Protein AF-A0A924D8Q8-F1 (afdb_monomer)

Solvent-accessible surface area (backbone atoms only — not comparable to full-atom values): 54271 Å² total; per-residue (Å²): 135,85,86,85,88,87,84,90,83,91,89,86,85,88,88,89,87,88,88,88,85,88,88,79,90,79,80,92,72,88,73,82,77,76,52,94,69,47,61,65,50,55,53,52,46,50,46,37,65,73,48,40,50,55,47,39,64,74,58,40,34,86,51,18,15,84,92,39,36,52,94,79,36,52,57,70,76,50,81,48,63,69,44,44,63,76,38,42,72,62,52,50,53,50,42,52,35,48,74,67,61,56,55,68,48,91,88,54,87,76,70,78,53,72,69,58,54,49,53,43,46,49,50,56,51,51,52,51,52,50,52,51,60,74,45,59,90,62,88,67,89,83,61,68,20,47,59,33,59,66,33,44,31,43,30,48,20,71,72,49,74,34,92,72,53,63,48,79,82,51,80,80,67,48,53,43,98,83,44,47,41,71,42,38,93,46,40,76,87,50,77,70,55,53,52,49,51,55,52,32,28,48,58,59,32,36,14,48,40,69,38,69,80,21,62,47,51,50,92,52,63,45,81,51,67,68,38,31,44,51,59,34,51,51,54,50,47,53,55,56,74,70,51,69,77,60,55,30,62,45,48,46,46,46,48,48,57,77,40,18,61,84,71,74,39,68,85,64,46,68,60,58,47,18,60,75,70,62,40,36,43,68,35,38,51,53,50,42,49,66,59,67,64,81,82,72,87,46,44,54,51,44,57,53,33,50,56,59,69,67,46,65,78,74,49,97,90,39,83,64,68,41,52,68,55,23,48,49,51,34,52,49,51,54,57,50,34,69,65,26,48,70,82,80,81,77,49,60,34,85,51,64,52,48,58,64,34,67,37,42,46,50,41,51,53,49,53,52,52,76,37,30,41,42,64,37,74,78,57,36,13,57,64,63,44,45,40,70,44,73,44,74,58,91,72,93,70,101,65,87,76,61,72,43,72,44,67,49,74,75,50,81,86,38,54,35,52,71,52,72,86,51,32,59,60,26,54,52,30,40,45,55,44,19,59,75,50,47,67,48,47,56,54,61,61,36,36,50,44,102,50,92,80,56,88,53,81,88,41,66,32,38,54,31,44,76,87,46,74,27,72,52,92,38,41,60,53,34,48,74,46,49,45,52,74,69,54,42,53,48,54,54,45,44,54,49,24,31,35,50,58,43,38,43,55,54,50,38,54,35,44,48,51,54,43,34,39,73,73,47,48,53,53,66,52,80,88,46,69,88,62,50,68,85,41,95,58,46,84,34,68,69,49,47,50,54,48,44,55,52,54,49,52,50,37,53,77,33,60,32,43,73,67,43,51,46,28,44,54,52,39,50,54,49,48,54,53,47,36,56,48,33,55,51,47,48,63,69,16,48,65,41,33,55,52,33,52,51,51,50,46,26,57,55,50,56,44,87,70,49,73,67,52,54,50,49,54,52,50,50,32,48,41,32,41,70,74,72,63,39,51,76,65,57,21,50,32,52,43,48,27,53,47,60,70,28,64,59,43,43,33,54,68,68,69,62,70,78,69,58,81,79,59,86,91,74,79,97,67,86,82,71,92,68,78,80,70,87,67,68,82,86,79,76,82,72,90,72,85,65,50,38,44,39,46,35,41,53,53,22,38,61,43,38,31,21,66,55,52,73,70,50,50,48,37,22,72,69,68,46,40,83,39,67,69,49,39,51,51,50,50,55,56,51,38,64,39,83,53,24,47,38,28,24,41,67,49,46,14,32,55,69,66,48,65,65,48,80,73,64,72,66,56,45,49,84,86,38,64,79,67,40,72,67,37,45,50,42,39,53,45,29,64,38,51,48,44,35,49,36,60,49,66,70,52,63,80,59,35,50,71,71,23,38,33,49,53,35,33,51,61,42,23,58,59,54,65,41,86,88,62,80,48,54,92,98,35,75,42,80,40,70,70,24,49,86,58,68,30,24,24,56,85,47,36,34,45,60,44,22,74,29,21,57,29,62,20,65,34,34,61,46,39,4,43,46,42,39,41,55,73,68,63,47,90,76,82,82,79,73,94,86,67,85,78,77,76,74,41,55,69,71,50,69,94,48,51,75,69,52,52,49,54,59,57,39,70,41,74,91,42,30,71,65,45,68,74,22,36,40,67,8,32,50,50,56,43,30,39,32,74,28,33,81,43,65,46,49,91,71,69,46,78,63,76,38,81,55,64,39,91,91,76,88

Structure (mmCIF, N/CA/C/O backbone):
data_AF-A0A924D8Q8-F1
#
_entry.id   AF-A0A924D8Q8-F1
#
loop_
_atom_site.group_PDB
_atom_site.id
_atom_site.type_symbol
_atom_site.label_atom_id
_atom_site.label_alt_id
_atom_site.label_comp_id
_atom_site.label_asym_id
_atom_site.label_entity_id
_atom_site.label_seq_id
_atom_site.pdbx_PDB_ins_code
_atom_site.Cartn_x
_atom_site.Cartn_y
_atom_site.Cartn_z
_atom_site.occupancy
_atom_site.B_iso_or_equiv
_atom_site.auth_seq_id
_atom_site.auth_comp_id
_atom_site.auth_asym_id
_atom_site.auth_atom_id
_atom_site.pdbx_PDB_model_num
ATOM 1 N N . MET A 1 1 ? 41.273 -19.468 28.708 1.00 29.30 1 MET A N 1
ATOM 2 C CA . MET A 1 1 ? 42.615 -19.919 29.123 1.00 29.30 1 MET A CA 1
ATOM 3 C C . MET A 1 1 ? 42.765 -21.367 28.663 1.00 29.30 1 MET A C 1
ATOM 5 O O . MET A 1 1 ? 41.982 -22.189 29.102 1.00 29.30 1 MET A O 1
ATOM 9 N N . ILE A 1 2 ? 43.713 -21.614 27.751 1.00 27.77 2 ILE A N 1
ATOM 10 C CA . ILE A 1 2 ? 44.400 -22.896 27.476 1.00 27.77 2 ILE A CA 1
ATOM 11 C C . ILE A 1 2 ? 43.605 -24.035 26.780 1.00 27.77 2 ILE A C 1
ATOM 13 O O . ILE A 1 2 ? 42.751 -24.697 27.354 1.00 27.77 2 ILE A O 1
ATOM 17 N N . TYR A 1 3 ? 43.998 -24.268 25.519 1.00 28.47 3 TYR A N 1
ATOM 18 C CA . TYR A 1 3 ? 43.865 -25.497 24.713 1.00 28.47 3 TYR A CA 1
ATOM 19 C C . TYR A 1 3 ? 44.476 -26.738 25.400 1.00 28.47 3 TYR A C 1
ATOM 21 O O . TYR A 1 3 ? 45.361 -26.587 26.239 1.00 28.47 3 TYR A O 1
ATOM 29 N N . PRO A 1 4 ? 44.218 -27.957 24.885 1.00 39.75 4 PRO A N 1
ATOM 30 C CA . PRO A 1 4 ? 45.365 -28.640 24.273 1.00 39.75 4 PRO A CA 1
ATOM 31 C C . PRO A 1 4 ? 45.091 -29.406 22.967 1.00 39.75 4 PRO A C 1
ATOM 33 O O . PRO A 1 4 ? 44.003 -29.896 22.684 1.00 39.75 4 PRO A O 1
ATOM 36 N N . LYS A 1 5 ? 46.183 -29.491 22.199 1.00 25.45 5 LYS A N 1
ATOM 37 C CA . LYS A 1 5 ? 46.465 -30.313 21.014 1.00 25.45 5 LYS A CA 1
ATOM 38 C C . LYS A 1 5 ? 46.668 -31.787 21.393 1.00 25.45 5 LYS A C 1
ATOM 40 O O . LYS A 1 5 ? 47.204 -32.044 22.466 1.00 25.45 5 LYS A O 1
ATOM 45 N N . PHE A 1 6 ? 46.476 -32.710 20.443 1.00 24.47 6 PHE A N 1
ATOM 46 C CA . PHE A 1 6 ? 47.274 -33.944 20.378 1.00 24.47 6 PHE A CA 1
ATOM 47 C C . PHE A 1 6 ? 47.693 -34.308 18.944 1.00 24.47 6 PHE A C 1
ATOM 49 O O . PHE A 1 6 ? 47.012 -33.993 17.972 1.00 24.47 6 PHE A O 1
ATOM 56 N N . LYS A 1 7 ? 48.897 -34.889 18.870 1.00 26.38 7 LYS A N 1
ATOM 57 C CA . LYS A 1 7 ? 49.761 -35.171 17.714 1.00 26.38 7 LYS A CA 1
ATOM 58 C C . LYS A 1 7 ? 49.547 -36.574 17.112 1.00 26.38 7 LYS A C 1
ATOM 60 O O . LYS A 1 7 ? 48.976 -37.458 17.733 1.00 26.38 7 LYS A O 1
ATOM 65 N N . SER A 1 8 ? 50.134 -36.711 15.922 1.00 28.14 8 SER A N 1
ATOM 66 C CA . SER A 1 8 ? 50.353 -37.845 15.008 1.00 28.14 8 SER A CA 1
ATOM 67 C C . SER A 1 8 ? 50.974 -39.149 15.542 1.00 28.14 8 SER A C 1
ATOM 69 O O . SER A 1 8 ? 51.813 -39.109 16.438 1.00 28.14 8 SER A O 1
ATOM 71 N N . SER A 1 9 ? 50.739 -40.250 14.812 1.00 25.47 9 SER A N 1
ATOM 72 C CA . SER A 1 9 ? 51.713 -41.297 14.387 1.00 25.47 9 SER A CA 1
ATOM 73 C C . SER A 1 9 ? 51.003 -42.212 13.357 1.00 25.47 9 SER A C 1
ATOM 75 O O . SER A 1 9 ? 49.853 -42.568 13.573 1.00 25.47 9 SER A O 1
ATOM 77 N N . SER A 1 10 ? 51.417 -42.304 12.083 1.00 27.86 10 SER A N 1
ATOM 78 C CA . SER A 1 10 ? 52.496 -43.093 11.444 1.00 27.86 10 SER A CA 1
ATOM 79 C C . SER A 1 10 ? 52.299 -44.620 11.444 1.00 27.86 10 SER A C 1
ATOM 81 O O . SER A 1 10 ? 52.364 -45.248 12.494 1.00 27.86 10 SER A O 1
ATOM 83 N N . GLY A 1 11 ? 52.185 -45.209 10.246 1.00 24.25 11 GLY A N 1
ATOM 84 C CA . GLY A 1 11 ? 52.299 -46.647 9.982 1.00 24.25 11 GLY A CA 1
ATOM 85 C C . GLY A 1 11 ? 52.299 -46.925 8.474 1.00 24.25 11 GLY A C 1
ATOM 86 O O . GLY A 1 11 ? 51.292 -46.712 7.810 1.00 24.25 11 GLY A O 1
ATOM 87 N N . ALA A 1 12 ? 53.453 -47.330 7.945 1.00 27.39 12 ALA A N 1
ATOM 88 C CA . ALA A 1 12 ? 53.782 -47.503 6.529 1.00 27.39 12 ALA A CA 1
ATOM 89 C C . ALA A 1 12 ? 53.787 -48.980 6.110 1.00 27.39 12 ALA A C 1
ATOM 91 O O . ALA A 1 12 ? 54.189 -49.794 6.930 1.00 27.39 12 ALA A O 1
ATOM 92 N N . TRP A 1 13 ? 53.489 -49.290 4.838 1.00 23.09 13 TRP A N 1
ATOM 93 C CA . TRP A 1 13 ? 53.994 -50.471 4.109 1.00 23.09 13 TRP A CA 1
ATOM 94 C C . TRP A 1 13 ? 54.311 -50.093 2.642 1.00 23.09 13 TRP A C 1
ATOM 96 O O . TRP A 1 13 ? 53.456 -49.593 1.913 1.00 23.09 13 TRP A O 1
ATOM 106 N N . SER A 1 14 ? 55.575 -50.294 2.260 1.00 24.55 14 SER A N 1
ATOM 107 C CA . SER A 1 14 ? 56.202 -50.304 0.918 1.00 24.55 14 SER A CA 1
ATOM 108 C C . SER A 1 14 ? 55.875 -51.632 0.186 1.00 24.55 14 SER A C 1
ATOM 110 O O . SER A 1 14 ? 55.311 -52.519 0.815 1.00 24.55 14 SER A O 1
ATOM 112 N N . VAL A 1 15 ? 56.067 -51.874 -1.127 1.00 27.88 15 VAL A N 1
ATOM 113 C CA . VAL A 1 15 ? 57.274 -51.970 -2.004 1.00 27.88 15 VAL A CA 1
ATOM 114 C C . VAL A 1 15 ? 56.723 -52.135 -3.464 1.00 27.88 15 VAL A C 1
ATOM 116 O O . VAL A 1 15 ? 55.665 -52.736 -3.604 1.00 27.88 15 VAL A O 1
ATOM 119 N N . PHE A 1 16 ? 57.226 -51.611 -4.596 1.00 25.97 16 PHE A N 1
ATOM 120 C CA . PHE A 1 16 ? 58.501 -51.843 -5.302 1.00 25.97 16 PHE A CA 1
ATOM 121 C C . PHE A 1 16 ? 58.700 -50.841 -6.460 1.00 25.97 16 PHE A C 1
ATOM 123 O O . PHE A 1 16 ? 57.750 -50.359 -7.070 1.00 25.97 16 PHE A O 1
ATOM 130 N N . ALA A 1 17 ? 59.974 -50.574 -6.750 1.00 25.14 17 ALA A N 1
ATOM 131 C CA . ALA A 1 17 ? 60.505 -49.598 -7.693 1.00 25.14 17 ALA A CA 1
ATOM 132 C C . ALA A 1 17 ? 60.843 -50.185 -9.077 1.00 25.14 17 ALA A C 1
ATOM 134 O O . ALA A 1 17 ? 61.104 -51.379 -9.208 1.00 25.14 17 ALA A O 1
ATOM 135 N N . SER A 1 18 ? 60.983 -49.307 -10.076 1.00 22.70 18 SER A N 1
ATOM 136 C CA . SER A 1 18 ? 62.001 -49.408 -11.135 1.00 22.70 18 SER A CA 1
ATOM 137 C C . SER A 1 18 ? 62.322 -48.011 -11.680 1.00 22.70 18 SER A C 1
ATOM 139 O O . SER A 1 18 ? 61.435 -47.261 -12.076 1.00 22.70 18 SER A O 1
ATOM 141 N N . ILE A 1 19 ? 63.610 -47.669 -11.626 1.00 28.30 19 ILE A N 1
ATOM 142 C CA . ILE A 1 19 ? 64.254 -46.398 -11.981 1.00 28.30 19 ILE A CA 1
ATOM 143 C C . ILE A 1 19 ? 65.211 -46.668 -13.145 1.00 28.30 19 ILE A C 1
ATOM 145 O O . ILE A 1 19 ? 65.866 -47.710 -13.135 1.00 28.30 19 ILE A O 1
ATOM 149 N N . SER A 1 20 ? 65.359 -45.688 -14.045 1.00 26.14 20 SER A N 1
ATOM 150 C CA . SER A 1 20 ? 66.603 -45.230 -14.721 1.00 26.14 20 SER A CA 1
ATOM 151 C C . SER A 1 20 ? 66.285 -44.859 -16.170 1.00 26.14 20 SER A C 1
ATOM 153 O O . SER A 1 20 ? 65.518 -45.558 -16.813 1.00 26.14 20 SER A O 1
ATOM 155 N N . ALA A 1 21 ? 66.854 -43.858 -16.828 1.00 26.23 21 ALA A N 1
ATOM 156 C CA . ALA A 1 21 ? 67.720 -42.721 -16.529 1.00 26.23 21 ALA A CA 1
ATOM 157 C C . ALA A 1 21 ? 67.858 -42.006 -17.894 1.00 26.23 21 ALA A C 1
ATOM 159 O O . ALA A 1 21 ? 67.896 -42.705 -18.896 1.00 26.23 21 ALA A O 1
ATOM 160 N N . PHE A 1 22 ? 67.914 -40.673 -17.959 1.00 25.36 22 PHE A N 1
ATOM 161 C CA . PHE A 1 22 ? 68.788 -39.906 -18.869 1.00 25.36 22 PHE A CA 1
ATOM 162 C C . PHE A 1 22 ? 68.494 -38.409 -18.718 1.00 25.36 22 PHE A C 1
ATOM 164 O O . PHE A 1 22 ? 67.414 -37.919 -19.039 1.00 25.36 22 PHE A O 1
ATOM 171 N N . LEU A 1 23 ? 69.495 -37.691 -18.215 1.00 31.08 23 LEU A N 1
ATOM 172 C CA . LEU A 1 23 ? 69.578 -36.238 -18.173 1.00 31.08 23 LEU A CA 1
ATOM 173 C C . LEU A 1 23 ? 70.648 -35.857 -19.200 1.00 31.08 23 LEU A C 1
ATOM 175 O O . LEU A 1 23 ? 71.804 -36.230 -19.017 1.00 31.08 23 LEU A O 1
ATOM 179 N N . SER A 1 24 ? 70.288 -35.174 -20.288 1.00 26.50 24 SER A N 1
ATOM 180 C CA . SER A 1 24 ? 71.230 -34.489 -21.190 1.00 26.50 24 SER A CA 1
ATOM 181 C C . SER A 1 24 ? 70.489 -33.484 -22.078 1.00 26.50 24 SER A C 1
ATOM 183 O O . SER A 1 24 ? 69.771 -33.870 -22.990 1.00 26.50 24 SER A O 1
ATOM 185 N N . VAL A 1 25 ? 70.687 -32.201 -21.765 1.00 32.97 25 VAL A N 1
ATOM 186 C CA . VAL A 1 25 ? 70.799 -31.053 -22.683 1.00 32.97 25 VAL A CA 1
ATOM 187 C C . VAL A 1 25 ? 69.825 -31.012 -23.871 1.00 32.97 25 VAL A C 1
ATOM 189 O O . VAL A 1 25 ? 70.106 -31.565 -24.929 1.00 32.97 25 VAL A O 1
ATOM 192 N N . LEU A 1 26 ? 68.775 -30.190 -23.769 1.00 29.62 26 LEU A N 1
ATOM 193 C CA . LEU A 1 26 ? 68.299 -29.454 -24.940 1.00 29.62 26 LEU A CA 1
ATOM 194 C C . LEU A 1 26 ? 68.025 -27.992 -24.586 1.00 29.62 26 LEU A C 1
ATOM 196 O O . LEU A 1 26 ? 67.340 -27.655 -23.623 1.00 29.62 26 LEU A O 1
ATOM 200 N N . VAL A 1 27 ? 68.662 -27.156 -25.391 1.00 30.23 27 VAL A N 1
ATOM 201 C CA . VAL A 1 27 ? 68.654 -25.702 -25.423 1.00 30.23 27 VAL A CA 1
ATOM 202 C C . VAL A 1 27 ? 67.235 -25.141 -25.334 1.00 30.23 27 VAL A C 1
ATOM 204 O O . VAL A 1 27 ? 66.307 -25.613 -25.985 1.00 30.23 27 VAL A O 1
ATOM 207 N N . TRP A 1 28 ? 67.103 -24.081 -24.542 1.00 34.75 28 TRP A N 1
ATOM 208 C CA . TRP A 1 28 ? 65.955 -23.186 -24.500 1.00 34.75 28 TRP A CA 1
ATOM 209 C C . TRP A 1 28 ? 65.723 -22.582 -25.897 1.00 34.75 28 TRP A C 1
ATOM 211 O O . TRP A 1 28 ? 66.336 -21.586 -26.272 1.00 34.75 28 TRP A O 1
ATOM 221 N N . THR A 1 29 ? 64.832 -23.177 -26.686 1.00 33.50 29 THR A N 1
ATOM 222 C CA . THR A 1 29 ? 64.126 -22.465 -27.755 1.00 33.50 29 THR A CA 1
ATOM 223 C C . THR A 1 29 ? 62.715 -22.211 -27.262 1.00 33.50 29 THR A C 1
ATOM 225 O O . THR A 1 29 ? 61.874 -23.110 -27.252 1.00 33.50 29 THR A O 1
ATOM 228 N N . GLY A 1 30 ? 62.473 -20.984 -26.802 1.00 41.94 30 GLY A N 1
ATOM 229 C CA . GLY A 1 30 ? 61.139 -20.502 -26.480 1.00 41.94 30 GLY A CA 1
ATOM 230 C C . GLY A 1 30 ? 60.269 -20.509 -27.732 1.00 41.94 30 GLY A C 1
ATOM 231 O O . GLY A 1 30 ? 60.366 -19.613 -28.564 1.00 41.94 30 GLY A O 1
ATOM 232 N N . ALA A 1 31 ? 59.415 -21.518 -27.858 1.00 35.62 31 ALA A N 1
ATOM 233 C CA . ALA A 1 31 ? 58.249 -21.461 -28.720 1.00 35.62 31 ALA A CA 1
ATOM 234 C C . ALA A 1 31 ? 57.049 -21.142 -27.827 1.00 35.62 31 ALA A C 1
ATOM 236 O O . ALA A 1 31 ? 56.484 -22.017 -27.172 1.00 35.62 31 ALA A O 1
ATOM 237 N N . SER A 1 32 ? 56.705 -19.8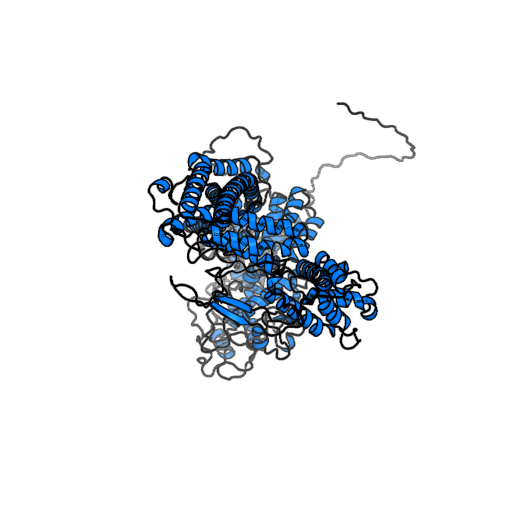57 -27.761 1.00 40.97 32 SER A N 1
ATOM 238 C CA . SER A 1 32 ? 55.463 -19.362 -27.177 1.00 40.97 32 SER A CA 1
ATOM 239 C C . SER A 1 32 ? 54.283 -20.062 -27.853 1.00 40.97 32 SER A C 1
ATOM 241 O O . SER A 1 32 ? 53.985 -19.802 -29.019 1.00 40.97 32 SER A O 1
ATOM 243 N N . GLY A 1 33 ? 53.633 -20.983 -27.144 1.00 37.25 33 GLY A N 1
ATOM 244 C CA . GLY A 1 33 ? 52.407 -21.621 -27.608 1.00 37.25 33 GLY A CA 1
ATOM 245 C C . GLY A 1 33 ? 51.287 -20.588 -27.678 1.00 37.25 33 GLY A C 1
ATOM 246 O O . GLY A 1 33 ? 50.807 -20.130 -26.645 1.00 37.25 33 GLY A O 1
ATOM 247 N N . ALA A 1 34 ? 50.905 -20.211 -28.897 1.00 40.88 34 ALA A N 1
ATOM 248 C CA . ALA A 1 34 ? 49.763 -19.352 -29.180 1.00 40.88 34 ALA A CA 1
ATOM 249 C C . ALA A 1 34 ? 48.487 -19.937 -28.543 1.00 40.88 34 ALA A C 1
ATOM 251 O O . ALA A 1 34 ? 48.168 -21.116 -28.723 1.00 40.88 34 ALA A O 1
ATOM 252 N N . THR A 1 35 ? 47.768 -19.116 -27.783 1.00 50.56 35 THR A N 1
ATOM 253 C CA . THR A 1 35 ? 46.496 -19.472 -27.146 1.00 50.56 35 THR A CA 1
ATOM 254 C C . THR A 1 35 ? 45.401 -19.697 -28.200 1.00 50.56 35 THR A C 1
ATOM 256 O O . THR A 1 35 ? 45.516 -19.255 -29.344 1.00 50.56 35 THR A O 1
ATOM 259 N N . ALA A 1 36 ? 44.296 -20.364 -27.842 1.00 57.06 36 ALA A N 1
ATOM 260 C CA . ALA A 1 36 ? 43.172 -20.617 -28.759 1.00 57.06 36 ALA A CA 1
ATOM 261 C C . ALA A 1 36 ? 42.545 -19.334 -29.367 1.00 57.06 36 ALA A C 1
ATOM 263 O O . ALA A 1 36 ? 41.863 -19.418 -30.386 1.00 57.06 36 ALA A O 1
ATOM 264 N N . LEU A 1 37 ? 42.811 -18.157 -28.782 1.00 57.44 37 LEU A N 1
ATOM 265 C CA . LEU A 1 37 ? 42.371 -16.841 -29.264 1.00 57.44 37 LEU A CA 1
ATOM 266 C C . LEU A 1 37 ? 43.362 -16.168 -30.236 1.00 57.44 37 LEU A C 1
ATOM 268 O O . LEU A 1 37 ? 42.983 -15.222 -30.925 1.00 57.44 37 LEU A O 1
ATOM 272 N N . ASP A 1 38 ? 44.602 -16.653 -30.346 1.00 64.12 38 ASP A N 1
ATOM 273 C CA . ASP A 1 38 ? 45.638 -16.007 -31.165 1.00 64.12 38 ASP A CA 1
ATOM 274 C C . ASP A 1 38 ? 45.482 -16.306 -32.664 1.00 64.12 38 ASP A C 1
ATOM 276 O O . ASP A 1 38 ? 45.717 -15.433 -33.498 1.00 64.12 38 ASP A O 1
ATOM 280 N N . LYS A 1 39 ? 45.013 -17.508 -33.032 1.00 69.44 39 LYS A N 1
ATOM 281 C CA . LYS A 1 39 ? 44.806 -17.887 -34.445 1.00 69.44 39 LYS A CA 1
ATOM 282 C C . LYS A 1 39 ? 43.755 -17.018 -35.167 1.00 69.44 39 LYS A C 1
ATOM 284 O O . LYS A 1 39 ? 44.091 -16.496 -36.231 1.00 69.44 39 LYS A O 1
ATOM 289 N N . PRO A 1 40 ? 42.538 -16.801 -34.620 1.00 79.69 40 PRO A N 1
ATOM 290 C CA . PRO A 1 40 ? 41.538 -15.930 -35.248 1.00 79.69 40 PRO A CA 1
ATOM 291 C C . PRO A 1 40 ? 42.025 -14.488 -35.424 1.00 79.69 40 PRO A C 1
ATOM 293 O O . PRO A 1 40 ? 41.762 -13.855 -36.444 1.00 79.69 40 PRO A O 1
ATOM 296 N N . ARG A 1 41 ? 42.788 -13.969 -34.454 1.00 86.44 41 ARG A N 1
ATOM 297 C CA . ARG A 1 41 ? 43.354 -12.621 -34.526 1.00 86.44 41 ARG A CA 1
ATOM 298 C C . ARG A 1 41 ? 44.360 -12.481 -35.664 1.00 86.44 41 ARG A C 1
ATOM 300 O O . ARG A 1 41 ? 44.272 -11.532 -36.440 1.00 86.44 41 ARG A O 1
ATOM 307 N N . THR A 1 42 ? 45.301 -13.418 -35.776 1.00 88.88 42 THR A N 1
ATOM 308 C CA . THR A 1 42 ? 46.314 -13.394 -36.840 1.00 88.88 42 THR A CA 1
A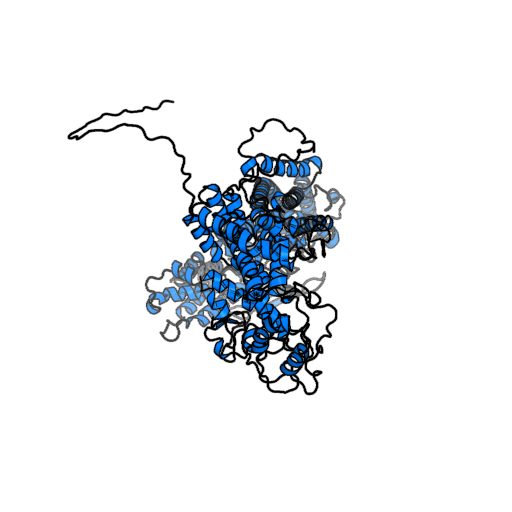TOM 309 C C . THR A 1 42 ? 45.672 -13.464 -38.227 1.00 88.88 42 THR A C 1
ATOM 311 O O . THR A 1 42 ? 46.099 -12.755 -39.136 1.00 88.88 42 THR A O 1
ATOM 314 N N . GLU A 1 43 ? 44.610 -14.254 -38.397 1.00 92.50 43 GLU A N 1
ATOM 315 C CA . GLU A 1 43 ? 43.864 -14.332 -39.657 1.00 92.50 43 GLU A CA 1
ATOM 316 C C . GLU A 1 43 ? 43.177 -12.999 -40.014 1.00 92.50 43 GLU A C 1
ATOM 318 O O . GLU A 1 43 ? 43.243 -12.539 -41.159 1.00 92.50 43 GLU A O 1
ATOM 323 N N . LEU A 1 44 ? 42.574 -12.322 -39.030 1.00 94.56 44 LEU A N 1
ATOM 324 C CA . LEU A 1 44 ? 41.980 -10.995 -39.217 1.00 94.56 44 LEU A CA 1
ATOM 325 C C . LEU A 1 44 ? 43.029 -9.936 -39.567 1.00 94.56 44 LEU A C 1
ATOM 327 O O . LEU A 1 44 ? 42.799 -9.123 -40.466 1.00 94.56 44 LEU A O 1
ATOM 331 N N . GLU A 1 45 ? 44.190 -9.956 -38.915 1.00 94.50 45 GLU A N 1
ATOM 332 C CA . GLU A 1 45 ? 45.305 -9.055 -39.220 1.00 94.50 45 GLU A CA 1
ATOM 333 C C . GLU A 1 45 ? 45.845 -9.294 -40.647 1.00 94.50 45 GLU A C 1
ATOM 335 O O . GLU A 1 45 ? 46.074 -8.339 -41.394 1.00 94.50 45 GLU A O 1
ATOM 340 N N . GLN A 1 46 ? 45.957 -10.551 -41.091 1.00 94.25 46 GLN A N 1
ATOM 341 C CA . GLN A 1 46 ? 46.354 -10.891 -42.466 1.00 94.25 46 GLN A CA 1
ATOM 342 C C . GLN A 1 46 ? 45.326 -10.427 -43.509 1.00 94.25 46 GLN A C 1
ATOM 344 O O . GLN A 1 46 ? 45.696 -9.854 -44.541 1.00 94.25 46 GLN A O 1
ATOM 349 N N . ARG A 1 47 ? 44.027 -10.623 -43.248 1.00 95.69 47 ARG A N 1
ATOM 350 C CA . ARG A 1 47 ? 42.939 -10.133 -44.115 1.00 95.69 47 ARG A CA 1
ATOM 351 C C . ARG A 1 47 ? 42.886 -8.607 -44.165 1.00 95.69 47 ARG A C 1
ATOM 353 O O . ARG A 1 47 ? 42.594 -8.045 -45.220 1.00 95.69 47 ARG A O 1
ATOM 360 N N . PHE A 1 48 ? 43.233 -7.918 -43.079 1.00 95.81 48 PHE A N 1
ATOM 361 C CA . PHE A 1 48 ? 43.356 -6.462 -43.100 1.00 95.81 48 PHE A CA 1
ATOM 362 C C . PHE A 1 48 ? 44.423 -6.006 -44.100 1.00 95.81 48 PHE A C 1
ATOM 364 O O . PHE A 1 48 ? 44.161 -5.142 -44.936 1.00 95.81 48 PHE A O 1
ATOM 371 N N . VAL A 1 49 ? 45.613 -6.614 -44.047 1.00 95.44 49 VAL A N 1
ATOM 372 C CA . VAL A 1 49 ? 46.740 -6.266 -44.927 1.00 95.44 49 VAL A CA 1
ATOM 373 C C . VAL A 1 49 ? 46.460 -6.627 -46.388 1.00 95.44 49 VAL A C 1
ATOM 375 O O . VAL A 1 49 ? 46.807 -5.850 -47.273 1.00 95.44 49 VAL A O 1
ATOM 378 N N . SER A 1 50 ? 45.834 -7.777 -46.648 1.00 95.25 50 SER A N 1
ATOM 379 C CA . SER A 1 50 ? 45.624 -8.297 -48.009 1.00 95.25 50 SER A CA 1
ATOM 380 C C . SER A 1 50 ? 44.349 -7.796 -48.699 1.00 95.25 50 SER A C 1
ATOM 382 O O . SER A 1 50 ? 44.327 -7.713 -49.924 1.00 95.25 50 SER A O 1
ATOM 384 N N . ILE A 1 51 ? 43.298 -7.440 -47.949 1.00 94.94 51 ILE A N 1
ATOM 385 C CA . ILE A 1 51 ? 41.983 -7.062 -48.502 1.00 94.94 51 ILE A CA 1
ATOM 386 C C . ILE A 1 51 ? 41.650 -5.606 -48.177 1.00 94.94 51 ILE A C 1
ATOM 388 O O . ILE A 1 51 ? 41.425 -4.793 -49.075 1.00 94.94 51 ILE A O 1
ATOM 392 N N . VAL A 1 52 ? 41.616 -5.261 -46.889 1.00 95.69 52 VAL A N 1
ATOM 393 C CA . VAL A 1 52 ? 41.022 -3.999 -46.420 1.00 95.69 52 VAL A CA 1
ATOM 394 C C . VAL A 1 52 ? 41.920 -2.804 -46.708 1.00 95.69 52 VAL A C 1
ATOM 396 O O . VAL A 1 52 ? 41.456 -1.802 -47.248 1.00 95.69 52 VAL A O 1
ATOM 399 N N . ARG A 1 53 ? 43.217 -2.901 -46.402 1.00 94.19 53 ARG A N 1
ATOM 400 C CA . ARG A 1 53 ? 44.180 -1.823 -46.650 1.00 94.19 53 ARG A CA 1
ATOM 401 C C . ARG A 1 53 ? 44.284 -1.484 -48.149 1.00 94.19 53 ARG A C 1
ATOM 403 O O . ARG A 1 53 ? 44.128 -0.303 -48.467 1.00 94.19 53 ARG A O 1
ATOM 410 N N . PRO A 1 54 ? 44.446 -2.450 -49.079 1.00 94.81 54 PRO A N 1
ATOM 411 C CA . PRO A 1 54 ? 44.436 -2.157 -50.512 1.00 94.81 54 PRO A CA 1
ATOM 412 C C . PRO A 1 54 ? 43.110 -1.557 -50.990 1.00 94.81 54 PRO A C 1
ATOM 414 O O . PRO A 1 54 ? 43.115 -0.629 -51.800 1.00 94.81 54 PRO A O 1
ATOM 417 N N . TYR A 1 55 ? 41.974 -2.036 -50.467 1.00 94.62 55 TYR A N 1
ATOM 418 C CA . TYR A 1 55 ? 40.659 -1.470 -50.775 1.00 94.62 55 TYR A CA 1
ATOM 419 C C . TYR A 1 55 ? 40.573 0.006 -50.368 1.00 94.62 55 TYR A C 1
ATOM 421 O O . TYR A 1 55 ? 40.215 0.849 -51.190 1.00 94.62 55 TYR A O 1
ATOM 429 N N . MET A 1 56 ? 40.957 0.340 -49.131 1.00 93.44 56 MET A N 1
ATOM 430 C CA . MET A 1 56 ? 40.941 1.722 -48.643 1.00 93.44 56 MET A CA 1
ATOM 431 C C . MET A 1 56 ? 41.844 2.628 -49.478 1.00 93.44 56 MET A C 1
ATOM 433 O O . MET A 1 56 ? 41.410 3.697 -49.905 1.00 93.44 56 MET A O 1
ATOM 437 N N . GLN A 1 57 ? 43.076 2.191 -49.753 1.00 92.25 57 GLN A N 1
ATOM 438 C CA . GLN A 1 57 ? 44.036 2.952 -50.557 1.00 92.25 57 GLN A CA 1
ATOM 439 C C . GLN A 1 57 ? 43.528 3.204 -51.980 1.00 92.25 57 GLN A C 1
ATOM 441 O O . GLN A 1 57 ? 43.739 4.281 -52.530 1.00 92.25 57 GLN A O 1
ATOM 446 N N . THR A 1 58 ? 42.830 2.229 -52.566 1.00 91.94 58 THR A N 1
ATOM 447 C CA . THR A 1 58 ? 42.374 2.299 -53.958 1.00 91.94 58 THR A CA 1
ATOM 448 C C . THR A 1 58 ? 41.094 3.115 -54.129 1.00 91.94 58 THR A C 1
ATOM 450 O O . THR A 1 58 ? 40.961 3.805 -55.141 1.00 91.94 58 THR A O 1
ATOM 453 N N . TYR A 1 59 ? 40.151 3.012 -53.185 1.00 92.19 59 TYR A N 1
ATOM 454 C CA . TYR A 1 59 ? 38.781 3.514 -53.361 1.00 92.19 59 TYR A CA 1
ATOM 455 C C . TYR A 1 59 ? 38.351 4.584 -52.350 1.00 92.19 59 TYR A C 1
ATOM 457 O O . TYR A 1 59 ? 37.372 5.276 -52.613 1.00 92.19 59 TYR A O 1
ATOM 465 N N . CYS A 1 60 ? 39.040 4.738 -51.213 1.00 91.12 60 CYS A N 1
ATOM 466 C CA . CYS A 1 60 ? 38.586 5.614 -50.124 1.00 91.12 60 CYS A CA 1
ATOM 467 C C . CYS A 1 60 ? 39.535 6.794 -49.852 1.00 91.12 60 CYS A C 1
ATOM 469 O O . CYS A 1 60 ? 39.078 7.919 -49.659 1.00 91.12 60 CYS A O 1
ATOM 471 N N . VAL A 1 61 ? 40.853 6.563 -49.848 1.00 91.12 61 VAL A N 1
ATOM 472 C CA . VAL A 1 61 ? 41.864 7.552 -49.412 1.00 91.12 61 VAL A CA 1
ATOM 473 C C . VAL A 1 61 ? 41.892 8.814 -50.282 1.00 91.12 61 VAL A C 1
ATOM 475 O O . VAL A 1 61 ? 42.227 9.879 -49.779 1.00 91.12 61 VAL A O 1
ATOM 478 N N . GLY A 1 62 ? 41.467 8.747 -51.548 1.00 87.38 62 GLY A N 1
ATOM 479 C CA . GLY A 1 62 ? 41.385 9.937 -52.407 1.00 87.38 62 GLY A CA 1
ATOM 480 C C . GLY A 1 62 ? 40.451 11.038 -51.873 1.00 87.38 62 GLY A C 1
ATOM 481 O O . GLY A 1 62 ? 40.687 12.217 -52.131 1.00 87.38 62 GLY A O 1
ATOM 482 N N . CYS A 1 63 ? 39.419 10.667 -51.105 1.00 89.62 63 CYS A N 1
ATOM 483 C CA . CYS A 1 63 ? 38.448 11.598 -50.511 1.00 89.62 63 CYS A CA 1
ATOM 484 C C . CYS A 1 63 ? 38.416 11.566 -48.974 1.00 89.62 63 CYS A C 1
ATOM 486 O O . CYS A 1 63 ? 37.774 12.416 -48.369 1.00 89.62 63 CYS A O 1
ATOM 488 N N . HIS A 1 64 ? 39.064 10.585 -48.342 1.00 91.94 64 HIS A N 1
ATOM 489 C CA . HIS A 1 64 ? 39.139 10.418 -46.885 1.00 91.94 64 HIS A CA 1
ATOM 490 C C . HIS A 1 64 ? 40.589 10.202 -46.429 1.00 91.94 64 HIS A C 1
ATOM 492 O O . HIS A 1 64 ? 40.873 9.342 -45.595 1.00 91.94 64 HIS A O 1
ATOM 498 N N . GLY A 1 65 ? 41.530 10.902 -47.057 1.00 88.75 65 GLY A N 1
ATOM 499 C CA . GLY A 1 65 ? 42.947 10.876 -46.699 1.00 88.75 65 GLY A CA 1
ATOM 500 C C . GLY A 1 65 ? 43.340 12.097 -45.878 1.00 88.75 65 GLY A C 1
ATOM 501 O O . GLY A 1 65 ? 42.593 13.071 -45.819 1.00 88.75 65 GLY A O 1
ATOM 502 N N . LYS A 1 66 ? 44.544 12.076 -45.299 1.00 88.69 66 LYS A N 1
ATOM 503 C CA . LYS A 1 66 ? 45.093 13.179 -44.495 1.00 88.69 66 LYS A CA 1
ATOM 504 C C . LYS A 1 66 ? 44.993 14.554 -45.173 1.00 88.69 66 LYS A C 1
ATOM 506 O O . LYS A 1 66 ? 44.680 15.537 -44.509 1.00 88.69 66 LYS A O 1
ATOM 511 N N . ASP A 1 67 ? 45.227 14.610 -46.484 1.00 86.38 67 ASP A N 1
ATOM 512 C CA . ASP A 1 67 ? 45.245 15.862 -47.255 1.00 86.38 67 ASP A CA 1
ATOM 513 C C . ASP A 1 67 ? 43.845 16.330 -47.692 1.00 86.38 67 ASP A C 1
ATOM 515 O O . ASP A 1 67 ? 43.662 17.483 -48.074 1.00 86.38 67 ASP A O 1
ATOM 519 N N . ASN A 1 68 ? 42.842 15.449 -47.636 1.00 82.81 68 ASN A N 1
ATOM 520 C CA . ASN A 1 68 ? 41.459 15.750 -48.001 1.00 82.81 68 ASN A CA 1
ATOM 521 C C . ASN A 1 68 ? 40.492 14.894 -47.160 1.00 82.81 68 ASN A C 1
ATOM 523 O O . ASN A 1 68 ? 39.947 13.918 -47.677 1.00 82.81 68 ASN A O 1
ATOM 527 N N . PRO A 1 69 ? 40.302 15.195 -45.861 1.00 84.88 69 PRO A N 1
ATOM 528 C CA . PRO A 1 69 ? 39.475 14.388 -44.970 1.00 84.88 69 PRO A CA 1
ATOM 529 C C . PRO A 1 69 ? 38.004 14.807 -45.079 1.00 84.88 69 PRO A C 1
ATOM 531 O O . PRO A 1 69 ? 37.469 15.497 -44.202 1.00 84.88 69 PRO A O 1
ATOM 534 N N . GLN A 1 70 ? 37.320 14.418 -46.161 1.00 83.38 70 GLN A N 1
ATOM 535 C CA . GLN A 1 70 ? 35.893 14.723 -46.280 1.00 83.38 70 GLN A CA 1
ATOM 536 C C . GLN A 1 70 ? 35.110 14.140 -45.100 1.00 83.38 70 GLN A C 1
ATOM 538 O O . GLN A 1 70 ? 35.404 13.047 -44.610 1.00 83.38 70 GLN A O 1
ATOM 543 N N . ALA A 1 71 ? 34.120 14.905 -44.630 1.00 80.62 71 ALA A N 1
ATOM 544 C CA . ALA A 1 71 ? 33.362 14.620 -43.411 1.00 80.62 71 ALA A CA 1
ATOM 545 C C . ALA A 1 71 ? 34.237 14.436 -42.149 1.00 80.62 71 ALA A C 1
ATOM 547 O O . ALA A 1 71 ? 33.832 13.737 -41.225 1.00 80.62 71 ALA A O 1
ATOM 548 N N . GLN A 1 72 ? 35.420 15.072 -42.107 1.00 84.25 72 GLN A N 1
ATOM 549 C CA . GLN A 1 72 ? 36.387 14.992 -41.000 1.00 84.25 72 GLN A CA 1
ATOM 550 C C . GLN A 1 72 ? 36.899 13.564 -40.732 1.00 84.25 72 GLN A C 1
ATOM 552 O O . GLN A 1 72 ? 37.346 13.253 -39.629 1.00 84.25 72 GLN A O 1
ATOM 557 N N . LEU A 1 73 ? 36.850 12.690 -41.743 1.00 86.69 73 LEU A N 1
ATOM 558 C CA . LEU A 1 73 ? 37.293 11.303 -41.652 1.00 86.69 73 LEU A CA 1
ATOM 559 C C . LEU A 1 73 ? 38.629 11.115 -42.380 1.00 86.69 73 LEU A C 1
ATOM 561 O O . LEU A 1 73 ? 38.691 11.239 -43.602 1.00 86.69 73 LEU A O 1
ATOM 565 N N . ASP A 1 74 ? 39.672 10.755 -41.628 1.00 90.38 74 ASP A N 1
ATOM 566 C CA . ASP A 1 74 ? 40.968 10.325 -42.164 1.00 90.38 74 ASP A CA 1
ATOM 567 C C . ASP A 1 74 ? 41.143 8.811 -41.985 1.00 90.38 74 ASP A C 1
ATOM 569 O O . ASP A 1 74 ? 41.333 8.307 -40.876 1.00 90.38 74 ASP A O 1
ATOM 573 N N . LEU A 1 75 ? 41.077 8.073 -43.094 1.00 91.38 75 LEU A N 1
ATOM 574 C CA . LEU A 1 75 ? 41.262 6.626 -43.110 1.00 91.38 75 LEU A CA 1
ATOM 575 C C . LEU A 1 75 ? 42.737 6.205 -43.115 1.00 91.38 75 LEU A C 1
ATOM 577 O O . LEU A 1 75 ? 43.034 5.047 -42.824 1.00 91.38 75 LEU A O 1
ATOM 581 N N . THR A 1 76 ? 43.670 7.118 -43.405 1.00 90.31 76 THR A N 1
ATOM 582 C CA . THR A 1 76 ? 45.113 6.814 -43.390 1.00 90.31 76 THR A CA 1
ATOM 583 C C . THR A 1 76 ? 45.660 6.638 -41.974 1.00 90.31 76 THR A C 1
ATOM 585 O O . THR A 1 76 ? 46.676 5.968 -41.790 1.00 90.31 76 THR A O 1
ATOM 588 N N . ALA A 1 77 ? 44.937 7.136 -40.966 1.00 89.31 77 ALA A N 1
ATOM 589 C CA . ALA A 1 77 ? 45.221 6.908 -39.552 1.00 89.31 77 ALA A CA 1
ATOM 590 C C . ALA A 1 77 ? 45.022 5.442 -39.105 1.00 89.31 77 ALA A C 1
ATOM 592 O O . ALA A 1 77 ? 45.496 5.065 -38.031 1.00 89.31 77 ALA A O 1
ATOM 593 N N . TYR A 1 78 ? 44.346 4.605 -39.907 1.00 92.94 78 TYR A N 1
ATOM 594 C CA . TYR A 1 78 ? 44.105 3.194 -39.593 1.00 92.94 78 TYR A CA 1
ATOM 595 C C . TYR A 1 78 ? 45.093 2.278 -40.320 1.00 92.94 78 TYR A C 1
ATOM 597 O O . TYR A 1 78 ? 44.828 1.780 -41.416 1.00 92.94 78 TYR A O 1
ATOM 605 N N . SER A 1 79 ? 46.256 2.053 -39.712 1.00 90.75 79 SER A N 1
ATOM 606 C CA . SER A 1 79 ? 47.344 1.258 -40.295 1.00 90.75 79 SER A CA 1
ATOM 607 C C . SER A 1 79 ? 47.296 -0.230 -39.937 1.00 90.75 79 SER A C 1
ATOM 609 O O . SER A 1 79 ? 47.950 -1.031 -40.608 1.00 90.75 79 SER A O 1
ATOM 611 N N . ASP A 1 80 ? 46.521 -0.627 -38.930 1.00 91.31 80 ASP A N 1
ATOM 612 C CA . ASP A 1 80 ? 46.417 -2.005 -38.435 1.00 91.31 80 ASP A CA 1
ATOM 613 C C . ASP A 1 80 ? 45.047 -2.297 -37.792 1.00 91.31 80 ASP A C 1
ATOM 615 O O . ASP A 1 80 ? 44.256 -1.390 -37.531 1.00 91.31 80 ASP A O 1
ATOM 619 N N . MET A 1 81 ? 44.758 -3.567 -37.492 1.00 92.00 81 MET A N 1
ATOM 620 C CA . MET A 1 81 ? 43.507 -3.951 -36.825 1.00 92.00 81 MET A CA 1
ATOM 621 C C . MET A 1 81 ? 43.324 -3.243 -35.471 1.00 92.00 81 MET A C 1
ATOM 623 O O . MET A 1 81 ? 42.212 -2.846 -35.140 1.00 92.00 81 MET A O 1
ATOM 627 N N . ALA A 1 82 ? 44.390 -3.016 -34.697 1.00 90.25 82 ALA A N 1
ATOM 628 C CA . ALA A 1 82 ? 44.285 -2.373 -33.386 1.00 90.25 82 ALA A CA 1
ATOM 629 C C . ALA A 1 82 ? 43.805 -0.912 -33.488 1.00 90.25 82 ALA A C 1
ATOM 631 O O . ALA A 1 82 ? 43.020 -0.447 -32.661 1.00 90.25 82 ALA A O 1
ATOM 632 N N . SER A 1 83 ? 44.248 -0.185 -34.512 1.00 92.31 83 SER A N 1
ATOM 633 C CA . SER A 1 83 ? 43.777 1.160 -34.833 1.00 92.31 83 SER A CA 1
ATOM 634 C C . SER A 1 83 ? 42.311 1.155 -35.270 1.00 92.31 83 SER A C 1
ATOM 636 O O . SER A 1 83 ? 41.562 2.040 -34.859 1.00 92.31 83 SER A O 1
ATOM 638 N N . VAL A 1 84 ? 41.875 0.132 -36.015 1.00 91.38 84 VAL A N 1
ATOM 639 C CA . VAL A 1 84 ? 40.463 -0.070 -36.382 1.00 91.38 84 VAL A CA 1
ATOM 640 C C . VAL A 1 84 ? 39.593 -0.305 -35.150 1.00 91.38 84 VAL A C 1
ATOM 642 O O . VAL A 1 84 ? 38.548 0.328 -35.017 1.00 91.38 84 VAL A O 1
ATOM 645 N N . VAL A 1 85 ? 40.042 -1.153 -34.221 1.00 90.69 85 VAL A N 1
ATOM 646 C CA . VAL A 1 85 ? 39.335 -1.421 -32.958 1.00 90.69 85 VAL A CA 1
ATOM 647 C C . VAL A 1 85 ? 39.192 -0.140 -32.129 1.00 90.69 85 VAL A C 1
ATOM 649 O O . VAL A 1 85 ? 38.095 0.173 -31.674 1.00 90.69 85 VAL A O 1
ATOM 652 N N . ARG A 1 86 ? 40.258 0.667 -32.003 1.00 89.56 86 ARG A N 1
ATOM 653 C CA . ARG A 1 86 ? 40.181 1.990 -31.346 1.00 89.56 86 ARG A CA 1
ATOM 654 C C . ARG A 1 86 ? 39.250 2.964 -32.080 1.00 89.56 86 ARG A C 1
ATOM 656 O O . ARG A 1 86 ? 38.608 3.792 -31.444 1.00 89.56 86 ARG A O 1
ATOM 663 N N . GLY A 1 87 ? 39.171 2.860 -33.404 1.00 90.06 87 GLY A N 1
ATOM 664 C CA . GLY A 1 87 ? 38.316 3.664 -34.278 1.00 90.06 87 GLY A CA 1
ATOM 665 C C . GLY A 1 87 ? 36.903 3.119 -34.488 1.00 90.06 87 GLY A C 1
ATOM 666 O O . GLY A 1 87 ? 36.283 3.464 -35.496 1.00 90.06 87 GLY A O 1
ATOM 667 N N . TYR A 1 88 ? 36.393 2.272 -33.587 1.00 86.88 88 TYR A N 1
ATOM 668 C CA . TYR A 1 88 ? 35.116 1.567 -33.746 1.00 86.88 88 TYR A CA 1
ATOM 669 C C . TYR A 1 88 ? 33.950 2.430 -34.282 1.00 86.88 88 TYR A C 1
ATOM 671 O O . TYR A 1 88 ? 33.299 1.976 -35.230 1.00 86.88 88 TYR A O 1
ATOM 679 N N . PRO A 1 89 ? 33.683 3.660 -33.777 1.00 84.31 89 PRO A N 1
ATOM 680 C CA . PRO A 1 89 ? 32.576 4.480 -34.280 1.00 84.31 89 PRO A CA 1
ATOM 681 C C . PRO A 1 89 ? 32.696 4.808 -35.775 1.00 84.31 89 PRO A C 1
ATOM 683 O O . PRO A 1 89 ? 31.731 4.663 -36.526 1.00 84.31 89 PRO A O 1
ATOM 686 N N . HIS A 1 90 ? 33.897 5.172 -36.234 1.00 89.69 90 HIS A N 1
ATOM 687 C CA . HIS A 1 90 ? 34.153 5.490 -37.640 1.00 89.69 90 HIS A CA 1
ATOM 688 C C . HIS A 1 90 ? 34.002 4.260 -38.535 1.00 89.69 90 HIS A C 1
ATOM 690 O O . HIS A 1 90 ? 33.406 4.340 -39.607 1.00 89.69 90 HIS A O 1
ATOM 696 N N . TRP A 1 91 ? 34.484 3.105 -38.078 1.00 92.38 91 TRP A N 1
ATOM 697 C CA . TRP A 1 91 ? 34.370 1.853 -38.824 1.00 92.38 91 TRP A CA 1
ATOM 698 C C . TRP A 1 91 ? 32.948 1.276 -38.821 1.00 92.38 91 TRP A C 1
ATOM 700 O O . TRP A 1 91 ? 32.571 0.591 -39.773 1.00 92.38 91 TRP A O 1
ATOM 710 N N . SER A 1 92 ? 32.128 1.610 -37.815 1.00 86.69 92 SER A N 1
ATOM 711 C CA . SER A 1 92 ? 30.679 1.364 -37.840 1.00 86.69 92 SER A CA 1
ATOM 712 C C . SER A 1 92 ? 30.005 2.122 -38.958 1.00 86.69 92 SER A C 1
ATOM 714 O O . SER A 1 92 ? 29.349 1.521 -39.807 1.00 86.69 92 SER A O 1
ATOM 716 N N . LEU A 1 93 ? 30.231 3.433 -38.988 1.00 85.62 93 LEU A N 1
ATOM 717 C CA . LEU A 1 93 ? 29.653 4.297 -39.999 1.00 85.62 93 LEU A CA 1
ATOM 718 C C . LEU A 1 93 ? 30.142 3.908 -41.400 1.00 85.62 93 LEU A C 1
ATOM 720 O O . LEU A 1 93 ? 29.351 3.859 -42.337 1.00 85.62 93 LEU A O 1
ATOM 724 N N . LEU A 1 94 ? 31.426 3.571 -41.548 1.00 90.31 94 LEU A N 1
ATOM 725 C CA . LEU A 1 94 ? 31.983 3.087 -42.810 1.00 90.31 94 LEU A CA 1
ATOM 726 C C . LEU A 1 94 ? 31.256 1.825 -43.286 1.00 90.31 94 LEU A C 1
ATOM 728 O O . LEU A 1 94 ? 30.808 1.781 -44.431 1.00 90.31 94 LEU A O 1
ATOM 732 N N . MET A 1 95 ? 31.091 0.821 -42.418 1.00 89.88 95 MET A N 1
ATOM 733 C CA . MET A 1 95 ? 30.358 -0.400 -42.760 1.00 89.88 95 MET A CA 1
ATOM 734 C C . MET A 1 95 ? 28.916 -0.087 -43.176 1.00 89.88 95 MET A C 1
ATOM 736 O O . MET A 1 95 ? 28.457 -0.610 -44.188 1.00 89.88 95 MET A O 1
ATOM 740 N N . GLU A 1 96 ? 28.218 0.792 -42.452 1.00 82.75 96 GLU A N 1
ATOM 741 C CA . GLU A 1 96 ? 26.853 1.219 -42.788 1.00 82.75 96 GLU A CA 1
ATOM 742 C C . GLU A 1 96 ? 26.770 1.854 -44.183 1.00 82.75 96 GLU A C 1
ATOM 744 O O . GLU A 1 96 ? 25.905 1.484 -44.980 1.00 82.75 96 GLU A O 1
ATOM 749 N N . ARG A 1 97 ? 27.694 2.765 -44.522 1.00 85.62 97 ARG A N 1
ATOM 750 C CA . ARG A 1 97 ? 27.730 3.411 -45.846 1.00 85.62 97 ARG A CA 1
ATOM 751 C C . ARG A 1 97 ? 28.070 2.433 -46.967 1.00 85.62 97 ARG A C 1
ATOM 753 O O . ARG A 1 97 ? 27.500 2.551 -48.054 1.00 85.62 97 ARG A O 1
ATOM 760 N N . LEU A 1 98 ? 28.953 1.464 -46.711 1.00 85.62 98 LEU A N 1
ATOM 761 C CA . LEU A 1 98 ? 29.277 0.403 -47.668 1.00 85.62 98 LEU A CA 1
ATOM 762 C C . LEU A 1 98 ? 28.090 -0.542 -47.893 1.00 85.62 98 LEU A C 1
ATOM 764 O O . LEU A 1 98 ? 27.762 -0.837 -49.041 1.00 85.62 98 LEU A O 1
ATOM 768 N N . VAL A 1 99 ? 27.402 -0.966 -46.827 1.00 80.38 99 VAL A N 1
ATOM 769 C CA . VAL A 1 99 ? 26.185 -1.797 -46.916 1.00 80.38 99 VAL A CA 1
ATOM 770 C C . VAL A 1 99 ? 25.088 -1.066 -47.691 1.00 80.38 99 VAL A C 1
ATOM 772 O O . VAL A 1 99 ? 24.433 -1.661 -48.545 1.00 80.38 99 VAL A O 1
ATOM 775 N N . ALA A 1 100 ? 24.930 0.238 -47.455 1.00 74.94 100 ALA A N 1
ATOM 776 C CA . ALA A 1 100 ? 23.980 1.083 -48.174 1.00 74.94 100 ALA A CA 1
ATOM 777 C C . ALA A 1 100 ? 24.404 1.415 -49.619 1.00 74.94 100 ALA A C 1
ATOM 779 O O . ALA A 1 100 ? 23.653 2.087 -50.324 1.00 74.94 100 ALA A O 1
ATOM 780 N N . LYS A 1 101 ? 25.593 0.975 -50.067 1.00 81.94 101 LYS A N 1
ATOM 781 C CA . LYS A 1 101 ? 26.183 1.287 -51.384 1.00 81.94 101 LYS A CA 1
ATOM 782 C C . LYS A 1 101 ? 26.280 2.794 -51.671 1.00 81.94 101 LYS A C 1
ATOM 784 O O . LYS A 1 101 ? 26.242 3.213 -52.823 1.00 81.94 101 LYS A O 1
ATOM 789 N N . GLN A 1 102 ? 26.404 3.604 -50.620 1.00 79.81 102 GLN A N 1
ATOM 790 C CA . GLN A 1 102 ? 26.505 5.067 -50.708 1.00 79.81 102 GLN A CA 1
ATOM 791 C C . GLN A 1 102 ? 27.947 5.549 -50.888 1.00 79.81 102 GLN A C 1
ATOM 793 O O . GLN A 1 102 ? 28.167 6.717 -51.193 1.00 79.81 102 GLN A O 1
ATOM 798 N N . MET A 1 103 ? 28.922 4.665 -50.669 1.00 84.06 103 MET A N 1
ATOM 799 C CA . MET A 1 103 ? 30.343 4.961 -50.795 1.00 84.06 103 MET A CA 1
ATOM 800 C C . MET A 1 103 ? 31.030 3.917 -51.688 1.00 84.06 103 MET A C 1
ATOM 802 O O . MET A 1 103 ? 30.877 2.720 -51.424 1.00 84.06 103 MET A O 1
ATOM 806 N N . PRO A 1 104 ? 31.816 4.335 -52.699 1.00 85.50 104 PRO A N 1
ATOM 807 C CA . PRO A 1 104 ? 32.030 5.724 -53.137 1.00 85.50 104 PRO A CA 1
ATOM 808 C C . PRO A 1 104 ? 30.765 6.384 -53.745 1.00 85.50 104 PRO A C 1
ATOM 810 O O . PRO A 1 104 ? 29.921 5.654 -54.274 1.00 85.50 104 PRO A O 1
ATOM 813 N N . PRO A 1 105 ? 30.629 7.729 -53.694 1.00 82.75 105 PRO A N 1
ATOM 814 C CA . PRO A 1 105 ? 29.496 8.464 -54.271 1.00 82.75 105 PRO A CA 1
ATOM 815 C C . PRO A 1 105 ? 29.296 8.226 -55.771 1.00 82.75 105 PRO A C 1
ATOM 817 O O . PRO A 1 105 ? 30.191 7.737 -56.472 1.00 82.75 105 PRO A O 1
ATOM 820 N N . SER A 1 106 ? 28.120 8.602 -56.286 1.00 76.81 106 SER A N 1
ATOM 821 C CA . SER A 1 106 ? 27.750 8.374 -57.687 1.00 76.81 106 SER A CA 1
ATOM 822 C C . SER A 1 106 ? 28.711 9.021 -58.694 1.00 76.81 106 SER A C 1
ATOM 824 O O . SER A 1 106 ? 28.880 8.534 -59.811 1.00 76.81 106 SER A O 1
ATOM 826 N N . GLU A 1 107 ? 29.371 10.094 -58.288 1.00 76.94 107 GLU A N 1
ATOM 827 C CA . GLU A 1 107 ? 30.213 10.941 -59.126 1.00 76.94 107 GLU A CA 1
ATOM 828 C C . GLU A 1 107 ? 31.628 10.361 -59.302 1.00 76.94 107 GLU A C 1
ATOM 830 O O . GLU A 1 107 ? 32.379 10.798 -60.172 1.00 76.94 107 GLU A O 1
ATOM 835 N N . ILE A 1 108 ? 32.001 9.349 -58.507 1.00 83.56 108 ILE A N 1
ATOM 836 C CA . ILE A 1 108 ? 33.324 8.720 -58.561 1.00 83.56 108 ILE A CA 1
ATOM 837 C C . ILE A 1 108 ? 33.346 7.605 -59.613 1.00 83.56 108 ILE A C 1
ATOM 839 O O . ILE A 1 108 ? 32.577 6.640 -59.548 1.00 83.56 108 ILE A O 1
ATOM 843 N N . THR A 1 109 ? 34.270 7.727 -60.571 1.00 76.44 109 THR A N 1
ATOM 844 C CA . THR A 1 109 ? 34.423 6.826 -61.729 1.00 76.44 109 THR A CA 1
ATOM 845 C C . THR A 1 109 ? 35.067 5.485 -61.376 1.00 76.44 109 THR A C 1
ATOM 847 O O . THR A 1 109 ? 34.692 4.454 -61.931 1.00 76.44 109 THR A O 1
ATOM 850 N N . LYS A 1 110 ? 36.016 5.465 -60.433 1.00 83.88 110 LYS A N 1
ATOM 851 C CA . LYS A 1 110 ? 36.689 4.239 -59.984 1.00 83.88 110 LYS A CA 1
ATOM 852 C C . LYS A 1 110 ? 35.961 3.645 -58.780 1.00 83.88 110 LYS A C 1
ATOM 854 O O . LYS A 1 110 ? 36.133 4.118 -57.659 1.00 83.88 110 LYS A O 1
ATOM 859 N N . ARG A 1 111 ? 35.168 2.594 -59.003 1.00 84.06 111 ARG A N 1
ATOM 860 C CA . ARG A 1 111 ? 34.381 1.936 -57.949 1.00 84.06 111 ARG A CA 1
ATOM 861 C C . ARG A 1 111 ? 34.789 0.483 -57.711 1.00 84.06 111 ARG A C 1
ATOM 863 O O . ARG A 1 111 ? 35.178 -0.198 -58.660 1.00 84.06 111 ARG A O 1
ATOM 870 N N . PRO A 1 112 ? 34.678 -0.002 -56.466 1.00 89.06 112 PRO A N 1
ATOM 871 C CA . PRO A 1 112 ? 34.877 -1.408 -56.155 1.00 89.06 112 PRO A CA 1
ATOM 872 C C . PRO A 1 112 ? 33.752 -2.273 -56.738 1.00 89.06 112 PRO A C 1
ATOM 874 O O . PRO A 1 112 ? 32.607 -1.838 -56.872 1.00 89.06 112 PRO A O 1
ATOM 877 N N . SER A 1 113 ? 34.069 -3.531 -57.044 1.00 89.06 113 SER A N 1
ATOM 878 C CA . SER A 1 113 ? 33.054 -4.550 -57.325 1.00 89.06 113 SER A CA 1
ATOM 879 C C . SER A 1 113 ? 32.264 -4.907 -56.060 1.00 89.06 113 SER A C 1
ATOM 881 O O . SER A 1 113 ? 32.771 -4.789 -54.944 1.00 89.06 113 SER A O 1
ATOM 883 N N . VAL A 1 114 ? 31.045 -5.432 -56.236 1.00 84.06 114 VAL A N 1
ATOM 884 C CA . VAL A 1 114 ? 30.185 -5.885 -55.124 1.00 84.06 114 VAL A CA 1
ATOM 885 C C . VAL A 1 114 ? 30.932 -6.855 -54.201 1.00 84.06 114 VAL A C 1
ATOM 887 O O . VAL A 1 114 ? 30.956 -6.646 -52.992 1.00 84.06 114 VAL A O 1
ATOM 890 N N . LYS A 1 115 ? 31.650 -7.831 -54.774 1.00 87.94 115 LYS A N 1
ATOM 891 C CA . LYS A 1 115 ? 32.452 -8.806 -54.016 1.00 87.94 115 LYS A CA 1
ATOM 892 C C . LYS A 1 115 ? 33.565 -8.155 -53.186 1.00 87.94 115 LYS A C 1
ATOM 894 O O . LYS A 1 115 ? 33.851 -8.610 -52.084 1.00 87.94 115 LYS A O 1
ATOM 899 N N . GLN A 1 116 ? 34.203 -7.100 -53.698 1.00 91.56 116 GLN A N 1
ATOM 900 C CA . GLN A 1 116 ? 35.258 -6.386 -52.967 1.00 91.56 116 GLN A CA 1
ATOM 901 C C . GLN A 1 116 ? 34.690 -5.621 -51.769 1.00 91.56 116 GLN A C 1
ATOM 903 O O . GLN A 1 116 ? 35.259 -5.690 -50.682 1.00 91.56 116 GLN A O 1
ATOM 908 N N . SER A 1 117 ? 33.561 -4.928 -51.944 1.00 89.88 117 SER A N 1
ATOM 909 C CA . SER A 1 117 ? 32.889 -4.239 -50.836 1.00 89.88 117 SER A CA 1
ATOM 910 C C . SER A 1 117 ? 32.356 -5.227 -49.794 1.00 89.88 117 SER A C 1
ATOM 912 O O . SER A 1 117 ? 32.531 -5.000 -48.599 1.00 89.88 117 SER A O 1
ATOM 914 N N . GLU A 1 118 ? 31.781 -6.353 -50.225 1.00 90.06 118 GLU A N 1
ATOM 915 C CA . GLU A 1 118 ? 31.324 -7.428 -49.334 1.00 90.06 118 GLU A CA 1
ATOM 916 C C . GLU A 1 118 ? 32.467 -8.027 -48.510 1.00 90.06 118 GLU A C 1
ATOM 918 O O . GLU A 1 118 ? 32.304 -8.223 -47.308 1.00 90.06 118 GLU A O 1
ATOM 923 N N . ALA A 1 119 ? 33.643 -8.250 -49.104 1.00 92.56 119 ALA A N 1
ATOM 924 C CA . ALA A 1 119 ? 34.802 -8.774 -48.383 1.00 92.56 119 ALA A CA 1
ATOM 925 C C . ALA A 1 119 ? 35.265 -7.843 -47.244 1.00 92.56 119 ALA A C 1
ATOM 927 O O . ALA A 1 119 ? 35.633 -8.322 -46.168 1.00 92.56 119 ALA A O 1
ATOM 928 N N . VAL A 1 120 ? 35.208 -6.521 -47.450 1.00 95.19 120 VAL A N 1
ATOM 929 C CA . VAL A 1 120 ? 35.512 -5.527 -46.406 1.00 95.19 120 VAL A CA 1
ATOM 930 C C . VAL A 1 120 ? 34.424 -5.501 -45.336 1.00 95.19 120 VAL A C 1
ATOM 932 O O . VAL A 1 120 ? 34.747 -5.521 -44.151 1.00 95.19 120 VAL A O 1
ATOM 935 N N . ILE A 1 121 ? 33.144 -5.510 -45.724 1.00 92.25 121 ILE A N 1
ATOM 936 C CA . ILE A 1 121 ? 32.016 -5.559 -44.778 1.00 92.25 121 ILE A CA 1
ATOM 937 C C . ILE A 1 121 ? 32.114 -6.803 -43.886 1.00 92.25 121 ILE A C 1
ATOM 939 O O . ILE A 1 121 ? 31.977 -6.695 -42.668 1.00 92.25 121 ILE A O 1
ATOM 943 N N . LEU A 1 122 ? 32.379 -7.972 -44.477 1.00 93.44 122 LEU A N 1
ATOM 944 C CA . LEU A 1 122 ? 32.566 -9.226 -43.747 1.00 93.44 122 LEU A CA 1
ATOM 945 C C . LEU A 1 122 ? 33.745 -9.135 -42.783 1.00 93.44 122 LEU A C 1
ATOM 947 O O . LEU A 1 122 ? 33.599 -9.483 -41.621 1.00 93.44 122 LEU A O 1
ATOM 951 N N . TRP A 1 123 ? 34.882 -8.588 -43.217 1.00 96.06 123 TRP A N 1
ATOM 952 C CA . TRP A 1 123 ? 36.023 -8.406 -42.322 1.00 96.06 123 TRP A CA 1
ATOM 953 C C . TRP A 1 123 ? 35.696 -7.508 -41.119 1.00 96.06 123 TRP A C 1
ATOM 955 O O . TRP A 1 123 ? 36.042 -7.855 -39.993 1.00 96.06 123 TRP A O 1
ATOM 965 N N . ILE A 1 124 ? 34.981 -6.393 -41.321 1.00 94.62 124 ILE A N 1
ATOM 966 C CA . ILE A 1 124 ? 34.565 -5.516 -40.212 1.00 94.62 124 ILE A CA 1
ATOM 967 C C . ILE A 1 124 ? 33.652 -6.275 -39.238 1.00 94.62 124 ILE A C 1
ATOM 969 O O . ILE A 1 124 ? 33.793 -6.125 -38.022 1.00 94.62 124 ILE A O 1
ATOM 973 N N . ARG A 1 125 ? 32.729 -7.102 -39.750 1.00 92.19 125 ARG A N 1
ATOM 974 C CA . ARG A 1 125 ? 31.865 -7.960 -38.920 1.00 92.19 125 ARG A CA 1
ATOM 975 C C . ARG A 1 125 ? 32.673 -8.978 -38.122 1.00 92.19 125 ARG A C 1
ATOM 977 O O . ARG A 1 125 ? 32.449 -9.095 -36.921 1.00 92.19 125 ARG A O 1
ATOM 984 N N . ASP A 1 126 ? 33.634 -9.644 -38.750 1.00 93.56 126 ASP A N 1
ATOM 985 C CA . ASP A 1 126 ? 34.452 -10.665 -38.094 1.00 93.56 126 ASP A CA 1
ATOM 986 C C . ASP A 1 126 ? 35.347 -10.052 -37.003 1.00 93.56 126 ASP A C 1
ATOM 988 O O . ASP A 1 126 ? 35.456 -10.609 -35.914 1.00 93.56 126 ASP A O 1
ATOM 992 N N . VAL A 1 127 ? 35.921 -8.861 -37.237 1.00 93.56 127 VAL A N 1
ATOM 993 C CA . VAL A 1 127 ? 36.660 -8.101 -36.208 1.00 93.56 127 VAL A CA 1
ATOM 994 C C . VAL A 1 127 ? 35.769 -7.769 -35.019 1.00 93.56 127 VAL A C 1
ATOM 996 O O . VAL A 1 127 ? 36.179 -7.946 -33.874 1.00 93.56 127 VAL A O 1
ATOM 999 N N . ARG A 1 128 ? 34.540 -7.308 -35.270 1.00 90.62 128 ARG A N 1
ATOM 1000 C CA . ARG A 1 128 ? 33.574 -7.014 -34.203 1.00 90.62 128 ARG A CA 1
ATOM 1001 C C . ARG A 1 128 ? 33.212 -8.257 -33.412 1.00 90.62 128 ARG A C 1
ATOM 1003 O O . ARG A 1 128 ? 33.174 -8.192 -32.191 1.00 90.62 128 ARG A O 1
ATOM 1010 N N . GLN A 1 129 ? 32.956 -9.370 -34.092 1.00 88.50 129 GLN A N 1
ATOM 1011 C CA . GLN A 1 129 ? 32.640 -10.635 -33.441 1.00 88.50 129 GLN A CA 1
ATOM 1012 C C . GLN A 1 129 ? 33.816 -11.132 -32.597 1.00 88.50 129 GLN A C 1
ATOM 1014 O O . GLN A 1 129 ? 33.613 -11.535 -31.455 1.00 88.50 129 GLN A O 1
ATOM 1019 N N . TYR A 1 130 ? 35.037 -11.054 -33.127 1.00 90.62 130 TYR A N 1
ATOM 1020 C CA . TYR A 1 130 ? 36.250 -11.401 -32.397 1.00 90.62 130 TYR A CA 1
ATOM 1021 C C . TYR A 1 130 ? 36.428 -10.531 -31.148 1.00 90.62 130 TYR A C 1
ATOM 1023 O O . TYR A 1 130 ? 36.616 -11.067 -30.060 1.00 90.62 130 TYR A O 1
ATOM 1031 N N . GLU A 1 131 ? 36.318 -9.204 -31.263 1.00 88.19 131 GLU A N 1
ATOM 1032 C CA . GLU A 1 131 ? 36.434 -8.311 -30.104 1.00 88.19 131 GLU A CA 1
ATOM 1033 C C . GLU A 1 131 ? 35.282 -8.512 -29.107 1.00 88.19 131 GLU A C 1
ATOM 1035 O O . GLU A 1 131 ? 35.506 -8.465 -27.900 1.00 88.19 131 GLU A O 1
ATOM 1040 N N . ALA A 1 132 ? 34.067 -8.814 -29.571 1.00 84.00 132 ALA A N 1
ATOM 1041 C CA . ALA A 1 132 ? 32.948 -9.155 -28.695 1.00 84.00 132 ALA A CA 1
ATOM 1042 C C . ALA A 1 132 ? 33.206 -10.452 -27.909 1.00 84.00 132 ALA A C 1
ATOM 1044 O O . ALA A 1 132 ? 32.928 -10.510 -26.716 1.00 84.00 132 ALA A O 1
ATOM 1045 N N . GLN A 1 133 ? 33.772 -11.479 -28.549 1.00 86.06 133 GLN A N 1
ATOM 1046 C CA . GLN A 1 133 ? 34.156 -12.731 -27.887 1.00 86.06 133 GLN A CA 1
ATOM 1047 C C . GLN A 1 133 ? 35.345 -12.540 -26.943 1.00 86.06 133 GLN A C 1
ATOM 1049 O O . GLN A 1 133 ? 35.349 -13.078 -25.840 1.00 86.06 133 GLN A O 1
ATOM 1054 N N . ARG A 1 134 ? 36.344 -11.753 -27.355 1.00 83.94 134 ARG A N 1
ATOM 1055 C CA . ARG A 1 134 ? 37.529 -11.437 -26.553 1.00 83.94 134 ARG A CA 1
ATOM 1056 C C . ARG A 1 134 ? 37.165 -10.717 -25.258 1.00 83.94 134 ARG A C 1
ATOM 1058 O O . ARG A 1 134 ? 37.762 -10.998 -24.226 1.00 83.94 134 ARG A O 1
ATOM 1065 N N . ASN A 1 135 ? 36.217 -9.788 -25.331 1.00 79.12 135 ASN A N 1
ATOM 1066 C CA . ASN A 1 135 ? 35.743 -9.021 -24.183 1.00 79.12 135 ASN A CA 1
ATOM 1067 C C . ASN A 1 135 ? 34.478 -9.643 -23.557 1.00 79.12 135 ASN A C 1
ATOM 1069 O O . ASN A 1 135 ? 33.817 -9.009 -22.738 1.00 79.12 135 ASN A O 1
ATOM 1073 N N . ALA A 1 136 ? 34.116 -10.879 -23.926 1.00 77.50 136 ALA A N 1
ATOM 1074 C CA . ALA A 1 136 ? 32.949 -11.547 -23.368 1.00 77.50 136 ALA A CA 1
ATOM 1075 C C . ALA A 1 136 ? 33.108 -11.714 -21.849 1.00 77.50 136 ALA A C 1
ATOM 1077 O O . ALA A 1 136 ? 34.091 -12.276 -21.369 1.00 77.50 136 ALA A O 1
ATOM 1078 N N . GLY A 1 137 ? 32.121 -11.231 -21.093 1.00 70.12 137 GLY A N 1
ATOM 1079 C CA . GLY A 1 137 ? 32.147 -11.227 -19.628 1.00 70.12 137 GLY A CA 1
ATOM 1080 C C . GLY A 1 137 ? 32.660 -9.927 -19.001 1.00 70.12 137 GLY A C 1
A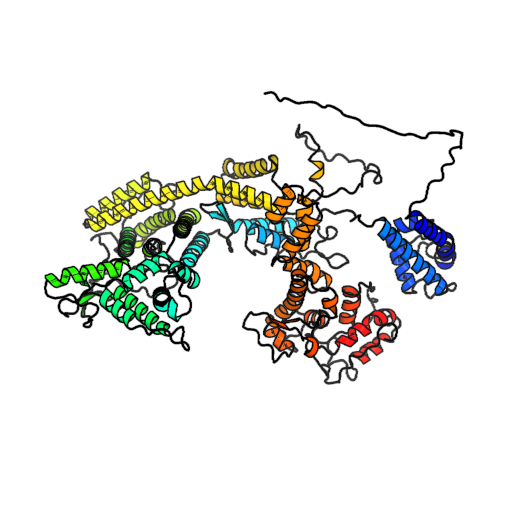TOM 1081 O O . GLY A 1 137 ? 32.468 -9.750 -17.801 1.00 70.12 137 GLY A O 1
ATOM 1082 N N . ASP A 1 138 ? 33.227 -9.000 -19.781 1.00 74.31 138 ASP A N 1
ATOM 1083 C CA . ASP A 1 138 ? 33.457 -7.622 -19.340 1.00 74.31 138 ASP A CA 1
ATOM 1084 C C . ASP A 1 138 ? 32.184 -6.791 -19.600 1.00 74.31 138 ASP A C 1
ATOM 1086 O O . ASP A 1 138 ? 31.826 -6.555 -20.757 1.00 74.31 138 ASP A O 1
ATOM 1090 N N . PRO A 1 139 ? 31.456 -6.354 -18.556 1.00 68.50 139 PRO A N 1
ATOM 1091 C CA . PRO A 1 139 ? 30.253 -5.545 -18.724 1.00 68.50 139 PRO A CA 1
ATOM 1092 C C . PRO A 1 139 ? 30.553 -4.098 -19.153 1.00 68.50 139 PRO A C 1
ATOM 1094 O O . PRO A 1 139 ? 29.615 -3.321 -19.337 1.00 68.50 139 PRO A O 1
ATOM 1097 N N . GLY A 1 140 ? 31.828 -3.719 -19.279 1.00 74.19 140 GLY A N 1
ATOM 1098 C CA . GLY A 1 140 ? 32.255 -2.352 -19.522 1.00 74.19 140 GLY A CA 1
ATOM 1099 C C . GLY A 1 140 ? 32.139 -1.463 -18.276 1.00 74.19 140 GLY A C 1
ATOM 1100 O O . GLY A 1 140 ? 31.789 -1.921 -17.181 1.00 74.19 140 GLY A O 1
ATOM 1101 N N . PRO A 1 141 ? 32.445 -0.160 -18.412 1.00 75.06 141 PRO A N 1
ATOM 1102 C CA . PRO A 1 141 ? 32.374 0.777 -17.300 1.00 75.06 141 PRO A CA 1
ATOM 1103 C C . PRO A 1 141 ? 30.928 0.970 -16.827 1.00 75.06 141 PRO A C 1
ATOM 1105 O O . PRO A 1 141 ? 30.033 1.294 -17.606 1.00 75.06 141 PRO A O 1
ATOM 1108 N N . VAL A 1 142 ? 30.706 0.836 -15.518 1.00 75.56 142 VAL A N 1
ATOM 1109 C CA . VAL A 1 142 ? 29.417 1.144 -14.888 1.00 75.56 142 VAL A CA 1
ATOM 1110 C C . VAL A 1 142 ? 29.427 2.605 -14.449 1.00 75.56 142 VAL A C 1
ATOM 1112 O O . VAL A 1 142 ? 30.134 2.978 -13.515 1.00 75.56 142 VAL A O 1
ATOM 1115 N N . LEU A 1 143 ? 28.644 3.440 -15.131 1.00 80.94 143 LEU A N 1
ATOM 1116 C CA . LEU A 1 143 ? 28.484 4.844 -14.763 1.00 80.94 143 LEU A CA 1
ATOM 1117 C C . LEU A 1 143 ? 27.616 4.978 -13.507 1.00 80.94 143 LEU A C 1
ATOM 1119 O O . LEU A 1 143 ? 26.601 4.291 -13.366 1.00 80.94 143 LEU A O 1
ATOM 1123 N N . ALA A 1 144 ? 27.981 5.912 -12.627 1.00 80.00 144 ALA A N 1
ATOM 1124 C CA . ALA A 1 144 ? 27.098 6.338 -11.551 1.00 80.00 144 ALA A CA 1
ATOM 1125 C C . ALA A 1 144 ? 25.804 6.891 -12.159 1.00 80.00 144 ALA A C 1
ATOM 1127 O O . ALA A 1 144 ? 25.843 7.755 -13.035 1.00 80.00 144 ALA A O 1
ATOM 1128 N N . ARG A 1 145 ? 24.658 6.401 -11.688 1.00 86.94 145 ARG A N 1
ATOM 1129 C CA . ARG A 1 145 ? 23.348 6.849 -12.166 1.00 86.94 145 ARG A CA 1
ATOM 1130 C C . ARG A 1 145 ? 22.404 7.077 -11.006 1.00 86.94 145 ARG A C 1
ATOM 1132 O O . ARG A 1 145 ? 22.434 6.324 -10.028 1.00 86.94 145 ARG A O 1
ATOM 1139 N N . ARG A 1 146 ? 21.579 8.117 -11.108 1.00 93.00 146 ARG A N 1
ATOM 1140 C CA . ARG A 1 146 ? 20.456 8.291 -10.185 1.00 93.00 146 ARG A CA 1
ATOM 1141 C C . ARG A 1 146 ? 19.389 7.225 -10.434 1.00 93.00 146 ARG A C 1
ATOM 1143 O O . ARG A 1 146 ? 19.407 6.578 -11.479 1.00 93.00 146 ARG A O 1
ATOM 1150 N N . LEU A 1 147 ? 18.460 7.067 -9.501 1.00 94.50 147 LEU A N 1
ATOM 1151 C CA . LEU A 1 147 ? 17.219 6.350 -9.776 1.00 94.50 147 LEU A CA 1
ATOM 1152 C C . LEU A 1 147 ? 16.461 7.066 -10.908 1.00 94.50 147 LEU A C 1
ATOM 1154 O O . LEU A 1 147 ? 16.365 8.302 -10.922 1.00 94.50 147 LEU A O 1
ATOM 1158 N N . SER A 1 148 ? 15.949 6.292 -11.864 1.00 94.88 148 SER A N 1
ATOM 1159 C CA . SER A 1 148 ? 14.898 6.774 -12.769 1.00 94.88 148 SER A CA 1
ATOM 1160 C C . SER A 1 148 ? 13.632 7.113 -11.976 1.00 94.88 148 SER A C 1
ATOM 1162 O O . SER A 1 148 ? 13.469 6.681 -10.832 1.00 94.88 148 SER A O 1
ATOM 1164 N N . ASN A 1 149 ? 12.721 7.871 -12.575 1.00 95.44 149 ASN A N 1
ATOM 1165 C CA . ASN A 1 149 ? 11.456 8.262 -11.958 1.00 95.44 149 ASN A CA 1
ATOM 1166 C C . ASN A 1 149 ? 10.658 7.026 -11.501 1.00 95.44 149 ASN A C 1
ATOM 1168 O O . ASN A 1 149 ? 10.216 6.956 -10.355 1.00 95.44 149 ASN A O 1
ATOM 1172 N N . ALA A 1 150 ? 10.584 5.998 -12.354 1.00 95.19 150 ALA A N 1
ATOM 1173 C CA . ALA A 1 150 ? 9.932 4.732 -12.028 1.00 95.19 150 ALA A CA 1
ATOM 1174 C C . ALA A 1 150 ? 10.642 3.984 -10.886 1.00 95.19 150 ALA A C 1
ATOM 1176 O O . ALA A 1 150 ? 9.996 3.540 -9.937 1.00 95.19 150 ALA A O 1
ATOM 1177 N N . GLU A 1 151 ? 11.976 3.882 -10.930 1.00 96.75 151 GLU A N 1
ATOM 1178 C CA . GLU A 1 151 ? 12.746 3.240 -9.858 1.00 96.75 151 GLU A CA 1
ATOM 1179 C C . GLU A 1 151 ? 12.584 3.960 -8.512 1.00 96.75 151 GLU A C 1
ATOM 1181 O O . GLU A 1 151 ? 12.513 3.310 -7.465 1.00 96.75 151 GLU A O 1
ATOM 1186 N N . TYR A 1 152 ? 12.499 5.292 -8.525 1.00 97.62 152 TYR A N 1
ATOM 1187 C CA . TYR A 1 152 ? 12.227 6.092 -7.336 1.00 97.62 152 TYR A CA 1
ATOM 1188 C C . TYR A 1 152 ? 10.833 5.787 -6.780 1.00 97.62 152 TYR A C 1
ATOM 1190 O O . TYR A 1 152 ? 10.720 5.423 -5.611 1.00 97.62 152 TYR A O 1
ATOM 1198 N N . ASP A 1 153 ? 9.787 5.853 -7.609 1.00 97.75 153 ASP A N 1
ATOM 1199 C CA . ASP A 1 153 ? 8.408 5.587 -7.184 1.00 97.75 153 ASP A CA 1
ATOM 1200 C C . ASP A 1 153 ? 8.238 4.168 -6.619 1.00 97.75 153 ASP A C 1
ATOM 1202 O O . ASP A 1 153 ? 7.670 3.995 -5.537 1.00 97.75 153 ASP A O 1
ATOM 1206 N N . TYR A 1 154 ? 8.787 3.142 -7.283 1.00 97.88 154 TYR A N 1
ATOM 1207 C CA . TYR A 1 154 ? 8.722 1.768 -6.777 1.00 97.88 154 TYR A CA 1
ATOM 1208 C C . TYR A 1 154 ? 9.510 1.583 -5.478 1.00 97.88 154 TYR A C 1
ATOM 1210 O O . TYR A 1 154 ? 9.046 0.872 -4.581 1.00 97.88 154 TYR A O 1
ATOM 1218 N N . THR A 1 155 ? 10.667 2.239 -5.351 1.00 97.75 155 THR A N 1
ATOM 1219 C CA . THR A 1 155 ? 11.470 2.181 -4.125 1.00 97.75 155 THR A CA 1
ATOM 1220 C C . THR A 1 155 ? 10.749 2.863 -2.968 1.00 97.75 155 THR A C 1
ATOM 1222 O O . THR A 1 155 ? 10.706 2.302 -1.874 1.00 97.75 155 THR A O 1
ATOM 1225 N N . ILE A 1 156 ? 10.118 4.021 -3.195 1.00 98.25 156 ILE A N 1
ATOM 1226 C CA . ILE A 1 156 ? 9.280 4.685 -2.190 1.00 98.25 156 ILE A CA 1
ATOM 1227 C C . ILE A 1 156 ? 8.106 3.793 -1.800 1.00 98.25 156 ILE A C 1
ATOM 1229 O O . ILE A 1 156 ? 7.904 3.576 -0.607 1.00 98.25 156 ILE A O 1
ATOM 1233 N N . ARG A 1 157 ? 7.405 3.187 -2.765 1.00 97.81 157 ARG A N 1
ATOM 1234 C CA . ARG A 1 157 ? 6.323 2.234 -2.482 1.00 97.81 157 ARG A CA 1
ATOM 1235 C C . ARG A 1 157 ? 6.784 1.079 -1.602 1.00 97.81 157 ARG A C 1
ATOM 1237 O O . ARG A 1 157 ? 6.087 0.707 -0.665 1.00 97.81 157 ARG A O 1
ATOM 1244 N N . ASP A 1 158 ? 7.954 0.509 -1.869 1.00 96.88 158 ASP A N 1
ATOM 1245 C CA . ASP A 1 158 ? 8.473 -0.596 -1.063 1.00 96.88 158 ASP A CA 1
ATOM 1246 C C . ASP A 1 158 ? 9.014 -0.134 0.304 1.00 96.88 158 ASP A C 1
ATOM 1248 O O . ASP A 1 158 ? 9.003 -0.918 1.260 1.00 96.88 158 ASP A O 1
ATOM 1252 N N . LEU A 1 159 ? 9.480 1.115 0.428 1.00 97.12 159 LEU A N 1
ATOM 1253 C CA . LEU A 1 159 ? 9.921 1.712 1.693 1.00 97.12 159 LEU A CA 1
ATOM 1254 C C . LEU A 1 159 ? 8.741 2.009 2.619 1.00 97.12 159 LEU A C 1
ATOM 1256 O O . LEU A 1 159 ? 8.810 1.658 3.798 1.00 97.12 159 LEU A O 1
ATOM 1260 N N . THR A 1 160 ? 7.681 2.615 2.085 1.00 97.38 160 THR A N 1
ATOM 1261 C CA . THR A 1 160 ? 6.533 3.129 2.848 1.00 97.38 160 THR A CA 1
ATOM 1262 C C . THR A 1 160 ? 5.360 2.151 2.908 1.00 97.38 160 THR A C 1
ATOM 1264 O O . THR A 1 160 ? 4.546 2.222 3.824 1.00 97.38 160 THR A O 1
ATOM 1267 N N . GLY A 1 161 ? 5.260 1.230 1.947 1.00 96.25 161 GLY A N 1
ATOM 1268 C CA . GLY A 1 161 ? 4.081 0.389 1.732 1.00 96.25 161 GLY A CA 1
ATOM 1269 C C . GLY A 1 161 ? 2.941 1.092 0.983 1.00 96.25 161 GLY A C 1
ATOM 1270 O O . GLY A 1 161 ? 1.875 0.499 0.846 1.00 96.25 161 GLY A O 1
ATOM 1271 N N . GLN A 1 162 ? 3.146 2.325 0.502 1.00 96.81 162 GLN A N 1
ATOM 1272 C CA . GLN A 1 162 ? 2.116 3.174 -0.110 1.00 96.81 162 GLN A CA 1
ATOM 1273 C C . GLN A 1 162 ? 2.513 3.587 -1.537 1.00 96.81 162 GLN A C 1
ATOM 1275 O O . GLN A 1 162 ? 3.638 4.028 -1.761 1.00 96.81 162 GLN A O 1
ATOM 1280 N N . ASP A 1 163 ? 1.601 3.484 -2.510 1.00 95.50 163 ASP A N 1
ATOM 1281 C CA . ASP A 1 163 ? 1.844 3.929 -3.898 1.00 95.50 163 ASP A CA 1
ATOM 1282 C C . ASP A 1 163 ? 1.679 5.457 -4.025 1.00 95.50 163 ASP A C 1
ATOM 1284 O O . ASP A 1 163 ? 0.654 5.946 -4.489 1.00 95.50 163 ASP A O 1
ATOM 1288 N N . LEU A 1 164 ? 2.670 6.217 -3.540 1.00 95.19 164 LEU A N 1
ATOM 1289 C CA . LEU A 1 164 ? 2.604 7.686 -3.437 1.00 95.19 164 LEU A CA 1
ATOM 1290 C C . LEU A 1 164 ? 2.875 8.427 -4.760 1.00 95.19 164 LEU A C 1
ATOM 1292 O O . LEU A 1 164 ? 2.447 9.567 -4.924 1.00 95.19 164 LEU A O 1
ATOM 1296 N N . ARG A 1 165 ? 3.608 7.796 -5.687 1.00 94.75 165 ARG A N 1
ATOM 1297 C CA . ARG A 1 165 ? 4.049 8.362 -6.982 1.00 94.75 165 ARG A CA 1
ATOM 1298 C C . ARG A 1 165 ? 4.570 9.814 -6.920 1.00 94.75 165 ARG A C 1
ATOM 1300 O O . ARG A 1 165 ? 4.080 10.683 -7.652 1.00 94.75 165 ARG A O 1
ATOM 1307 N N . PRO A 1 166 ? 5.554 10.109 -6.052 1.00 95.31 166 PRO A N 1
ATOM 1308 C CA . PRO A 1 166 ? 6.109 11.455 -5.894 1.00 95.31 166 PRO A CA 1
ATOM 1309 C C . PRO A 1 166 ? 6.773 12.011 -7.165 1.00 95.31 166 PRO A C 1
ATOM 1311 O O . PRO A 1 166 ? 6.923 13.227 -7.292 1.00 95.31 166 PRO A O 1
ATOM 1314 N N . THR A 1 167 ? 7.164 11.165 -8.128 1.00 95.69 167 THR A N 1
ATOM 1315 C CA . THR A 1 167 ? 7.811 11.643 -9.362 1.00 95.69 167 THR A CA 1
ATOM 1316 C C . THR A 1 167 ? 6.849 12.149 -10.440 1.00 95.69 167 THR A C 1
ATOM 1318 O O . THR A 1 167 ? 7.300 12.578 -11.500 1.00 95.69 167 THR A O 1
ATOM 1321 N N . ARG A 1 168 ? 5.532 12.199 -10.181 1.00 91.81 168 ARG A N 1
ATOM 1322 C CA . ARG A 1 168 ? 4.515 12.644 -11.161 1.00 91.81 168 ARG A CA 1
ATOM 1323 C C . ARG A 1 168 ? 4.783 14.023 -11.785 1.00 91.81 168 ARG A C 1
ATOM 1325 O O . ARG A 1 168 ? 4.367 14.278 -12.909 1.00 91.81 168 ARG A O 1
ATOM 1332 N N . GLU A 1 169 ? 5.465 14.914 -11.062 1.00 88.44 169 GLU A N 1
ATOM 1333 C CA . GLU A 1 169 ? 5.830 16.258 -11.540 1.00 88.44 169 GLU A CA 1
ATOM 1334 C C . GLU A 1 169 ? 7.300 16.389 -11.963 1.00 88.44 169 GLU A C 1
ATOM 1336 O O . GLU A 1 169 ? 7.802 17.502 -12.168 1.00 88.44 169 GLU A O 1
ATOM 1341 N N . PHE A 1 170 ? 8.038 15.282 -12.015 1.00 94.62 170 PHE A N 1
ATOM 1342 C CA . PHE A 1 170 ? 9.430 15.308 -12.430 1.00 94.62 170 PHE A CA 1
ATOM 1343 C C . PHE A 1 170 ? 9.498 15.467 -13.953 1.00 94.62 170 PHE A C 1
ATOM 1345 O O . PHE A 1 170 ? 8.596 15.033 -14.674 1.00 94.62 170 PHE A O 1
ATOM 1352 N N . PRO A 1 171 ? 10.572 16.078 -14.482 1.00 92.12 171 PRO A N 1
ATOM 1353 C CA . PRO A 1 171 ? 10.879 15.972 -15.898 1.00 92.12 171 PRO A CA 1
ATOM 1354 C C . PRO A 1 171 ? 10.918 14.503 -16.327 1.00 92.12 171 PRO A C 1
ATOM 1356 O O . PRO A 1 171 ? 11.418 13.651 -15.591 1.00 92.12 171 PRO A O 1
ATOM 1359 N N . VAL A 1 172 ? 10.414 14.225 -17.528 1.00 89.62 172 VAL A N 1
ATOM 1360 C CA . VAL A 1 172 ? 10.502 12.892 -18.130 1.00 89.62 172 VAL A CA 1
ATOM 1361 C C . VAL A 1 172 ? 11.972 12.514 -18.285 1.00 89.62 172 VAL A C 1
ATOM 1363 O O . VAL A 1 172 ? 12.776 13.320 -18.764 1.00 89.62 172 VAL A O 1
ATOM 1366 N N . ASP A 1 173 ? 12.313 11.292 -17.890 1.00 91.75 173 ASP A N 1
ATOM 1367 C CA . ASP A 1 173 ? 13.666 10.780 -18.054 1.00 91.75 173 ASP A CA 1
ATOM 1368 C C . ASP A 1 173 ? 14.023 10.670 -19.548 1.00 91.75 173 ASP A C 1
ATOM 1370 O O . ASP A 1 173 ? 13.229 10.158 -20.347 1.00 91.75 173 ASP A O 1
ATOM 1374 N N . PRO A 1 174 ? 15.198 11.170 -19.969 1.00 89.69 174 PRO A N 1
ATOM 1375 C CA . PRO A 1 174 ? 15.634 11.037 -21.349 1.00 89.69 174 PRO A CA 1
ATOM 1376 C C . PRO A 1 174 ? 15.992 9.578 -21.648 1.00 89.69 174 PRO A C 1
ATOM 1378 O O . PRO A 1 174 ? 16.717 8.938 -20.889 1.00 89.69 174 PRO A O 1
ATOM 1381 N N . ALA A 1 175 ? 15.522 9.071 -22.785 1.00 87.31 175 ALA A N 1
ATOM 1382 C CA . ALA A 1 175 ? 15.905 7.755 -23.275 1.00 87.31 175 ALA A CA 1
ATOM 1383 C C . ALA A 1 175 ? 17.251 7.805 -24.016 1.00 87.31 175 ALA A C 1
ATOM 1385 O O . ALA A 1 175 ? 17.543 8.770 -24.729 1.00 87.31 175 ALA A O 1
ATOM 1386 N N . ASN A 1 176 ? 18.050 6.746 -23.889 1.00 84.75 176 ASN A N 1
ATOM 1387 C CA . ASN A 1 176 ? 19.249 6.558 -24.700 1.00 84.75 176 ASN A CA 1
ATOM 1388 C C . ASN A 1 176 ? 18.900 6.172 -26.153 1.00 84.75 176 ASN A C 1
ATOM 1390 O O . ASN A 1 176 ? 17.730 6.077 -26.531 1.00 84.75 176 ASN A O 1
ATOM 1394 N N . GLN A 1 177 ? 19.917 5.941 -26.990 1.00 78.69 177 GLN A N 1
ATOM 1395 C CA . GLN A 1 177 ? 19.723 5.607 -28.412 1.00 78.69 177 GLN A CA 1
ATOM 1396 C C . GLN A 1 177 ? 18.898 4.324 -28.631 1.00 78.69 177 GLN A C 1
ATOM 1398 O O . GLN A 1 177 ? 18.168 4.222 -29.622 1.00 78.69 177 GLN A O 1
ATOM 1403 N N . GLU A 1 178 ? 18.948 3.402 -27.667 1.00 80.00 178 GLU A N 1
ATOM 1404 C CA . GLU A 1 178 ? 18.190 2.147 -27.662 1.00 80.00 178 GLU A CA 1
ATOM 1405 C C . GLU A 1 178 ? 16.764 2.304 -27.101 1.00 80.00 178 GLU A C 1
ATOM 1407 O O . GLU A 1 178 ? 15.933 1.403 -27.214 1.00 80.00 178 GLU A O 1
ATOM 1412 N N . GLY A 1 179 ? 16.419 3.475 -26.559 1.00 82.75 179 GLY A N 1
ATOM 1413 C CA . GLY A 1 179 ? 15.086 3.775 -26.039 1.00 82.75 179 GLY A CA 1
ATOM 1414 C C . GLY A 1 179 ? 14.881 3.440 -24.561 1.00 82.75 179 GLY A C 1
ATOM 1415 O O . GLY A 1 179 ? 13.738 3.440 -24.117 1.00 82.75 179 GLY A O 1
ATOM 1416 N N . PHE A 1 180 ? 15.949 3.176 -23.805 1.00 89.38 180 PHE A N 1
ATOM 1417 C CA . PHE A 1 180 ? 15.878 2.961 -22.359 1.00 89.38 180 PHE A CA 1
ATOM 1418 C C . PHE A 1 180 ? 16.167 4.258 -21.609 1.00 89.38 180 PHE A C 1
ATOM 1420 O O . PHE A 1 180 ? 17.158 4.934 -21.876 1.00 89.38 180 PHE A O 1
ATOM 1427 N N . ASP A 1 181 ? 15.322 4.583 -20.640 1.00 88.56 181 ASP A N 1
ATOM 1428 C CA . ASP A 1 181 ? 15.376 5.812 -19.843 1.00 88.56 181 ASP A CA 1
ATOM 1429 C C . ASP A 1 181 ? 15.978 5.608 -18.449 1.00 88.56 181 ASP A C 1
ATOM 1431 O O . ASP A 1 181 ? 15.968 6.510 -17.621 1.00 88.56 181 ASP A O 1
ATOM 1435 N N . ASN A 1 182 ? 16.534 4.426 -18.182 1.00 87.88 182 ASN A N 1
ATOM 1436 C CA . ASN A 1 182 ? 17.169 4.113 -16.909 1.00 87.88 182 ASN A CA 1
ATOM 1437 C C . ASN A 1 182 ? 18.704 4.085 -16.981 1.00 87.88 182 ASN A C 1
ATOM 1439 O O . ASN A 1 182 ? 19.344 3.745 -15.995 1.00 87.88 182 ASN A O 1
ATOM 1443 N N . SER A 1 183 ? 19.344 4.414 -18.105 1.00 85.38 183 SER A N 1
ATOM 1444 C CA . SER A 1 183 ? 20.803 4.298 -18.267 1.00 85.38 183 SER A CA 1
ATOM 1445 C C . SER A 1 183 ? 21.587 5.457 -17.624 1.00 85.38 183 SER A C 1
ATOM 1447 O O . SER A 1 183 ? 21.130 6.597 -17.556 1.00 85.38 183 SER A O 1
ATOM 1449 N N . GLY A 1 184 ? 22.815 5.189 -17.159 1.00 83.12 184 GLY A N 1
ATOM 1450 C CA . GLY A 1 184 ? 23.656 6.218 -16.520 1.00 83.12 184 GLY A CA 1
ATOM 1451 C C . GLY A 1 184 ? 24.184 7.301 -17.461 1.00 83.12 184 GLY A C 1
ATOM 1452 O O . GLY A 1 184 ? 24.479 8.407 -17.028 1.00 83.12 184 GLY A O 1
ATOM 1453 N N . GLU A 1 185 ? 24.247 7.001 -18.752 1.00 82.19 185 GLU A N 1
ATOM 1454 C CA . GLU A 1 185 ? 24.590 7.940 -19.827 1.00 82.19 185 GLU A CA 1
ATOM 1455 C C . GLU A 1 185 ? 23.484 8.982 -20.082 1.00 82.19 185 GLU A C 1
ATOM 1457 O O . GLU A 1 185 ? 23.778 10.082 -20.547 1.00 82.19 185 GLU A O 1
ATOM 1462 N N . SER A 1 186 ? 22.227 8.675 -19.740 1.00 83.25 186 SER A N 1
ATOM 1463 C CA . SER A 1 186 ? 21.083 9.578 -19.932 1.00 83.25 186 SER A CA 1
ATOM 1464 C C . SER A 1 186 ? 20.622 10.245 -18.629 1.00 83.25 186 SER A C 1
ATOM 1466 O O . SER A 1 186 ? 20.191 11.401 -18.632 1.00 83.25 186 SER A O 1
ATOM 1468 N N . LEU A 1 187 ? 20.761 9.565 -17.488 1.00 88.75 187 LEU A N 1
ATOM 1469 C CA . LEU A 1 187 ? 20.262 10.028 -16.191 1.00 88.75 187 LEU A CA 1
ATOM 1470 C C . LEU A 1 187 ? 21.193 11.024 -15.483 1.00 88.75 187 LEU A C 1
ATOM 1472 O O . LEU A 1 187 ? 21.837 10.717 -14.478 1.00 88.75 187 LEU A O 1
ATOM 1476 N N . THR A 1 188 ? 21.199 12.265 -15.966 1.00 83.69 188 THR A N 1
ATOM 1477 C CA . THR A 1 188 ? 21.873 13.390 -15.296 1.00 83.69 188 THR A CA 1
ATOM 1478 C C . THR A 1 188 ? 20.991 14.039 -14.215 1.00 83.69 188 THR A C 1
ATOM 1480 O O . THR A 1 188 ? 19.760 13.913 -14.220 1.00 83.69 188 THR A O 1
ATOM 1483 N N . LEU A 1 189 ? 21.618 14.729 -13.253 1.00 88.56 189 LEU A N 1
ATOM 1484 C CA . LEU A 1 189 ? 20.932 15.496 -12.206 1.00 88.56 189 LEU A CA 1
ATOM 1485 C C . LEU A 1 189 ? 21.054 16.998 -12.491 1.00 88.56 189 LEU A C 1
ATOM 1487 O O . LEU A 1 189 ? 22.141 17.565 -12.405 1.00 88.56 189 LEU A O 1
ATOM 1491 N N . SER A 1 190 ? 19.932 17.650 -12.798 1.00 90.44 190 SER A N 1
ATOM 1492 C CA . SER A 1 190 ? 19.872 19.107 -12.955 1.00 90.44 190 SER A CA 1
ATOM 1493 C C . SER A 1 190 ? 19.515 19.804 -11.631 1.00 90.44 190 SER A C 1
ATOM 1495 O O . SER A 1 190 ? 18.848 19.207 -10.779 1.00 90.44 190 SER A O 1
ATOM 1497 N N . PRO A 1 191 ? 19.864 21.093 -11.448 1.00 91.50 191 PRO A N 1
ATOM 1498 C CA . PRO A 1 191 ? 19.441 21.855 -10.270 1.00 91.50 191 PRO A CA 1
ATOM 1499 C C . PRO A 1 191 ? 17.915 21.912 -10.088 1.00 91.50 191 PRO A C 1
ATOM 1501 O O . PRO A 1 191 ? 17.422 21.910 -8.961 1.00 91.50 191 PRO A O 1
ATOM 1504 N N . ALA A 1 192 ? 17.152 21.943 -11.187 1.00 92.88 192 ALA A N 1
ATOM 1505 C CA . ALA A 1 192 ? 15.690 21.926 -11.145 1.00 92.88 192 ALA A CA 1
ATOM 1506 C C . ALA A 1 192 ? 15.154 20.582 -10.629 1.00 92.88 192 ALA A C 1
ATOM 1508 O O . ALA A 1 192 ? 14.269 20.560 -9.775 1.00 92.88 192 ALA A O 1
ATOM 1509 N N . LEU A 1 193 ? 15.738 19.471 -11.086 1.00 94.06 193 LEU A N 1
ATOM 1510 C CA . LEU A 1 193 ? 15.380 18.140 -10.607 1.00 94.06 193 LEU A CA 1
ATOM 1511 C C . LEU A 1 193 ? 15.750 17.951 -9.125 1.00 94.06 193 LEU A C 1
ATOM 1513 O O . LEU A 1 193 ? 14.976 17.371 -8.373 1.00 94.06 193 LEU A O 1
ATOM 1517 N N . MET A 1 194 ? 16.868 18.517 -8.661 1.00 94.50 194 MET A N 1
ATOM 1518 C CA . MET A 1 194 ? 17.232 18.485 -7.238 1.00 94.50 194 MET A CA 1
ATOM 1519 C C . MET A 1 194 ? 16.170 19.150 -6.343 1.00 94.50 194 MET A C 1
ATOM 1521 O O . MET A 1 194 ? 15.842 18.631 -5.278 1.00 94.50 194 MET A O 1
ATOM 1525 N N . LYS A 1 195 ? 15.573 20.268 -6.786 1.00 95.31 195 LYS A N 1
ATOM 1526 C CA . LYS A 1 195 ? 14.449 20.901 -6.068 1.00 95.31 195 LYS A CA 1
ATOM 1527 C C . LYS A 1 195 ? 13.222 19.989 -6.015 1.00 95.31 195 LYS A C 1
ATOM 1529 O O . LYS A 1 195 ? 12.571 19.917 -4.975 1.00 95.31 195 LYS A O 1
ATOM 1534 N N . LYS A 1 196 ? 12.931 19.279 -7.111 1.00 97.19 196 LYS A N 1
ATOM 1535 C CA . LYS A 1 196 ? 11.839 18.300 -7.174 1.00 97.19 196 LYS A CA 1
ATOM 1536 C C . LYS A 1 196 ? 12.068 17.117 -6.228 1.00 97.19 196 LYS A C 1
ATOM 1538 O O . LYS A 1 196 ? 11.125 16.729 -5.550 1.00 97.19 196 LYS A O 1
ATOM 1543 N N . TYR A 1 197 ? 13.304 16.637 -6.066 1.00 97.56 197 TYR A N 1
ATOM 1544 C CA . TYR A 1 197 ? 13.630 15.628 -5.047 1.00 97.56 197 TYR A CA 1
ATOM 1545 C C . TYR A 1 197 ? 13.363 16.107 -3.616 1.00 97.56 197 TYR A C 1
ATOM 1547 O O . TYR A 1 197 ? 12.766 15.368 -2.840 1.00 97.56 197 TYR A O 1
ATOM 1555 N N . VAL A 1 198 ? 13.736 17.344 -3.265 1.00 97.44 198 VAL A N 1
ATOM 1556 C CA . VAL A 1 198 ? 13.440 17.896 -1.926 1.00 97.44 198 VAL A CA 1
ATOM 1557 C C . VAL A 1 198 ? 11.931 18.003 -1.699 1.00 97.44 198 VAL A C 1
ATOM 1559 O O . VAL A 1 198 ? 11.450 17.697 -0.611 1.00 97.44 198 VAL A O 1
ATOM 1562 N N . GLN A 1 199 ? 11.179 18.431 -2.716 1.00 97.44 199 GLN A N 1
ATOM 1563 C CA . GLN A 1 199 ? 9.721 18.513 -2.643 1.00 97.44 199 GLN A CA 1
ATOM 1564 C C . GLN A 1 199 ? 9.084 17.126 -2.474 1.00 97.44 199 GLN A C 1
ATOM 1566 O O . GLN A 1 199 ? 8.257 16.954 -1.586 1.00 97.44 199 GLN A O 1
ATOM 1571 N N . ALA A 1 200 ? 9.525 16.138 -3.255 1.00 98.06 200 ALA A N 1
ATOM 1572 C CA . ALA A 1 200 ? 9.103 14.746 -3.127 1.00 98.06 200 ALA A CA 1
ATOM 1573 C C . ALA A 1 200 ? 9.415 14.178 -1.736 1.00 98.06 200 ALA A C 1
ATOM 1575 O O . ALA A 1 200 ? 8.556 13.567 -1.112 1.00 98.06 200 ALA A O 1
ATOM 1576 N N . ALA A 1 201 ? 10.621 14.412 -1.214 1.00 98.31 201 ALA A N 1
ATOM 1577 C CA . ALA A 1 201 ? 11.016 13.953 0.115 1.00 98.31 201 ALA A CA 1
ATOM 1578 C C . ALA A 1 201 ? 10.130 14.547 1.224 1.00 98.31 201 ALA A C 1
ATOM 1580 O O . ALA A 1 201 ? 9.789 13.838 2.169 1.00 98.31 201 ALA A O 1
ATOM 1581 N N . LYS A 1 202 ? 9.726 15.820 1.089 1.00 98.00 202 LYS A N 1
ATOM 1582 C CA . LYS A 1 202 ? 8.751 16.465 1.983 1.00 98.00 202 LYS A CA 1
ATOM 1583 C C . LYS A 1 202 ? 7.371 15.826 1.868 1.00 98.00 202 LYS A C 1
ATOM 1585 O O . LYS A 1 202 ? 6.835 15.408 2.884 1.00 98.00 202 LYS A O 1
ATOM 1590 N N . GLU A 1 203 ? 6.859 15.653 0.647 1.00 97.50 203 GLU A N 1
ATOM 1591 C CA . GLU A 1 203 ? 5.572 14.982 0.410 1.00 97.50 203 GLU A CA 1
ATOM 1592 C C . GLU A 1 203 ? 5.565 13.576 1.028 1.00 97.50 203 GLU A C 1
ATOM 1594 O O . GLU A 1 203 ? 4.623 13.208 1.713 1.00 97.50 203 GLU A O 1
ATOM 1599 N N . ILE A 1 204 ? 6.648 12.807 0.901 1.00 98.31 204 ILE A N 1
ATOM 1600 C CA . ILE A 1 204 ? 6.764 11.483 1.532 1.00 98.31 204 ILE A CA 1
ATOM 1601 C C . ILE A 1 204 ? 6.786 11.583 3.067 1.00 98.31 204 ILE A C 1
ATOM 1603 O O . ILE A 1 204 ? 6.174 10.758 3.749 1.00 98.31 204 ILE A O 1
ATOM 1607 N N . ALA A 1 205 ? 7.490 12.569 3.629 1.00 98.25 205 ALA A N 1
ATOM 1608 C CA . ALA A 1 205 ? 7.568 12.776 5.075 1.00 98.25 205 ALA A CA 1
ATOM 1609 C C . ALA A 1 205 ? 6.225 13.217 5.687 1.00 98.25 205 ALA A C 1
ATOM 1611 O O . ALA A 1 205 ? 5.922 12.855 6.827 1.00 98.25 205 ALA A O 1
ATOM 1612 N N . ASP A 1 206 ? 5.383 13.914 4.924 1.00 97.81 206 ASP A N 1
ATOM 1613 C CA . ASP A 1 206 ? 4.042 14.324 5.354 1.00 97.81 206 ASP A CA 1
ATOM 1614 C C . ASP A 1 206 ? 3.116 13.120 5.601 1.00 97.81 206 ASP A C 1
ATOM 1616 O O . ASP A 1 206 ? 2.162 13.219 6.369 1.00 97.81 206 ASP A O 1
ATOM 1620 N N . HIS A 1 207 ? 3.415 11.958 5.012 1.00 98.12 207 HIS A N 1
ATOM 1621 C CA . HIS A 1 207 ? 2.676 10.708 5.222 1.00 98.12 207 HIS A CA 1
ATOM 1622 C C . HIS A 1 207 ? 3.132 9.919 6.461 1.00 98.12 207 HIS A C 1
ATOM 1624 O O . HIS A 1 207 ? 2.530 8.894 6.787 1.00 98.12 207 HIS A O 1
ATOM 1630 N N . VAL A 1 208 ? 4.197 10.346 7.147 1.00 97.81 208 VAL A N 1
ATOM 1631 C CA . VAL A 1 208 ? 4.743 9.640 8.317 1.00 97.81 208 VAL A CA 1
ATOM 1632 C C . VAL A 1 208 ? 3.773 9.713 9.492 1.00 97.81 208 VAL A C 1
ATOM 1634 O O . VAL A 1 208 ? 3.299 10.792 9.853 1.00 97.81 208 VAL A O 1
ATOM 1637 N N . VAL A 1 209 ? 3.555 8.565 10.138 1.00 97.31 209 VAL A N 1
ATOM 1638 C CA . VAL A 1 209 ? 2.781 8.433 11.376 1.00 97.31 209 VAL A CA 1
ATOM 1639 C C . VAL A 1 209 ? 3.623 7.758 12.458 1.00 97.31 209 VAL A C 1
ATOM 1641 O O . VAL A 1 209 ? 4.212 6.695 12.249 1.00 97.31 209 VAL A O 1
ATOM 1644 N N . LEU A 1 210 ? 3.659 8.372 13.642 1.00 96.62 210 LEU A N 1
ATOM 1645 C CA . LEU A 1 210 ? 4.379 7.871 14.813 1.00 96.62 210 LEU A CA 1
ATOM 1646 C C . LEU A 1 210 ? 3.427 7.123 15.753 1.00 96.62 210 LEU A C 1
ATOM 1648 O O . LEU A 1 210 ? 2.764 7.726 16.595 1.00 96.62 210 LEU A O 1
ATOM 1652 N N . THR A 1 211 ? 3.335 5.806 15.574 1.00 96.12 211 THR A N 1
ATOM 1653 C CA . THR A 1 211 ? 2.445 4.926 16.350 1.00 96.12 211 THR A CA 1
ATOM 1654 C C . THR A 1 211 ? 3.100 4.459 17.645 1.00 96.12 211 THR A C 1
ATOM 1656 O O . THR A 1 211 ? 4.319 4.452 17.771 1.00 96.12 211 THR A O 1
ATOM 1659 N N . SER A 1 212 ? 2.322 3.916 18.581 1.00 92.25 212 SER A N 1
ATOM 1660 C CA . SER A 1 212 ? 2.863 3.361 19.831 1.00 92.25 212 SER A CA 1
ATOM 1661 C C . SER A 1 212 ? 3.884 2.223 19.643 1.00 92.25 212 SER A C 1
ATOM 1663 O O . SER A 1 212 ? 4.610 1.867 20.573 1.00 92.25 212 SER A O 1
ATOM 1665 N N . ALA A 1 213 ? 3.956 1.625 18.449 1.00 89.69 213 ALA A N 1
ATOM 1666 C CA . ALA A 1 213 ? 4.871 0.531 18.138 1.00 89.69 213 ALA A CA 1
ATOM 1667 C C . ALA A 1 213 ? 6.044 0.914 17.228 1.00 89.69 213 ALA A C 1
ATOM 1669 O O . ALA A 1 213 ? 6.978 0.120 17.094 1.00 89.69 213 ALA A O 1
ATOM 1670 N N . GLY A 1 214 ? 6.021 2.089 16.598 1.00 94.12 214 GLY A N 1
ATOM 1671 C CA . GLY A 1 214 ? 7.039 2.466 15.627 1.00 94.12 214 GLY A CA 1
ATOM 1672 C C . GLY A 1 214 ? 6.548 3.419 14.543 1.00 94.12 214 GLY A C 1
ATOM 1673 O O . GLY A 1 214 ? 5.503 4.057 14.651 1.00 94.12 214 GLY A O 1
ATOM 1674 N N . LEU A 1 215 ? 7.362 3.517 13.498 1.00 94.94 215 LEU A N 1
ATOM 1675 C CA . LEU A 1 215 ? 7.169 4.421 12.372 1.00 94.94 215 LEU A CA 1
ATOM 1676 C C . LEU A 1 215 ? 6.374 3.723 11.259 1.00 94.94 215 LEU A C 1
ATOM 1678 O O . LEU A 1 215 ? 6.792 2.668 10.783 1.00 94.94 215 LEU A O 1
ATOM 1682 N N . GLU A 1 216 ? 5.255 4.319 10.848 1.00 96.06 216 GLU A N 1
ATOM 1683 C CA . GLU A 1 216 ? 4.390 3.859 9.751 1.00 96.06 216 GLU A CA 1
ATOM 1684 C C . GLU A 1 216 ? 4.166 4.989 8.725 1.00 96.06 216 GLU A C 1
ATOM 1686 O O . GLU A 1 216 ? 4.532 6.140 8.969 1.00 96.06 216 GLU A O 1
ATOM 1691 N N . PHE A 1 217 ? 3.566 4.662 7.575 1.00 97.25 217 PHE A N 1
ATOM 1692 C CA . PHE A 1 217 ? 3.191 5.630 6.539 1.00 97.25 217 PHE A CA 1
ATOM 1693 C C . PHE A 1 217 ? 1.719 5.468 6.151 1.00 97.25 217 PHE A C 1
ATOM 1695 O O . PHE A 1 217 ? 1.268 4.365 5.825 1.00 97.25 217 PHE A O 1
ATOM 1702 N N . ALA A 1 218 ? 0.984 6.576 6.154 1.00 96.75 218 ALA A N 1
ATOM 1703 C CA . ALA A 1 218 ? -0.402 6.648 5.715 1.00 96.75 218 ALA A CA 1
ATOM 1704 C C . ALA A 1 218 ? -0.511 6.771 4.186 1.00 96.75 218 ALA A C 1
ATOM 1706 O O . ALA A 1 218 ? 0.404 7.237 3.511 1.00 96.75 218 ALA A O 1
ATOM 1707 N N . SER A 1 219 ? -1.660 6.395 3.622 1.00 95.06 219 SER A N 1
ATOM 1708 C CA . SER A 1 219 ? -1.952 6.572 2.189 1.00 95.06 219 SER A CA 1
ATOM 1709 C C . SER A 1 219 ? -2.278 8.022 1.801 1.00 95.06 219 SER A C 1
ATOM 1711 O O . SER A 1 219 ? -2.418 8.328 0.622 1.00 95.06 219 SER A O 1
ATOM 1713 N N . HIS A 1 220 ? -2.393 8.917 2.781 1.00 95.25 220 HIS A N 1
ATOM 1714 C CA . HIS A 1 220 ? -2.614 10.351 2.614 1.00 95.25 220 HIS A CA 1
ATOM 1715 C C . HIS A 1 220 ? -1.691 11.135 3.563 1.00 95.25 220 HIS A C 1
ATOM 1717 O O . HIS A 1 220 ? -1.269 10.566 4.574 1.00 95.25 220 HIS A O 1
ATOM 1723 N N . PRO A 1 221 ? -1.412 12.423 3.295 1.00 96.38 221 PRO A N 1
ATOM 1724 C CA . PRO A 1 221 ? -0.697 13.278 4.237 1.00 96.38 221 PRO A CA 1
ATOM 1725 C C . PRO A 1 221 ? -1.396 13.315 5.602 1.00 96.38 221 PRO A C 1
ATOM 1727 O O . PRO A 1 221 ? -2.627 13.283 5.675 1.00 96.38 221 PRO A O 1
ATOM 1730 N N . VAL A 1 222 ? -0.614 13.364 6.679 1.00 95.56 222 VAL A N 1
ATOM 1731 C CA . VAL A 1 222 ? -1.079 13.394 8.074 1.00 95.56 222 VAL A CA 1
ATOM 1732 C C . VAL A 1 222 ? -0.558 14.660 8.748 1.00 95.56 222 VAL A C 1
ATOM 1734 O O . VAL A 1 222 ? 0.284 14.634 9.651 1.00 95.56 222 VAL A O 1
ATOM 1737 N N . LEU A 1 223 ? -1.033 15.803 8.256 1.00 92.00 223 LEU A N 1
ATOM 1738 C CA . LEU A 1 223 ? -0.565 17.121 8.680 1.00 92.00 223 LEU A CA 1
ATOM 1739 C C . LEU A 1 223 ? -1.539 17.761 9.661 1.00 92.00 223 LEU A C 1
ATOM 1741 O O . LEU A 1 223 ? -1.126 18.220 10.728 1.00 92.00 223 LEU A O 1
ATOM 1745 N N . ALA A 1 224 ? -2.826 17.744 9.324 1.00 93.44 224 ALA A N 1
ATOM 1746 C CA . ALA A 1 224 ? -3.872 18.301 10.156 1.00 93.44 224 ALA A CA 1
ATOM 1747 C C . ALA A 1 224 ? -4.372 17.286 11.187 1.00 93.44 224 ALA A C 1
ATOM 1749 O O . ALA A 1 224 ? -4.248 16.067 11.047 1.00 93.44 224 ALA A O 1
ATOM 1750 N N . GLU A 1 225 ? -5.010 17.809 12.225 1.00 89.56 225 GLU A N 1
ATOM 1751 C CA . GLU A 1 225 ? -5.682 17.003 13.235 1.00 89.56 225 GLU A CA 1
ATOM 1752 C C . GLU A 1 225 ? -6.733 16.057 12.627 1.00 89.56 225 GLU A C 1
ATOM 1754 O O . GLU A 1 225 ? -6.792 14.879 12.975 1.00 89.56 225 GLU A O 1
ATOM 1759 N N . THR A 1 226 ? -7.492 16.536 11.638 1.00 90.06 226 THR A N 1
ATOM 1760 C CA . THR A 1 226 ? -8.491 15.738 10.913 1.00 90.06 226 THR A CA 1
ATOM 1761 C C . THR A 1 226 ? -7.879 14.570 10.145 1.00 90.06 226 THR A C 1
ATOM 1763 O O . THR A 1 226 ? -8.516 13.526 10.006 1.00 90.06 226 THR A O 1
ATOM 1766 N N . ASP A 1 227 ? -6.644 14.716 9.658 1.00 94.62 227 ASP A N 1
ATOM 1767 C CA . ASP A 1 227 ? -5.948 13.641 8.952 1.00 94.62 227 ASP A CA 1
ATOM 1768 C C . ASP A 1 227 ? -5.538 12.535 9.929 1.00 94.62 227 ASP A C 1
ATOM 1770 O O . ASP A 1 227 ? -5.671 11.348 9.625 1.00 94.62 227 ASP A O 1
ATOM 1774 N N . ARG A 1 228 ? -5.085 12.921 11.129 1.00 94.44 228 ARG A N 1
ATOM 1775 C CA . ARG A 1 228 ? -4.729 11.995 12.217 1.00 94.44 228 ARG A CA 1
ATOM 1776 C C . ARG A 1 228 ? -5.951 11.226 12.701 1.00 94.44 228 ARG A C 1
ATOM 1778 O O . ARG A 1 228 ? -5.879 10.005 12.857 1.00 94.44 228 ARG A O 1
ATOM 1785 N N . ASP A 1 229 ? -7.067 11.932 12.875 1.00 91.81 229 ASP A N 1
ATOM 1786 C CA . ASP A 1 229 ? -8.354 11.340 13.232 1.00 91.81 229 ASP A CA 1
ATOM 1787 C C . ASP A 1 229 ? -8.775 10.325 12.167 1.00 91.81 229 ASP A C 1
ATOM 1789 O O . ASP A 1 229 ? -8.992 9.153 12.477 1.00 91.81 229 ASP A O 1
ATOM 1793 N N . LYS A 1 230 ? -8.787 10.727 10.890 1.00 92.50 230 LYS A N 1
ATOM 1794 C CA . LYS A 1 230 ? -9.116 9.840 9.766 1.00 92.50 230 LYS A CA 1
ATOM 1795 C C . LYS A 1 230 ? -8.230 8.592 9.738 1.00 92.50 230 LYS A C 1
ATOM 1797 O O . LYS A 1 230 ? -8.763 7.488 9.620 1.00 92.50 230 LYS A O 1
ATOM 1802 N N . TYR A 1 231 ? -6.911 8.747 9.881 1.00 95.25 231 TYR A N 1
ATOM 1803 C CA . TYR A 1 231 ? -5.964 7.627 9.896 1.00 95.25 231 TYR A CA 1
ATOM 1804 C C . TYR A 1 231 ? -6.306 6.605 10.988 1.00 95.25 231 TYR A C 1
ATOM 1806 O O . TYR A 1 231 ? -6.398 5.404 10.727 1.00 95.25 231 TYR A O 1
ATOM 1814 N N . CYS A 1 232 ? -6.525 7.072 12.218 1.00 95.75 232 CYS A N 1
ATOM 1815 C CA . CYS A 1 232 ? -6.744 6.193 13.363 1.00 95.75 232 CYS A CA 1
ATOM 1816 C C . CYS A 1 232 ? -8.150 5.579 13.369 1.00 95.75 232 CYS A C 1
ATOM 1818 O O . CYS A 1 232 ? -8.301 4.370 13.568 1.00 95.75 232 CYS A O 1
ATOM 1820 N N . ILE A 1 233 ? -9.177 6.392 13.107 1.00 93.62 233 ILE A N 1
ATOM 1821 C CA . ILE A 1 233 ? -10.582 5.975 13.114 1.00 93.62 233 ILE A CA 1
ATOM 1822 C C . ILE A 1 233 ? -10.832 4.905 12.054 1.00 93.62 233 ILE A C 1
ATOM 1824 O O . ILE A 1 233 ? -11.454 3.887 12.360 1.00 93.62 233 ILE A O 1
ATOM 1828 N N . LEU A 1 234 ? -10.332 5.091 10.825 1.00 94.31 234 LEU A N 1
ATOM 1829 C CA . LEU A 1 234 ? -10.534 4.110 9.757 1.00 94.31 234 LEU A CA 1
ATOM 1830 C C . LEU A 1 234 ? -9.915 2.754 10.115 1.00 94.31 234 LEU A C 1
ATOM 1832 O O . LEU A 1 234 ? -10.559 1.734 9.898 1.00 94.31 234 LEU A O 1
ATOM 1836 N N . ARG A 1 235 ? -8.737 2.722 10.757 1.00 95.75 235 ARG A N 1
ATOM 1837 C CA . ARG A 1 235 ? -8.111 1.465 11.213 1.00 95.75 235 ARG A CA 1
ATOM 1838 C C . ARG A 1 235 ? -8.955 0.744 12.269 1.00 95.75 235 ARG A C 1
ATOM 1840 O O . ARG A 1 235 ? -9.128 -0.470 12.179 1.00 95.75 235 ARG A O 1
ATOM 1847 N N . ILE A 1 236 ? -9.504 1.470 13.247 1.00 96.50 236 ILE A N 1
ATOM 1848 C CA . ILE A 1 236 ? -10.381 0.895 14.286 1.00 96.50 236 ILE A CA 1
ATOM 1849 C C . ILE A 1 236 ? -11.687 0.381 13.666 1.00 96.50 236 ILE A C 1
ATOM 1851 O O . ILE A 1 236 ? -12.111 -0.742 13.937 1.00 96.50 236 ILE A O 1
ATOM 1855 N N . VAL A 1 237 ? -12.318 1.174 12.801 1.00 95.06 237 VAL A N 1
ATOM 1856 C CA . VAL A 1 237 ? -13.587 0.808 12.159 1.00 95.06 237 VAL A CA 1
ATOM 1857 C C . VAL A 1 237 ? -13.409 -0.364 11.195 1.00 95.06 237 VAL A C 1
ATOM 1859 O O . VAL A 1 237 ? -14.249 -1.264 11.176 1.00 95.06 237 VAL A O 1
ATOM 1862 N N . ASP A 1 238 ? -12.313 -0.410 10.440 1.00 96.38 238 ASP A N 1
ATOM 1863 C CA . ASP A 1 238 ? -11.978 -1.553 9.590 1.00 96.38 238 ASP A CA 1
ATOM 1864 C C . ASP A 1 238 ? -11.709 -2.810 10.418 1.00 96.38 238 ASP A C 1
ATOM 1866 O O . ASP A 1 238 ? -12.115 -3.904 10.020 1.00 96.38 238 ASP A O 1
ATOM 1870 N N . PHE A 1 239 ? -11.066 -2.673 11.582 1.00 97.69 239 PHE A N 1
ATOM 1871 C CA . PHE A 1 239 ? -10.909 -3.782 12.517 1.00 97.69 239 PHE A CA 1
ATOM 1872 C C . PHE A 1 239 ? -12.273 -4.295 12.989 1.00 97.69 239 PHE A C 1
ATOM 1874 O O . PHE A 1 239 ? -12.506 -5.502 12.936 1.00 97.69 239 PHE A O 1
ATOM 1881 N N . TYR A 1 240 ? -13.186 -3.407 13.393 1.00 96.56 240 TYR A N 1
ATOM 1882 C CA . TYR A 1 240 ? -14.538 -3.775 13.820 1.00 96.56 240 TYR A CA 1
ATOM 1883 C C . TYR A 1 240 ? -15.340 -4.477 12.721 1.00 96.56 240 TYR A C 1
ATOM 1885 O O . TYR A 1 240 ? -15.871 -5.561 12.954 1.00 96.56 240 TYR A O 1
ATOM 1893 N N . LYS A 1 241 ? -15.374 -3.912 11.508 1.00 95.25 241 LYS A N 1
ATOM 1894 C CA . LYS A 1 241 ? -16.123 -4.462 10.364 1.00 95.25 241 LYS A CA 1
ATOM 1895 C C . LYS A 1 241 ? -15.658 -5.859 9.944 1.00 95.25 241 LYS A C 1
ATOM 1897 O O . LYS A 1 241 ? -16.435 -6.602 9.355 1.00 95.25 241 LYS A O 1
ATOM 1902 N N . LYS A 1 242 ? -14.402 -6.219 10.225 1.00 96.19 242 LYS A N 1
ATOM 1903 C CA . LYS A 1 242 ? -13.843 -7.549 9.929 1.00 96.19 242 LYS A CA 1
ATOM 1904 C C . LYS A 1 242 ? -14.216 -8.615 10.962 1.00 96.19 242 LYS A C 1
ATOM 1906 O O . LYS A 1 242 ? -13.916 -9.786 10.731 1.00 96.19 242 LYS A O 1
ATOM 1911 N N . GLN A 1 243 ? -14.813 -8.250 12.101 1.00 96.69 243 GLN A N 1
ATOM 1912 C CA . GLN A 1 243 ? -15.128 -9.226 13.143 1.00 96.69 243 GLN A CA 1
ATOM 1913 C C . GLN A 1 243 ? -16.420 -9.992 12.834 1.00 96.69 243 GLN A C 1
ATOM 1915 O O . GLN A 1 243 ? -17.401 -9.388 12.405 1.00 96.69 243 GLN A O 1
ATOM 1920 N N . PRO A 1 244 ? -16.458 -11.312 13.094 1.00 96.56 244 PRO A N 1
ATOM 1921 C CA . PRO A 1 244 ? -17.641 -12.126 12.847 1.00 96.56 244 PRO A CA 1
ATOM 1922 C C . PRO A 1 244 ? -18.674 -11.891 13.953 1.00 96.56 244 PRO A C 1
ATOM 1924 O O . PRO A 1 244 ? -18.676 -12.599 14.957 1.00 96.56 244 PRO A O 1
ATOM 1927 N N . THR A 1 245 ? -19.519 -10.872 13.808 1.00 96.69 245 THR A N 1
ATOM 1928 C CA . THR A 1 245 ? -20.540 -10.485 14.801 1.00 96.69 245 THR A CA 1
ATOM 1929 C C . THR A 1 245 ? -21.962 -10.912 14.424 1.00 96.69 245 THR A C 1
ATOM 1931 O O . THR A 1 245 ? -22.880 -10.714 15.218 1.00 96.69 245 THR A O 1
ATOM 1934 N N . ASP A 1 246 ? -22.167 -11.521 13.251 1.00 97.12 246 ASP A N 1
ATOM 1935 C CA . ASP A 1 246 ? -23.485 -11.992 12.813 1.00 97.12 246 ASP A CA 1
ATOM 1936 C C . ASP A 1 246 ? -23.877 -13.307 13.519 1.00 97.12 246 ASP A C 1
ATOM 1938 O O . ASP A 1 246 ? -23.271 -14.357 13.296 1.00 97.12 246 ASP A O 1
ATOM 1942 N N . TYR A 1 247 ? -24.931 -13.274 14.348 1.00 98.06 247 TYR A N 1
ATOM 1943 C CA . TYR A 1 247 ? -25.449 -14.460 15.044 1.00 98.06 247 TYR A CA 1
ATOM 1944 C C . TYR A 1 247 ? -25.869 -15.599 14.107 1.00 98.06 247 TYR A C 1
ATOM 1946 O O . TYR A 1 247 ? -25.728 -16.764 14.484 1.00 98.06 247 TYR A O 1
ATOM 1954 N N . ALA A 1 248 ? -26.357 -15.301 12.898 1.00 97.94 248 ALA A N 1
ATOM 1955 C CA . ALA A 1 248 ? -26.806 -16.330 11.961 1.00 97.94 248 ALA A CA 1
ATOM 1956 C C . ALA A 1 248 ? -25.650 -17.248 11.537 1.00 97.94 248 ALA A C 1
ATOM 1958 O O . ALA A 1 248 ? -25.845 -18.458 11.399 1.00 97.94 248 ALA A O 1
ATOM 1959 N N . ASP A 1 249 ? -24.436 -16.707 11.407 1.00 97.75 249 ASP A N 1
ATOM 1960 C CA . ASP A 1 249 ? -23.245 -17.493 11.087 1.00 97.75 249 ASP A CA 1
ATOM 1961 C C . ASP A 1 249 ? -22.880 -18.456 12.225 1.00 97.75 249 ASP A C 1
ATOM 1963 O O . ASP A 1 249 ? -22.533 -19.614 11.970 1.00 97.75 249 ASP A O 1
ATOM 1967 N N . TYR A 1 250 ? -23.034 -18.035 13.484 1.00 98.38 250 TYR A N 1
ATOM 1968 C CA . TYR A 1 250 ? -22.824 -18.907 14.644 1.00 98.38 250 TYR A CA 1
ATOM 1969 C C . TYR A 1 250 ? -23.886 -20.001 14.742 1.00 98.38 250 TYR A C 1
ATOM 1971 O O . TYR A 1 250 ? -23.536 -21.166 14.929 1.00 98.38 250 TYR A O 1
ATOM 1979 N N . PHE A 1 251 ? -25.167 -19.664 14.562 1.00 98.38 251 PHE A N 1
ATOM 1980 C CA . PHE A 1 251 ? -26.253 -20.649 14.567 1.00 98.38 251 PHE A CA 1
ATOM 1981 C C . PHE A 1 251 ? -26.084 -21.679 13.448 1.00 98.38 251 PHE A C 1
ATOM 1983 O O . PHE A 1 251 ? -26.176 -22.881 13.696 1.00 98.38 251 PHE A O 1
ATOM 1990 N N . ARG A 1 252 ? -25.742 -21.233 12.236 1.00 96.94 252 ARG A N 1
ATOM 1991 C CA . ARG A 1 252 ? -25.496 -22.120 11.094 1.00 96.94 252 ARG A CA 1
ATOM 1992 C C . ARG A 1 252 ? -24.300 -23.037 11.341 1.00 96.94 252 ARG A C 1
ATOM 1994 O O . ARG A 1 252 ? -24.378 -24.237 11.086 1.00 96.94 252 ARG A O 1
ATOM 2001 N N . THR A 1 253 ? -23.208 -22.506 11.889 1.00 97.38 253 THR A N 1
ATOM 2002 C CA . THR A 1 253 ? -22.006 -23.301 12.197 1.00 97.38 253 THR A CA 1
ATOM 2003 C C . THR A 1 253 ? -22.276 -24.326 13.301 1.00 97.38 253 THR A C 1
ATOM 2005 O O . THR A 1 253 ? -21.882 -25.488 13.180 1.00 97.38 253 THR A O 1
ATOM 2008 N N . ALA A 1 254 ? -23.021 -23.941 14.340 1.00 97.75 254 ALA A N 1
ATOM 2009 C CA . ALA A 1 254 ? -23.505 -24.859 15.366 1.00 97.75 254 ALA A CA 1
ATOM 2010 C C . ALA A 1 254 ? -24.389 -25.960 14.754 1.00 97.75 254 ALA A C 1
ATOM 2012 O O . ALA A 1 254 ? -24.267 -27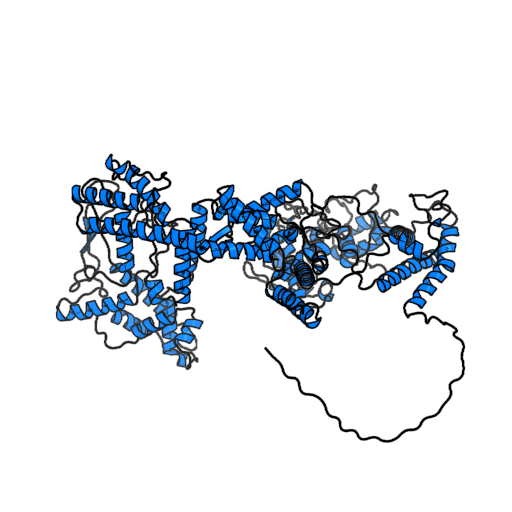.131 15.120 1.00 97.75 254 ALA A O 1
ATOM 2013 N N . TRP A 1 255 ? -25.273 -25.618 13.809 1.00 96.94 255 TRP A N 1
ATOM 2014 C CA . TRP A 1 255 ? -26.167 -26.585 13.159 1.00 96.94 255 TRP A CA 1
ATOM 2015 C C . TRP A 1 255 ? -25.376 -27.590 12.317 1.00 96.94 255 TRP A C 1
ATOM 2017 O O . TRP A 1 255 ? -25.591 -28.800 12.432 1.00 96.94 255 TRP A O 1
ATOM 2027 N N . ARG A 1 256 ? -24.366 -27.120 11.572 1.00 95.19 256 ARG A N 1
ATOM 2028 C CA . ARG A 1 256 ? -23.425 -27.998 10.859 1.00 95.19 256 ARG A CA 1
ATOM 2029 C C . ARG A 1 256 ? -22.727 -28.959 11.818 1.00 95.19 256 ARG A C 1
ATOM 2031 O O . ARG A 1 256 ? -22.591 -30.137 11.504 1.00 95.19 256 ARG A O 1
ATOM 2038 N N . TYR A 1 257 ? -22.344 -28.497 13.010 1.00 96.44 257 TYR A N 1
ATOM 2039 C CA . TYR A 1 257 ? -21.752 -29.364 14.029 1.00 96.44 257 TYR A CA 1
ATOM 2040 C C . TYR A 1 257 ? -22.735 -30.420 14.564 1.00 96.44 257 TYR A C 1
ATOM 2042 O O . TYR A 1 257 ? -22.363 -31.594 14.683 1.00 96.44 257 TYR A O 1
ATOM 2050 N N . ARG A 1 258 ? -23.998 -30.045 14.830 1.00 96.19 258 ARG A N 1
ATOM 2051 C CA . ARG A 1 258 ? -25.075 -30.975 15.231 1.00 96.19 258 ARG A CA 1
ATOM 2052 C C . ARG A 1 258 ? -25.262 -32.094 14.208 1.00 96.19 258 ARG A C 1
ATOM 2054 O O . ARG A 1 258 ? -25.408 -33.250 14.594 1.00 96.19 258 ARG A O 1
ATOM 2061 N N . HIS A 1 259 ? -25.208 -31.759 12.920 1.00 94.44 259 HIS A N 1
ATOM 2062 C CA . HIS A 1 259 ? -25.468 -32.684 11.814 1.00 94.44 259 HIS A CA 1
ATOM 2063 C C . HIS A 1 259 ? -24.210 -33.162 11.073 1.00 94.44 259 HIS A C 1
ATOM 2065 O O . HIS A 1 259 ? -24.309 -33.717 9.981 1.00 94.44 259 HIS A O 1
ATOM 2071 N N . ARG A 1 260 ? -23.023 -33.013 11.670 1.00 93.31 260 ARG A N 1
ATOM 2072 C CA . ARG A 1 260 ? -21.726 -33.305 11.035 1.00 93.31 260 ARG A CA 1
ATOM 2073 C C . ARG A 1 260 ? -21.615 -34.708 10.427 1.00 93.31 260 ARG A C 1
ATOM 2075 O O . ARG A 1 260 ? -20.997 -34.877 9.385 1.00 93.31 260 ARG A O 1
ATOM 2082 N N . VAL A 1 261 ? -22.257 -35.705 11.039 1.00 91.88 261 VAL A N 1
ATOM 2083 C CA . VAL A 1 261 ? -22.295 -37.084 10.522 1.00 91.88 261 VAL A CA 1
ATOM 2084 C C . VAL A 1 261 ? -23.107 -37.157 9.225 1.00 91.88 261 VAL A C 1
ATOM 2086 O O . VAL A 1 261 ? -22.636 -37.719 8.242 1.00 91.88 261 VAL A O 1
ATOM 2089 N N . ALA A 1 262 ? -24.290 -36.537 9.195 1.00 89.31 262 ALA A N 1
ATOM 2090 C CA . ALA A 1 262 ? -25.148 -36.492 8.009 1.00 89.31 262 ALA A CA 1
ATOM 2091 C C . ALA A 1 262 ? -24.535 -35.657 6.871 1.00 89.31 262 ALA A C 1
ATOM 2093 O O . ALA A 1 262 ? -24.748 -35.956 5.702 1.00 89.31 262 ALA A O 1
ATOM 2094 N N . LEU A 1 263 ? -23.725 -34.652 7.218 1.00 89.19 263 LEU A N 1
ATOM 2095 C CA . LEU A 1 263 ? -22.975 -33.816 6.277 1.00 89.19 263 LEU A CA 1
ATOM 2096 C C . LEU A 1 263 ? -21.659 -34.457 5.793 1.00 89.19 263 LEU A C 1
ATOM 2098 O O . LEU A 1 263 ? -20.897 -33.811 5.080 1.00 89.19 263 LEU A O 1
ATOM 2102 N N . GLY A 1 264 ? -21.361 -35.703 6.181 1.00 90.06 264 GLY A N 1
ATOM 2103 C CA . GLY A 1 264 ? -20.162 -36.419 5.728 1.00 90.06 264 GLY A CA 1
ATOM 2104 C C . GLY A 1 264 ? -18.851 -35.973 6.387 1.00 90.06 264 GLY A C 1
ATOM 2105 O O . GLY A 1 264 ? -17.777 -36.320 5.905 1.00 90.06 264 GLY A O 1
ATOM 2106 N N . VAL A 1 265 ? -18.916 -35.240 7.502 1.00 91.31 265 VAL A N 1
ATOM 2107 C CA . VAL A 1 265 ? -17.757 -34.736 8.262 1.00 91.31 265 VAL A CA 1
ATOM 2108 C C . VAL A 1 265 ? -17.799 -35.182 9.738 1.00 91.31 265 VAL A C 1
ATOM 2110 O O . VAL A 1 265 ? -17.761 -34.353 10.648 1.00 91.31 265 VAL A O 1
ATOM 2113 N N . PRO A 1 266 ? -17.869 -36.496 10.038 1.00 93.38 266 PRO A N 1
ATOM 2114 C CA . PRO A 1 266 ? -18.127 -37.010 11.393 1.00 93.38 266 PRO A CA 1
ATOM 2115 C C . PRO A 1 266 ? -17.080 -36.597 12.442 1.00 93.38 266 PRO A C 1
ATOM 2117 O O . PRO A 1 266 ? -17.420 -36.445 13.616 1.00 93.38 266 PRO A O 1
ATOM 2120 N N . ASN A 1 267 ? -15.837 -36.367 12.008 1.00 95.69 267 ASN A N 1
ATOM 2121 C CA . ASN A 1 267 ? -14.707 -35.988 12.862 1.00 95.69 267 ASN A CA 1
ATOM 2122 C C . ASN A 1 267 ? -14.556 -34.467 13.041 1.00 95.69 267 ASN A C 1
ATOM 2124 O O . ASN A 1 267 ? -13.621 -34.021 13.707 1.00 95.69 267 ASN A O 1
ATOM 2128 N N . ALA A 1 268 ? -15.436 -33.659 12.440 1.00 94.50 268 ALA A N 1
ATOM 2129 C CA . ALA A 1 268 ? -15.394 -32.215 12.606 1.00 94.50 268 ALA A CA 1
ATOM 2130 C C . ALA A 1 268 ? -15.690 -31.829 14.064 1.00 94.50 268 ALA A C 1
ATOM 2132 O O . ALA A 1 268 ? -16.665 -32.283 14.663 1.00 94.50 268 ALA A O 1
ATOM 2133 N N . THR A 1 269 ? -14.861 -30.957 14.625 1.00 97.06 269 THR A N 1
ATOM 2134 C CA . THR A 1 269 ? -15.056 -30.320 15.933 1.00 97.06 269 THR A CA 1
ATOM 2135 C C . THR A 1 269 ? -15.621 -28.908 15.760 1.00 97.06 269 THR A C 1
ATOM 2137 O O . THR A 1 269 ? -15.499 -28.313 14.683 1.00 97.06 269 THR A O 1
ATOM 2140 N N . LEU A 1 270 ? -16.179 -28.325 16.829 1.00 96.69 270 LEU A N 1
ATOM 2141 C CA . LEU A 1 270 ? -16.585 -26.910 16.836 1.00 96.69 270 LEU A CA 1
ATOM 2142 C C . LEU A 1 270 ? -15.434 -25.989 16.407 1.00 96.69 270 LEU A C 1
ATOM 2144 O O . LEU A 1 270 ? -15.643 -25.079 15.613 1.00 96.69 270 LEU A O 1
ATOM 2148 N N . GLN A 1 271 ? -14.207 -26.276 16.852 1.00 96.31 271 GLN A N 1
ATOM 2149 C CA . GLN A 1 271 ? -13.012 -25.517 16.478 1.00 96.31 271 GLN A CA 1
ATOM 2150 C C . GLN A 1 271 ? -12.740 -25.560 14.966 1.00 96.31 271 GLN A C 1
ATOM 2152 O O . GLN A 1 271 ? -12.477 -24.524 14.348 1.00 96.31 271 GLN A O 1
ATOM 2157 N N . THR A 1 272 ? -12.796 -26.754 14.363 1.00 96.69 272 THR A N 1
ATOM 2158 C CA . THR A 1 272 ? -12.544 -26.914 12.921 1.00 96.69 272 THR A CA 1
ATOM 2159 C C . THR A 1 272 ? -13.611 -26.215 12.082 1.00 96.69 272 THR A C 1
ATOM 2161 O O . THR A 1 272 ? -13.272 -25.484 11.155 1.00 96.69 272 THR A O 1
ATOM 2164 N N . LEU A 1 273 ? -14.887 -26.343 12.464 1.00 96.81 273 LEU A N 1
ATOM 2165 C CA . LEU A 1 273 ? -15.993 -25.706 11.748 1.00 96.81 273 LEU A CA 1
ATOM 2166 C C . LEU A 1 273 ? -16.009 -24.189 11.937 1.00 96.81 273 LEU A C 1
ATOM 2168 O O . LEU A 1 273 ? -16.310 -23.469 10.991 1.00 96.81 273 LEU A O 1
ATOM 2172 N N . ALA A 1 274 ? -15.637 -23.685 13.118 1.00 97.06 274 ALA A N 1
ATOM 2173 C CA . ALA A 1 274 ? -15.496 -22.250 13.349 1.00 97.06 274 ALA A CA 1
ATOM 2174 C C . ALA A 1 274 ? -14.442 -21.630 12.424 1.00 97.06 274 ALA A C 1
ATOM 2176 O O . ALA A 1 274 ? -14.663 -20.563 11.857 1.00 97.06 274 ALA A O 1
ATOM 2177 N N . THR A 1 275 ? -13.318 -22.327 12.240 1.00 95.56 275 THR A N 1
ATOM 2178 C CA . THR A 1 275 ? -12.234 -21.889 11.351 1.00 95.56 275 THR A CA 1
ATOM 2179 C C . THR A 1 275 ? -12.688 -21.888 9.891 1.00 95.56 275 THR A C 1
ATOM 2181 O O . THR A 1 275 ? -12.457 -20.910 9.183 1.00 95.56 275 THR A O 1
ATOM 2184 N N . GLU A 1 276 ? -13.381 -22.943 9.451 1.00 95.19 276 GLU A N 1
ATOM 2185 C CA . GLU A 1 276 ? -13.947 -23.041 8.099 1.00 95.19 276 GLU A CA 1
ATOM 2186 C C . GLU A 1 276 ? -14.972 -21.928 7.822 1.00 95.19 276 GLU A C 1
ATOM 2188 O O . GLU A 1 276 ? -14.916 -21.266 6.786 1.00 95.19 276 GLU A O 1
ATOM 2193 N N . ALA A 1 277 ? -15.870 -21.672 8.777 1.00 95.00 277 ALA A N 1
ATOM 2194 C CA . ALA A 1 277 ? -16.905 -20.645 8.679 1.00 95.00 277 ALA A CA 1
ATOM 2195 C C . ALA A 1 277 ? -16.408 -19.222 8.995 1.00 95.00 277 ALA A C 1
ATOM 2197 O O . ALA A 1 277 ? -17.179 -18.273 8.874 1.00 95.00 277 ALA A O 1
ATOM 2198 N N . LYS A 1 278 ? -15.135 -19.057 9.387 1.00 96.81 278 LYS A N 1
ATOM 2199 C CA . LYS A 1 278 ? -14.518 -17.781 9.798 1.00 96.81 278 LYS A CA 1
ATOM 2200 C C . LYS A 1 278 ? -15.238 -17.082 10.965 1.00 96.81 278 LYS A C 1
ATOM 2202 O O . LYS A 1 278 ? -15.243 -15.855 11.047 1.00 96.81 278 LYS A O 1
ATOM 2207 N N . VAL A 1 279 ? -15.800 -17.852 11.895 1.00 97.56 279 VAL A N 1
ATOM 2208 C CA . VAL A 1 279 ? -16.436 -17.351 13.128 1.00 97.56 279 VAL A CA 1
ATOM 2209 C C . VAL A 1 279 ? -15.537 -17.559 14.352 1.00 97.56 279 VAL A C 1
ATOM 2211 O O . VAL A 1 279 ? -14.565 -18.311 14.296 1.00 97.56 279 VAL A O 1
ATOM 2214 N N . SER A 1 280 ? -15.824 -16.896 15.480 1.00 97.62 280 SER A N 1
ATOM 2215 C CA . SER A 1 280 ? -15.044 -17.088 16.714 1.00 97.62 280 SER A CA 1
ATOM 2216 C C . SER A 1 280 ? -15.301 -18.470 17.333 1.00 97.62 280 SER A C 1
ATOM 2218 O O . SER A 1 280 ? -16.439 -18.751 17.710 1.00 97.62 280 SER A O 1
ATOM 2220 N N . PRO A 1 281 ? -14.277 -19.326 17.520 1.00 96.56 281 PRO A N 1
ATOM 2221 C CA . PRO A 1 281 ? -14.473 -20.633 18.146 1.00 96.56 281 PRO A CA 1
ATOM 2222 C C . PRO A 1 281 ? -14.952 -20.530 19.597 1.00 96.56 281 PRO A C 1
ATOM 2224 O O . PRO A 1 281 ? -15.854 -21.256 20.006 1.00 96.56 281 PRO A O 1
ATOM 2227 N N . ARG A 1 282 ? -14.402 -19.565 20.346 1.00 95.56 282 ARG A N 1
ATOM 2228 C CA . ARG A 1 282 ? -14.790 -19.272 21.731 1.00 95.56 282 ARG A CA 1
ATOM 2229 C C . ARG A 1 282 ? -16.265 -18.894 21.825 1.00 95.56 282 ARG A C 1
ATOM 2231 O O . ARG A 1 282 ? -16.987 -19.416 22.671 1.00 95.56 282 ARG A O 1
ATOM 2238 N N . TYR A 1 283 ? -16.716 -17.986 20.959 1.00 98.06 283 TYR A N 1
ATOM 2239 C CA . TYR A 1 283 ? -18.114 -17.571 20.976 1.00 98.06 283 TYR A CA 1
ATOM 2240 C C . TYR A 1 283 ? -19.040 -18.678 20.466 1.00 98.06 283 TYR A C 1
ATOM 2242 O O . TYR A 1 283 ? -20.111 -18.886 21.030 1.00 98.06 283 TYR A O 1
ATOM 2250 N N . LEU A 1 284 ? -18.610 -19.445 19.459 1.00 98.38 284 LEU A N 1
ATOM 2251 C CA . LEU A 1 284 ? -19.360 -20.596 18.962 1.00 98.38 284 LEU A CA 1
ATOM 2252 C C . LEU A 1 284 ? -19.590 -21.642 20.057 1.00 98.38 284 LEU A C 1
ATOM 2254 O O . LEU A 1 284 ? -20.687 -22.182 20.141 1.00 98.38 284 LEU A O 1
ATOM 2258 N N . GLU A 1 285 ? -18.600 -21.918 20.904 1.00 97.06 285 GLU A N 1
ATOM 2259 C CA . GLU A 1 285 ? -18.755 -22.837 22.035 1.00 97.06 285 GLU A CA 1
ATOM 2260 C C . GLU A 1 285 ? -19.798 -22.332 23.043 1.00 97.06 285 GLU A C 1
ATOM 2262 O O . GLU A 1 285 ? -20.654 -23.098 23.493 1.00 97.06 285 GLU A O 1
ATOM 2267 N N . LEU A 1 286 ? -19.790 -21.028 23.339 1.00 96.81 286 LEU A N 1
ATOM 2268 C CA . LEU A 1 286 ? -20.791 -20.400 24.202 1.00 96.81 286 LEU A CA 1
ATOM 2269 C C . LEU A 1 286 ? -22.202 -20.467 23.596 1.00 96.81 286 LEU A C 1
ATOM 2271 O O . LEU A 1 286 ? -23.161 -20.795 24.301 1.00 96.81 286 LEU A O 1
ATOM 2275 N N . VAL A 1 287 ? -22.333 -20.191 22.297 1.00 97.81 287 VAL A N 1
ATOM 2276 C CA . VAL A 1 287 ? -23.603 -20.290 21.564 1.00 97.81 287 VAL A CA 1
ATOM 2277 C C . VAL A 1 287 ? -24.083 -21.740 21.530 1.00 97.81 287 VAL A C 1
ATOM 2279 O O . VAL A 1 287 ? -25.229 -22.003 21.879 1.00 97.81 287 VAL A O 1
ATOM 2282 N N . TRP A 1 288 ? -23.210 -22.694 21.200 1.00 97.81 288 TRP A N 1
ATOM 2283 C CA . TRP A 1 288 ? -23.520 -24.124 21.202 1.00 97.81 288 TRP A CA 1
ATOM 2284 C C . TRP A 1 288 ? -24.041 -24.573 22.565 1.00 97.81 288 TRP A C 1
ATOM 2286 O O . TRP A 1 288 ? -25.142 -25.112 22.651 1.00 97.81 288 TRP A O 1
ATOM 2296 N N . LYS A 1 289 ? -23.302 -24.268 23.638 1.00 96.56 289 LYS A N 1
ATOM 2297 C CA . LYS A 1 289 ? -23.714 -24.584 25.008 1.00 96.56 289 LYS A CA 1
ATOM 2298 C C . LYS A 1 289 ? -25.087 -23.993 25.320 1.00 96.56 289 LYS A C 1
ATOM 2300 O O . LYS A 1 289 ? -25.940 -24.695 25.854 1.00 96.56 289 LYS A O 1
ATOM 2305 N N . THR A 1 290 ? -25.322 -22.734 24.958 1.00 94.88 290 THR A N 1
ATOM 2306 C CA . THR A 1 290 ? -26.613 -22.057 25.163 1.00 94.88 290 THR A CA 1
ATOM 2307 C C . THR A 1 290 ? -27.758 -22.756 24.420 1.00 94.88 290 THR A C 1
ATOM 2309 O O . THR A 1 290 ? -28.840 -22.922 24.978 1.00 94.88 290 THR A O 1
ATOM 2312 N N . LEU A 1 291 ? -27.524 -23.220 23.192 1.00 95.62 291 LEU A N 1
ATOM 2313 C CA . LEU A 1 291 ? -28.538 -23.881 22.364 1.00 95.62 291 LEU A CA 1
ATOM 2314 C C . LEU A 1 291 ? -28.821 -25.333 22.773 1.00 95.62 291 LEU A C 1
ATOM 2316 O O . LEU A 1 291 ? -29.918 -25.825 22.522 1.00 95.62 291 LEU A O 1
ATOM 2320 N N . THR A 1 292 ? -27.856 -26.029 23.382 1.00 94.25 292 THR A N 1
ATOM 2321 C CA . THR A 1 292 ? -27.990 -27.457 23.721 1.00 94.25 292 THR A CA 1
ATOM 2322 C C . THR A 1 292 ? -28.206 -27.746 25.200 1.00 94.25 292 THR A C 1
ATOM 2324 O O . THR A 1 292 ? -28.455 -28.897 25.552 1.00 94.25 292 THR A O 1
ATOM 2327 N N . THR A 1 293 ? -28.069 -26.754 26.082 1.00 88.75 293 THR A N 1
ATOM 2328 C CA . THR A 1 293 ? -28.328 -26.949 27.516 1.00 88.75 293 THR A CA 1
ATOM 2329 C C . THR A 1 293 ? -29.814 -27.231 27.736 1.00 88.75 293 THR A C 1
ATOM 2331 O O . THR A 1 293 ? -30.666 -26.438 27.351 1.00 88.75 293 THR A O 1
ATOM 2334 N N . THR A 1 294 ? -30.120 -28.372 28.352 1.00 75.44 294 THR A N 1
ATOM 2335 C CA . THR A 1 294 ? -31.483 -28.807 28.681 1.00 75.44 294 THR A CA 1
ATOM 2336 C C . THR A 1 294 ? -31.800 -28.514 30.145 1.00 75.44 294 THR A C 1
ATOM 2338 O O . THR A 1 294 ? -30.967 -28.797 31.004 1.00 75.44 294 THR A O 1
ATOM 2341 N N . GLY A 1 295 ? -33.016 -28.062 30.451 1.00 70.31 295 GLY A N 1
ATOM 2342 C CA . GLY A 1 295 ? -33.473 -27.858 31.835 1.00 70.31 295 GLY A CA 1
ATOM 2343 C C . GLY A 1 295 ? -34.129 -26.502 32.081 1.00 70.31 295 GLY A C 1
ATOM 2344 O O . GLY A 1 295 ? -34.871 -26.354 33.051 1.00 70.31 295 GLY A O 1
ATOM 2345 N N . GLU A 1 296 ? -33.921 -25.545 31.180 1.00 77.25 296 GLU A N 1
ATOM 2346 C CA . GLU A 1 296 ? -34.579 -24.244 31.182 1.00 77.25 296 GLU A CA 1
ATOM 2347 C C . GLU A 1 296 ? -36.077 -24.408 30.915 1.00 77.25 296 GLU A C 1
ATOM 2349 O O . GLU A 1 296 ? -36.499 -24.969 29.906 1.00 77.25 296 GLU A O 1
ATOM 2354 N N . LYS A 1 297 ? -36.897 -23.928 31.854 1.00 77.31 297 LYS A N 1
ATOM 2355 C CA . LYS A 1 297 ? -38.363 -24.057 31.797 1.00 77.31 297 LYS A CA 1
ATOM 2356 C C . LYS A 1 297 ? -39.074 -22.753 31.445 1.00 77.31 297 LYS A C 1
ATOM 2358 O O . LYS A 1 297 ? -40.274 -22.770 31.199 1.00 77.31 297 LYS A O 1
ATOM 2363 N N . VAL A 1 298 ? -38.358 -21.628 31.462 1.00 82.06 298 VAL A N 1
ATOM 2364 C CA . VAL A 1 298 ? -38.922 -20.279 31.330 1.00 82.06 298 VAL A CA 1
ATOM 2365 C C . VAL A 1 298 ? -37.947 -19.334 30.622 1.00 82.06 298 VAL A C 1
ATOM 2367 O O . VAL A 1 298 ? -36.740 -19.569 30.622 1.00 82.06 298 VAL A O 1
ATOM 2370 N N . GLY A 1 299 ? -38.463 -18.236 30.065 1.00 85.12 299 GLY A N 1
ATOM 2371 C CA . GLY A 1 299 ? -37.648 -17.155 29.506 1.00 85.12 299 GLY A CA 1
ATOM 2372 C C . GLY A 1 299 ? -37.263 -17.314 28.030 1.00 85.12 299 GLY A C 1
ATOM 2373 O O . GLY A 1 299 ? -37.619 -18.298 27.377 1.00 85.12 299 GLY A O 1
ATOM 2374 N N . PRO A 1 300 ? -36.506 -16.344 27.488 1.00 89.12 300 PRO A N 1
ATOM 2375 C CA . PRO A 1 300 ? -36.169 -16.275 26.065 1.00 89.12 300 PRO A CA 1
ATOM 2376 C C . PRO A 1 300 ? -35.259 -17.412 25.587 1.00 89.12 300 PRO A C 1
ATOM 2378 O O . PRO A 1 300 ? -35.258 -17.743 24.403 1.00 89.12 300 PRO A O 1
ATOM 2381 N N . LEU A 1 301 ? -34.520 -18.059 26.495 1.00 89.69 301 LEU A N 1
ATOM 2382 C CA . LEU A 1 301 ? -33.723 -19.240 26.160 1.00 89.69 301 LEU A CA 1
ATOM 2383 C C . LEU A 1 301 ? -34.594 -20.380 25.629 1.00 89.69 301 LEU A C 1
ATOM 2385 O O . LEU A 1 301 ? -34.226 -20.991 24.631 1.00 89.69 301 LEU A O 1
ATOM 2389 N N . VAL A 1 302 ? -35.773 -20.607 26.218 1.00 89.12 302 VAL A N 1
ATOM 2390 C CA . VAL A 1 302 ? -36.714 -21.637 25.749 1.00 89.12 302 VAL A CA 1
ATOM 2391 C C . VAL A 1 302 ? -37.208 -21.313 24.339 1.00 89.12 302 VAL A C 1
ATOM 2393 O O . VAL A 1 302 ? -37.243 -22.194 23.482 1.00 89.12 302 VAL A O 1
ATOM 2396 N N . GLY A 1 303 ? -37.533 -20.044 24.071 1.00 89.25 303 GLY A N 1
ATOM 2397 C CA . GLY A 1 303 ? -37.944 -19.584 22.741 1.00 89.25 303 GLY A CA 1
ATOM 2398 C C . GLY A 1 303 ? -36.857 -19.813 21.688 1.00 89.25 303 GLY A C 1
ATOM 2399 O O . GLY A 1 303 ? -37.124 -20.395 20.635 1.00 89.25 303 GLY A O 1
ATOM 2400 N N . LEU A 1 304 ? -35.613 -19.438 21.998 1.00 93.50 304 LEU A N 1
ATOM 2401 C CA . LEU A 1 304 ? -34.474 -19.642 21.103 1.00 93.50 304 LEU A CA 1
ATOM 2402 C C . LEU A 1 304 ? -34.174 -21.131 20.870 1.00 93.50 304 LEU A C 1
ATOM 2404 O O . LEU A 1 304 ? -33.953 -21.548 19.734 1.00 93.50 304 LEU A O 1
ATOM 2408 N N . GLN A 1 305 ? -34.184 -21.940 21.930 1.00 93.81 305 GLN A N 1
ATOM 2409 C CA . GLN A 1 305 ? -33.947 -23.384 21.859 1.00 93.81 305 GLN A CA 1
ATOM 2410 C C . GLN A 1 305 ? -35.063 -24.111 21.102 1.00 93.81 305 GLN A C 1
ATOM 2412 O O . GLN A 1 305 ? -34.791 -25.067 20.381 1.00 93.81 305 GLN A O 1
ATOM 2417 N N . SER A 1 306 ? -36.310 -23.646 21.210 1.00 92.56 306 SER A N 1
ATOM 2418 C CA . SER A 1 306 ? -37.431 -24.159 20.420 1.00 92.56 306 SER A CA 1
ATOM 2419 C C . SER A 1 306 ? -37.210 -23.919 18.923 1.00 92.56 306 SER A C 1
ATOM 2421 O O . SER A 1 306 ? -37.262 -24.867 18.139 1.00 92.56 306 SER A O 1
ATOM 2423 N N . GLN A 1 307 ? -36.843 -22.691 18.530 1.00 94.62 307 GLN A N 1
ATOM 2424 C CA . GLN A 1 307 ? -36.499 -22.374 17.135 1.00 94.62 307 GLN A CA 1
ATOM 2425 C C . GLN A 1 307 ? -35.318 -23.216 16.633 1.00 94.62 307 GLN A C 1
ATOM 2427 O O . GLN A 1 307 ? -35.364 -23.763 15.535 1.00 94.62 307 GLN A O 1
ATOM 2432 N N . TRP A 1 308 ? -34.287 -23.380 17.462 1.00 95.94 308 TRP A N 1
ATOM 2433 C CA . TRP A 1 308 ? -33.136 -24.234 17.178 1.00 95.94 308 TRP A CA 1
ATOM 2434 C C . TRP A 1 308 ? -33.504 -25.712 16.981 1.00 95.94 308 TRP A C 1
ATOM 2436 O O . TRP A 1 308 ? -32.999 -26.378 16.075 1.00 95.94 308 TRP A O 1
ATOM 2446 N N . ASN A 1 309 ? -34.388 -26.244 17.823 1.00 94.62 309 ASN A N 1
ATOM 2447 C CA . ASN A 1 309 ? -34.841 -27.629 17.740 1.00 94.62 309 ASN A CA 1
ATOM 2448 C C . ASN A 1 309 ? -35.754 -27.874 16.535 1.00 94.62 309 ASN A C 1
ATOM 2450 O O . ASN A 1 309 ? -35.761 -28.991 16.022 1.00 94.62 309 ASN A O 1
ATOM 2454 N N . ALA A 1 310 ? -36.459 -26.840 16.070 1.00 95.44 310 ALA A N 1
ATOM 2455 C CA . ALA A 1 310 ? -37.296 -26.870 14.875 1.00 95.44 310 ALA A CA 1
ATOM 2456 C C . ALA A 1 310 ? -36.508 -26.760 13.555 1.00 95.44 310 ALA A C 1
ATOM 2458 O O . ALA A 1 310 ? -37.097 -26.935 12.488 1.00 95.44 310 ALA A O 1
ATOM 2459 N N . LEU A 1 311 ? -35.196 -26.478 13.594 1.00 95.56 311 LEU A N 1
ATOM 2460 C CA . LEU A 1 311 ? -34.383 -26.426 12.378 1.00 95.56 311 LEU A CA 1
ATOM 2461 C C . LEU A 1 311 ? -34.369 -27.794 11.669 1.00 95.56 311 LEU A C 1
ATOM 2463 O O . LEU A 1 311 ? -34.117 -28.816 12.316 1.00 95.56 311 LEU A O 1
ATOM 2467 N N . PRO A 1 312 ? -34.583 -27.829 10.342 1.00 93.00 312 PRO A N 1
ATOM 2468 C CA . PRO A 1 312 ? -34.596 -29.075 9.586 1.00 93.00 312 PRO A CA 1
ATOM 2469 C C . PRO A 1 312 ? -33.215 -29.741 9.579 1.00 93.00 312 PRO A C 1
ATOM 2471 O O . PRO A 1 312 ? -32.179 -29.071 9.581 1.00 93.00 312 PRO A O 1
ATOM 2474 N N . ALA A 1 313 ? -33.195 -31.075 9.549 1.00 89.75 313 ALA A N 1
ATOM 2475 C CA . ALA A 1 313 ? -31.975 -31.837 9.298 1.00 89.75 313 ALA A CA 1
ATOM 2476 C C . ALA A 1 313 ? -31.538 -31.671 7.826 1.00 89.75 313 ALA A C 1
ATOM 2478 O O . ALA A 1 313 ? -32.397 -31.481 6.963 1.00 89.75 313 ALA A O 1
ATOM 2479 N N . PRO A 1 314 ? -30.231 -31.750 7.512 1.00 88.38 314 PRO A N 1
ATOM 2480 C CA . PRO A 1 314 ? -29.761 -31.652 6.134 1.00 88.38 314 PRO A CA 1
ATOM 2481 C C . PRO A 1 314 ? -30.278 -32.819 5.288 1.00 88.38 314 PRO A C 1
ATOM 2483 O O . PRO A 1 314 ? -30.231 -33.972 5.723 1.00 88.38 314 PRO A O 1
ATOM 2486 N N . ASP A 1 315 ? -30.699 -32.522 4.060 1.00 79.50 315 ASP A N 1
ATOM 2487 C CA . ASP A 1 315 ? -30.936 -33.518 3.015 1.00 79.50 315 ASP A CA 1
ATOM 2488 C C . ASP A 1 315 ? -29.820 -33.447 1.947 1.00 79.50 315 ASP A C 1
ATOM 2490 O O . ASP A 1 315 ? -29.064 -32.474 1.878 1.00 79.50 315 ASP A O 1
ATOM 2494 N N . LYS A 1 316 ? -29.673 -34.491 1.117 1.00 66.94 316 LYS A N 1
ATOM 2495 C CA . LYS A 1 316 ? -28.607 -34.554 0.094 1.00 66.94 316 LYS A CA 1
ATOM 2496 C C . LYS A 1 316 ? -28.757 -33.515 -1.031 1.00 66.94 316 LYS A C 1
ATOM 2498 O O . LYS A 1 316 ? -27.782 -33.274 -1.736 1.00 66.94 316 LYS A O 1
ATOM 2503 N N . ALA A 1 317 ? -29.943 -32.945 -1.227 1.00 73.12 317 ALA A N 1
ATOM 2504 C CA . ALA A 1 317 ? -30.231 -31.956 -2.263 1.00 73.12 317 ALA A CA 1
ATOM 2505 C C . ALA A 1 317 ? -30.053 -30.504 -1.766 1.00 73.12 317 ALA A C 1
ATOM 2507 O O . ALA A 1 317 ? -29.775 -29.616 -2.570 1.00 73.12 317 ALA A O 1
ATOM 2508 N N . HIS A 1 318 ? -30.150 -30.263 -0.455 1.00 75.50 318 HIS A N 1
ATOM 2509 C CA . HIS A 1 318 ? -30.184 -28.940 0.169 1.00 75.50 318 HIS A CA 1
ATOM 2510 C C . HIS A 1 318 ? -29.264 -28.877 1.404 1.00 75.50 318 HIS A C 1
ATOM 2512 O O . HIS A 1 318 ? -29.731 -28.844 2.547 1.00 75.50 318 HIS A O 1
ATOM 2518 N N . PRO A 1 319 ? -27.935 -28.796 1.213 1.00 72.50 319 PRO A N 1
ATOM 2519 C CA . PRO A 1 319 ? -26.978 -28.725 2.323 1.00 72.50 319 PRO A CA 1
ATOM 2520 C C . PRO A 1 319 ? -27.119 -27.460 3.198 1.00 72.50 319 PRO A C 1
ATOM 2522 O O . PRO A 1 319 ? -26.644 -27.446 4.329 1.00 72.50 319 PRO A O 1
ATOM 2525 N N . GLU A 1 320 ? -27.806 -26.421 2.709 1.00 80.81 320 GLU A N 1
ATOM 2526 C CA . GLU A 1 320 ? -27.999 -25.117 3.373 1.00 80.81 320 GLU A CA 1
ATOM 2527 C C . GLU A 1 320 ? -29.445 -24.888 3.864 1.00 80.81 320 GLU A C 1
ATOM 2529 O O . GLU A 1 320 ? -29.873 -23.752 4.080 1.00 80.81 320 GLU A O 1
ATOM 2534 N N . VAL A 1 321 ? -30.221 -25.961 4.052 1.00 90.50 321 VAL A N 1
ATOM 2535 C CA . VAL A 1 321 ? -31.652 -25.898 4.413 1.00 90.50 321 VAL A CA 1
ATOM 2536 C C . VAL A 1 321 ? -31.942 -25.097 5.697 1.00 90.50 321 VAL A C 1
ATOM 2538 O O . VAL A 1 321 ? -33.009 -24.503 5.835 1.00 90.50 321 VAL A O 1
ATOM 2541 N N . ALA A 1 322 ? -30.982 -25.006 6.622 1.00 91.44 322 ALA A N 1
ATOM 2542 C CA . ALA A 1 322 ? -31.139 -24.270 7.877 1.00 91.44 322 ALA A CA 1
ATOM 2543 C C . ALA A 1 322 ? -30.914 -22.751 7.768 1.00 91.44 322 ALA A C 1
ATOM 2545 O O . ALA A 1 322 ? -31.199 -22.036 8.728 1.00 91.44 322 ALA A O 1
ATOM 2546 N N . ARG A 1 323 ? -30.435 -22.229 6.626 1.00 93.31 323 ARG A N 1
ATOM 2547 C CA . ARG A 1 323 ? -30.041 -20.815 6.484 1.00 93.31 323 ARG A CA 1
ATOM 2548 C C . ARG A 1 323 ? -31.156 -19.842 6.874 1.00 93.31 323 ARG A C 1
ATOM 2550 O O . ARG A 1 323 ? -30.940 -18.988 7.730 1.00 93.31 323 ARG A O 1
ATOM 2557 N N . ALA A 1 324 ? -32.353 -20.019 6.311 1.00 94.38 324 ALA A N 1
ATOM 2558 C CA . ALA A 1 324 ? -33.499 -19.152 6.592 1.00 94.38 324 ALA A CA 1
ATOM 2559 C C . ALA A 1 324 ? -33.928 -19.206 8.071 1.00 94.38 324 ALA A C 1
ATOM 2561 O O . ALA A 1 324 ? -34.283 -18.183 8.653 1.00 94.38 324 ALA A O 1
ATOM 2562 N N . GLY A 1 325 ? -33.847 -20.385 8.697 1.00 96.31 325 GLY A N 1
ATOM 2563 C CA . GLY A 1 325 ? -34.137 -20.552 10.121 1.00 96.31 325 GLY A CA 1
ATOM 2564 C C . GLY A 1 325 ? -33.108 -19.852 11.012 1.00 96.31 325 GLY A C 1
ATOM 2565 O O . GLY A 1 325 ? -33.482 -19.149 11.946 1.00 96.31 325 GLY A O 1
ATOM 2566 N N . CYS A 1 326 ? -31.815 -19.960 10.690 1.00 97.50 326 CYS A N 1
ATOM 2567 C CA . CYS A 1 326 ? -30.756 -19.242 11.405 1.00 97.50 326 CYS A CA 1
ATOM 2568 C C . CYS A 1 326 ? -30.883 -17.715 11.258 1.00 97.50 326 CYS A C 1
ATOM 2570 O O . CYS A 1 326 ? -30.684 -16.988 12.233 1.00 97.50 326 CYS A O 1
ATOM 2572 N N . ASP A 1 327 ? -31.260 -17.227 10.072 1.00 97.25 327 ASP A N 1
ATOM 2573 C CA . ASP A 1 327 ? -31.549 -15.808 9.836 1.00 97.25 327 ASP A CA 1
ATOM 2574 C C . ASP A 1 327 ? -32.743 -15.320 10.677 1.00 97.25 327 ASP A C 1
ATOM 2576 O O . ASP A 1 327 ? -32.687 -14.236 11.265 1.00 97.25 327 ASP A O 1
ATOM 2580 N N . ALA A 1 328 ? -33.803 -16.129 10.782 1.00 96.94 328 ALA A N 1
ATOM 2581 C CA . ALA A 1 328 ? -34.963 -15.830 11.619 1.00 96.94 328 ALA A CA 1
ATOM 2582 C C . ALA A 1 328 ? -34.597 -15.784 13.111 1.00 96.94 328 ALA A C 1
ATOM 2584 O O . ALA A 1 328 ? -34.954 -14.821 13.794 1.00 96.94 328 ALA A O 1
ATOM 2585 N N . MET A 1 329 ? -33.809 -16.752 13.592 1.00 97.62 329 MET A N 1
ATOM 2586 C CA . MET A 1 329 ? -33.301 -16.771 14.968 1.00 97.62 329 MET A CA 1
ATOM 2587 C C . MET A 1 329 ? -32.489 -15.511 15.288 1.00 97.62 329 MET A C 1
ATOM 2589 O O . MET A 1 329 ? -32.718 -14.881 16.320 1.00 97.62 329 MET A O 1
ATOM 2593 N N . ARG A 1 330 ? -31.569 -15.092 14.401 1.00 97.50 330 ARG A N 1
ATOM 2594 C CA . ARG A 1 330 ? -30.809 -13.838 14.569 1.00 97.50 330 ARG A CA 1
ATOM 2595 C C . ARG A 1 330 ? -31.747 -12.645 14.705 1.00 97.50 330 ARG A C 1
ATOM 2597 O O . ARG A 1 330 ? -31.593 -11.849 15.630 1.00 97.50 330 ARG A O 1
ATOM 2604 N N . ASN A 1 331 ? -32.689 -12.503 13.776 1.00 96.50 331 ASN A N 1
ATOM 2605 C CA . ASN A 1 331 ? -33.606 -11.365 13.752 1.00 96.50 331 ASN A CA 1
ATOM 2606 C C . ASN A 1 331 ? -34.471 -11.322 15.019 1.00 96.50 331 ASN A C 1
ATOM 2608 O O . ASN A 1 331 ? -34.708 -10.243 15.562 1.00 96.50 331 ASN A O 1
ATOM 2612 N N . TRP A 1 332 ? -34.887 -12.488 15.519 1.00 95.44 332 TRP A N 1
ATOM 2613 C CA . TRP A 1 332 ? -35.615 -12.618 16.775 1.00 95.44 332 TRP A CA 1
ATOM 2614 C C . TRP A 1 332 ? -34.769 -12.174 17.977 1.00 95.44 332 TRP A C 1
ATOM 2616 O O . TRP A 1 332 ? -35.218 -11.330 18.751 1.00 95.44 332 TRP A O 1
ATOM 2626 N N . VAL A 1 333 ? -33.519 -12.648 18.088 1.00 95.88 333 VAL A N 1
ATOM 2627 C CA . VAL A 1 333 ? -32.587 -12.234 19.156 1.00 95.88 333 VAL A CA 1
ATOM 2628 C C . VAL A 1 333 ? -32.372 -10.720 19.141 1.00 95.88 333 VAL A C 1
ATOM 2630 O O . VAL A 1 333 ? -32.554 -10.067 20.167 1.00 95.88 333 VAL A O 1
ATOM 2633 N N . LEU A 1 334 ? -32.038 -10.143 17.981 1.00 93.75 334 LEU A N 1
ATOM 2634 C CA . LEU A 1 334 ? -31.815 -8.699 17.839 1.00 93.75 334 LEU A CA 1
ATOM 2635 C C . LEU A 1 334 ? -33.080 -7.891 18.161 1.00 93.75 334 LEU A C 1
ATOM 2637 O O . LEU A 1 334 ? -33.017 -6.875 18.854 1.00 93.75 334 LEU A O 1
ATOM 2641 N N . GLY A 1 335 ? -34.239 -8.358 17.689 1.00 89.88 335 GLY A N 1
ATOM 2642 C CA . GLY A 1 335 ? -35.530 -7.730 17.951 1.00 89.88 335 GLY A CA 1
ATOM 2643 C C . GLY A 1 335 ? -35.902 -7.741 19.432 1.00 89.88 335 GLY A C 1
ATOM 2644 O O . GLY A 1 335 ? -36.434 -6.749 19.932 1.00 89.88 335 GLY A O 1
ATOM 2645 N N . LEU A 1 336 ? -35.593 -8.828 20.143 1.00 90.94 336 LEU A N 1
ATOM 2646 C CA . LEU A 1 336 ? -35.820 -8.935 21.578 1.00 90.94 336 LEU A CA 1
ATOM 2647 C C . LEU A 1 336 ? -34.855 -8.041 22.362 1.00 90.94 336 LEU A C 1
ATOM 2649 O O . LEU A 1 336 ? -35.304 -7.236 23.176 1.00 90.94 336 LEU A O 1
ATOM 2653 N N . ARG A 1 337 ? -33.548 -8.124 22.076 1.00 92.56 337 ARG A N 1
ATOM 2654 C CA . ARG A 1 337 ? -32.511 -7.324 22.751 1.00 92.56 337 ARG A CA 1
ATOM 2655 C C . ARG A 1 337 ? -32.767 -5.824 22.627 1.00 92.56 337 ARG A C 1
ATOM 2657 O O . ARG A 1 337 ? -32.657 -5.115 23.621 1.00 92.56 337 ARG A O 1
ATOM 2664 N N . LYS A 1 338 ? -33.230 -5.351 21.466 1.00 87.81 338 LYS A N 1
ATOM 2665 C CA . LYS A 1 338 ? -33.600 -3.941 21.261 1.00 87.81 338 LYS A CA 1
ATOM 2666 C C . LYS A 1 338 ? -34.716 -3.450 22.197 1.00 87.81 338 LYS A C 1
ATOM 2668 O O . LYS A 1 338 ? -34.733 -2.274 22.536 1.00 87.81 338 LYS A O 1
ATOM 2673 N N . LYS A 1 339 ? -35.655 -4.316 22.595 1.00 85.50 339 LYS A N 1
ATOM 2674 C CA . LYS A 1 339 ? -36.811 -3.943 23.437 1.00 85.50 339 LYS A CA 1
ATOM 2675 C C . LYS A 1 339 ? -36.492 -3.901 24.931 1.00 85.50 339 LYS A C 1
ATOM 2677 O O . LYS A 1 339 ? -37.237 -3.298 25.688 1.00 85.50 339 LYS A O 1
ATOM 2682 N N . VAL A 1 340 ? -35.424 -4.573 25.346 1.00 88.12 340 VAL A N 1
ATOM 2683 C CA . VAL A 1 340 ? -35.091 -4.812 26.762 1.00 88.12 340 VAL A CA 1
ATOM 2684 C C . VAL A 1 340 ? -33.734 -4.243 27.159 1.00 88.12 340 VAL A C 1
ATOM 2686 O O . VAL A 1 340 ? -33.323 -4.402 28.304 1.00 88.12 340 VAL A O 1
ATOM 2689 N N . ALA A 1 341 ? -33.024 -3.604 26.229 1.00 88.00 341 ALA A N 1
ATOM 2690 C CA . ALA A 1 341 ? -31.799 -2.880 26.531 1.00 88.00 341 ALA A CA 1
ATOM 2691 C C . ALA A 1 341 ? -32.063 -1.782 27.573 1.00 88.00 341 ALA A C 1
ATOM 2693 O O . ALA A 1 341 ? -33.156 -1.213 27.635 1.00 88.00 341 ALA A O 1
ATOM 2694 N N . TRP A 1 342 ? -31.052 -1.496 28.390 1.00 88.25 342 TRP A N 1
ATOM 2695 C CA . TRP A 1 342 ? -31.115 -0.411 29.360 1.00 88.25 342 TRP A CA 1
ATOM 2696 C C . TRP A 1 342 ? -31.265 0.939 28.666 1.00 88.25 342 TRP A C 1
ATOM 2698 O O . TRP A 1 342 ? -30.656 1.181 27.624 1.00 88.25 342 TRP A O 1
ATOM 2708 N N . HIS A 1 343 ? -32.052 1.821 29.274 1.00 84.12 343 HIS A N 1
ATOM 2709 C CA . HIS A 1 343 ? -32.144 3.220 28.886 1.00 84.12 343 HIS A CA 1
ATOM 2710 C C . HIS A 1 343 ? -31.762 4.096 30.076 1.00 84.12 343 HIS A C 1
ATOM 2712 O O . HIS A 1 343 ? -32.221 3.872 31.195 1.00 84.12 343 HIS A O 1
ATOM 2718 N N . PHE A 1 344 ? -30.930 5.099 29.817 1.00 86.00 344 PHE A N 1
ATOM 2719 C CA . PHE A 1 344 ? -30.437 6.021 30.835 1.00 86.00 344 PHE A CA 1
ATOM 2720 C C . PHE A 1 344 ? -30.875 7.447 30.504 1.00 86.00 344 PHE A C 1
ATOM 2722 O O . PHE A 1 344 ? -30.604 7.952 29.408 1.00 86.00 344 PHE A O 1
ATOM 2729 N N . ASP A 1 345 ? -31.538 8.101 31.454 1.00 82.75 345 ASP A N 1
ATOM 2730 C CA . ASP A 1 345 ? -31.909 9.510 31.346 1.00 82.75 345 ASP A CA 1
ATOM 2731 C C . ASP A 1 345 ? -30.681 10.426 31.446 1.00 82.75 345 ASP A C 1
ATOM 2733 O O . ASP A 1 345 ? -29.648 10.070 32.015 1.00 82.75 345 ASP A O 1
ATOM 2737 N N . ASN A 1 346 ? -30.783 11.636 30.890 1.00 81.38 346 ASN A N 1
ATOM 2738 C CA . ASN A 1 346 ? -29.712 12.625 31.018 1.00 81.38 346 ASN A CA 1
ATOM 2739 C C . ASN A 1 346 ? -29.637 13.147 32.457 1.00 81.38 346 ASN A C 1
ATOM 2741 O O . ASN A 1 346 ? -30.647 13.601 33.000 1.00 81.38 346 ASN A O 1
ATOM 2745 N N . LEU A 1 347 ? -28.428 13.173 33.021 1.00 87.00 347 LEU A N 1
ATOM 2746 C CA . LEU A 1 347 ? -28.166 13.830 34.300 1.00 87.00 347 LEU A CA 1
ATOM 2747 C C . LEU A 1 347 ? -28.334 15.350 34.183 1.00 87.00 347 LEU A C 1
ATOM 2749 O O . LEU A 1 347 ? -28.168 15.941 33.112 1.00 87.00 347 LEU A O 1
ATOM 2753 N N . GLN A 1 348 ? -28.690 15.981 35.301 1.00 83.56 348 GLN A N 1
ATOM 2754 C CA . GLN A 1 348 ? -29.031 17.400 35.370 1.00 83.56 348 GLN A CA 1
ATOM 2755 C C . GLN A 1 348 ? -28.367 18.035 36.594 1.00 83.56 348 GLN A C 1
ATOM 2757 O O . GLN A 1 348 ? -28.308 17.434 37.666 1.00 83.56 348 GLN A O 1
ATOM 2762 N N . VAL A 1 349 ? -27.946 19.291 36.452 1.00 87.31 349 VAL A N 1
ATOM 2763 C CA . VAL A 1 349 ? -27.732 20.196 37.587 1.00 87.31 349 VAL A CA 1
ATOM 2764 C C . VAL A 1 349 ? -28.702 21.363 37.395 1.00 87.31 349 VAL A C 1
ATOM 2766 O O . VAL A 1 349 ? -28.659 21.993 36.336 1.00 87.31 349 VAL A O 1
ATOM 2769 N N . PRO A 1 350 ? -29.580 21.672 38.369 1.00 85.19 350 PRO A N 1
ATOM 2770 C CA . PRO A 1 350 ? -30.713 22.582 38.169 1.00 85.19 350 PRO A CA 1
ATOM 2771 C C . PRO A 1 350 ? -30.372 23.976 37.632 1.00 85.19 350 PRO A C 1
ATOM 2773 O O . PRO A 1 350 ? -31.222 24.627 37.026 1.00 85.19 350 PRO A O 1
ATOM 2776 N N . ARG A 1 351 ? -29.157 24.476 37.884 1.00 83.69 351 ARG A N 1
ATOM 2777 C CA . ARG A 1 351 ? -28.731 25.818 37.470 1.00 83.69 351 ARG A CA 1
ATOM 2778 C C . ARG A 1 351 ? -27.342 25.794 36.849 1.00 83.69 351 ARG A C 1
ATOM 2780 O O . ARG A 1 351 ? -26.405 25.291 37.456 1.00 83.69 351 ARG A O 1
ATOM 2787 N N . GLY A 1 352 ? -27.190 26.425 35.687 1.00 78.31 352 GLY A N 1
ATOM 2788 C CA . GLY A 1 352 ? -25.883 26.769 35.119 1.00 78.31 352 GLY A CA 1
ATOM 2789 C C . GLY A 1 352 ? -25.075 25.615 34.520 1.00 78.31 352 GLY A C 1
ATOM 2790 O O . GLY A 1 352 ? -23.886 25.814 34.299 1.00 78.31 352 GLY A O 1
ATOM 2791 N N . PHE A 1 353 ? -25.676 24.448 34.261 1.00 86.00 353 PHE A N 1
ATOM 2792 C CA . PHE A 1 353 ? -25.049 23.345 33.522 1.00 86.00 353 PHE A CA 1
ATOM 2793 C C . PHE A 1 353 ? -25.967 22.876 32.397 1.00 86.00 353 PHE A C 1
ATOM 2795 O O . PHE A 1 353 ? -27.184 22.792 32.569 1.00 86.00 353 PHE A O 1
ATOM 2802 N N . SER A 1 354 ? -25.377 22.539 31.251 1.00 80.31 354 SER A N 1
ATOM 2803 C CA . SER A 1 354 ? -26.110 21.933 30.142 1.00 80.31 354 SER A CA 1
ATOM 2804 C C . SER A 1 354 ? -26.310 20.438 30.382 1.00 80.31 354 SER A C 1
ATOM 2806 O O . SER A 1 354 ? -25.397 19.729 30.795 1.00 80.31 354 SER A O 1
ATOM 2808 N N . THR A 1 355 ? -27.493 19.936 30.035 1.00 73.88 355 THR A N 1
ATOM 2809 C CA . THR A 1 355 ? -27.823 18.496 30.053 1.00 73.88 355 THR A CA 1
ATOM 2810 C C . THR A 1 355 ? -27.035 17.700 29.010 1.00 73.88 355 THR A C 1
ATOM 2812 O O . THR A 1 355 ? -26.943 16.479 29.095 1.00 73.88 355 THR A O 1
ATOM 2815 N N . GLY A 1 356 ? -26.449 18.406 28.038 1.00 72.50 356 GLY A N 1
ATOM 2816 C CA . GLY A 1 356 ? -25.494 17.879 27.072 1.00 72.50 356 GLY A CA 1
ATOM 2817 C C . GLY A 1 356 ? -24.029 18.131 27.442 1.00 72.50 356 GLY A C 1
ATOM 2818 O O . GLY A 1 356 ? -23.161 17.916 26.605 1.00 72.50 356 GLY A O 1
ATOM 2819 N N . GLY A 1 357 ? -23.730 18.608 28.657 1.00 79.25 357 GLY A N 1
ATOM 2820 C CA . GLY A 1 357 ? -22.349 18.783 29.114 1.00 79.25 357 GLY A CA 1
ATOM 2821 C C . GLY A 1 357 ? -21.556 17.475 29.020 1.00 79.25 357 GLY A C 1
ATOM 2822 O O . GLY A 1 357 ? -22.078 16.396 29.321 1.00 79.25 357 GLY A O 1
ATOM 2823 N N . GLN A 1 358 ? -20.285 17.560 28.616 1.00 81.69 358 GLN A N 1
ATOM 2824 C CA . GLN A 1 358 ? -19.467 16.384 28.273 1.00 81.69 358 GLN A CA 1
ATOM 2825 C C . GLN A 1 358 ? -19.356 15.374 29.429 1.00 81.69 358 GLN A C 1
ATOM 2827 O O . GLN A 1 358 ? -19.312 14.165 29.194 1.00 81.69 358 GLN A O 1
ATOM 2832 N N . CYS A 1 359 ? -19.355 15.849 30.683 1.00 87.88 359 CYS A N 1
ATOM 2833 C CA . CYS A 1 359 ? -19.344 14.995 31.875 1.00 87.88 359 CYS A CA 1
ATOM 2834 C C . CYS A 1 359 ? -20.544 14.034 31.909 1.00 87.88 359 CYS A C 1
ATOM 2836 O O . CYS A 1 359 ? -20.388 12.857 32.232 1.00 87.88 359 CYS A O 1
ATOM 2838 N N . PHE A 1 360 ? -21.733 14.521 31.546 1.00 87.25 360 PHE A N 1
ATOM 2839 C CA . PHE A 1 360 ? -22.976 13.753 31.605 1.00 87.25 360 PHE A CA 1
ATOM 2840 C C . PHE A 1 360 ? -23.154 12.853 30.382 1.00 87.25 360 PHE A C 1
ATOM 2842 O O . PHE A 1 360 ? -23.606 11.719 30.528 1.00 87.25 360 PHE A O 1
ATOM 2849 N N . VAL A 1 361 ? -22.736 13.315 29.197 1.00 83.44 361 VAL A N 1
ATOM 2850 C CA . VAL A 1 361 ? -22.747 12.501 27.969 1.00 83.44 361 VAL A CA 1
ATOM 2851 C C . VAL A 1 361 ? -21.825 11.289 28.118 1.00 83.44 361 VAL A C 1
ATOM 2853 O O . VAL A 1 361 ? -22.265 10.161 27.921 1.00 83.44 361 VAL A O 1
ATOM 2856 N N . LEU A 1 362 ? -20.580 11.493 28.564 1.00 86.25 362 LEU A N 1
ATOM 2857 C CA . LEU A 1 362 ? -19.633 10.388 28.741 1.00 86.25 362 LEU A CA 1
ATOM 2858 C C . LEU A 1 362 ? -20.010 9.451 29.892 1.00 86.25 362 LEU A C 1
ATOM 2860 O O . LEU A 1 362 ? -19.690 8.267 29.832 1.00 86.25 362 LEU A O 1
ATOM 2864 N N . TRP A 1 363 ? -20.667 9.945 30.946 1.00 91.38 363 TRP A N 1
ATOM 2865 C CA . TRP A 1 363 ? -21.260 9.060 31.951 1.00 91.38 363 TRP A CA 1
ATOM 2866 C C . TRP A 1 363 ? -22.314 8.151 31.310 1.00 91.38 363 TRP A C 1
ATOM 2868 O O . TRP A 1 363 ? -22.218 6.933 31.431 1.00 91.38 363 TRP A O 1
ATOM 2878 N N . LYS A 1 364 ? -23.246 8.728 30.547 1.00 87.62 364 LYS A N 1
ATOM 2879 C CA . LYS A 1 364 ? -24.311 7.984 29.869 1.00 87.62 364 LYS A CA 1
ATOM 2880 C C . LYS A 1 364 ? -23.746 6.933 28.908 1.00 87.62 364 LYS A C 1
ATOM 2882 O O . LYS A 1 364 ? -24.188 5.789 28.933 1.00 87.62 364 LYS A O 1
ATOM 2887 N N . ASP A 1 365 ? -22.732 7.284 28.117 1.00 86.56 365 ASP A N 1
ATOM 2888 C CA . ASP A 1 365 ? -22.045 6.343 27.223 1.00 86.56 365 ASP A CA 1
ATOM 2889 C C . ASP A 1 365 ? -21.407 5.167 27.983 1.00 86.56 365 ASP A C 1
ATOM 2891 O O . ASP A 1 365 ? -21.486 4.021 27.533 1.00 86.56 365 ASP A O 1
ATOM 2895 N N . ARG A 1 366 ? -20.813 5.426 29.157 1.00 90.06 366 ARG A N 1
ATOM 2896 C CA . ARG A 1 366 ? -20.260 4.372 30.023 1.00 90.06 366 ARG A CA 1
ATOM 2897 C C . ARG A 1 366 ? -21.343 3.454 30.566 1.00 90.06 366 ARG A C 1
ATOM 2899 O O . ARG A 1 366 ? -21.115 2.249 30.579 1.00 90.06 366 ARG A O 1
ATOM 2906 N N . GLU A 1 367 ? -22.494 3.993 30.962 1.00 91.44 367 GLU A N 1
ATOM 2907 C CA . GLU A 1 367 ? -23.629 3.182 31.410 1.00 91.44 367 GLU A CA 1
ATOM 2908 C C . GLU A 1 367 ? -24.145 2.275 30.286 1.00 91.44 367 GLU A C 1
ATOM 2910 O O . GLU A 1 367 ? -24.309 1.073 30.487 1.00 91.44 367 GLU A O 1
ATOM 2915 N N . TYR A 1 368 ? -24.302 2.791 29.062 1.00 89.25 368 TYR A N 1
ATOM 2916 C CA . TYR A 1 368 ? -24.655 1.940 27.920 1.00 89.25 368 TYR A CA 1
ATOM 2917 C C . TYR A 1 368 ? -23.612 0.847 27.669 1.00 89.25 368 TYR A C 1
ATOM 2919 O O . TYR A 1 368 ? -23.979 -0.316 27.501 1.00 89.25 368 TYR A O 1
ATOM 2927 N N . ALA A 1 369 ? -22.322 1.193 27.671 1.00 90.00 369 ALA A N 1
ATOM 2928 C CA . ALA A 1 369 ? -21.242 0.242 27.417 1.00 90.00 369 ALA A CA 1
ATOM 2929 C C . ALA A 1 369 ? -21.129 -0.852 28.494 1.00 90.00 369 ALA A C 1
ATOM 2931 O O . ALA A 1 369 ? -20.874 -2.013 28.165 1.00 90.00 369 ALA A O 1
ATOM 2932 N N . SER A 1 370 ? -21.339 -0.517 29.772 1.00 92.50 370 SER A N 1
ATOM 2933 C CA . SER A 1 370 ? -21.288 -1.482 30.880 1.00 92.50 370 SER A CA 1
ATOM 2934 C C . SER A 1 370 ? -22.518 -2.398 30.936 1.00 92.50 370 SER A C 1
ATOM 2936 O O . SER A 1 370 ? -22.426 -3.505 31.469 1.00 92.50 370 SER A O 1
ATOM 2938 N N . HIS A 1 371 ? -23.637 -1.995 30.323 1.00 94.31 371 HIS A N 1
ATOM 2939 C CA . HIS A 1 371 ? -24.902 -2.737 30.344 1.00 94.31 371 HIS A CA 1
ATOM 2940 C C . HIS A 1 371 ? -25.257 -3.435 29.017 1.00 94.31 371 HIS A C 1
ATOM 2942 O O . HIS A 1 371 ? -26.327 -4.040 28.917 1.00 94.31 371 HIS A O 1
ATOM 2948 N N . ARG A 1 372 ? -24.357 -3.462 28.017 1.00 93.44 372 ARG A N 1
ATOM 2949 C CA . ARG A 1 372 ? -24.576 -4.139 26.712 1.00 93.44 372 ARG A CA 1
ATOM 2950 C C . ARG A 1 372 ? -25.007 -5.607 26.827 1.00 93.44 372 ARG A C 1
ATOM 2952 O O . ARG A 1 372 ? -25.750 -6.130 25.992 1.00 93.44 372 ARG A O 1
ATOM 2959 N N . ARG A 1 373 ? -24.537 -6.282 27.880 1.00 95.50 373 ARG A N 1
ATOM 2960 C CA . ARG A 1 373 ? -24.797 -7.699 28.198 1.00 95.50 373 ARG A CA 1
ATOM 2961 C C . ARG A 1 373 ? -25.880 -7.901 29.268 1.00 95.50 373 ARG A C 1
ATOM 2963 O O . ARG A 1 373 ? -26.069 -9.016 29.739 1.00 95.50 373 ARG A O 1
ATOM 2970 N N . GLN A 1 374 ? -26.586 -6.840 29.648 1.00 94.62 374 GLN A N 1
ATOM 2971 C CA . GLN A 1 374 ? -27.662 -6.858 30.639 1.00 94.62 374 GLN A CA 1
ATOM 2972 C C . GLN A 1 374 ? -28.996 -6.447 29.999 1.00 94.62 374 GLN A C 1
ATOM 2974 O O . GLN A 1 374 ? -29.060 -6.072 28.825 1.00 94.62 374 GLN A O 1
ATOM 2979 N N . PHE A 1 375 ? -30.089 -6.541 30.745 1.00 92.00 375 PHE A N 1
ATOM 2980 C CA . PHE A 1 375 ? -31.410 -6.073 30.324 1.00 92.00 375 PHE A CA 1
ATOM 2981 C C . PHE A 1 375 ? -32.077 -5.306 31.466 1.00 92.00 375 PHE A C 1
ATOM 2983 O O . PHE A 1 375 ? -31.750 -5.555 32.625 1.00 92.00 375 PHE A O 1
ATOM 2990 N N . ASP A 1 376 ? -32.996 -4.400 31.139 1.00 90.69 376 ASP A N 1
ATOM 2991 C CA . ASP A 1 376 ? -33.809 -3.685 32.123 1.00 90.69 376 ASP A CA 1
ATOM 2992 C C . ASP A 1 376 ? -35.093 -4.486 32.420 1.00 90.69 376 ASP A C 1
ATOM 2994 O O . ASP A 1 376 ? -35.956 -4.615 31.540 1.00 90.69 376 ASP A O 1
ATOM 2998 N N . PRO A 1 377 ? -35.266 -5.027 33.644 1.00 87.31 377 PRO A N 1
ATOM 2999 C CA . PRO A 1 377 ? -36.460 -5.781 34.016 1.00 87.31 377 PRO A CA 1
ATOM 3000 C C . PRO A 1 377 ? -37.762 -4.978 33.919 1.00 87.31 377 PRO A C 1
ATOM 3002 O O . PRO A 1 377 ? -38.825 -5.584 33.786 1.00 87.31 377 PRO A O 1
ATOM 3005 N N . LYS A 1 378 ? -37.707 -3.637 33.956 1.00 84.25 378 LYS A N 1
ATOM 3006 C CA . LYS A 1 378 ? -38.889 -2.767 33.818 1.00 84.25 378 LYS A CA 1
ATOM 3007 C C . LYS A 1 378 ? -39.526 -2.852 32.430 1.00 84.25 378 LYS A C 1
ATOM 3009 O O . LYS A 1 378 ? -40.706 -2.549 32.287 1.00 84.25 378 LYS A O 1
ATOM 3014 N N . ASN A 1 379 ? -38.768 -3.300 31.429 1.00 83.12 379 ASN A N 1
ATOM 3015 C CA . ASN A 1 379 ? -39.254 -3.492 30.063 1.00 83.12 379 ASN A CA 1
ATOM 3016 C C . ASN A 1 379 ? -39.963 -4.849 29.860 1.00 83.12 379 ASN A C 1
ATOM 3018 O O . ASN A 1 379 ? -40.407 -5.152 28.750 1.00 83.12 379 ASN A O 1
ATOM 3022 N N . LEU A 1 380 ? -40.077 -5.683 30.903 1.00 84.06 380 LEU A N 1
ATOM 3023 C CA . LEU A 1 380 ? -40.831 -6.940 30.866 1.00 84.06 380 LEU A CA 1
ATOM 3024 C C . LEU A 1 380 ? -42.314 -6.728 31.224 1.00 84.06 380 LEU A C 1
ATOM 3026 O O . LEU A 1 380 ? -42.667 -5.844 32.000 1.00 84.06 380 LEU A O 1
ATOM 3030 N N . GLN A 1 381 ? -43.194 -7.569 30.674 1.00 76.00 381 GLN A N 1
ATOM 3031 C CA . GLN A 1 381 ? -44.652 -7.449 30.808 1.00 76.00 381 GLN A CA 1
ATOM 3032 C C . GLN A 1 381 ? -45.165 -8.343 31.946 1.00 76.00 381 GLN A C 1
ATOM 3034 O O . GLN A 1 381 ? -45.208 -9.565 31.798 1.00 76.00 381 GLN A O 1
ATOM 3039 N N . ILE A 1 382 ? -45.560 -7.774 33.089 1.00 73.81 382 ILE A N 1
ATOM 3040 C CA . ILE A 1 382 ? -46.030 -8.563 34.243 1.00 73.81 382 ILE A CA 1
ATOM 3041 C C . ILE A 1 382 ? -47.454 -9.073 33.988 1.00 73.81 382 ILE A C 1
ATOM 3043 O O . ILE A 1 382 ? -48.383 -8.281 33.815 1.00 73.81 382 ILE A O 1
ATOM 3047 N N . GLY A 1 383 ? -47.643 -10.396 33.980 1.00 63.81 383 GLY A N 1
ATOM 3048 C CA . GLY A 1 383 ? -48.968 -11.010 33.808 1.00 63.81 383 GLY A CA 1
ATOM 3049 C C . GLY A 1 383 ? -49.639 -10.680 32.468 1.00 63.81 383 GLY A C 1
ATOM 3050 O O . GLY A 1 383 ? -50.860 -10.687 32.379 1.00 63.81 383 GLY A O 1
ATOM 3051 N N . GLY A 1 384 ? -48.855 -10.348 31.434 1.00 59.72 384 GLY A N 1
ATOM 3052 C CA . GLY A 1 384 ? -49.373 -9.968 30.114 1.00 59.72 384 GLY A CA 1
ATOM 3053 C C . GLY A 1 384 ? -49.867 -8.525 30.042 1.00 59.72 384 GLY A C 1
ATOM 3054 O O . GLY A 1 384 ? -50.369 -8.106 29.004 1.00 59.72 384 GLY A O 1
ATOM 3055 N N . THR A 1 385 ? -49.694 -7.752 31.118 1.00 58.78 385 THR A N 1
ATOM 3056 C CA . THR A 1 385 ? -49.929 -6.309 31.110 1.00 58.78 385 THR A CA 1
ATOM 3057 C C . THR A 1 385 ? -48.765 -5.650 30.377 1.00 58.78 385 THR A C 1
ATOM 3059 O O . THR A 1 385 ? -47.625 -5.781 30.838 1.00 58.78 385 THR A O 1
ATOM 3062 N N . PRO A 1 386 ? -48.995 -4.968 29.244 1.00 59.00 386 PRO A N 1
ATOM 3063 C CA . PRO A 1 386 ? -47.901 -4.365 28.513 1.00 59.00 386 PRO A CA 1
ATOM 3064 C C . PRO A 1 386 ? -47.250 -3.249 29.337 1.00 59.00 386 PRO A C 1
ATOM 3066 O O . PRO A 1 386 ? -47.968 -2.468 29.968 1.00 59.00 386 PRO A O 1
ATOM 3069 N N . PRO A 1 387 ? -45.911 -3.141 29.337 1.00 59.03 387 PRO A N 1
ATOM 3070 C CA . PRO A 1 387 ? -45.224 -2.038 29.969 1.00 59.03 387 PRO A CA 1
ATOM 3071 C C . PRO A 1 387 ? -45.670 -0.750 29.285 1.00 59.03 387 PRO A C 1
ATOM 3073 O O . PRO A 1 387 ? -45.681 -0.626 28.056 1.00 59.03 387 PRO A O 1
ATOM 3076 N N . THR A 1 388 ? -46.070 0.214 30.098 1.00 55.56 388 THR A N 1
ATOM 3077 C CA . THR A 1 388 ? -46.273 1.582 29.653 1.00 55.56 388 THR A CA 1
ATOM 3078 C C . THR A 1 388 ? -44.933 2.284 29.707 1.00 55.56 388 THR A C 1
ATOM 3080 O O . THR A 1 388 ? -44.410 2.574 30.781 1.00 55.56 388 THR A O 1
ATOM 3083 N N . ARG A 1 389 ? -44.366 2.564 28.535 1.00 55.91 389 ARG A N 1
ATOM 3084 C CA . ARG A 1 389 ? -43.183 3.415 28.433 1.00 55.91 389 ARG A CA 1
ATOM 3085 C C . ARG A 1 389 ? -43.627 4.853 28.250 1.00 55.91 389 ARG A C 1
ATOM 3087 O O . ARG A 1 389 ? -44.440 5.170 27.383 1.00 55.91 389 ARG A O 1
ATOM 3094 N N . VAL A 1 390 ? -43.089 5.736 29.074 1.00 49.56 390 VAL A N 1
ATOM 3095 C CA . VAL A 1 390 ? -43.245 7.170 28.876 1.00 49.56 390 VAL A CA 1
ATOM 3096 C C . VAL A 1 390 ? -42.172 7.601 27.892 1.00 49.56 390 VAL A C 1
ATOM 3098 O O . VAL A 1 390 ? -40.992 7.641 28.229 1.00 49.56 390 VAL A O 1
ATOM 3101 N N . VAL A 1 391 ? -42.571 7.864 26.651 1.00 46.69 391 VAL A N 1
ATOM 3102 C CA . VAL A 1 391 ? -41.655 8.354 25.625 1.00 46.69 391 VAL A CA 1
ATOM 3103 C C . VAL A 1 391 ? -41.710 9.880 25.623 1.00 46.69 391 VAL A C 1
ATOM 3105 O O . VAL A 1 391 ? -42.784 10.463 25.428 1.00 46.69 391 VAL A O 1
ATOM 3108 N N . PRO A 1 392 ? -40.571 10.562 25.817 1.00 43.41 392 PRO A N 1
ATOM 3109 C CA . PRO A 1 392 ? -40.494 11.997 25.605 1.00 43.41 392 PRO A CA 1
ATOM 3110 C C . PRO A 1 392 ? -40.765 12.316 24.131 1.00 43.41 392 PRO A C 1
ATOM 3112 O O . PRO A 1 392 ? -40.037 11.856 23.252 1.00 43.41 392 PRO A O 1
ATOM 3115 N N . THR A 1 393 ? -41.769 13.136 23.818 1.00 41.53 393 THR A N 1
ATOM 3116 C CA . THR A 1 393 ? -41.888 13.668 22.450 1.00 41.53 393 THR A CA 1
ATOM 3117 C C . THR A 1 393 ? -40.736 14.633 22.172 1.00 41.53 393 THR A C 1
ATOM 3119 O O . THR A 1 393 ? -40.472 15.521 22.987 1.00 41.53 393 THR A O 1
ATOM 3122 N N . ARG A 1 394 ? -40.063 14.493 21.020 1.00 38.97 394 ARG A N 1
ATOM 3123 C CA . ARG A 1 394 ? -39.025 15.438 20.570 1.00 38.97 394 ARG A CA 1
ATOM 3124 C C . ARG A 1 394 ? -39.577 16.867 20.501 1.00 38.97 394 ARG A C 1
ATOM 3126 O O . ARG A 1 394 ? -40.585 17.104 19.838 1.00 38.97 394 ARG A O 1
ATOM 3133 N N . ARG A 1 395 ? -38.873 17.830 21.110 1.00 50.28 395 ARG A N 1
ATOM 3134 C CA . ARG A 1 395 ? -39.090 19.272 20.903 1.00 50.28 395 ARG A CA 1
ATOM 3135 C C . ARG A 1 395 ? -37.763 20.038 20.972 1.00 50.28 395 ARG A C 1
ATOM 3137 O O . ARG A 1 395 ? -36.923 19.734 21.811 1.00 50.28 395 ARG A O 1
ATOM 3144 N N . ASN A 1 396 ? -37.600 21.034 20.102 1.00 33.28 396 ASN A N 1
ATOM 3145 C CA . ASN A 1 396 ? -36.525 22.029 20.171 1.00 33.28 396 ASN A CA 1
ATOM 3146 C C . ASN A 1 396 ? -36.818 23.034 21.305 1.00 33.28 396 ASN A C 1
ATOM 3148 O O . ASN A 1 396 ? -37.851 23.701 21.261 1.00 33.28 396 ASN A O 1
ATOM 3152 N N . GLY A 1 397 ? -35.904 23.190 22.271 1.00 38.88 397 GLY A N 1
ATOM 3153 C CA . GLY A 1 397 ? -35.886 24.310 23.232 1.00 38.88 397 GLY A CA 1
ATOM 3154 C C . GLY A 1 397 ? -36.491 24.080 24.636 1.00 38.88 397 GLY A C 1
ATOM 3155 O O . GLY A 1 397 ? -37.066 23.037 24.938 1.00 38.88 397 GLY A O 1
ATOM 3156 N N . ASN A 1 398 ? -36.337 25.097 25.502 1.00 36.03 398 ASN A N 1
ATOM 3157 C CA . ASN A 1 398 ? -36.519 25.095 26.972 1.00 36.03 398 ASN A CA 1
ATOM 3158 C C . ASN A 1 398 ? -37.986 25.107 27.497 1.00 36.03 398 ASN A C 1
ATOM 3160 O O . ASN A 1 398 ? -38.338 25.953 28.319 1.00 36.03 398 ASN A O 1
ATOM 3164 N N . GLN A 1 399 ? -38.864 24.181 27.092 1.00 39.19 399 GLN A N 1
ATOM 3165 C CA . GLN A 1 399 ? -40.169 23.970 27.767 1.00 39.19 399 GLN A CA 1
ATOM 3166 C C . GLN A 1 399 ? -40.356 22.515 28.231 1.00 39.19 399 GLN A C 1
ATOM 3168 O O . GLN A 1 399 ? -39.865 21.591 27.588 1.00 39.19 399 GLN A O 1
ATOM 3173 N N . LYS A 1 400 ? -41.069 22.313 29.357 1.00 41.03 400 LYS A N 1
ATOM 3174 C CA . LYS A 1 400 ? -41.327 20.993 29.973 1.00 41.03 400 LYS A CA 1
ATOM 3175 C C . LYS A 1 400 ? -41.934 19.995 28.968 1.00 41.03 400 LYS A C 1
ATOM 3177 O O . LYS A 1 400 ? -42.857 20.342 28.233 1.00 41.03 400 LYS A O 1
ATOM 3182 N N . LYS A 1 401 ? -41.398 18.763 28.974 1.00 48.50 401 LYS A N 1
ATOM 3183 C CA . LYS A 1 401 ? -41.789 17.615 28.134 1.00 48.50 401 LYS A CA 1
ATOM 3184 C C . LYS A 1 401 ? -43.297 17.345 28.233 1.00 48.50 401 LYS A C 1
ATOM 3186 O O . LYS A 1 401 ? -43.820 17.222 29.336 1.00 48.50 401 LYS A O 1
ATOM 3191 N N . ALA A 1 402 ? -43.967 17.187 27.091 1.00 48.09 402 ALA A N 1
ATOM 3192 C CA . ALA A 1 402 ? -45.195 16.404 27.043 1.00 48.09 402 ALA A CA 1
ATOM 3193 C C . ALA A 1 402 ? -44.784 14.926 27.019 1.00 48.09 402 ALA A C 1
ATOM 3195 O O . ALA A 1 402 ? -44.024 14.489 26.152 1.00 48.09 402 ALA A O 1
ATOM 3196 N N . GLU A 1 403 ? -45.213 14.188 28.029 1.00 48.38 403 GLU A N 1
ATOM 3197 C CA . GLU A 1 403 ? -44.968 12.760 28.162 1.00 48.38 403 GLU A CA 1
ATOM 3198 C C . GLU A 1 403 ? -46.042 12.010 27.377 1.00 48.38 403 GLU A C 1
ATOM 3200 O O . GLU A 1 403 ? -47.229 12.130 27.678 1.00 48.38 403 GLU A O 1
ATOM 3205 N N . VAL A 1 404 ? -45.643 11.266 26.341 1.00 47.31 404 VAL A N 1
ATOM 3206 C CA . VAL A 1 404 ? -46.560 10.348 25.662 1.00 47.31 404 VAL A CA 1
ATOM 3207 C C . VAL A 1 404 ? -46.343 8.973 26.254 1.00 47.31 404 VAL A C 1
ATOM 3209 O O . VAL A 1 404 ? -45.312 8.332 26.055 1.00 47.31 404 VAL A O 1
ATOM 3212 N N . THR A 1 405 ? -47.336 8.517 27.001 1.00 53.03 405 THR A N 1
ATOM 3213 C CA . THR A 1 405 ? -47.407 7.142 27.466 1.00 53.03 405 THR A CA 1
ATOM 3214 C C . THR A 1 405 ? -47.740 6.245 26.274 1.00 53.03 405 THR A C 1
ATOM 3216 O O . THR A 1 405 ? -48.855 6.272 25.759 1.00 53.03 405 THR A O 1
ATOM 3219 N N . ILE A 1 406 ? -46.761 5.470 25.812 1.00 56.62 406 ILE A N 1
ATOM 3220 C CA . ILE A 1 406 ? -46.955 4.432 24.801 1.00 56.62 406 ILE A CA 1
ATOM 3221 C C . ILE A 1 406 ? -47.124 3.108 25.538 1.00 56.62 406 ILE A C 1
ATOM 3223 O O . ILE A 1 406 ? -46.215 2.641 26.226 1.00 56.62 406 ILE A O 1
ATOM 3227 N N . THR A 1 407 ? -48.296 2.502 25.395 1.00 57.62 407 THR A N 1
ATOM 3228 C CA . THR A 1 407 ? -48.525 1.115 25.797 1.00 57.62 407 THR A CA 1
ATOM 3229 C C . THR A 1 407 ? -48.056 0.222 24.656 1.00 57.62 407 THR A C 1
ATOM 3231 O O . THR A 1 407 ? -48.612 0.278 23.558 1.00 57.62 407 THR A O 1
ATOM 3234 N N . ASP A 1 408 ? -47.009 -0.567 24.885 1.00 58.97 408 ASP A N 1
ATOM 3235 C CA . ASP A 1 408 ? -46.555 -1.523 23.876 1.00 58.97 408 ASP A CA 1
ATOM 3236 C C . ASP A 1 408 ? -47.604 -2.631 23.665 1.00 58.97 408 ASP A C 1
ATOM 3238 O O . ASP A 1 408 ? -48.460 -2.874 24.511 1.00 58.97 408 ASP A O 1
ATOM 3242 N N . ALA A 1 409 ? -47.582 -3.313 22.519 1.00 59.97 409 ALA A N 1
ATOM 3243 C CA . ALA A 1 409 ? -48.450 -4.472 22.317 1.00 59.97 409 ALA A CA 1
ATOM 3244 C C . ALA A 1 409 ? -48.050 -5.620 23.264 1.00 59.97 409 ALA A C 1
ATOM 3246 O O . ALA A 1 409 ? -46.869 -5.774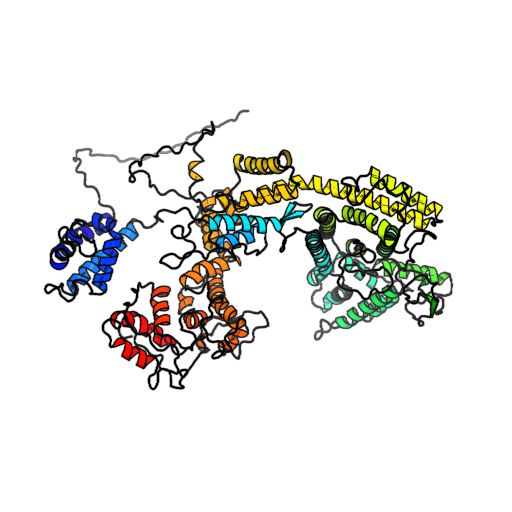 23.606 1.00 59.97 409 ALA A O 1
ATOM 3247 N N . VAL A 1 410 ? -49.020 -6.456 23.655 1.00 61.28 410 VAL A N 1
ATOM 3248 C CA . VAL A 1 410 ? -48.735 -7.687 24.408 1.00 61.28 410 VAL A CA 1
ATOM 3249 C C . VAL A 1 410 ? -47.783 -8.550 23.581 1.00 61.28 410 VAL A C 1
ATOM 3251 O O . VAL A 1 410 ? -48.078 -8.894 22.437 1.00 61.28 410 VAL A O 1
ATOM 3254 N N . ASN A 1 411 ? -46.624 -8.872 24.147 1.00 68.19 411 ASN A N 1
ATOM 3255 C CA . ASN A 1 411 ? -45.597 -9.680 23.509 1.00 68.19 411 ASN A CA 1
ATOM 3256 C C . ASN A 1 411 ? -45.262 -10.856 24.425 1.00 68.19 411 ASN A C 1
ATOM 3258 O O . ASN A 1 411 ? -44.652 -10.670 25.479 1.00 68.19 411 ASN A O 1
ATOM 3262 N N . SER A 1 412 ? -45.632 -12.064 24.002 1.00 67.31 412 SER A N 1
ATOM 3263 C CA . SER A 1 412 ? -45.381 -13.301 24.747 1.00 67.31 412 SER A CA 1
ATOM 3264 C C . SER A 1 412 ? -43.897 -13.524 25.051 1.00 67.31 412 SER A C 1
ATOM 3266 O O . SER A 1 412 ? -43.576 -14.085 26.094 1.00 67.31 412 SER A O 1
ATOM 3268 N N . ASP A 1 413 ? -42.993 -13.021 24.203 1.00 70.50 413 ASP A N 1
ATOM 3269 C CA . ASP A 1 413 ? -41.538 -13.137 24.395 1.00 70.50 413 ASP A CA 1
ATOM 3270 C C . ASP A 1 413 ? -40.996 -12.242 25.531 1.00 70.50 413 ASP A C 1
ATOM 3272 O O . ASP A 1 413 ? -39.830 -12.343 25.911 1.00 70.50 413 ASP A O 1
ATOM 3276 N N . LEU A 1 414 ? -41.827 -11.342 26.068 1.00 77.56 414 LEU A N 1
ATOM 3277 C CA . LEU A 1 414 ? -41.499 -10.415 27.157 1.00 77.56 414 LEU A CA 1
ATOM 3278 C C . LEU A 1 414 ? -42.294 -10.703 28.443 1.00 77.56 414 LEU A C 1
ATOM 3280 O O . LEU A 1 414 ? -42.222 -9.918 29.388 1.00 77.56 414 LEU A O 1
ATOM 3284 N N . TYR A 1 415 ? -43.058 -11.796 28.486 1.00 77.50 415 TYR A N 1
ATOM 3285 C CA . TYR A 1 415 ? -43.976 -12.105 29.579 1.00 77.50 415 TYR A CA 1
ATOM 3286 C C . TYR A 1 415 ? -43.242 -12.506 30.866 1.00 77.50 415 TYR A C 1
ATOM 3288 O O . TYR A 1 415 ? -42.605 -13.556 30.929 1.00 77.50 415 TYR A O 1
ATOM 3296 N N . LEU A 1 416 ? -43.394 -11.711 31.925 1.00 76.12 416 LEU A N 1
ATOM 3297 C CA . LEU A 1 416 ? -42.935 -12.042 33.269 1.00 76.12 416 LEU A CA 1
ATOM 3298 C C . LEU A 1 416 ? -44.096 -12.658 34.080 1.00 76.12 416 LEU A C 1
ATOM 3300 O O . LEU A 1 416 ? -45.154 -12.027 34.195 1.00 76.12 416 LEU A O 1
ATOM 3304 N N . PRO A 1 417 ? -43.927 -13.856 34.680 1.00 73.19 417 PRO A N 1
ATOM 3305 C CA . PRO A 1 417 ? -44.971 -14.489 35.487 1.00 73.19 417 PRO A CA 1
ATOM 3306 C C . PRO A 1 417 ? -45.490 -13.598 36.627 1.00 73.19 417 PRO A C 1
ATOM 3308 O O . PRO A 1 417 ? -44.729 -12.887 37.290 1.00 73.19 417 PRO A O 1
ATOM 3311 N N . GLN A 1 418 ? -46.803 -13.641 36.875 1.00 69.69 418 GLN A N 1
ATOM 3312 C CA . GLN A 1 418 ? -47.436 -12.820 37.912 1.00 69.69 418 GLN A CA 1
ATOM 3313 C C . GLN A 1 418 ? -47.086 -13.311 39.327 1.00 69.69 418 GLN A C 1
ATOM 3315 O O . GLN A 1 418 ? -46.906 -12.484 40.217 1.00 69.69 418 GLN A O 1
ATOM 3320 N N . GLU A 1 419 ? -46.915 -14.621 39.518 1.00 74.50 419 GLU A N 1
ATOM 3321 C CA . GLU A 1 419 ? -46.507 -15.230 40.788 1.00 74.50 419 GLU A CA 1
ATOM 3322 C C . GLU A 1 419 ? -45.009 -15.052 41.061 1.00 74.50 419 GLU A C 1
ATOM 3324 O O . GLU A 1 419 ? -44.163 -15.329 40.209 1.00 74.50 419 GLU A O 1
ATOM 3329 N N . GLU A 1 420 ? -44.669 -14.642 42.283 1.00 68.31 420 GLU A N 1
ATOM 3330 C CA . GLU A 1 420 ? -43.299 -14.317 42.693 1.00 68.31 420 GLU A CA 1
ATOM 3331 C C . GLU A 1 420 ? -42.326 -15.503 42.543 1.00 68.31 420 GLU A C 1
ATOM 3333 O O . GLU A 1 420 ? -41.202 -15.325 42.070 1.00 68.31 420 GLU A O 1
ATOM 3338 N N . GLY A 1 421 ? -42.790 -16.733 42.804 1.00 70.94 421 GLY A N 1
ATOM 3339 C CA . GLY A 1 421 ? -42.012 -17.964 42.604 1.00 70.94 421 GLY A CA 1
ATOM 3340 C C . GLY A 1 421 ? -41.619 -18.244 41.144 1.00 70.94 421 GLY A C 1
ATOM 3341 O O . GLY A 1 421 ? -40.606 -18.897 40.897 1.00 70.94 421 GLY A O 1
ATOM 3342 N N . GLY A 1 422 ? -42.368 -17.712 40.169 1.00 74.31 422 GLY A N 1
ATOM 3343 C CA . GLY A 1 422 ? -42.070 -17.826 38.736 1.00 74.31 422 GLY A CA 1
ATOM 3344 C C . GLY A 1 422 ? -41.188 -16.700 38.181 1.00 74.31 422 GLY A C 1
ATOM 3345 O O . GLY A 1 422 ? -40.574 -16.868 37.125 1.00 74.31 422 GLY A O 1
ATOM 3346 N N . ARG A 1 423 ? -41.077 -15.563 38.885 1.00 82.56 423 ARG A N 1
ATOM 3347 C CA . ARG A 1 423 ? -40.314 -14.384 38.426 1.00 82.56 423 ARG A CA 1
ATOM 3348 C C . ARG A 1 423 ? -38.808 -14.598 38.491 1.00 82.56 423 ARG A C 1
ATOM 3350 O O . ARG A 1 423 ? -38.113 -14.338 37.512 1.00 82.56 423 ARG A O 1
ATOM 3357 N N . THR A 1 424 ? -38.301 -15.095 39.617 1.00 85.06 424 THR A N 1
ATOM 3358 C CA . THR A 1 424 ? -36.853 -15.263 39.838 1.00 85.06 424 THR A CA 1
ATOM 3359 C C . THR A 1 424 ? -36.194 -16.184 38.801 1.00 85.06 424 THR A C 1
ATOM 3361 O O . THR A 1 424 ? -35.180 -15.785 38.222 1.00 85.06 424 THR A O 1
ATOM 3364 N N . PRO A 1 425 ? -36.755 -17.368 38.475 1.00 85.81 425 PRO A N 1
ATOM 3365 C CA . PRO A 1 425 ? -36.206 -18.213 37.414 1.00 85.81 425 PRO A CA 1
ATOM 3366 C C . PRO A 1 425 ? -36.248 -17.551 36.029 1.00 85.81 425 PRO A C 1
ATOM 3368 O O . PRO A 1 425 ? -35.308 -17.714 35.253 1.00 85.81 425 PRO A O 1
ATOM 3371 N N . TYR A 1 426 ? -37.297 -16.774 35.724 1.00 86.00 426 TYR A N 1
ATOM 3372 C CA . TYR A 1 426 ? -37.422 -16.061 34.448 1.00 86.00 426 TYR A CA 1
ATOM 3373 C C . TYR A 1 426 ? -36.355 -14.972 34.297 1.00 86.00 426 TYR A C 1
ATOM 3375 O O . TYR A 1 426 ? -35.668 -14.921 33.279 1.00 86.00 426 TYR A O 1
ATOM 3383 N N . LEU A 1 427 ? -36.173 -14.133 35.324 1.00 89.38 427 LEU A N 1
ATOM 3384 C CA . LEU A 1 427 ? -35.153 -13.080 35.326 1.00 89.38 427 LEU A CA 1
ATOM 3385 C C . LEU A 1 427 ? -33.748 -13.668 35.172 1.00 89.38 427 LEU A C 1
ATOM 3387 O O . LEU A 1 427 ? -32.960 -13.158 34.382 1.00 89.38 427 LEU A O 1
ATOM 3391 N N . LYS A 1 428 ? -33.461 -14.787 35.850 1.00 89.50 428 LYS A N 1
ATOM 3392 C CA . LYS A 1 428 ? -32.190 -15.507 35.703 1.00 89.50 428 LYS A CA 1
ATOM 3393 C C . LYS A 1 428 ? -31.977 -16.031 34.277 1.00 89.50 428 LYS A C 1
ATOM 3395 O O . LYS A 1 428 ? -30.883 -15.896 33.736 1.00 89.50 428 LYS A O 1
ATOM 3400 N N . ALA A 1 429 ? -33.009 -16.603 33.654 1.00 89.06 429 ALA A N 1
ATOM 3401 C CA . ALA A 1 429 ? -32.929 -17.069 32.268 1.00 89.06 429 ALA A CA 1
ATOM 3402 C C . ALA A 1 429 ? -32.691 -15.909 31.283 1.00 89.06 429 ALA A C 1
ATOM 3404 O O . ALA A 1 429 ? -31.940 -16.047 30.317 1.00 89.06 429 ALA A O 1
ATOM 3405 N N . PHE A 1 430 ? -33.306 -14.754 31.537 1.00 90.69 430 PHE A N 1
ATOM 3406 C CA . PHE A 1 430 ? -33.141 -13.555 30.718 1.00 90.69 430 PHE A CA 1
ATOM 3407 C C . PHE A 1 430 ? -31.753 -12.914 30.891 1.00 90.69 430 PHE A C 1
ATOM 3409 O O . PHE A 1 430 ? -31.156 -12.459 29.910 1.00 90.69 430 PHE A O 1
ATOM 3416 N N . ASP A 1 431 ? -31.210 -12.931 32.109 1.00 92.38 431 ASP A N 1
ATOM 3417 C CA . ASP A 1 431 ? -29.839 -12.504 32.402 1.00 92.38 431 ASP A CA 1
ATOM 3418 C C . ASP A 1 431 ? -28.832 -13.380 31.651 1.00 92.38 431 ASP A C 1
ATOM 3420 O O . ASP A 1 431 ? -28.012 -12.879 30.882 1.00 92.38 431 ASP A O 1
ATOM 3424 N N . GLN A 1 432 ? -28.988 -14.704 31.739 1.00 92.44 432 GLN A N 1
ATOM 3425 C CA . GLN A 1 432 ? -28.159 -15.644 30.989 1.00 92.44 432 GLN A CA 1
ATOM 3426 C C . GLN A 1 432 ? -28.257 -15.412 29.473 1.00 92.44 432 GLN A C 1
ATOM 3428 O O . GLN A 1 432 ? -27.224 -15.355 28.804 1.00 92.44 432 GLN A O 1
ATOM 3433 N N . PHE A 1 433 ? -29.463 -15.220 28.930 1.00 94.44 433 PHE A N 1
ATOM 3434 C CA . PHE A 1 433 ? -29.663 -14.880 27.518 1.00 94.44 433 PHE A CA 1
ATOM 3435 C C . PHE A 1 433 ? -28.920 -13.597 27.121 1.00 94.44 433 PHE A C 1
ATOM 3437 O O . PHE A 1 433 ? -28.144 -13.598 26.167 1.00 94.44 433 PHE A O 1
ATOM 3444 N N . SER A 1 434 ? -29.105 -12.517 27.880 1.00 95.00 434 SER A N 1
ATOM 3445 C CA . SER A 1 434 ? -28.498 -11.208 27.601 1.00 95.00 434 SER A CA 1
ATOM 3446 C C . SER A 1 434 ? -26.975 -11.232 27.749 1.00 95.00 434 SER A C 1
ATOM 3448 O O . SER A 1 434 ? -26.265 -10.557 27.003 1.00 95.00 434 SER A O 1
ATOM 3450 N N . SER A 1 435 ? -26.463 -12.074 28.650 1.00 95.81 435 SER A N 1
ATOM 3451 C CA . SER A 1 435 ? -25.029 -12.273 28.839 1.00 95.81 435 SER A CA 1
ATOM 3452 C C . SER A 1 435 ? -24.360 -12.921 27.621 1.00 95.81 435 SER A C 1
ATOM 3454 O O . SER A 1 435 ? -23.182 -12.667 27.369 1.00 95.81 435 SER A O 1
ATOM 3456 N N . VAL A 1 436 ? -25.086 -13.747 26.862 1.00 96.69 436 VAL A N 1
ATOM 3457 C CA . VAL A 1 436 ? -24.581 -14.423 25.657 1.00 96.69 436 VAL A CA 1
ATOM 3458 C C . VAL A 1 436 ? -24.813 -13.557 24.423 1.00 96.69 436 VAL A C 1
ATOM 3460 O O . VAL A 1 436 ? -23.938 -13.482 23.563 1.00 96.69 436 VAL A O 1
ATOM 3463 N N . PHE A 1 437 ? -25.961 -12.886 24.341 1.00 97.44 437 PHE A N 1
ATOM 3464 C CA . PHE A 1 437 ? -26.384 -12.090 23.192 1.00 97.44 437 PHE A CA 1
ATOM 3465 C C . PHE A 1 437 ? -26.449 -10.601 23.568 1.00 97.44 437 PHE A C 1
ATOM 3467 O O . PHE A 1 437 ? -27.506 -10.132 23.998 1.00 97.44 437 PHE A O 1
ATOM 3474 N N . PRO A 1 438 ? -25.342 -9.843 23.446 1.00 96.50 438 PRO A N 1
ATOM 3475 C CA . PRO A 1 438 ? -25.357 -8.408 23.727 1.00 96.50 438 PRO A CA 1
ATOM 3476 C C . PRO A 1 438 ? -26.318 -7.650 22.794 1.00 96.50 438 PRO A C 1
ATOM 3478 O O . PRO A 1 438 ? -26.658 -8.125 21.716 1.00 96.50 438 PRO A O 1
ATOM 3481 N N . ASP A 1 439 ? -26.765 -6.459 23.188 1.00 91.75 439 ASP A N 1
ATOM 3482 C CA . ASP A 1 439 ? -27.546 -5.579 22.296 1.00 91.75 439 ASP A CA 1
ATOM 3483 C C . ASP A 1 439 ? -26.697 -5.018 21.133 1.00 91.75 439 ASP A C 1
ATOM 3485 O O . ASP A 1 439 ? -27.210 -4.801 20.036 1.00 91.75 439 ASP A O 1
ATOM 3489 N N . ALA A 1 440 ? -25.394 -4.838 21.356 1.00 92.94 440 ALA A N 1
ATOM 3490 C CA . ALA A 1 440 ? -24.386 -4.519 20.354 1.00 92.94 440 ALA A CA 1
ATOM 3491 C C . ALA A 1 440 ? -23.019 -5.088 20.766 1.00 92.94 440 ALA A C 1
ATOM 3493 O O . ALA A 1 440 ? -22.637 -5.037 21.933 1.00 92.94 440 ALA A O 1
ATOM 3494 N N . PHE A 1 441 ? -22.244 -5.602 19.805 1.00 95.62 441 PHE A N 1
ATOM 3495 C CA . PHE A 1 441 ? -20.860 -6.025 20.066 1.00 95.62 441 PHE A CA 1
ATOM 3496 C C . PHE A 1 441 ? -19.889 -4.852 20.173 1.00 95.62 441 PHE A C 1
ATOM 3498 O O . PHE A 1 441 ? -18.931 -4.911 20.942 1.00 95.62 441 PHE A O 1
ATOM 3505 N N . TYR A 1 442 ? -20.135 -3.816 19.375 1.00 94.44 442 TYR A N 1
ATOM 3506 C CA . TYR A 1 442 ? -19.419 -2.554 19.401 1.00 94.44 442 TYR A CA 1
ATOM 3507 C C . TYR A 1 442 ? -20.291 -1.443 18.804 1.00 94.44 442 TYR A C 1
ATOM 3509 O O . TYR A 1 442 ? -21.231 -1.729 18.056 1.00 94.44 442 TYR A O 1
ATOM 3517 N N . ILE A 1 443 ? -19.934 -0.181 19.051 1.00 89.25 443 ILE A N 1
ATOM 3518 C CA . ILE A 1 443 ? -20.532 0.982 18.380 1.00 89.25 443 ILE A CA 1
ATOM 3519 C C . ILE A 1 443 ? -19.472 1.702 17.543 1.00 89.25 443 ILE A C 1
ATOM 3521 O O . ILE A 1 443 ? -18.540 2.304 18.073 1.00 89.25 443 ILE A O 1
ATOM 3525 N N . ALA A 1 444 ? -19.622 1.636 16.217 1.00 87.38 444 ALA A N 1
ATOM 3526 C CA . ALA A 1 444 ? -18.708 2.275 15.267 1.00 87.38 444 ALA A CA 1
ATOM 3527 C C . ALA A 1 444 ? -19.154 3.681 14.837 1.00 87.38 444 ALA A C 1
ATOM 3529 O O . ALA A 1 444 ? -18.360 4.415 14.256 1.00 87.38 444 ALA A O 1
ATOM 3530 N N . GLU A 1 445 ? -20.404 4.057 15.104 1.00 81.00 445 GLU A N 1
ATOM 3531 C CA . GLU A 1 445 ? -21.021 5.288 14.612 1.00 81.00 445 GLU A CA 1
ATOM 3532 C C . GLU A 1 445 ? -22.043 5.807 15.630 1.00 81.00 445 GLU A C 1
ATOM 3534 O O . GLU A 1 445 ? -22.857 5.029 16.133 1.00 81.00 445 GLU A O 1
ATOM 3539 N N . ARG A 1 446 ? -21.998 7.108 15.943 1.00 71.06 446 ARG A N 1
ATOM 3540 C CA . ARG A 1 446 ? -22.971 7.784 16.821 1.00 71.06 446 ARG A CA 1
ATOM 3541 C C . ARG A 1 446 ? -23.352 9.138 16.224 1.00 71.06 446 ARG A C 1
ATOM 3543 O O . ARG A 1 446 ? -22.525 9.784 15.592 1.00 71.06 446 ARG A O 1
ATOM 3550 N N . GLY A 1 447 ? -24.585 9.598 16.433 1.00 59.12 447 GLY A N 1
ATOM 3551 C CA . GLY A 1 447 ? -24.991 10.929 15.960 1.00 59.12 447 GLY A CA 1
ATOM 3552 C C . GLY A 1 447 ? -24.543 12.081 16.865 1.00 59.12 447 GLY A C 1
ATOM 3553 O O . GLY A 1 447 ? -23.909 11.871 17.895 1.00 59.12 447 GLY A O 1
ATOM 3554 N N . ARG A 1 448 ? -24.899 13.314 16.467 1.00 52.72 448 ARG A N 1
ATOM 3555 C CA . ARG A 1 448 ? -24.491 14.590 17.105 1.00 52.72 448 ARG A CA 1
ATOM 3556 C C . ARG A 1 448 ? -24.955 14.789 18.547 1.00 52.72 448 ARG A C 1
ATOM 3558 O O . ARG A 1 448 ? -24.400 15.618 19.254 1.00 52.72 448 ARG A O 1
ATOM 3565 N N . MET A 1 449 ? -26.016 14.109 18.946 1.00 51.31 449 MET A N 1
ATOM 3566 C CA . MET A 1 449 ? -26.603 14.208 20.272 1.00 51.31 449 MET A CA 1
ATOM 3567 C C . MET A 1 449 ? -26.944 12.788 20.697 1.00 51.31 449 MET A C 1
ATOM 3569 O O . MET A 1 449 ? -27.560 12.060 19.916 1.00 51.31 449 MET A O 1
ATOM 3573 N N . PHE A 1 450 ? -26.625 12.403 21.933 1.00 52.84 450 PHE A N 1
ATOM 3574 C CA . PHE A 1 450 ? -27.181 11.187 22.535 1.00 52.84 450 PHE A CA 1
ATOM 3575 C C . PHE A 1 450 ? -28.641 11.436 22.965 1.00 52.84 450 PHE A C 1
ATOM 3577 O O . PHE A 1 450 ? -29.017 11.341 24.136 1.00 52.84 450 PHE A O 1
ATOM 3584 N N . VAL A 1 451 ? -29.457 11.839 21.991 1.00 46.81 451 VAL A N 1
ATOM 3585 C CA . VAL A 1 451 ? -30.899 12.041 22.092 1.00 46.81 451 VAL A CA 1
ATOM 3586 C C . VAL A 1 451 ? -31.506 11.102 21.062 1.00 46.81 451 VAL A C 1
ATOM 3588 O O . VAL A 1 451 ? -31.196 11.211 19.878 1.00 46.81 451 VAL A O 1
ATOM 3591 N N . ASP A 1 452 ? -32.304 10.158 21.549 1.00 49.88 452 ASP A N 1
ATOM 3592 C CA . ASP A 1 452 ? -32.987 9.081 20.827 1.00 49.88 452 ASP A CA 1
ATOM 3593 C C . ASP A 1 452 ? -33.113 9.301 19.305 1.00 49.88 452 ASP A C 1
ATOM 3595 O O . ASP A 1 452 ? -33.786 10.231 18.860 1.00 49.88 452 ASP A O 1
ATOM 3599 N N . ASP A 1 453 ? -32.429 8.440 18.539 1.00 51.16 453 ASP A N 1
ATOM 3600 C CA . ASP A 1 453 ? -32.331 8.343 17.067 1.00 51.16 453 ASP A CA 1
ATOM 3601 C C . ASP A 1 453 ? -31.938 9.625 16.292 1.00 51.16 453 ASP A C 1
ATOM 3603 O O . ASP A 1 453 ? -32.789 10.313 15.721 1.00 51.16 453 ASP A O 1
ATOM 3607 N N . PRO A 1 454 ? -30.645 9.973 16.204 1.00 46.00 454 PRO A N 1
ATOM 3608 C CA . PRO A 1 454 ? -30.198 11.262 15.680 1.00 46.00 454 PRO A CA 1
ATOM 3609 C C . PRO A 1 454 ? -30.449 11.490 14.179 1.00 46.00 454 PRO A C 1
ATOM 3611 O O . PRO A 1 454 ? -30.305 12.627 13.741 1.00 46.00 454 PRO A O 1
ATOM 3614 N N . GLY A 1 455 ? -30.794 10.475 13.374 1.00 49.69 455 GLY A N 1
ATOM 3615 C CA . GLY A 1 455 ? -30.967 10.609 11.914 1.00 49.69 455 GLY A CA 1
ATOM 3616 C C . GLY A 1 455 ? -29.694 10.982 11.122 1.00 49.69 455 GLY A C 1
ATOM 3617 O O . GLY A 1 455 ? -29.634 10.751 9.917 1.00 49.69 455 GLY A O 1
ATOM 3618 N N . ASP A 1 456 ? -28.662 11.501 11.789 1.00 57.03 456 ASP A N 1
ATOM 3619 C CA . ASP A 1 456 ? -27.340 11.804 11.250 1.00 57.03 456 ASP A CA 1
ATOM 3620 C C . ASP A 1 456 ? -26.465 10.546 11.211 1.00 57.03 456 ASP A C 1
ATOM 3622 O O . ASP A 1 456 ? -26.035 10.045 12.254 1.00 57.03 456 ASP A O 1
ATOM 3626 N N . LYS A 1 457 ? -26.171 10.074 9.996 1.00 62.50 457 LYS A N 1
ATOM 3627 C CA . LYS A 1 457 ? -25.172 9.034 9.719 1.00 62.50 457 LYS A CA 1
ATOM 3628 C C . LYS A 1 457 ? -23.860 9.650 9.203 1.00 62.50 457 LYS A C 1
ATOM 3630 O O . LYS A 1 457 ? -23.866 10.750 8.658 1.00 62.50 457 LYS A O 1
ATOM 3635 N N . GLY A 1 458 ? -22.737 8.951 9.350 1.00 65.62 458 GLY A N 1
ATOM 3636 C CA . GLY A 1 458 ? -21.411 9.301 8.829 1.00 65.62 458 GLY A CA 1
ATOM 3637 C C . GLY A 1 458 ? -20.376 9.746 9.870 1.00 65.62 458 GLY A C 1
ATOM 3638 O O . GLY A 1 458 ? -19.247 10.054 9.492 1.00 65.62 458 GLY A O 1
ATOM 3639 N N . ARG A 1 459 ? -20.713 9.776 11.168 1.00 75.06 459 ARG A N 1
ATOM 3640 C CA . ARG A 1 459 ? -19.795 10.194 12.247 1.00 75.06 459 ARG A CA 1
ATOM 3641 C C . ARG A 1 459 ? -19.262 8.990 13.024 1.00 75.06 459 ARG A C 1
ATOM 3643 O O . ARG A 1 459 ? -19.941 8.408 13.868 1.00 75.06 459 ARG A O 1
ATOM 3650 N N . LEU A 1 460 ? -18.037 8.595 12.693 1.00 84.50 460 LEU A N 1
ATOM 3651 C CA . LEU A 1 460 ? -17.408 7.383 13.209 1.00 84.50 460 LEU A CA 1
ATOM 3652 C C . LEU A 1 460 ? -16.819 7.596 14.611 1.00 84.50 460 LEU A C 1
ATOM 3654 O O . LEU A 1 460 ? -16.121 8.576 14.850 1.00 84.50 460 LEU A O 1
ATOM 3658 N N . LEU A 1 461 ? -17.075 6.647 15.518 1.00 84.88 461 LEU A N 1
ATOM 3659 C CA . LEU A 1 461 ? -16.576 6.587 16.906 1.00 84.88 461 LEU A CA 1
ATOM 3660 C C . LEU A 1 461 ? -16.919 7.786 17.807 1.00 84.88 461 LEU A C 1
ATOM 3662 O O . LEU A 1 461 ? -16.460 7.833 18.952 1.00 84.88 461 LEU A O 1
ATOM 3666 N N . THR A 1 462 ? -17.724 8.735 17.326 1.00 77.75 462 THR A N 1
ATOM 3667 C CA . THR A 1 462 ? -18.020 9.971 18.048 1.00 77.75 462 THR A CA 1
ATOM 3668 C C . THR A 1 462 ? -18.819 9.722 19.329 1.00 77.75 462 THR A C 1
ATOM 3670 O O . THR A 1 462 ? -19.501 8.707 19.459 1.00 77.75 462 THR A O 1
ATOM 3673 N N . ALA A 1 463 ? -18.702 10.632 20.291 1.00 70.44 463 ALA A N 1
ATOM 3674 C CA . ALA A 1 463 ? -19.288 10.594 21.633 1.00 70.44 463 ALA A CA 1
ATOM 3675 C C . ALA A 1 463 ? -19.270 11.995 22.278 1.00 70.44 463 ALA A C 1
ATOM 3677 O O . ALA A 1 463 ? -18.780 12.204 23.390 1.00 70.44 463 ALA A O 1
ATOM 3678 N N . GLY A 1 464 ? -19.700 12.989 21.503 1.00 62.56 464 GLY A N 1
ATOM 3679 C CA . GLY A 1 464 ? -19.722 14.403 21.876 1.00 62.56 464 GLY A CA 1
ATOM 3680 C C . GLY A 1 464 ? -21.060 15.047 21.521 1.00 62.56 464 GLY A C 1
ATOM 3681 O O . GLY A 1 464 ? -21.897 14.427 20.860 1.00 62.56 464 GLY A O 1
ATOM 3682 N N . LEU A 1 465 ? -21.260 16.280 21.983 1.00 59.03 465 LEU A N 1
ATOM 3683 C CA . LEU A 1 465 ? -22.482 17.054 21.784 1.00 59.03 465 LEU A CA 1
ATOM 3684 C C . LEU A 1 465 ? -22.287 18.098 20.674 1.00 59.03 465 LEU A C 1
ATOM 3686 O O . LEU A 1 465 ? -21.375 18.912 20.752 1.00 59.03 465 LEU A O 1
ATOM 3690 N N . HIS A 1 466 ? -23.181 18.140 19.683 1.00 60.31 466 HIS A N 1
ATOM 3691 C CA . HIS A 1 466 ? -23.209 19.143 18.606 1.00 60.31 466 HIS A CA 1
ATOM 3692 C C . HIS A 1 466 ? -21.866 19.337 17.864 1.00 60.31 466 HIS A C 1
ATOM 3694 O O . HIS A 1 466 ? -21.618 18.651 16.863 1.00 60.31 466 HIS A O 1
ATOM 3700 N N . ASN A 1 467 ? -21.065 20.307 18.326 1.00 55.16 467 ASN A N 1
ATOM 3701 C CA . ASN A 1 467 ? -19.818 20.808 17.744 1.00 55.16 467 ASN A CA 1
ATOM 3702 C C . ASN A 1 467 ? -18.571 20.430 18.559 1.00 55.16 467 ASN A C 1
ATOM 3704 O O . ASN A 1 467 ? -17.470 20.706 18.093 1.00 55.16 467 ASN A O 1
ATOM 3708 N N . SER A 1 468 ? -18.715 19.814 19.740 1.00 59.72 468 SER A N 1
ATOM 3709 C CA . SER A 1 468 ? -17.569 19.291 20.483 1.00 59.72 468 SER A CA 1
ATOM 3710 C C . SER A 1 468 ? -17.164 17.925 19.936 1.00 59.72 468 SER A C 1
ATOM 3712 O O . SER A 1 468 ? -17.992 17.025 19.739 1.00 59.72 468 SER A O 1
ATOM 3714 N N . MET A 1 469 ? -15.874 17.750 19.671 1.00 65.56 469 MET A N 1
ATOM 3715 C CA . MET A 1 469 ? -15.321 16.444 19.390 1.00 65.56 469 MET A CA 1
ATOM 3716 C C . MET A 1 469 ? -15.323 15.617 20.670 1.00 65.56 469 MET A C 1
ATOM 3718 O O . MET A 1 469 ? -14.696 15.943 21.676 1.00 65.56 469 MET A O 1
ATOM 3722 N N . GLY A 1 470 ? -16.019 14.492 20.613 1.00 76.44 470 GLY A N 1
ATOM 3723 C CA . GLY A 1 470 ? -15.904 13.441 21.606 1.00 76.44 470 GLY A CA 1
ATOM 3724 C C . GLY A 1 470 ? -15.711 12.124 20.890 1.00 76.44 470 GLY A C 1
ATOM 3725 O O . GLY A 1 470 ? -16.343 11.902 19.861 1.00 76.44 470 GLY A O 1
ATOM 3726 N N . TYR A 1 471 ? -14.866 11.255 21.433 1.00 85.75 471 TYR A N 1
ATOM 3727 C CA . TYR A 1 471 ? -14.694 9.882 20.971 1.00 85.75 471 TYR A CA 1
ATOM 3728 C C . TYR A 1 471 ? -14.868 8.934 22.153 1.00 85.75 471 TYR A C 1
ATOM 3730 O O . TYR A 1 471 ? -14.423 9.233 23.263 1.00 85.75 471 TYR A O 1
ATOM 3738 N N . PHE A 1 472 ? -15.516 7.790 21.931 1.00 86.62 472 PHE A N 1
ATOM 3739 C CA . PHE A 1 472 ? -15.732 6.817 23.001 1.00 86.62 472 PHE A CA 1
ATOM 3740 C C . PHE A 1 472 ? -15.658 5.381 22.504 1.00 86.62 472 PHE A C 1
ATOM 3742 O O . PHE A 1 472 ? -16.299 4.997 21.518 1.00 86.62 472 PHE A O 1
ATOM 3749 N N . ARG A 1 473 ? -14.893 4.586 23.250 1.00 91.50 473 ARG A N 1
ATOM 3750 C CA . ARG A 1 473 ? -14.679 3.163 23.033 1.00 91.50 473 ARG A CA 1
ATOM 3751 C C . ARG A 1 473 ? -15.797 2.349 23.680 1.00 91.50 473 ARG A C 1
ATOM 3753 O O . ARG A 1 473 ? -15.935 2.345 24.896 1.00 91.50 473 ARG A O 1
ATOM 3760 N N . ASP A 1 474 ? -16.546 1.630 22.856 1.00 92.00 474 ASP A N 1
ATOM 3761 C CA . ASP A 1 474 ? -17.676 0.785 23.256 1.00 92.00 474 ASP A CA 1
ATOM 3762 C C . ASP A 1 474 ? -17.580 -0.507 22.457 1.00 92.00 474 ASP A C 1
ATOM 3764 O O . ASP A 1 474 ? -18.147 -0.619 21.374 1.00 92.00 474 ASP A O 1
ATOM 3768 N N . ASP A 1 475 ? -16.716 -1.406 22.923 1.00 95.44 475 ASP A N 1
ATOM 3769 C CA . ASP A 1 475 ? -16.364 -2.672 22.273 1.00 95.44 475 ASP A CA 1
ATOM 3770 C C . ASP A 1 475 ? -16.204 -3.826 23.282 1.00 95.44 475 ASP A C 1
ATOM 3772 O O . ASP A 1 475 ? -15.666 -4.887 22.953 1.00 95.44 475 ASP A O 1
ATOM 3776 N N . THR A 1 476 ? -16.691 -3.650 24.517 1.00 95.38 476 THR A N 1
ATOM 3777 C CA . THR A 1 476 ? -16.529 -4.622 25.610 1.00 95.38 476 THR A CA 1
ATOM 3778 C C . THR A 1 476 ? -17.061 -6.013 25.248 1.00 95.38 476 THR A C 1
ATOM 3780 O O . THR A 1 476 ? -16.309 -6.980 25.395 1.00 95.38 476 THR A O 1
ATOM 3783 N N . PRO A 1 477 ? -18.285 -6.179 24.700 1.00 97.00 477 PRO A N 1
ATOM 3784 C CA . PRO A 1 477 ? -18.768 -7.514 24.356 1.00 97.00 477 PRO A CA 1
ATOM 3785 C C . PRO A 1 477 ? -17.964 -8.155 23.221 1.00 97.00 477 PRO A C 1
ATOM 3787 O O . PRO A 1 477 ? -17.753 -9.366 23.236 1.00 97.00 477 PRO A O 1
ATOM 3790 N N . LEU A 1 478 ? -17.472 -7.368 22.255 1.00 97.62 478 LEU A N 1
ATOM 3791 C CA . LEU A 1 478 ? -16.570 -7.867 21.216 1.00 97.62 478 LEU A CA 1
ATOM 3792 C C . LEU A 1 478 ? -15.283 -8.439 21.837 1.00 97.62 478 LEU A C 1
ATOM 3794 O O . LEU A 1 478 ? -14.902 -9.570 21.522 1.00 97.62 478 LEU A O 1
ATOM 3798 N N . MET A 1 479 ? -14.647 -7.681 22.737 1.00 97.25 479 MET A N 1
ATOM 3799 C CA . MET A 1 479 ? -13.430 -8.086 23.450 1.00 97.25 479 MET A CA 1
ATOM 3800 C C . MET A 1 479 ? -13.645 -9.369 24.262 1.00 97.25 479 MET A C 1
ATOM 3802 O O . MET A 1 479 ? -12.837 -10.293 24.188 1.00 97.25 479 MET A O 1
ATOM 3806 N N . GLU A 1 480 ? -14.739 -9.443 25.017 1.00 96.12 480 GLU A N 1
ATOM 3807 C CA . GLU A 1 480 ? -15.000 -10.545 25.943 1.00 96.12 480 GLU A CA 1
ATOM 3808 C C . GLU A 1 480 ? -15.493 -11.819 25.260 1.00 96.12 480 GLU A C 1
ATOM 3810 O O . GLU A 1 480 ? -15.161 -12.914 25.712 1.00 96.12 480 GLU A O 1
ATOM 3815 N N . LEU A 1 481 ? -16.301 -11.706 24.205 1.00 97.38 481 LEU A N 1
ATOM 3816 C CA . LEU A 1 481 ? -16.999 -12.854 23.627 1.00 97.38 481 LEU A CA 1
ATOM 3817 C C . LEU A 1 481 ? -16.301 -13.396 22.378 1.00 97.38 481 LEU A C 1
ATOM 3819 O O . LEU A 1 481 ? -16.192 -14.612 22.225 1.00 97.38 481 LEU A O 1
ATOM 3823 N N . ILE A 1 482 ? -15.813 -12.517 21.497 1.00 97.75 482 ILE A N 1
ATOM 3824 C CA . ILE A 1 482 ? -15.378 -12.894 20.143 1.00 97.75 482 ILE A CA 1
ATOM 3825 C C . ILE A 1 482 ? -13.858 -12.931 20.015 1.00 97.75 482 ILE A C 1
ATOM 3827 O O . ILE A 1 482 ? -13.327 -13.885 19.436 1.00 97.75 482 ILE A O 1
ATOM 3831 N N . LEU A 1 483 ? -13.159 -11.900 20.494 1.00 97.50 483 LEU A N 1
ATOM 3832 C CA . LEU A 1 483 ? -11.730 -11.740 20.231 1.00 97.50 483 LEU A CA 1
ATOM 3833 C C . LEU A 1 483 ? -10.875 -12.678 21.092 1.00 97.50 483 LEU A C 1
ATOM 3835 O O . LEU A 1 483 ? -11.064 -12.802 22.304 1.00 97.50 483 LEU A O 1
ATOM 3839 N N . ASP A 1 484 ? -9.880 -13.290 20.453 1.00 95.00 484 ASP A N 1
ATOM 3840 C CA . ASP A 1 484 ? -8.755 -13.926 21.140 1.00 95.00 484 ASP A CA 1
ATOM 3841 C C . ASP A 1 484 ? -7.763 -12.877 21.674 1.00 95.00 484 ASP A C 1
ATOM 3843 O O . ASP A 1 484 ? -7.813 -11.700 21.311 1.00 95.00 484 ASP A O 1
ATOM 3847 N N . GLU A 1 485 ? -6.822 -13.302 22.518 1.00 96.50 485 GLU A N 1
ATOM 3848 C CA . GLU A 1 485 ? -5.849 -12.399 23.146 1.00 96.50 485 GLU A CA 1
ATOM 3849 C C . GLU A 1 485 ? -5.020 -11.587 22.141 1.00 96.50 485 GLU A C 1
ATOM 3851 O O . GLU A 1 485 ? -4.659 -10.440 22.414 1.00 96.50 485 GLU A O 1
ATOM 3856 N N . LYS A 1 486 ? -4.697 -12.163 20.975 1.00 96.56 486 LYS A N 1
ATOM 3857 C CA . LYS A 1 486 ? -3.901 -11.479 19.951 1.00 96.56 486 LYS A CA 1
ATOM 3858 C C . LYS A 1 486 ? -4.696 -10.316 19.365 1.00 96.56 486 LYS A C 1
ATOM 3860 O O . LYS A 1 486 ? -4.179 -9.202 19.296 1.00 96.56 486 LYS A O 1
ATOM 3865 N N . ARG A 1 487 ? -5.952 -10.561 18.995 1.00 96.44 487 ARG A N 1
ATOM 3866 C CA . ARG A 1 487 ? -6.853 -9.537 18.454 1.00 96.44 487 ARG A CA 1
ATOM 3867 C C . ARG A 1 487 ? -7.269 -8.504 19.499 1.00 96.44 487 ARG A C 1
ATOM 3869 O O . ARG A 1 487 ? -7.383 -7.330 19.167 1.00 96.44 487 ARG A O 1
ATOM 3876 N N . GLN A 1 488 ? -7.414 -8.892 20.766 1.00 97.81 488 GLN A N 1
ATOM 3877 C CA . GLN A 1 488 ? -7.618 -7.935 21.860 1.00 97.81 488 GLN A CA 1
ATOM 3878 C C . GLN A 1 488 ? -6.425 -6.979 22.007 1.00 97.81 488 GLN A C 1
ATOM 3880 O O . GLN A 1 488 ? -6.608 -5.769 22.131 1.00 97.81 488 GLN A O 1
ATOM 3885 N N . LYS A 1 489 ? -5.189 -7.501 21.955 1.00 97.31 489 LYS A N 1
ATOM 3886 C CA . LYS A 1 489 ? -3.965 -6.680 21.978 1.00 97.31 489 LYS A CA 1
ATOM 3887 C C . LYS A 1 489 ? -3.872 -5.752 20.765 1.00 97.31 489 LYS A C 1
ATOM 3889 O O . LYS A 1 489 ? -3.420 -4.621 20.913 1.00 97.31 489 LYS A O 1
ATOM 3894 N N . GLU A 1 490 ? -4.299 -6.212 19.590 1.00 97.31 490 GLU A N 1
ATOM 3895 C CA . GLU A 1 490 ? -4.370 -5.394 18.375 1.00 97.31 490 GLU A CA 1
ATOM 3896 C C . GLU A 1 490 ? -5.351 -4.228 18.535 1.00 97.31 490 GLU A C 1
ATOM 3898 O O . GLU A 1 490 ? -4.944 -3.080 18.391 1.00 97.31 490 GLU A O 1
ATOM 3903 N N . LEU A 1 491 ? -6.598 -4.493 18.935 1.00 97.69 491 LEU A N 1
ATOM 3904 C CA . LEU A 1 491 ? -7.604 -3.448 19.143 1.00 97.69 491 LEU A CA 1
ATOM 3905 C C . LEU A 1 491 ? -7.197 -2.454 20.241 1.00 97.69 491 LEU A C 1
ATOM 3907 O O . LEU A 1 491 ? -7.328 -1.244 20.066 1.00 97.69 491 LEU A O 1
ATOM 3911 N N . ASN A 1 492 ? -6.628 -2.942 21.349 1.00 96.81 492 ASN A N 1
ATOM 3912 C CA . ASN A 1 492 ? -6.072 -2.078 22.393 1.00 96.81 492 ASN A CA 1
ATOM 3913 C C . ASN A 1 492 ? -4.964 -1.166 21.856 1.00 96.81 492 ASN A C 1
ATOM 3915 O O . ASN A 1 492 ? -4.895 -0.001 22.241 1.00 96.81 492 ASN A O 1
ATOM 3919 N N . ARG A 1 493 ? -4.114 -1.677 20.959 1.00 96.00 493 ARG A N 1
ATOM 3920 C CA . ARG A 1 493 ? -3.069 -0.879 20.320 1.00 96.00 493 ARG A CA 1
ATOM 3921 C C . ARG A 1 493 ? -3.640 0.141 19.341 1.00 96.00 493 ARG A C 1
ATOM 3923 O O . ARG A 1 493 ? -3.167 1.265 19.351 1.00 96.00 493 ARG A O 1
ATOM 3930 N N . LEU A 1 494 ? -4.674 -0.191 18.570 1.00 97.19 494 LEU A N 1
ATOM 3931 C CA . LEU A 1 494 ? -5.330 0.774 17.678 1.00 97.19 494 LEU A CA 1
ATOM 3932 C C . LEU A 1 494 ? -5.929 1.959 18.453 1.00 97.19 494 LEU A C 1
ATOM 3934 O O . LEU A 1 494 ? -5.766 3.107 18.047 1.00 97.19 494 LEU A O 1
ATOM 3938 N N . TRP A 1 495 ? -6.564 1.699 19.599 1.00 96.19 495 TRP A N 1
ATOM 3939 C CA . TRP A 1 495 ? -7.060 2.758 20.484 1.00 96.19 495 TRP A CA 1
ATOM 3940 C C . TRP A 1 495 ? -5.937 3.552 21.159 1.00 96.19 495 TRP A C 1
ATOM 3942 O O . TRP A 1 495 ? -6.048 4.768 21.300 1.00 96.19 495 TRP A O 1
ATOM 3952 N N . LEU A 1 496 ? -4.846 2.889 21.557 1.00 95.50 496 LEU A N 1
ATOM 3953 C CA . LEU A 1 496 ? -3.669 3.581 22.080 1.00 95.50 496 LEU A CA 1
ATOM 3954 C C . LEU A 1 496 ? -3.048 4.493 21.017 1.00 95.50 496 LEU A C 1
ATOM 3956 O O . LEU A 1 496 ? -2.778 5.651 21.314 1.00 95.50 496 LEU A O 1
ATOM 3960 N N . ASP A 1 497 ? -2.883 3.994 19.789 1.00 96.00 497 ASP A N 1
ATOM 3961 C CA . ASP A 1 497 ? -2.396 4.763 18.646 1.00 96.00 497 ASP A CA 1
ATOM 3962 C C . ASP A 1 497 ? -3.284 5.980 18.406 1.00 96.00 497 ASP A C 1
ATOM 3964 O O . ASP A 1 497 ? -2.760 7.072 18.229 1.00 96.00 497 ASP A O 1
ATOM 3968 N N . PHE A 1 498 ? -4.611 5.827 18.466 1.00 95.38 498 PHE A N 1
ATOM 3969 C CA . PHE A 1 498 ? -5.524 6.955 18.302 1.00 95.38 498 PHE A CA 1
ATOM 3970 C C . PHE A 1 498 ? -5.281 8.046 19.352 1.00 95.38 498 PHE A C 1
ATOM 3972 O O . PHE A 1 498 ? -5.132 9.218 19.006 1.00 95.38 498 PHE A O 1
ATOM 3979 N N . ASN A 1 499 ? -5.121 7.657 20.619 1.00 93.94 499 ASN A N 1
ATOM 3980 C CA . ASN A 1 499 ? -4.785 8.601 21.681 1.00 93.94 499 ASN A CA 1
ATOM 3981 C C . ASN A 1 499 ? -3.426 9.276 21.442 1.00 93.94 499 ASN A C 1
ATOM 3983 O O . ASN A 1 499 ? -3.313 10.488 21.591 1.00 93.94 499 ASN A O 1
ATOM 3987 N N . THR A 1 500 ? -2.394 8.521 21.054 1.00 94.75 500 THR A N 1
ATOM 3988 C CA . THR A 1 500 ? -1.024 9.049 20.941 1.00 94.75 500 THR A CA 1
ATOM 3989 C C . THR A 1 500 ? -0.746 9.818 19.650 1.00 94.75 500 THR A C 1
ATOM 3991 O O . THR A 1 500 ? 0.062 10.742 19.671 1.00 94.75 500 THR A O 1
ATOM 3994 N N . VAL A 1 501 ? -1.377 9.431 18.537 1.00 95.31 501 VAL A N 1
ATOM 3995 C CA . VAL A 1 501 ? -1.180 10.018 17.199 1.00 95.31 501 VAL A CA 1
ATOM 3996 C C . VAL A 1 501 ? -2.052 11.251 17.018 1.00 95.31 501 VAL A C 1
ATOM 3998 O O . VAL A 1 501 ? -1.581 12.246 16.469 1.00 95.31 501 VAL A O 1
ATOM 4001 N N . ALA A 1 502 ? -3.313 11.177 17.455 1.00 93.06 502 ALA A N 1
ATOM 4002 C CA . ALA A 1 502 ? -4.304 12.230 17.258 1.00 93.06 502 ALA A CA 1
ATOM 4003 C C . ALA A 1 502 ? -4.570 13.069 18.518 1.00 93.06 502 ALA A C 1
ATOM 4005 O O . ALA A 1 502 ? -5.373 13.998 18.461 1.00 93.06 502 ALA A O 1
ATOM 4006 N N . PHE A 1 503 ? -3.868 12.791 19.626 1.00 92.06 503 PHE A N 1
ATOM 4007 C CA . PHE A 1 503 ? -3.929 13.577 20.867 1.00 92.06 503 PHE A CA 1
ATOM 4008 C C . PHE A 1 503 ? -5.356 13.693 21.417 1.00 92.06 503 PHE A C 1
ATOM 4010 O O . PHE A 1 503 ? -5.767 14.735 21.928 1.00 92.06 503 PHE A O 1
ATOM 4017 N N . VAL A 1 504 ? -6.142 12.624 21.248 1.00 91.25 504 VAL A N 1
ATOM 4018 C CA . VAL A 1 504 ? -7.581 12.624 21.531 1.00 91.25 504 VAL A CA 1
ATOM 4019 C C . VAL A 1 504 ? -7.896 13.067 22.965 1.00 91.25 504 VAL A C 1
ATOM 4021 O O . VAL A 1 504 ? -8.731 13.958 23.116 1.00 91.25 504 VAL A O 1
ATOM 4024 N N . PRO A 1 505 ? -7.258 12.525 24.024 1.00 91.94 505 PRO A N 1
ATOM 4025 C CA . PRO A 1 505 ? -7.589 12.908 25.398 1.00 91.94 505 PRO A CA 1
ATOM 4026 C C . PRO A 1 505 ? -7.331 14.389 25.691 1.00 91.94 505 PRO A C 1
ATOM 4028 O O . PRO A 1 505 ? -8.147 15.042 26.339 1.00 91.94 505 PRO A O 1
ATOM 4031 N N . GLU A 1 506 ? -6.211 14.923 25.204 1.00 92.25 506 GLU A N 1
ATOM 4032 C CA . GLU A 1 506 ? -5.842 16.326 25.346 1.00 92.25 506 GLU A CA 1
ATOM 4033 C C . GLU A 1 506 ? -6.827 17.223 24.599 1.00 92.25 506 GLU A C 1
ATOM 4035 O O . GLU A 1 506 ? -7.385 18.141 25.195 1.00 92.25 506 GLU A O 1
ATOM 4040 N N . ARG A 1 507 ? -7.101 16.928 23.323 1.00 90.44 507 ARG A N 1
ATOM 4041 C CA . ARG A 1 507 ? -8.014 17.724 22.490 1.00 90.44 507 ARG A CA 1
ATOM 4042 C C . ARG A 1 507 ? -9.439 17.717 23.034 1.00 90.44 507 ARG A C 1
ATOM 4044 O O . ARG A 1 507 ? -10.030 18.783 23.165 1.00 90.44 507 ARG A O 1
ATOM 4051 N N . MET A 1 508 ? -9.949 16.558 23.461 1.00 88.06 508 MET A N 1
ATOM 4052 C CA . MET A 1 508 ? -11.261 16.461 24.117 1.00 88.06 508 MET A CA 1
ATOM 4053 C C . MET A 1 508 ? -11.337 17.335 25.378 1.00 88.06 508 MET A C 1
ATOM 4055 O O . MET A 1 508 ? -12.370 17.946 25.645 1.00 88.06 508 MET A O 1
ATOM 4059 N N . HIS A 1 509 ? -10.254 17.418 26.157 1.00 90.62 509 HIS A N 1
ATOM 4060 C CA . HIS A 1 509 ? -10.206 18.288 27.331 1.00 90.62 509 HIS A CA 1
ATOM 4061 C C . HIS A 1 509 ? -10.122 19.778 26.965 1.00 90.62 509 HIS A C 1
ATOM 4063 O O . HIS A 1 509 ? -10.764 20.606 27.610 1.00 90.62 509 HIS A O 1
ATOM 4069 N N . LEU A 1 510 ? -9.365 20.128 25.923 1.00 90.19 510 LEU A N 1
ATOM 4070 C CA . LEU A 1 510 ? -9.256 21.509 25.455 1.00 90.19 510 LEU A CA 1
ATOM 4071 C C . LEU A 1 510 ? -10.587 22.029 24.902 1.00 90.19 510 LEU A C 1
ATOM 4073 O O . LEU A 1 510 ? -11.029 23.120 25.260 1.00 90.19 510 LEU A O 1
ATOM 4077 N N . GLU A 1 511 ? -11.266 21.225 24.089 1.00 86.38 511 GLU A N 1
ATOM 4078 C CA . GLU A 1 511 ? -12.575 21.569 23.532 1.00 86.38 511 GLU A CA 1
ATOM 4079 C C . GLU A 1 511 ? -13.674 21.622 24.594 1.00 86.38 511 GLU A C 1
ATOM 4081 O O . GLU A 1 511 ? -14.572 22.460 24.500 1.00 86.38 511 GLU A O 1
ATOM 4086 N N . PHE A 1 512 ? -13.574 20.802 25.648 1.00 86.62 512 PHE A N 1
ATOM 4087 C CA . PHE A 1 512 ? -14.456 20.906 26.810 1.00 86.62 512 PHE A CA 1
ATOM 4088 C C . PHE A 1 512 ? -14.453 22.327 27.396 1.00 86.62 512 PHE A C 1
ATOM 4090 O O . PHE A 1 512 ? -15.525 22.859 27.676 1.00 86.62 512 PHE A O 1
ATOM 4097 N N . PHE A 1 513 ? -13.294 22.991 27.510 1.00 83.50 513 PHE A N 1
ATOM 4098 C CA . PHE A 1 513 ? -13.245 24.386 27.973 1.00 83.50 513 PHE A CA 1
ATOM 4099 C C . PHE A 1 513 ? -13.982 25.341 27.046 1.00 83.50 513 PHE A C 1
ATOM 4101 O O . PHE A 1 513 ? -14.712 26.217 27.511 1.00 83.50 513 PHE A O 1
ATOM 4108 N N . VAL A 1 514 ? -13.741 25.208 25.742 1.00 83.56 514 VAL A N 1
ATOM 4109 C CA . VAL A 1 514 ? -14.318 26.099 24.734 1.00 83.56 514 VAL A CA 1
ATOM 4110 C C . VAL A 1 514 ? -15.835 25.993 24.784 1.00 83.56 514 VAL A C 1
ATOM 4112 O O . VAL A 1 514 ? -16.515 27.011 24.892 1.00 83.56 514 VAL A O 1
ATOM 4115 N N . TYR A 1 515 ? -16.356 24.768 24.808 1.00 83.25 515 TYR A N 1
ATOM 4116 C CA . TYR A 1 515 ? -17.786 24.507 24.876 1.00 83.25 515 TYR A CA 1
ATOM 4117 C C . TYR A 1 515 ? -18.407 24.967 26.204 1.00 83.25 515 TYR A C 1
ATOM 4119 O O . TYR A 1 515 ? -19.395 25.703 26.198 1.00 83.25 515 TYR A O 1
ATOM 4127 N N . GLU A 1 516 ? -17.827 24.596 27.353 1.00 83.69 516 GLU A N 1
ATOM 4128 C CA . GLU A 1 516 ? -18.403 24.950 28.660 1.00 83.69 516 GLU A CA 1
ATOM 4129 C C . GLU A 1 516 ? -18.394 26.464 28.925 1.00 83.69 516 GLU A C 1
ATOM 4131 O O . GLU A 1 516 ? -19.158 26.983 29.744 1.00 83.69 516 GLU A O 1
ATOM 4136 N N . ARG A 1 517 ? -17.516 27.200 28.241 1.00 86.25 517 ARG A N 1
ATOM 4137 C CA . ARG A 1 517 ? -17.459 28.661 28.300 1.00 86.25 517 ARG A CA 1
ATOM 4138 C C . ARG A 1 517 ? -18.421 29.307 27.300 1.00 86.25 517 ARG A C 1
ATOM 4140 O O . ARG A 1 517 ? -19.185 30.195 27.673 1.00 86.25 517 ARG A O 1
ATOM 4147 N N . ALA A 1 518 ? -18.388 28.869 26.041 1.00 80.69 518 ALA A N 1
ATOM 4148 C CA . ALA A 1 518 ? -19.109 29.514 24.946 1.00 80.69 518 ALA A CA 1
ATOM 4149 C C . ALA A 1 518 ? -20.586 29.106 24.854 1.00 80.69 518 ALA A C 1
ATOM 4151 O O . 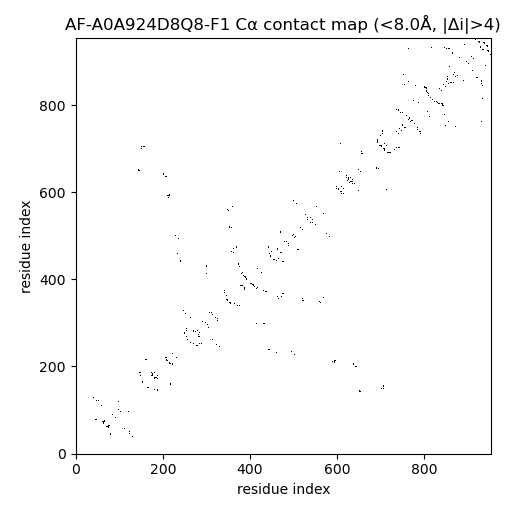ALA A 1 518 ? -21.430 29.961 24.599 1.00 80.69 518 ALA A O 1
ATOM 4152 N N . GLU A 1 519 ? -20.904 27.824 25.054 1.00 70.62 519 GLU A N 1
ATOM 4153 C CA . GLU A 1 519 ? -22.250 27.289 24.818 1.00 70.62 519 GLU A CA 1
ATOM 4154 C C . GLU A 1 519 ? -23.045 27.097 26.116 1.00 70.62 519 GLU A C 1
ATOM 4156 O O . GLU A 1 519 ? -24.178 27.570 26.211 1.00 70.62 519 GLU A O 1
ATOM 4161 N N . SER A 1 520 ? -22.478 26.446 27.143 1.00 74.88 520 SER A N 1
ATOM 4162 C CA . SER A 1 520 ? -23.199 26.240 28.416 1.00 74.88 520 SER A CA 1
ATOM 4163 C C . SER A 1 520 ? -23.117 27.443 29.363 1.00 74.88 520 SER A C 1
ATOM 4165 O O . SER A 1 520 ? -23.983 27.613 30.225 1.00 74.88 520 SER A O 1
ATOM 4167 N N . GLY A 1 521 ? -22.074 28.269 29.226 1.00 78.38 521 GLY A N 1
ATOM 4168 C CA . GLY A 1 521 ? -21.761 29.374 30.136 1.00 78.38 521 GLY A CA 1
ATOM 4169 C C . GLY A 1 521 ? -21.402 28.929 31.560 1.00 78.38 521 GLY A C 1
ATOM 4170 O O . GLY A 1 521 ? -21.360 29.748 32.482 1.00 78.38 521 GLY A O 1
ATOM 4171 N N . THR A 1 522 ? -21.145 27.634 31.761 1.00 84.88 522 THR A N 1
ATOM 4172 C CA . THR A 1 522 ? -20.899 27.022 33.069 1.00 84.88 522 THR A CA 1
ATOM 4173 C C . THR A 1 522 ? -19.602 27.510 33.703 1.00 84.88 522 THR A C 1
ATOM 4175 O O . THR A 1 522 ? -19.543 27.624 34.924 1.00 84.88 522 THR A O 1
ATOM 4178 N N . ILE A 1 523 ? -18.584 27.869 32.921 1.00 88.12 523 ILE A N 1
ATOM 4179 C CA . ILE A 1 523 ? -17.271 28.293 33.447 1.00 88.12 523 ILE A CA 1
ATOM 4180 C C . ILE A 1 523 ? -16.926 29.760 33.136 1.00 88.12 523 ILE A C 1
ATOM 4182 O O . ILE A 1 523 ? -15.760 30.105 32.942 1.00 88.12 523 ILE A O 1
ATOM 4186 N N . ASN A 1 524 ? -17.938 30.633 33.089 1.00 86.81 524 ASN A N 1
ATOM 4187 C CA . ASN A 1 524 ? -17.765 32.074 32.845 1.00 86.81 524 ASN A CA 1
ATOM 4188 C C . ASN A 1 524 ? -17.402 32.895 34.097 1.00 86.81 524 ASN A C 1
ATOM 4190 O O . ASN A 1 524 ? -17.063 34.071 33.976 1.00 86.81 524 ASN A O 1
ATOM 4194 N N . ASP A 1 525 ? -17.475 32.303 35.292 1.00 88.56 525 ASP A N 1
ATOM 4195 C CA . ASP A 1 525 ? -17.178 33.016 36.537 1.00 88.56 525 ASP A CA 1
ATOM 4196 C C . ASP A 1 525 ? -15.679 33.319 36.669 1.00 88.56 525 ASP A C 1
ATOM 4198 O O . ASP A 1 525 ? -14.824 32.561 36.206 1.00 88.56 525 ASP A O 1
ATOM 4202 N N . ALA A 1 526 ? -15.348 34.407 37.374 1.00 90.44 526 ALA A N 1
ATOM 4203 C CA . ALA A 1 526 ? -13.970 34.883 37.516 1.00 90.44 526 ALA A CA 1
ATOM 4204 C C . ALA A 1 526 ? -13.002 33.839 38.110 1.00 90.44 526 ALA A C 1
ATOM 4206 O O . ALA A 1 526 ? -11.806 33.867 37.820 1.00 90.44 526 ALA A O 1
ATOM 4207 N N . GLU A 1 527 ? -13.510 32.896 38.906 1.00 92.00 527 GLU A N 1
ATOM 4208 C CA . GLU A 1 527 ? -12.729 31.802 39.492 1.00 92.00 527 GLU A CA 1
ATOM 4209 C C . GLU A 1 527 ? -12.150 30.826 38.452 1.00 92.00 527 GLU A C 1
ATOM 4211 O O . GLU A 1 527 ? -11.119 30.210 38.721 1.00 92.00 527 GLU A O 1
ATOM 4216 N N . PHE A 1 528 ? -12.736 30.746 37.248 1.00 92.44 528 PHE A N 1
ATOM 4217 C CA . PHE A 1 528 ? -12.271 29.908 36.134 1.00 92.44 528 PHE A CA 1
ATOM 4218 C C . PHE A 1 528 ? -11.265 30.614 35.204 1.00 92.44 528 PHE A C 1
ATOM 4220 O O . PHE A 1 528 ? -10.736 29.988 34.285 1.00 92.44 528 PHE A O 1
ATOM 4227 N N . ASN A 1 529 ? -10.933 31.891 35.444 1.00 90.50 529 ASN A N 1
ATOM 4228 C CA . ASN A 1 529 ? -10.030 32.674 34.583 1.00 90.50 529 ASN A CA 1
ATOM 4229 C C . ASN A 1 529 ? -8.560 32.209 34.599 1.00 90.50 529 ASN A C 1
ATOM 4231 O O . ASN A 1 529 ? -7.754 32.720 33.825 1.00 90.50 529 ASN A O 1
ATOM 4235 N N . PHE A 1 530 ? -8.194 31.261 35.467 1.00 92.50 530 PHE A N 1
ATOM 4236 C CA . PHE A 1 530 ? -6.827 30.739 35.585 1.00 92.50 530 PHE A CA 1
ATOM 4237 C C . PHE A 1 530 ? -6.408 29.801 34.439 1.00 92.50 530 PHE A C 1
ATOM 4239 O O . PHE A 1 530 ? -5.229 29.450 34.360 1.00 92.50 530 PHE A O 1
ATOM 4246 N N . VAL A 1 531 ? -7.357 29.347 33.610 1.00 88.06 531 VAL A N 1
ATOM 4247 C CA . VAL A 1 531 ? -7.100 28.423 32.500 1.00 88.06 531 VAL A CA 1
ATOM 4248 C C . VAL A 1 531 ? -7.845 28.832 31.232 1.00 88.06 531 VAL A C 1
ATOM 4250 O O . VAL A 1 531 ? -9.034 29.177 31.250 1.00 88.06 531 VAL A O 1
ATOM 4253 N N . ARG A 1 532 ? -7.144 28.765 30.103 1.00 88.81 532 ARG A N 1
ATOM 4254 C CA . ARG A 1 532 ? -7.711 28.855 28.756 1.00 88.81 532 ARG A CA 1
ATOM 4255 C C . ARG A 1 532 ? -7.234 27.690 27.892 1.00 88.81 532 ARG A C 1
ATOM 4257 O O . ARG A 1 532 ? -6.216 27.077 28.199 1.00 88.81 532 ARG A O 1
ATOM 4264 N N . ALA A 1 533 ? -7.975 27.386 26.827 1.00 86.88 533 ALA A N 1
ATOM 4265 C CA . ALA A 1 533 ? -7.639 26.280 25.929 1.00 86.88 533 ALA A CA 1
ATOM 4266 C C . ALA A 1 533 ? -6.309 26.520 25.189 1.00 86.88 533 ALA A C 1
ATOM 4268 O O . ALA A 1 533 ? -5.631 25.574 24.807 1.00 86.88 533 ALA A O 1
ATOM 4269 N N . GLU A 1 534 ? -5.915 27.784 25.029 1.00 89.44 534 GLU A N 1
ATOM 4270 C CA . GLU A 1 534 ? -4.672 28.199 24.381 1.00 89.44 534 GLU A CA 1
ATOM 4271 C C . GLU A 1 534 ? -3.449 28.138 25.318 1.00 89.44 534 GLU A C 1
ATOM 4273 O O . GLU A 1 534 ? -2.315 28.330 24.869 1.00 89.44 534 GLU A O 1
ATOM 4278 N N . ASP A 1 535 ? -3.644 27.884 26.618 1.00 90.88 535 ASP A N 1
ATOM 4279 C CA . ASP A 1 535 ? -2.539 27.809 27.570 1.00 90.88 535 ASP A CA 1
ATOM 4280 C C . ASP A 1 535 ? -1.688 26.555 27.314 1.00 90.88 535 ASP A C 1
ATOM 4282 O O . ASP A 1 535 ? -2.191 25.432 27.279 1.00 90.88 535 ASP A O 1
ATOM 4286 N N . LYS A 1 536 ? -0.361 26.715 27.245 1.00 88.44 536 LYS A N 1
ATOM 4287 C CA . LYS A 1 536 ? 0.574 25.589 27.036 1.00 88.44 536 LYS A CA 1
ATOM 4288 C C . LYS A 1 536 ? 0.496 24.513 28.125 1.00 88.44 536 LYS A C 1
ATOM 4290 O O . LYS A 1 536 ? 0.855 23.367 27.880 1.00 88.44 536 LYS A O 1
ATOM 4295 N N . ASP A 1 537 ? 0.071 24.886 29.326 1.00 93.25 537 ASP A N 1
ATOM 4296 C CA . ASP A 1 537 ? -0.079 24.018 30.493 1.00 93.25 537 ASP A CA 1
ATOM 4297 C C . ASP A 1 537 ? -1.550 23.691 30.809 1.00 93.25 537 ASP A C 1
ATOM 4299 O O . ASP A 1 537 ? -1.829 23.172 31.891 1.00 93.25 537 ASP A O 1
ATOM 4303 N N . ALA A 1 538 ? -2.493 23.964 29.892 1.00 92.50 538 ALA A N 1
ATOM 4304 C CA . ALA A 1 538 ? -3.930 23.719 30.076 1.00 92.50 538 ALA A CA 1
ATOM 4305 C C . ALA A 1 538 ? -4.255 22.274 30.484 1.00 92.50 538 ALA A C 1
ATOM 4307 O O . ALA A 1 538 ? -5.179 22.038 31.256 1.00 92.50 538 ALA A O 1
ATOM 4308 N N . THR A 1 539 ? -3.464 21.310 30.012 1.00 94.69 539 THR A N 1
ATOM 4309 C CA . THR A 1 539 ? -3.617 19.883 30.318 1.00 94.69 539 THR A CA 1
ATOM 4310 C C . THR A 1 539 ? -2.792 19.423 31.525 1.00 94.69 539 THR A C 1
ATOM 4312 O O . THR A 1 539 ? -2.750 18.224 31.804 1.00 94.69 539 THR A O 1
ATOM 4315 N N . SER A 1 540 ? -2.116 20.330 32.244 1.00 94.31 540 SER A N 1
ATOM 4316 C CA . SER A 1 540 ? -1.314 19.988 33.425 1.00 94.31 540 SER A CA 1
ATOM 4317 C C . SER A 1 540 ? -2.176 19.437 34.561 1.00 94.31 540 SER A C 1
ATOM 4319 O O . SER A 1 540 ? -3.313 19.859 34.766 1.00 94.31 540 SER A O 1
ATOM 4321 N N . ASP A 1 541 ? -1.608 18.521 35.349 1.00 93.00 541 ASP A N 1
ATOM 4322 C CA . ASP A 1 541 ? -2.326 17.889 36.462 1.00 93.00 541 ASP A CA 1
ATOM 4323 C C . ASP A 1 541 ? -2.852 18.921 37.475 1.00 93.00 541 ASP A C 1
ATOM 4325 O O . ASP A 1 541 ? -4.000 18.849 37.910 1.00 93.00 541 ASP A O 1
ATOM 4329 N N . ALA A 1 542 ? -2.057 19.958 37.764 1.00 94.12 542 ALA A N 1
ATOM 4330 C CA . ALA A 1 542 ? -2.452 21.046 38.652 1.00 94.12 542 ALA A CA 1
ATOM 4331 C C . ALA A 1 542 ? -3.672 21.826 38.129 1.00 94.12 542 ALA A C 1
ATOM 4333 O O . ALA A 1 542 ? -4.589 22.112 38.904 1.00 94.12 542 ALA A O 1
ATOM 4334 N N . LYS A 1 543 ? -3.712 22.158 36.828 1.00 95.00 543 LYS A N 1
ATOM 4335 C CA . LYS A 1 543 ? -4.849 22.878 36.233 1.00 95.00 543 LYS A CA 1
ATOM 4336 C C . LYS A 1 543 ? -6.086 21.994 36.116 1.00 95.00 543 LYS A C 1
ATOM 4338 O O . LYS A 1 543 ? -7.164 22.455 36.484 1.00 95.00 543 LYS A O 1
ATOM 4343 N N . ILE A 1 544 ? -5.934 20.734 35.696 1.00 94.81 544 ILE A N 1
ATOM 4344 C CA . ILE A 1 544 ? -7.043 19.768 35.633 1.00 94.81 544 ILE A CA 1
ATOM 4345 C C . ILE A 1 544 ? -7.662 19.582 37.020 1.00 94.81 544 ILE A C 1
ATOM 4347 O O . ILE A 1 544 ? -8.880 19.659 37.160 1.00 94.81 544 ILE A O 1
ATOM 4351 N N . LYS A 1 545 ? -6.839 19.390 38.059 1.00 94.94 545 LYS A N 1
ATOM 4352 C CA . LYS A 1 545 ? -7.321 19.215 39.432 1.00 94.94 545 LYS A CA 1
ATOM 4353 C C . LYS A 1 545 ? -8.045 20.458 39.946 1.00 94.94 545 LYS A C 1
ATOM 4355 O O . LYS A 1 545 ? -9.170 20.351 40.420 1.00 94.94 545 LYS A O 1
ATOM 4360 N N . ARG A 1 546 ? -7.444 21.644 39.794 1.00 95.69 546 ARG A N 1
ATOM 4361 C CA . ARG A 1 546 ? -8.074 22.905 40.215 1.00 95.69 546 ARG A CA 1
ATOM 4362 C C . ARG A 1 546 ? -9.404 23.143 39.498 1.00 95.69 546 ARG A C 1
ATOM 4364 O O . ARG A 1 546 ? -10.357 23.611 40.113 1.00 95.69 546 ARG A O 1
ATOM 4371 N N . LEU A 1 547 ? -9.468 22.833 38.206 1.00 94.19 547 LEU A N 1
ATOM 4372 C CA . LEU A 1 547 ? -10.699 22.922 37.432 1.00 94.19 547 LEU A CA 1
ATOM 4373 C C . LEU A 1 547 ? -11.756 21.947 37.949 1.00 94.19 547 LEU A C 1
ATOM 4375 O O . LEU A 1 547 ? -12.900 22.357 38.116 1.00 94.19 547 LEU A O 1
ATOM 4379 N N . ALA A 1 548 ? -11.377 20.696 38.218 1.00 95.25 548 ALA A N 1
ATOM 4380 C CA . ALA A 1 548 ? -12.275 19.686 38.762 1.00 95.25 548 ALA A CA 1
ATOM 4381 C C . ALA A 1 548 ? -12.883 20.139 40.096 1.00 95.25 548 ALA A C 1
ATOM 4383 O O . ALA A 1 548 ? -14.102 20.090 40.253 1.00 95.25 548 ALA A O 1
ATOM 4384 N N . ASP A 1 549 ? -12.051 20.654 41.006 1.00 96.31 549 ASP A N 1
ATOM 4385 C CA . ASP A 1 549 ? -12.475 21.145 42.320 1.00 96.31 549 ASP A CA 1
ATOM 4386 C C . ASP A 1 549 ? -13.482 22.305 42.189 1.00 96.31 549 ASP A C 1
ATOM 4388 O O . ASP A 1 549 ? -14.543 22.286 42.817 1.00 96.31 549 ASP A O 1
ATOM 4392 N N . LEU A 1 550 ? -13.200 23.290 41.325 1.00 95.50 550 LEU A N 1
ATOM 4393 C CA . LEU A 1 550 ? -14.089 24.437 41.091 1.00 95.50 550 LEU A CA 1
ATOM 4394 C C . LEU A 1 550 ? -15.393 24.038 40.386 1.00 95.50 550 LEU A C 1
ATOM 4396 O O . LEU A 1 550 ? -16.473 24.494 40.763 1.00 95.50 550 LEU A O 1
ATOM 4400 N N . TYR A 1 551 ? -15.314 23.166 39.380 1.00 94.69 551 TYR A N 1
ATOM 4401 C CA . TYR A 1 551 ? -16.478 22.698 38.627 1.00 94.69 551 TYR A CA 1
ATOM 4402 C C . TYR A 1 551 ? -17.415 21.869 39.523 1.00 94.69 551 TYR A C 1
ATOM 4404 O O . TYR A 1 551 ? -18.630 22.078 39.503 1.00 94.69 551 TYR A O 1
ATOM 4412 N N . LEU A 1 552 ? -16.862 21.000 40.382 1.00 95.44 552 LEU A N 1
ATOM 4413 C CA . LEU A 1 552 ? -17.613 20.251 41.397 1.00 95.44 552 LEU A CA 1
ATOM 4414 C C . LEU A 1 552 ? -18.244 21.170 42.448 1.00 95.44 552 LEU A C 1
ATOM 4416 O O . LEU A 1 552 ? -19.434 21.029 42.735 1.00 95.44 552 LEU A O 1
ATOM 4420 N N . ALA A 1 553 ? -17.489 22.131 42.991 1.00 95.62 553 ALA A N 1
ATOM 4421 C CA . ALA A 1 553 ? -18.007 23.083 43.974 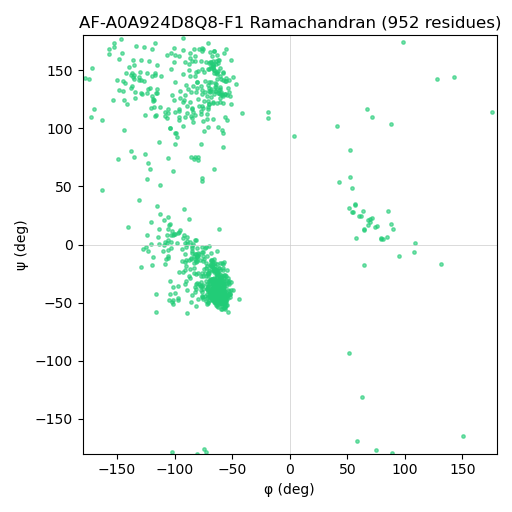1.00 95.62 553 ALA A CA 1
ATOM 4422 C C . ALA A 1 553 ? -19.178 23.902 43.404 1.00 95.62 553 ALA A C 1
ATOM 4424 O O . ALA A 1 553 ? -20.204 24.092 44.068 1.00 95.62 553 ALA A O 1
ATOM 4425 N N . LYS A 1 554 ? -19.073 24.328 42.139 1.00 94.94 554 LYS A N 1
ATOM 4426 C CA . LYS A 1 554 ? -20.158 25.021 41.439 1.00 94.94 554 LYS A CA 1
ATOM 4427 C C . LYS A 1 554 ? -21.370 24.115 41.215 1.00 94.94 554 LYS A C 1
ATOM 4429 O O . LYS A 1 554 ? -22.498 24.550 41.454 1.00 94.94 554 LYS A O 1
ATOM 4434 N N . ALA A 1 555 ? -21.166 22.859 40.812 1.00 94.44 555 ALA A N 1
ATOM 4435 C CA . ALA A 1 555 ? -22.254 21.896 40.640 1.00 94.44 555 ALA A CA 1
ATOM 4436 C C . ALA A 1 555 ? -23.008 21.642 41.957 1.00 94.44 555 ALA A C 1
ATOM 4438 O O . ALA A 1 555 ? -24.240 21.666 41.976 1.00 94.44 555 ALA A O 1
ATOM 4439 N N . GLN A 1 556 ? -22.284 21.494 43.071 1.00 95.25 556 GLN A N 1
ATOM 4440 C CA . GLN A 1 556 ? -22.861 21.349 44.413 1.00 95.25 556 GLN A CA 1
ATOM 4441 C C . GLN A 1 556 ? -23.691 22.574 44.808 1.00 95.25 556 GLN A C 1
ATOM 4443 O O . GLN A 1 556 ? -24.862 22.443 45.167 1.00 95.25 556 GLN A O 1
ATOM 4448 N N . LYS A 1 557 ? -23.127 23.782 44.667 1.00 94.56 557 LYS A N 1
ATOM 4449 C CA . LYS A 1 557 ? -23.822 25.051 44.951 1.00 94.56 557 LYS A CA 1
ATOM 4450 C C . LYS A 1 557 ? -25.106 25.214 44.129 1.00 94.56 557 LYS A C 1
ATOM 4452 O O . LYS A 1 557 ? -26.082 25.815 44.587 1.00 94.56 557 LYS A O 1
ATOM 4457 N N . ASN A 1 558 ? -25.119 24.662 42.921 1.00 93.81 558 ASN A N 1
ATOM 4458 C CA . ASN A 1 558 ? -26.245 24.750 42.004 1.00 93.81 558 ASN A CA 1
ATOM 4459 C C . ASN A 1 558 ? -27.272 23.617 42.158 1.00 93.81 558 ASN A C 1
ATOM 4461 O O . ASN A 1 558 ? -28.239 23.592 41.396 1.00 93.81 558 ASN A O 1
ATOM 4465 N N . GLY A 1 559 ? -27.125 22.760 43.174 1.00 94.00 559 GLY A N 1
ATOM 4466 C CA . GLY A 1 559 ? -28.087 21.710 43.513 1.00 94.00 559 GLY A CA 1
ATOM 4467 C C . GLY A 1 559 ? -27.892 20.410 42.733 1.00 94.00 559 GLY A C 1
ATOM 4468 O O . GLY A 1 559 ? -28.872 19.726 42.460 1.00 94.00 559 GLY A O 1
ATOM 4469 N N . GLY A 1 560 ? -26.663 20.094 42.318 1.00 91.94 560 GLY A N 1
ATOM 4470 C CA . GLY A 1 560 ? -26.354 18.837 41.638 1.00 91.94 560 GLY A CA 1
ATOM 4471 C C . GLY A 1 560 ? -26.626 17.619 42.523 1.00 91.94 560 GLY A C 1
ATOM 4472 O O . GLY A 1 560 ? -26.179 17.559 43.667 1.00 91.94 560 GLY A O 1
ATOM 4473 N N . GLU A 1 561 ? -27.348 16.641 41.981 1.00 93.50 561 GLU A N 1
ATOM 4474 C CA . GLU A 1 561 ? -27.632 15.379 42.669 1.00 93.50 561 GLU A CA 1
ATOM 4475 C C . GLU A 1 561 ? -26.368 14.510 42.818 1.00 93.50 561 GLU A C 1
ATOM 4477 O O . GLU A 1 561 ? -25.447 14.632 42.003 1.00 93.50 561 GLU A O 1
ATOM 4482 N N . PRO A 1 562 ? -26.310 13.579 43.796 1.00 95.38 562 PRO A N 1
ATOM 4483 C CA . PRO A 1 562 ? -25.122 12.755 44.043 1.00 95.38 562 PRO A CA 1
ATOM 4484 C C . PRO A 1 562 ? -24.567 12.048 42.799 1.00 95.38 562 PRO A C 1
ATOM 4486 O O . PRO A 1 562 ? -23.353 12.008 42.607 1.00 95.38 562 PRO A O 1
ATOM 4489 N N . LEU A 1 563 ? -25.440 11.542 41.920 1.00 94.44 563 LEU A N 1
ATOM 4490 C CA . LEU A 1 563 ? -25.034 10.870 40.683 1.00 94.44 563 LEU A CA 1
ATOM 4491 C C . LEU A 1 563 ? -24.427 11.843 39.656 1.00 94.44 563 LEU A C 1
ATOM 4493 O O . LEU A 1 563 ? -23.425 11.519 39.023 1.00 94.44 563 LEU A O 1
ATOM 4497 N N . ALA A 1 564 ? -24.973 13.058 39.535 1.00 92.94 564 ALA A N 1
ATOM 4498 C CA . ALA A 1 564 ? -24.420 14.107 38.674 1.00 92.94 564 ALA A CA 1
ATOM 4499 C C . ALA A 1 564 ? -23.046 14.580 39.168 1.00 92.94 564 ALA A C 1
ATOM 4501 O O . ALA A 1 564 ? -22.120 14.731 38.372 1.00 92.94 564 ALA A O 1
ATOM 4502 N N . LEU A 1 565 ? -22.884 14.746 40.483 1.00 95.44 565 LEU A N 1
ATOM 4503 C CA . LEU A 1 565 ? -21.593 15.075 41.090 1.00 95.44 565 LEU A CA 1
ATOM 4504 C C . LEU A 1 565 ? -20.567 13.960 40.861 1.00 95.44 565 LEU A C 1
ATOM 4506 O O . LEU A 1 565 ? -19.418 14.238 40.518 1.00 95.44 565 LEU A O 1
ATOM 4510 N N . LYS A 1 566 ? -20.994 12.697 40.976 1.00 95.88 566 LYS A N 1
ATOM 4511 C CA . LYS A 1 566 ? -20.133 11.543 40.715 1.00 95.88 566 LYS A CA 1
ATOM 4512 C C . LYS A 1 566 ? -19.681 11.471 39.254 1.00 95.88 566 LYS A C 1
ATOM 4514 O O . LYS A 1 566 ? -18.499 11.266 38.991 1.00 95.88 566 LYS A O 1
ATOM 4519 N N . ALA A 1 567 ? -20.584 11.722 38.306 1.00 94.12 567 ALA A N 1
ATOM 4520 C CA . ALA A 1 567 ? -20.261 11.768 36.880 1.00 94.12 567 ALA A CA 1
ATOM 4521 C C . ALA A 1 567 ? -19.195 12.829 36.546 1.00 94.12 567 ALA A C 1
ATOM 4523 O O . ALA A 1 567 ? -18.301 12.577 35.735 1.00 94.12 567 ALA A O 1
ATOM 4524 N N . ILE A 1 568 ? -19.260 13.998 37.194 1.00 94.44 568 ILE A N 1
ATOM 4525 C CA . ILE A 1 568 ? -18.254 15.061 37.061 1.00 94.44 568 ILE A CA 1
ATOM 4526 C C . ILE A 1 568 ? -16.897 14.606 37.618 1.00 94.44 568 ILE A C 1
ATOM 4528 O O . ILE A 1 568 ? -15.875 14.757 36.946 1.00 94.44 568 ILE A O 1
ATOM 4532 N N . GLU A 1 569 ? -16.877 14.033 38.824 1.00 95.75 569 GLU A N 1
ATOM 4533 C CA . GLU A 1 569 ? -15.651 13.515 39.445 1.00 95.75 569 GLU A CA 1
ATOM 4534 C C . GLU A 1 569 ? -14.979 12.463 38.544 1.00 95.75 569 GLU A C 1
ATOM 4536 O O . GLU A 1 569 ? -13.783 12.547 38.246 1.00 95.75 569 GLU A O 1
ATOM 4541 N N . ASP A 1 570 ? -15.760 11.502 38.047 1.00 94.75 570 ASP A N 1
ATOM 4542 C CA . ASP A 1 570 ? -15.268 10.424 37.193 1.00 94.75 570 ASP A CA 1
ATOM 4543 C C . ASP A 1 570 ? -14.783 10.940 35.832 1.00 94.75 570 ASP A C 1
ATOM 4545 O O . ASP A 1 570 ? -13.809 10.414 35.285 1.00 94.75 570 ASP A O 1
ATOM 4549 N N . HIS A 1 571 ? -15.409 11.990 35.287 1.00 92.56 571 HIS A N 1
ATOM 4550 C CA . HIS A 1 571 ? -14.928 12.661 34.081 1.00 92.56 571 HIS A CA 1
ATOM 4551 C C . HIS A 1 571 ? -13.518 13.228 34.279 1.00 92.56 571 HIS A C 1
ATOM 4553 O O . HIS A 1 571 ? -12.610 12.850 33.538 1.00 92.56 571 HIS A O 1
ATOM 4559 N N . PHE A 1 572 ? -13.297 14.072 35.291 1.00 94.69 572 PHE A N 1
ATOM 4560 C CA . PHE A 1 572 ? -11.981 14.683 35.508 1.00 94.69 572 PHE A CA 1
ATOM 4561 C C . PHE A 1 572 ? -10.911 13.668 35.914 1.00 94.69 572 PHE A C 1
ATOM 4563 O O . PHE A 1 572 ? -9.765 13.766 35.464 1.00 94.69 572 PHE A O 1
ATOM 4570 N N . LYS A 1 573 ? -11.282 12.637 36.684 1.00 94.62 573 LYS A N 1
ATOM 4571 C CA . LYS A 1 573 ? -10.388 11.513 36.986 1.00 94.62 573 LYS A CA 1
ATOM 4572 C C . LYS A 1 573 ? -9.969 10.775 35.715 1.00 94.62 573 LYS A C 1
ATOM 4574 O O . LYS A 1 573 ? -8.788 10.453 35.553 1.00 94.62 573 LYS A O 1
ATOM 4579 N N . TRP A 1 574 ? -10.913 10.516 34.809 1.00 91.88 574 TRP A N 1
ATOM 4580 C CA . TRP A 1 574 ? -10.633 9.890 33.518 1.00 91.88 574 TRP A CA 1
ATOM 4581 C C . TRP A 1 574 ? -9.743 10.775 32.639 1.00 91.88 574 TRP A C 1
ATOM 4583 O O . TRP A 1 574 ? -8.771 10.261 32.083 1.00 91.88 574 TRP A O 1
ATOM 4593 N N . VAL A 1 575 ? -10.013 12.085 32.562 1.00 92.38 575 VAL A N 1
ATOM 4594 C CA . VAL A 1 575 ? -9.196 13.048 31.803 1.00 92.38 575 VAL A CA 1
ATOM 4595 C C . VAL A 1 575 ? -7.756 13.049 32.312 1.00 92.38 575 VAL A C 1
ATOM 4597 O O . VAL A 1 575 ? -6.848 12.770 31.530 1.00 92.38 575 VAL A O 1
ATOM 4600 N N . SER A 1 576 ? -7.534 13.276 33.615 1.00 93.69 576 SER A N 1
ATOM 4601 C CA . SER A 1 576 ? -6.177 13.278 34.188 1.00 93.69 576 SER A CA 1
ATOM 4602 C C . SER A 1 576 ? -5.474 11.942 33.919 1.00 93.69 576 SER A C 1
ATOM 4604 O O . SER A 1 576 ? -4.382 11.911 33.350 1.00 93.69 576 SER A O 1
ATOM 4606 N N . THR A 1 577 ? -6.133 10.814 34.201 1.00 94.62 577 THR A N 1
ATOM 4607 C CA . THR A 1 577 ? -5.533 9.484 34.002 1.00 94.62 577 THR A CA 1
ATOM 4608 C C . THR A 1 577 ? -5.138 9.239 32.544 1.00 94.62 577 THR A C 1
ATOM 4610 O O . THR A 1 577 ? -4.031 8.762 32.278 1.00 94.62 577 THR A O 1
ATOM 4613 N N . THR A 1 578 ? -6.018 9.571 31.597 1.00 92.81 578 THR A N 1
ATOM 4614 C CA . THR A 1 578 ? -5.841 9.244 30.175 1.00 92.81 578 THR A CA 1
ATOM 4615 C C . THR A 1 578 ? -4.845 10.180 29.494 1.00 92.81 578 THR A C 1
ATOM 4617 O O . THR A 1 578 ? -3.998 9.702 28.738 1.00 92.81 578 THR A O 1
ATOM 4620 N N . VAL A 1 579 ? -4.858 11.479 29.814 1.00 95.00 579 VAL A N 1
ATOM 4621 C CA . VAL A 1 579 ? -3.836 12.433 29.347 1.00 95.00 579 VAL A CA 1
ATOM 4622 C C . VAL A 1 579 ? -2.455 11.996 29.838 1.00 95.00 579 VAL A C 1
ATOM 4624 O O . VAL A 1 579 ? -1.541 11.799 29.040 1.00 95.00 579 VAL A O 1
ATOM 4627 N N . ARG A 1 580 ? -2.303 11.726 31.143 1.00 94.62 580 ARG A N 1
ATOM 4628 C CA . ARG A 1 580 ? -1.011 11.288 31.700 1.00 94.62 580 ARG A CA 1
ATOM 4629 C C . ARG A 1 580 ? -0.554 9.942 31.120 1.00 94.62 580 ARG A C 1
ATOM 4631 O O . ARG A 1 580 ? 0.643 9.721 30.938 1.00 94.62 580 ARG A O 1
ATOM 4638 N N . ALA A 1 581 ? -1.478 9.016 30.849 1.00 94.31 581 ALA A N 1
ATOM 4639 C CA . ALA A 1 581 ? -1.153 7.745 30.200 1.00 94.31 581 ALA A CA 1
ATOM 4640 C C . ALA A 1 581 ? -0.668 7.941 28.756 1.00 94.31 581 ALA A C 1
ATOM 4642 O O . ALA A 1 581 ? 0.304 7.300 28.356 1.00 94.31 581 ALA A O 1
ATOM 4643 N N . THR A 1 582 ? -1.297 8.850 28.012 1.00 94.62 582 THR A N 1
ATOM 4644 C CA . THR A 1 582 ? -0.950 9.174 26.620 1.00 94.62 582 THR A CA 1
ATOM 4645 C C . THR A 1 582 ? 0.429 9.815 26.525 1.00 94.62 582 THR A C 1
ATOM 4647 O O . THR A 1 582 ? 1.258 9.370 25.734 1.00 94.62 582 THR A O 1
ATOM 4650 N N . GLU A 1 583 ? 0.740 10.776 27.395 1.00 93.88 583 GLU A N 1
ATOM 4651 C CA . GLU A 1 583 ? 2.078 11.374 27.483 1.00 93.88 583 GLU A CA 1
ATOM 4652 C C . GLU A 1 583 ? 3.166 10.328 27.758 1.00 93.88 583 GLU A C 1
ATOM 4654 O O . GLU A 1 583 ? 4.179 10.281 27.056 1.00 93.88 583 GLU A O 1
ATOM 4659 N N . ARG A 1 584 ? 2.947 9.445 28.746 1.00 95.25 584 ARG A N 1
ATOM 4660 C CA . ARG A 1 584 ? 3.885 8.353 29.053 1.00 95.25 584 ARG A CA 1
ATOM 4661 C C . ARG A 1 584 ? 4.062 7.412 27.867 1.00 95.25 584 ARG A C 1
ATOM 4663 O O . ARG A 1 584 ? 5.190 7.030 27.570 1.00 95.25 584 ARG A O 1
ATOM 4670 N N . ALA A 1 585 ? 2.973 7.052 27.188 1.00 95.00 585 ALA A N 1
ATOM 4671 C CA . ALA A 1 585 ? 3.020 6.179 26.021 1.00 95.00 585 ALA A CA 1
ATOM 4672 C C . ALA A 1 585 ? 3.807 6.815 24.865 1.00 95.00 585 ALA A C 1
ATOM 4674 O O . ALA A 1 585 ? 4.646 6.148 24.261 1.00 95.00 585 ALA A O 1
ATOM 4675 N N . ARG A 1 586 ? 3.614 8.113 24.599 1.00 94.56 586 ARG A N 1
ATOM 4676 C CA . ARG A 1 586 ? 4.364 8.849 23.568 1.00 94.56 586 ARG A CA 1
ATOM 4677 C C . ARG A 1 586 ? 5.861 8.873 23.865 1.00 94.56 586 ARG A C 1
ATOM 4679 O O . ARG A 1 586 ? 6.657 8.528 22.994 1.00 94.56 586 ARG A O 1
ATOM 4686 N N . LEU A 1 587 ? 6.242 9.193 25.103 1.00 94.44 587 LEU A N 1
ATOM 4687 C CA . LEU A 1 587 ? 7.646 9.180 25.528 1.00 94.44 587 LEU A CA 1
ATOM 4688 C C . LEU A 1 587 ? 8.262 7.776 25.446 1.00 94.44 587 LEU A C 1
ATOM 4690 O O . LEU A 1 587 ? 9.375 7.619 24.947 1.00 94.44 587 LEU A O 1
ATOM 4694 N N . ALA A 1 588 ? 7.527 6.748 25.876 1.00 96.19 588 ALA A N 1
ATOM 4695 C CA . ALA A 1 588 ? 7.973 5.357 25.798 1.00 96.19 588 ALA A CA 1
ATOM 4696 C C . ALA A 1 588 ? 8.127 4.849 24.350 1.00 96.19 588 ALA A C 1
ATOM 4698 O O . ALA A 1 588 ? 8.878 3.903 24.117 1.00 96.19 588 ALA A O 1
ATOM 4699 N N . SER A 1 589 ? 7.451 5.482 23.384 1.00 96.38 589 SER A N 1
ATOM 4700 C CA . SER A 1 589 ? 7.489 5.100 21.966 1.00 96.38 589 SER A CA 1
ATOM 4701 C C . SER A 1 589 ? 8.645 5.749 21.194 1.00 96.38 589 SER A C 1
ATOM 4703 O O . SER A 1 589 ? 9.072 5.202 20.175 1.00 96.38 589 SER A O 1
ATOM 4705 N N . GLU A 1 590 ? 9.223 6.860 21.680 1.00 96.56 590 GLU A N 1
ATOM 4706 C CA . GLU A 1 590 ? 10.316 7.555 20.975 1.00 96.56 590 GLU A CA 1
ATOM 4707 C C . GLU A 1 590 ? 11.506 6.643 20.597 1.00 96.56 590 GLU A C 1
ATOM 4709 O O . GLU A 1 590 ? 12.009 6.764 19.473 1.00 96.56 590 GLU A O 1
ATOM 4714 N N . PRO A 1 591 ? 11.992 5.717 21.456 1.00 97.00 591 PRO A N 1
ATOM 4715 C CA . PRO A 1 591 ? 13.074 4.806 21.077 1.00 97.00 591 PRO A CA 1
ATOM 4716 C C . PRO A 1 591 ? 12.705 3.905 19.891 1.00 97.00 591 PRO A C 1
ATOM 4718 O O . PRO A 1 591 ? 13.530 3.684 19.000 1.00 97.00 591 PRO A O 1
ATOM 4721 N N . SER A 1 592 ? 11.458 3.429 19.840 1.00 97.19 592 SER A N 1
ATOM 4722 C CA . SER A 1 592 ? 10.943 2.621 18.731 1.00 97.19 592 SER A CA 1
ATOM 4723 C C . SER A 1 592 ? 10.865 3.432 17.437 1.00 97.19 592 SER A C 1
ATOM 4725 O O . SER A 1 592 ? 11.226 2.914 16.381 1.00 97.19 592 SER A O 1
ATOM 4727 N N . HIS A 1 593 ? 10.496 4.716 17.502 1.00 98.06 593 HIS A N 1
ATOM 4728 C CA . HIS A 1 593 ? 10.522 5.609 16.337 1.00 98.06 593 HIS A CA 1
ATOM 4729 C C . HIS A 1 593 ? 11.942 5.825 15.808 1.00 98.06 593 HIS A C 1
ATOM 4731 O O . HIS A 1 593 ? 12.173 5.709 14.606 1.00 98.06 593 HIS A O 1
ATOM 4737 N N . LYS A 1 594 ? 12.920 6.061 16.693 1.00 97.94 594 LYS A N 1
ATOM 4738 C CA . LYS A 1 594 ? 14.338 6.209 16.307 1.00 97.94 594 LYS A CA 1
ATOM 4739 C C . LYS A 1 594 ? 14.889 4.927 15.678 1.00 97.94 594 LYS A C 1
ATOM 4741 O O . LYS A 1 594 ? 15.593 4.982 14.672 1.00 97.94 594 LYS A O 1
ATOM 4746 N N . LYS A 1 595 ? 14.528 3.757 16.216 1.00 97.88 595 LYS A N 1
ATOM 4747 C CA . LYS A 1 595 ? 14.855 2.460 15.600 1.00 97.88 595 LYS A CA 1
ATOM 4748 C C . LYS A 1 595 ? 14.181 2.293 14.232 1.00 97.88 595 LYS A C 1
ATOM 4750 O O . LYS A 1 595 ? 14.809 1.789 13.299 1.00 97.88 595 LYS A O 1
ATOM 4755 N N . GLY A 1 596 ? 12.928 2.731 14.103 1.00 97.81 596 GLY A N 1
ATOM 4756 C CA . GLY A 1 596 ? 12.194 2.783 12.838 1.00 97.81 596 GLY A CA 1
ATOM 4757 C C . GLY A 1 596 ? 12.905 3.648 11.798 1.00 97.81 596 GLY A C 1
ATOM 4758 O O . GLY A 1 596 ? 13.113 3.194 10.678 1.00 97.81 596 GLY A O 1
ATOM 4759 N N . LEU A 1 597 ? 13.389 4.828 12.194 1.00 98.38 597 LEU A N 1
ATOM 4760 C CA . LEU A 1 597 ? 14.175 5.728 11.348 1.00 98.38 597 LEU A CA 1
ATOM 4761 C C . LEU A 1 597 ? 15.468 5.070 10.833 1.00 98.38 597 LEU A C 1
ATOM 4763 O O . LEU A 1 597 ? 15.757 5.136 9.641 1.00 98.38 597 LEU A O 1
ATOM 4767 N N . LEU A 1 598 ? 16.222 4.374 11.693 1.00 98.19 598 LEU A N 1
ATOM 4768 C CA . LEU A 1 598 ? 17.416 3.628 11.256 1.00 98.19 598 LEU A CA 1
ATOM 4769 C C . LEU A 1 598 ? 17.063 2.458 10.337 1.00 98.19 598 LEU A C 1
ATOM 4771 O O . LEU A 1 598 ? 17.787 2.168 9.388 1.00 98.19 598 LEU A O 1
ATOM 4775 N N . THR A 1 599 ? 15.939 1.789 10.592 1.00 97.12 599 THR A N 1
ATOM 4776 C CA . THR A 1 599 ? 15.453 0.708 9.726 1.00 97.12 599 THR A CA 1
ATOM 4777 C C . THR A 1 599 ? 15.071 1.247 8.349 1.00 97.12 599 THR A C 1
ATOM 4779 O O . THR A 1 599 ? 15.424 0.637 7.340 1.00 97.12 599 THR A O 1
ATOM 4782 N N . PHE A 1 600 ? 14.409 2.405 8.300 1.00 98.12 600 PHE A N 1
ATOM 4783 C CA . PHE A 1 600 ? 14.088 3.118 7.068 1.00 98.12 600 PHE A CA 1
ATOM 4784 C C . PHE A 1 600 ? 15.363 3.488 6.299 1.00 98.12 600 PHE A C 1
ATOM 4786 O O . PHE A 1 600 ? 15.484 3.135 5.129 1.00 98.12 600 PHE A O 1
ATOM 4793 N N . ALA A 1 601 ? 16.355 4.085 6.969 1.00 97.94 601 ALA A N 1
ATOM 4794 C CA . ALA A 1 601 ? 17.644 4.423 6.365 1.00 97.94 601 ALA A CA 1
ATOM 4795 C C . ALA A 1 601 ? 18.395 3.199 5.820 1.00 97.94 601 ALA A C 1
ATOM 4797 O O . ALA A 1 601 ? 18.852 3.226 4.683 1.00 97.94 601 ALA A O 1
ATOM 4798 N N . ARG A 1 602 ? 18.468 2.098 6.583 1.00 95.62 602 ARG A N 1
ATOM 4799 C CA . ARG A 1 602 ? 19.089 0.834 6.141 1.00 95.62 602 ARG A CA 1
ATOM 4800 C C . ARG A 1 602 ? 18.465 0.329 4.839 1.00 95.62 602 ARG A C 1
ATOM 4802 O O . ARG A 1 602 ? 19.173 -0.074 3.921 1.00 95.62 602 ARG A O 1
ATOM 4809 N N . ARG A 1 603 ? 17.131 0.341 4.757 1.00 95.81 603 ARG A N 1
ATOM 4810 C CA . ARG A 1 603 ? 16.401 -0.097 3.559 1.00 95.81 603 ARG A CA 1
ATOM 4811 C C . ARG A 1 603 ? 16.628 0.866 2.391 1.00 95.81 603 ARG A C 1
ATOM 4813 O O . ARG A 1 603 ? 16.927 0.405 1.296 1.00 95.81 603 ARG A O 1
ATOM 4820 N N . ALA A 1 604 ? 16.573 2.176 2.637 1.00 96.12 604 ALA A N 1
ATOM 4821 C CA . ALA A 1 604 ? 16.796 3.205 1.621 1.00 96.12 604 ALA A CA 1
ATOM 4822 C C . ALA A 1 604 ? 18.219 3.143 1.036 1.00 96.12 604 ALA A C 1
ATOM 4824 O O . ALA A 1 604 ? 18.404 3.240 -0.177 1.00 96.12 604 ALA A O 1
ATOM 4825 N N . TYR A 1 605 ? 19.227 2.926 1.882 1.00 94.38 605 TYR A N 1
ATOM 4826 C CA . TYR A 1 605 ? 20.623 2.824 1.451 1.00 94.38 605 TYR A CA 1
ATOM 4827 C C . TYR A 1 605 ? 20.973 1.443 0.894 1.00 94.38 605 TYR A C 1
ATOM 4829 O O . TYR A 1 605 ? 21.957 1.322 0.176 1.00 94.38 605 TYR A O 1
ATOM 4837 N N . ARG A 1 606 ? 20.117 0.433 1.117 1.00 92.88 606 ARG A N 1
ATOM 4838 C CA . ARG A 1 606 ? 20.216 -0.929 0.555 1.00 92.88 606 ARG A CA 1
ATOM 4839 C C . ARG A 1 606 ? 21.401 -1.747 1.090 1.00 92.88 606 ARG A C 1
ATOM 4841 O O . ARG A 1 606 ? 21.723 -2.787 0.525 1.00 92.88 606 ARG A O 1
ATOM 4848 N N . HIS A 1 607 ? 21.987 -1.329 2.211 1.00 88.44 607 HIS A N 1
ATOM 4849 C CA . HIS A 1 607 ? 23.069 -2.027 2.906 1.00 88.44 607 HIS A CA 1
ATOM 4850 C C . HIS A 1 607 ? 22.953 -1.841 4.435 1.00 88.44 607 HIS A C 1
ATOM 4852 O O . HIS A 1 607 ? 22.194 -0.984 4.908 1.00 88.44 607 HIS A O 1
ATOM 4858 N N . PRO A 1 608 ? 23.664 -2.640 5.254 1.00 91.00 608 PRO A N 1
ATOM 4859 C CA . PRO A 1 608 ? 23.749 -2.423 6.692 1.00 91.00 608 PRO A CA 1
ATOM 4860 C C . PRO A 1 608 ? 24.397 -1.075 6.979 1.00 91.00 608 PRO A C 1
ATOM 4862 O O . PRO A 1 608 ? 25.462 -0.771 6.446 1.00 91.00 608 PRO A O 1
ATOM 4865 N N . LEU A 1 609 ? 23.772 -0.279 7.842 1.00 92.06 609 LEU A N 1
ATOM 4866 C CA . LEU A 1 609 ? 24.334 1.011 8.223 1.00 92.06 609 LEU A CA 1
ATOM 4867 C C . LEU A 1 609 ? 25.600 0.803 9.055 1.00 92.06 609 LEU A C 1
ATOM 4869 O O . LEU A 1 609 ? 25.554 0.138 10.094 1.00 92.06 609 LEU A O 1
ATOM 4873 N N . THR A 1 610 ? 26.688 1.434 8.633 1.00 92.56 610 THR A N 1
ATOM 4874 C CA . THR A 1 610 ? 27.917 1.582 9.415 1.00 92.56 610 THR A CA 1
ATOM 4875 C C . THR A 1 610 ? 27.657 2.389 10.690 1.00 92.56 610 THR A C 1
ATOM 4877 O O . THR A 1 610 ? 26.712 3.180 10.767 1.00 92.56 610 THR A O 1
ATOM 4880 N N . GLU A 1 611 ? 28.521 2.245 11.695 1.00 94.25 611 GLU A N 1
ATOM 4881 C CA . GLU A 1 611 ? 28.416 3.012 12.947 1.00 94.25 611 GLU A CA 1
ATOM 4882 C C . GLU A 1 611 ? 28.425 4.528 12.705 1.00 94.25 611 GLU A C 1
ATOM 4884 O O . GLU A 1 611 ? 27.679 5.269 13.350 1.00 94.25 611 GLU A O 1
ATOM 4889 N N . ALA A 1 612 ? 29.216 4.989 11.731 1.00 94.81 612 ALA A N 1
ATOM 4890 C CA . ALA A 1 612 ? 29.287 6.392 11.340 1.00 94.81 612 ALA A CA 1
ATOM 4891 C C . ALA A 1 612 ? 27.965 6.895 10.740 1.00 94.81 612 ALA A C 1
ATOM 4893 O O . ALA A 1 612 ? 27.525 7.996 11.066 1.00 94.81 612 ALA A O 1
ATOM 4894 N N . GLU A 1 613 ? 27.294 6.095 9.908 1.00 95.44 613 GLU A N 1
ATOM 4895 C CA . GLU A 1 613 ? 25.994 6.469 9.339 1.00 95.44 613 GLU A CA 1
ATOM 4896 C C . GLU A 1 613 ? 24.890 6.490 10.387 1.00 95.44 613 GLU A C 1
ATOM 4898 O O . GLU A 1 613 ? 24.113 7.444 10.434 1.00 95.44 613 GLU A O 1
ATOM 4903 N N . GLN A 1 614 ? 24.833 5.471 11.249 1.00 97.38 614 GLN A N 1
ATOM 4904 C CA . GLN A 1 614 ? 23.857 5.432 12.338 1.00 97.38 614 GLN A CA 1
ATOM 4905 C C . GLN A 1 614 ? 24.037 6.637 13.266 1.00 97.38 614 GLN A C 1
ATOM 4907 O O . GLN A 1 614 ? 23.068 7.331 13.585 1.00 97.38 614 GLN A O 1
ATOM 4912 N N . SER A 1 615 ? 25.287 6.923 13.641 1.00 97.31 615 SER A N 1
ATOM 4913 C CA . SER A 1 615 ? 25.636 8.065 14.487 1.00 97.31 615 SER A CA 1
ATOM 4914 C C . SER A 1 615 ? 25.331 9.393 13.801 1.00 97.31 615 SER A C 1
ATOM 4916 O O . SER A 1 615 ? 24.793 10.287 14.444 1.00 97.31 615 SER A O 1
ATOM 4918 N N . GLY A 1 616 ? 25.607 9.522 12.500 1.00 97.88 616 GLY A N 1
ATOM 4919 C CA . GLY A 1 616 ? 25.308 10.723 11.718 1.00 97.88 616 GLY A CA 1
ATOM 4920 C C . GLY A 1 616 ? 23.811 11.025 11.642 1.00 97.88 616 GLY A C 1
ATOM 4921 O O . GLY A 1 616 ? 23.401 12.156 11.898 1.00 97.88 616 GLY A O 1
ATOM 4922 N N . ILE A 1 617 ? 22.981 10.009 11.375 1.00 98.31 617 ILE A N 1
ATOM 4923 C CA . ILE A 1 617 ? 21.515 10.150 11.348 1.00 98.31 617 ILE A CA 1
ATOM 4924 C C . ILE A 1 617 ? 20.991 10.555 12.732 1.00 98.31 617 ILE A C 1
ATOM 4926 O O . ILE A 1 617 ? 20.193 11.485 12.848 1.00 98.31 617 ILE A O 1
ATOM 4930 N N . MET A 1 618 ? 21.469 9.906 13.800 1.00 98.44 618 MET A N 1
ATOM 4931 C CA . MET A 1 618 ? 21.051 10.242 15.165 1.00 98.44 618 MET A CA 1
ATOM 4932 C C . MET A 1 618 ? 21.552 11.615 15.620 1.00 98.44 618 MET A C 1
ATOM 4934 O O . MET A 1 618 ? 20.831 12.325 16.319 1.00 98.44 618 MET A O 1
ATOM 4938 N N . ALA A 1 619 ? 22.752 12.024 15.209 1.00 98.25 619 ALA A N 1
ATOM 4939 C CA . ALA A 1 619 ? 23.288 13.351 15.487 1.00 98.25 619 ALA A CA 1
ATOM 4940 C C . ALA A 1 619 ? 22.476 14.447 14.784 1.00 98.25 619 ALA A C 1
ATOM 4942 O O . ALA A 1 619 ? 22.204 15.484 15.395 1.00 98.25 619 ALA A O 1
ATOM 4943 N N . PHE A 1 620 ? 22.039 14.208 13.543 1.00 98.38 620 PHE A N 1
ATOM 4944 C CA . PHE A 1 620 ? 21.150 15.121 12.827 1.00 98.38 620 PHE A CA 1
ATOM 4945 C C . PHE A 1 620 ? 19.798 15.248 13.540 1.00 98.38 620 PHE A C 1
ATOM 4947 O O . PHE A 1 620 ? 19.414 16.352 13.922 1.00 98.38 620 PHE A O 1
ATOM 4954 N N . TYR A 1 621 ? 19.150 14.123 13.856 1.00 98.56 621 TYR A N 1
ATOM 4955 C CA . TYR A 1 621 ? 17.916 14.100 14.646 1.00 98.56 621 TYR A CA 1
ATOM 4956 C C . TYR A 1 621 ? 18.059 14.850 15.989 1.00 98.56 621 TYR A C 1
ATOM 4958 O O . TYR A 1 621 ? 17.210 15.663 16.357 1.00 98.56 621 TYR A O 1
ATOM 4966 N N . ASN A 1 622 ? 19.147 14.614 16.730 1.00 98.31 622 ASN A N 1
ATOM 4967 C CA . ASN A 1 622 ? 19.387 15.277 18.015 1.00 98.31 622 ASN A CA 1
ATOM 4968 C C . ASN A 1 622 ? 19.632 16.782 17.850 1.00 98.31 622 ASN A C 1
ATOM 4970 O O . ASN A 1 622 ? 19.183 17.560 18.688 1.00 98.31 622 ASN A O 1
ATOM 4974 N N . THR A 1 623 ? 20.297 17.199 16.769 1.00 98.38 623 THR A N 1
ATOM 4975 C CA . THR A 1 623 ? 20.495 18.618 16.440 1.00 98.38 623 THR A CA 1
ATOM 4976 C C . THR A 1 623 ? 19.156 19.317 16.220 1.00 98.38 623 THR A C 1
ATOM 4978 O O . THR A 1 623 ? 18.919 20.363 16.822 1.00 98.38 623 THR A O 1
ATOM 4981 N N . LEU A 1 624 ? 18.247 18.699 15.461 1.00 98.31 624 LEU A N 1
ATOM 4982 C CA . LEU A 1 624 ? 16.895 19.220 15.234 1.00 98.31 624 LEU A CA 1
ATOM 4983 C C . LEU A 1 624 ? 16.103 19.362 16.545 1.00 98.31 624 LEU A C 1
ATOM 4985 O O . LEU A 1 624 ? 15.463 20.383 16.780 1.00 98.31 624 LEU A O 1
ATOM 4989 N N . ARG A 1 625 ? 16.190 18.373 17.445 1.00 97.38 625 ARG A N 1
ATOM 4990 C CA . ARG A 1 625 ? 15.509 18.420 18.754 1.00 97.38 625 ARG A CA 1
ATOM 4991 C C . ARG A 1 625 ? 16.092 19.468 19.701 1.00 97.38 625 ARG A C 1
ATOM 4993 O O . ARG A 1 625 ? 15.340 20.131 20.405 1.00 97.38 625 ARG A O 1
ATOM 5000 N N . GLN A 1 626 ? 17.418 19.553 19.793 1.00 97.31 626 GLN A N 1
ATOM 5001 C CA . GLN A 1 626 ? 18.097 20.287 20.869 1.00 97.31 626 GLN A CA 1
ATOM 5002 C C . GLN A 1 626 ? 18.508 21.705 20.476 1.00 97.31 626 GLN A C 1
ATOM 5004 O O . GLN A 1 626 ? 18.486 22.585 21.331 1.00 97.31 626 GLN A O 1
ATOM 5009 N N . LYS A 1 627 ? 18.910 21.927 19.218 1.00 96.06 627 LYS A N 1
ATOM 5010 C CA . LYS A 1 627 ? 19.361 23.242 18.737 1.00 96.06 627 LYS A CA 1
ATOM 5011 C C . LYS A 1 627 ? 18.252 24.004 18.025 1.00 96.06 627 LYS A C 1
ATOM 5013 O O . LYS A 1 627 ? 18.044 25.168 18.335 1.00 96.06 627 LYS A O 1
ATOM 5018 N N . GLU A 1 628 ? 17.527 23.335 17.130 1.00 96.19 628 GLU A N 1
ATOM 5019 C CA . GLU A 1 628 ? 16.439 23.960 16.356 1.00 96.19 628 GLU A CA 1
ATOM 5020 C C . GLU A 1 628 ? 15.096 23.958 17.110 1.00 96.19 628 GLU A C 1
ATOM 5022 O O . GLU A 1 628 ? 14.149 24.627 16.709 1.00 96.19 628 GLU A O 1
ATOM 5027 N N . GLY A 1 629 ? 14.997 23.212 18.217 1.00 96.62 629 GLY A N 1
ATOM 5028 C CA . GLY A 1 629 ? 13.800 23.170 19.062 1.00 96.62 629 GLY A CA 1
ATOM 5029 C C . GLY A 1 629 ? 12.597 22.467 18.425 1.00 96.62 629 GLY A C 1
ATOM 5030 O O . GLY A 1 629 ? 11.469 22.677 18.874 1.00 96.62 629 GLY A O 1
ATOM 5031 N N . LEU A 1 630 ? 12.815 21.636 17.399 1.00 97.56 630 LEU A N 1
ATOM 5032 C CA . LEU A 1 630 ? 11.741 20.902 16.732 1.00 97.56 630 LEU A CA 1
ATOM 5033 C C . LEU A 1 630 ? 11.099 19.858 17.652 1.00 97.56 630 LEU A C 1
ATOM 5035 O O . LEU A 1 630 ? 11.730 19.290 18.555 1.00 97.56 630 LEU A O 1
ATOM 5039 N N . THR A 1 631 ? 9.828 19.557 17.381 1.00 95.31 631 THR A N 1
ATOM 5040 C CA . THR A 1 631 ? 9.123 18.464 18.055 1.00 95.31 631 THR A CA 1
ATOM 5041 C C . THR A 1 631 ? 9.738 17.108 17.688 1.00 95.31 631 THR A C 1
ATOM 5043 O O . THR A 1 631 ? 10.528 16.985 16.750 1.00 95.31 631 THR A O 1
ATOM 5046 N N . HIS A 1 632 ? 9.384 16.051 18.431 1.00 96.69 632 HIS A N 1
ATOM 5047 C CA . HIS A 1 632 ? 9.806 14.691 18.074 1.00 96.69 632 HIS A CA 1
ATOM 5048 C C . HIS A 1 632 ? 9.422 14.322 16.642 1.00 96.69 632 HIS A C 1
ATOM 5050 O O . HIS A 1 632 ? 10.237 13.754 15.920 1.00 96.69 632 HIS A O 1
ATOM 5056 N N . GLU A 1 633 ? 8.192 14.649 16.259 1.00 95.75 633 GLU A N 1
ATOM 5057 C CA . GLU A 1 633 ? 7.624 14.281 14.972 1.00 95.75 633 GLU A CA 1
ATOM 5058 C C . GLU A 1 633 ? 8.296 15.029 13.824 1.00 95.75 633 GLU A C 1
ATOM 5060 O O . GLU A 1 633 ? 8.767 14.391 12.883 1.00 95.75 633 GLU A O 1
ATOM 5065 N N . ASP A 1 634 ? 8.451 16.346 13.955 1.00 97.44 634 ASP A N 1
ATOM 5066 C CA . ASP A 1 634 ? 9.107 17.171 12.937 1.00 97.44 634 ASP A CA 1
ATOM 5067 C C . ASP A 1 634 ? 10.577 16.771 12.764 1.00 97.44 634 ASP A C 1
ATOM 5069 O O . ASP A 1 634 ? 11.054 16.613 11.644 1.00 97.44 634 ASP A O 1
ATOM 5073 N N . ALA A 1 635 ? 11.286 16.480 13.861 1.00 98.44 635 ALA A N 1
ATOM 5074 C CA . ALA A 1 635 ? 12.664 16.001 13.786 1.00 98.44 635 ALA A CA 1
ATOM 5075 C C . ALA A 1 635 ? 12.788 14.637 13.076 1.00 98.44 635 ALA A C 1
ATOM 5077 O O . ALA A 1 635 ? 13.782 14.391 12.388 1.00 98.44 635 ALA A O 1
ATOM 5078 N N . ILE A 1 636 ? 11.806 13.734 13.227 1.00 98.44 636 ILE A N 1
ATOM 5079 C CA . ILE A 1 636 ? 11.767 12.466 12.478 1.00 98.44 636 ILE A CA 1
ATOM 5080 C C . ILE A 1 636 ? 11.487 12.723 10.992 1.00 98.44 636 ILE A C 1
ATOM 5082 O O . ILE A 1 636 ? 12.184 12.151 10.151 1.00 98.44 636 ILE A O 1
ATOM 5086 N N . ARG A 1 637 ? 10.515 13.583 10.663 1.00 98.44 637 ARG A N 1
ATOM 5087 C CA . ARG A 1 637 ? 10.178 13.949 9.276 1.00 98.44 637 ARG A CA 1
ATOM 5088 C C . ARG A 1 637 ? 11.371 14.552 8.544 1.00 98.44 637 ARG A C 1
ATOM 5090 O O . ARG A 1 637 ? 11.751 14.057 7.485 1.00 98.44 637 ARG A O 1
ATOM 5097 N N . ASP A 1 638 ? 12.039 15.520 9.156 1.00 98.44 638 ASP A N 1
ATOM 5098 C CA . ASP A 1 638 ? 13.229 16.154 8.589 1.00 98.44 638 ASP A CA 1
ATOM 5099 C C . ASP A 1 638 ? 14.401 15.176 8.460 1.00 98.44 638 ASP A C 1
ATOM 5101 O O . ASP A 1 638 ? 15.148 15.214 7.481 1.00 98.44 638 ASP A O 1
ATOM 5105 N N . SER A 1 639 ? 14.534 14.229 9.393 1.00 98.62 639 SER A N 1
ATOM 5106 C CA . SER A 1 639 ? 15.525 13.155 9.269 1.00 98.62 639 SER A CA 1
ATOM 5107 C C . SER A 1 639 ? 15.228 12.223 8.090 1.00 98.62 639 SER A C 1
ATOM 5109 O O . SER A 1 639 ? 16.156 11.825 7.386 1.00 98.62 639 SER A O 1
ATOM 5111 N N . ILE A 1 640 ? 13.954 11.899 7.831 1.00 98.62 640 ILE A N 1
ATOM 5112 C CA . ILE A 1 640 ? 13.536 11.143 6.638 1.00 98.62 640 ILE A CA 1
ATOM 5113 C C . ILE A 1 640 ? 13.856 11.926 5.367 1.00 98.62 640 ILE A C 1
ATOM 5115 O O . ILE A 1 640 ? 14.418 11.347 4.437 1.00 98.62 640 ILE A O 1
ATOM 5119 N N . ILE A 1 641 ? 13.584 13.235 5.341 1.00 98.62 641 ILE A N 1
ATOM 5120 C CA . ILE A 1 641 ? 13.963 14.101 4.217 1.00 98.62 641 ILE A CA 1
ATOM 5121 C C . ILE A 1 641 ? 15.476 14.024 3.985 1.00 98.62 641 ILE A C 1
ATOM 5123 O O . ILE A 1 641 ? 15.911 13.791 2.861 1.00 98.62 641 ILE A O 1
ATOM 5127 N N . GLY A 1 642 ? 16.287 14.132 5.041 1.00 98.19 642 GLY A N 1
ATOM 5128 C CA . GLY A 1 642 ? 17.744 13.997 4.951 1.00 98.19 642 GLY A CA 1
ATOM 5129 C C . GLY A 1 642 ? 18.199 12.652 4.372 1.00 98.19 642 GLY A C 1
ATOM 5130 O O . GLY A 1 642 ? 19.082 12.617 3.515 1.00 98.19 642 GLY A O 1
ATOM 5131 N N . ILE A 1 643 ? 17.563 11.548 4.780 1.00 98.56 643 ILE A N 1
ATOM 5132 C CA . ILE A 1 643 ? 17.835 10.202 4.248 1.00 98.56 643 ILE A CA 1
ATOM 5133 C C . ILE A 1 643 ? 17.490 10.123 2.754 1.00 98.56 643 ILE A C 1
ATOM 5135 O O . ILE A 1 643 ? 18.294 9.630 1.965 1.00 98.56 643 ILE A O 1
ATOM 5139 N N . LEU A 1 644 ? 16.325 10.634 2.347 1.00 98.38 644 LEU A N 1
ATOM 5140 C CA . LEU A 1 644 ? 15.864 10.614 0.953 1.00 98.38 644 LEU A CA 1
ATOM 5141 C C . LEU A 1 644 ? 16.614 11.603 0.046 1.00 98.38 644 LEU A C 1
ATOM 5143 O O . LEU A 1 644 ? 16.567 11.481 -1.175 1.00 98.38 644 LEU A O 1
ATOM 5147 N N . MET A 1 645 ? 17.331 12.566 0.620 1.00 97.56 645 MET A N 1
ATOM 5148 C CA . MET A 1 645 ? 18.216 13.475 -0.115 1.00 97.56 645 MET A CA 1
ATOM 5149 C C . MET A 1 645 ? 19.671 12.992 -0.164 1.00 97.56 645 MET A C 1
ATOM 5151 O O . MET A 1 645 ? 20.511 13.616 -0.814 1.00 97.56 645 MET A O 1
ATOM 5155 N N . SER A 1 646 ? 19.986 11.879 0.502 1.00 95.56 646 SER A N 1
ATOM 5156 C CA . SER A 1 646 ? 21.327 11.304 0.513 1.00 95.56 646 SER A CA 1
ATOM 5157 C C . SER A 1 646 ? 21.711 10.745 -0.863 1.00 95.56 646 SER A C 1
ATOM 5159 O O . SER A 1 646 ? 20.908 10.037 -1.483 1.00 95.56 646 SER A O 1
ATOM 5161 N N . PRO A 1 647 ? 22.966 10.931 -1.320 1.00 92.56 647 PRO A N 1
ATOM 5162 C CA . PRO A 1 647 ? 23.475 10.248 -2.507 1.00 92.56 647 PRO A CA 1
ATOM 5163 C C . PRO A 1 647 ? 23.337 8.722 -2.426 1.00 92.56 647 PRO A C 1
ATOM 5165 O O . PRO A 1 647 ? 23.084 8.076 -3.437 1.00 92.56 647 PRO A O 1
ATOM 5168 N N . LYS A 1 648 ? 23.415 8.153 -1.213 1.00 91.88 648 LYS A N 1
ATOM 5169 C CA . LYS A 1 648 ? 23.252 6.712 -0.956 1.00 91.88 648 LYS A CA 1
ATOM 5170 C C . LYS A 1 648 ? 21.839 6.198 -1.194 1.00 91.88 648 LYS A C 1
ATOM 5172 O O . LYS A 1 648 ? 21.647 4.991 -1.267 1.00 91.88 648 LYS A O 1
ATOM 5177 N N . PHE A 1 649 ? 20.855 7.084 -1.309 1.00 95.31 649 PHE A N 1
ATOM 5178 C CA . PHE A 1 649 ? 19.506 6.739 -1.741 1.00 95.31 649 PHE A CA 1
ATOM 5179 C C . PHE A 1 649 ? 19.285 7.122 -3.209 1.00 95.31 649 PHE A C 1
ATOM 5181 O O . PHE A 1 649 ? 18.900 6.275 -4.012 1.00 95.31 649 PHE A O 1
ATOM 5188 N N . LEU A 1 650 ? 19.593 8.372 -3.574 1.00 94.12 650 LEU A N 1
ATOM 5189 C CA . LEU A 1 650 ? 19.315 8.910 -4.909 1.00 94.12 650 LEU A CA 1
ATOM 5190 C C . LEU A 1 650 ? 20.113 8.229 -6.024 1.00 94.12 650 LEU A C 1
ATOM 5192 O O . LEU A 1 650 ? 19.639 8.190 -7.157 1.00 94.12 650 LEU A O 1
ATOM 5196 N N . PHE A 1 651 ? 21.307 7.709 -5.729 1.00 91.12 651 PHE A N 1
ATOM 5197 C CA . PHE A 1 651 ? 22.205 7.114 -6.714 1.00 91.12 651 PHE A CA 1
ATOM 5198 C C . PHE A 1 651 ? 22.432 5.626 -6.480 1.00 91.12 651 PHE A C 1
ATOM 5200 O O . PHE A 1 651 ? 22.334 5.105 -5.368 1.00 91.12 651 PHE A O 1
ATOM 5207 N N . ARG A 1 652 ? 22.762 4.929 -7.566 1.00 85.94 652 ARG A N 1
ATOM 5208 C CA . ARG A 1 652 ? 23.309 3.574 -7.560 1.00 85.94 652 ARG A CA 1
ATOM 5209 C C . ARG A 1 652 ? 24.821 3.651 -7.729 1.00 85.94 652 ARG A C 1
ATOM 5211 O O . ARG A 1 652 ? 25.318 3.799 -8.844 1.00 85.94 652 ARG A O 1
ATOM 5218 N N . LEU A 1 653 ? 25.528 3.612 -6.603 1.00 74.94 653 LEU A N 1
ATOM 5219 C CA . LEU A 1 653 ? 26.986 3.667 -6.526 1.00 74.94 653 LEU A CA 1
ATOM 5220 C C . LEU A 1 653 ? 27.508 2.265 -6.190 1.00 74.94 653 LEU A C 1
ATOM 5222 O O . LEU A 1 653 ? 27.898 1.986 -5.063 1.00 74.94 653 LEU A O 1
ATOM 5226 N N . ASP A 1 654 ? 27.474 1.364 -7.172 1.00 64.81 654 ASP A N 1
ATOM 5227 C CA . ASP A 1 654 ? 27.742 -0.070 -6.973 1.00 64.81 654 ASP A CA 1
ATOM 5228 C C . ASP A 1 654 ? 29.237 -0.385 -6.648 1.00 64.81 654 ASP A C 1
ATOM 5230 O O . ASP A 1 654 ? 29.578 -1.546 -6.442 1.00 64.81 654 ASP A O 1
ATOM 5234 N N . LEU A 1 655 ? 30.135 0.620 -6.601 1.00 53.31 655 LEU A N 1
ATOM 5235 C CA . LEU A 1 655 ? 31.605 0.455 -6.549 1.00 53.31 655 LEU A CA 1
ATOM 5236 C C . LEU A 1 655 ? 32.331 1.152 -5.377 1.00 53.31 655 LEU A C 1
ATOM 5238 O O . LEU A 1 655 ? 33.548 1.024 -5.272 1.00 53.31 655 LEU A O 1
ATOM 5242 N N . GLU A 1 656 ? 31.652 1.893 -4.493 1.00 51.31 656 GLU A N 1
ATOM 5243 C CA . GLU A 1 656 ? 32.353 2.555 -3.370 1.00 51.31 656 GLU A CA 1
ATOM 5244 C C . GLU A 1 656 ? 32.623 1.622 -2.176 1.00 51.31 656 GLU A C 1
ATOM 5246 O O . GLU A 1 656 ? 33.585 1.841 -1.441 1.00 51.31 656 GLU A O 1
ATOM 5251 N N . GLU A 1 657 ? 31.838 0.556 -1.984 1.00 50.12 657 GLU A N 1
ATOM 5252 C CA . GLU A 1 657 ? 31.948 -0.304 -0.792 1.00 50.12 657 GLU A CA 1
ATOM 5253 C C . GLU A 1 657 ? 33.240 -1.136 -0.735 1.00 50.12 657 GLU A C 1
ATOM 5255 O O . GLU A 1 657 ? 33.754 -1.380 0.357 1.00 50.12 657 GLU A O 1
ATOM 5260 N N . THR A 1 658 ? 33.820 -1.527 -1.876 1.00 41.16 658 THR A N 1
ATOM 5261 C CA . THR A 1 658 ? 35.076 -2.303 -1.897 1.00 41.16 658 THR A CA 1
ATOM 5262 C C . THR A 1 658 ? 36.287 -1.473 -1.468 1.00 41.16 658 THR A C 1
ATOM 5264 O O . THR A 1 658 ? 37.256 -2.023 -0.951 1.00 41.16 658 THR A O 1
ATOM 5267 N N . ALA A 1 659 ? 36.236 -0.143 -1.603 1.00 37.66 659 ALA A N 1
ATOM 5268 C CA . ALA A 1 659 ? 37.352 0.740 -1.260 1.00 37.66 659 ALA A CA 1
ATOM 5269 C C . ALA A 1 659 ? 37.451 1.073 0.243 1.00 37.66 659 ALA A C 1
ATOM 5271 O O . ALA A 1 659 ? 38.467 1.619 0.682 1.00 37.66 659 ALA A O 1
ATOM 5272 N N . VAL A 1 660 ? 36.412 0.775 1.033 1.00 38.09 660 VAL A N 1
ATOM 5273 C CA . VAL A 1 660 ? 36.342 1.148 2.459 1.00 38.09 660 VAL A CA 1
ATOM 5274 C C . VAL A 1 660 ? 36.913 0.059 3.376 1.00 38.09 660 VAL A C 1
ATOM 5276 O O . VAL A 1 660 ? 37.365 0.375 4.473 1.00 38.09 660 VAL A O 1
ATOM 5279 N N . ALA A 1 661 ? 36.980 -1.198 2.924 1.00 34.84 661 ALA A N 1
ATOM 5280 C CA . ALA A 1 661 ? 37.455 -2.317 3.746 1.00 34.84 661 ALA A CA 1
ATOM 5281 C C . ALA A 1 661 ? 38.961 -2.260 4.098 1.00 34.84 661 ALA A C 1
ATOM 5283 O O . ALA A 1 661 ? 39.364 -2.866 5.085 1.00 34.84 661 ALA A O 1
ATOM 5284 N N . ASP A 1 662 ? 39.770 -1.485 3.361 1.00 29.12 662 ASP A N 1
ATOM 5285 C CA . ASP A 1 662 ? 41.242 -1.492 3.476 1.00 29.12 662 ASP A CA 1
ATOM 5286 C C . ASP A 1 662 ? 41.873 -0.195 4.028 1.00 29.12 662 ASP A C 1
ATOM 5288 O O . ASP A 1 662 ? 43.092 -0.014 3.953 1.00 29.12 662 ASP A O 1
ATOM 5292 N N . ARG A 1 663 ? 41.101 0.735 4.615 1.00 28.19 663 ARG A N 1
ATOM 5293 C CA . ARG A 1 663 ? 41.687 1.933 5.255 1.00 28.19 663 ARG A CA 1
ATOM 5294 C C . ARG A 1 663 ? 41.506 1.944 6.773 1.00 28.19 663 ARG A C 1
ATOM 5296 O O . ARG A 1 663 ? 40.375 2.064 7.240 1.00 28.19 663 ARG A O 1
ATOM 5303 N N . PRO A 1 664 ? 42.601 1.943 7.560 1.00 30.25 664 PRO A N 1
ATOM 5304 C CA . PRO A 1 664 ? 42.532 2.260 8.978 1.00 30.25 664 PRO A CA 1
ATOM 5305 C C . PRO A 1 664 ? 41.997 3.683 9.156 1.00 30.25 664 PRO A C 1
ATOM 5307 O O . PRO A 1 664 ? 42.561 4.652 8.644 1.00 30.25 664 PRO A O 1
ATOM 5310 N N . THR A 1 665 ? 40.898 3.811 9.890 1.00 35.62 665 THR A N 1
ATOM 5311 C CA . THR A 1 665 ? 40.305 5.088 10.277 1.00 35.62 665 THR A CA 1
ATOM 5312 C C . THR A 1 665 ? 41.177 5.779 11.322 1.00 35.62 665 THR A C 1
ATOM 5314 O O . THR A 1 665 ? 41.102 5.468 12.511 1.00 35.62 665 THR A O 1
ATOM 5317 N N . SER A 1 666 ? 41.976 6.758 10.905 1.00 29.83 666 SER A N 1
ATOM 5318 C CA . SER A 1 666 ? 42.446 7.814 11.802 1.00 29.83 666 SER A CA 1
ATOM 5319 C C . SER A 1 666 ? 42.533 9.156 11.070 1.00 29.83 666 SER A C 1
ATOM 5321 O O . SER A 1 666 ? 43.185 9.295 10.040 1.00 29.83 666 SER A O 1
ATOM 5323 N N . GLY A 1 667 ? 41.845 10.157 11.627 1.00 30.06 667 GLY A N 1
ATOM 5324 C CA . GLY A 1 667 ? 42.003 11.567 11.275 1.00 30.06 667 GLY A CA 1
ATOM 5325 C C . GLY A 1 667 ? 41.143 12.058 10.112 1.00 30.06 667 GLY A C 1
ATOM 5326 O O . GLY A 1 667 ? 41.480 11.893 8.944 1.00 30.06 667 GLY A O 1
ATOM 5327 N N . VAL A 1 668 ? 40.075 12.784 10.448 1.00 37.66 668 VAL A N 1
ATOM 5328 C CA . VAL A 1 668 ? 39.420 13.724 9.533 1.00 37.66 668 VAL A CA 1
ATOM 5329 C C . VAL A 1 668 ? 40.471 14.732 9.057 1.00 37.66 668 VAL A C 1
ATOM 5331 O O . VAL A 1 668 ? 40.922 15.578 9.826 1.00 37.66 668 VAL A O 1
ATOM 5334 N N . LYS A 1 669 ? 40.858 14.650 7.784 1.00 28.41 669 LYS A N 1
ATOM 5335 C CA . LYS A 1 669 ? 41.430 15.777 7.049 1.00 28.41 669 LYS A CA 1
ATOM 5336 C C . LYS A 1 669 ? 40.511 16.078 5.880 1.00 28.41 669 LYS A C 1
ATOM 5338 O O . LYS A 1 669 ? 40.208 15.205 5.070 1.00 28.41 669 LYS A O 1
ATOM 5343 N N . THR A 1 670 ? 40.055 17.322 5.843 1.00 28.92 670 THR A N 1
ATOM 5344 C CA . THR A 1 670 ? 39.450 17.977 4.689 1.00 28.92 670 THR A CA 1
ATOM 5345 C C . THR A 1 670 ? 40.225 17.607 3.429 1.00 28.92 670 THR A C 1
ATOM 5347 O O . THR A 1 670 ? 41.395 17.956 3.286 1.00 28.92 670 THR A O 1
ATOM 5350 N N . VAL A 1 671 ? 39.585 16.864 2.527 1.00 28.45 671 VAL A N 1
ATOM 5351 C CA . VAL A 1 671 ? 40.146 16.592 1.205 1.00 28.45 671 VAL A CA 1
ATOM 5352 C C . VAL A 1 671 ? 39.994 17.877 0.403 1.00 28.45 671 VAL A C 1
ATOM 5354 O O . VAL A 1 671 ? 38.918 18.188 -0.104 1.00 28.45 671 VAL A O 1
ATOM 5357 N N . SER A 1 672 ? 41.066 18.660 0.340 1.00 27.31 672 SER A N 1
ATOM 5358 C CA . SER A 1 672 ? 41.234 19.677 -0.686 1.00 27.31 672 SER A CA 1
ATOM 5359 C C . SER A 1 672 ? 41.189 18.989 -2.053 1.00 27.31 672 SER A C 1
ATOM 5361 O O . SER A 1 672 ? 41.872 17.993 -2.293 1.00 27.31 672 SER A O 1
ATOM 5363 N N . LEU A 1 673 ? 40.352 19.522 -2.944 1.00 32.56 673 LEU A N 1
ATOM 5364 C CA . LEU A 1 673 ? 40.307 19.212 -4.374 1.00 32.56 673 LEU A CA 1
ATOM 5365 C C . LEU A 1 673 ? 41.606 19.690 -5.047 1.00 32.56 673 LEU A C 1
ATOM 5367 O O . LEU A 1 673 ? 41.602 20.601 -5.867 1.00 32.56 673 LEU A O 1
ATOM 5371 N N . GLU A 1 674 ? 42.744 19.104 -4.691 1.00 27.94 674 GLU A N 1
ATOM 5372 C CA . GLU A 1 674 ? 43.983 19.292 -5.432 1.00 27.94 674 GLU A CA 1
ATOM 5373 C C . GLU A 1 674 ? 44.151 18.136 -6.410 1.00 27.94 674 GLU A C 1
ATOM 5375 O O . GLU A 1 674 ? 44.250 16.972 -6.026 1.00 27.94 674 GLU A O 1
ATOM 5380 N N . LYS A 1 675 ? 44.100 18.503 -7.698 1.00 33.53 675 LYS A N 1
ATOM 5381 C CA . LYS A 1 675 ? 44.546 17.762 -8.884 1.00 33.53 675 LYS A CA 1
ATOM 5382 C C . LYS A 1 675 ? 45.059 16.349 -8.575 1.00 33.53 675 LYS A C 1
ATOM 5384 O O . LYS A 1 675 ? 46.257 16.139 -8.398 1.00 33.53 675 LYS A O 1
ATOM 5389 N N . ARG A 1 676 ? 44.165 15.356 -8.665 1.00 29.42 676 ARG A N 1
ATOM 5390 C CA . ARG A 1 676 ? 44.572 14.028 -9.140 1.00 29.42 676 ARG A CA 1
ATOM 5391 C C . ARG A 1 676 ? 45.136 14.242 -10.540 1.00 29.42 676 ARG A C 1
ATOM 5393 O O . ARG A 1 676 ? 44.388 14.414 -11.500 1.00 29.42 676 ARG A O 1
ATOM 5400 N N . THR A 1 677 ? 46.455 14.324 -10.637 1.00 30.31 677 THR A N 1
ATOM 5401 C CA . THR A 1 677 ? 47.161 14.180 -11.902 1.00 30.31 677 THR A CA 1
ATOM 5402 C C . THR A 1 677 ? 46.675 12.888 -12.546 1.00 30.31 677 THR A C 1
ATOM 5404 O O . THR A 1 677 ? 46.608 11.845 -11.896 1.00 30.31 677 THR A O 1
ATOM 5407 N N . LEU A 1 678 ? 46.253 13.002 -13.806 1.00 30.91 678 LEU A N 1
ATOM 5408 C CA . LEU A 1 678 ? 45.883 11.901 -14.687 1.00 30.91 678 LEU A CA 1
ATOM 5409 C C . LEU A 1 678 ? 47.092 10.966 -14.820 1.00 30.91 678 LEU A C 1
ATOM 5411 O O . LEU A 1 678 ? 47.908 11.111 -15.726 1.00 30.91 678 LEU A O 1
ATOM 5415 N N . ALA A 1 679 ? 47.254 10.058 -13.863 1.00 29.75 679 ALA A N 1
ATOM 5416 C CA . ALA A 1 679 ? 48.141 8.924 -14.002 1.00 29.75 679 ALA A CA 1
ATOM 5417 C C . ALA A 1 679 ? 47.590 8.038 -15.129 1.00 29.75 679 ALA A C 1
ATOM 5419 O O . ALA A 1 679 ? 46.382 7.828 -15.218 1.00 29.75 679 ALA A O 1
ATOM 5420 N N . ASP A 1 680 ? 48.503 7.591 -15.988 1.00 30.95 680 ASP A N 1
ATOM 5421 C CA . ASP A 1 680 ? 48.325 6.698 -17.135 1.00 30.95 680 ASP A CA 1
ATOM 5422 C C . ASP A 1 680 ? 47.016 5.860 -17.111 1.00 30.95 680 ASP A C 1
ATOM 5424 O O . ASP A 1 680 ? 46.899 4.922 -16.310 1.00 30.95 680 ASP A O 1
ATOM 5428 N N . PRO A 1 681 ? 46.030 6.160 -17.987 1.00 37.34 681 PRO A N 1
ATOM 5429 C CA . PRO A 1 681 ? 44.742 5.460 -18.054 1.00 37.34 681 PRO A CA 1
ATOM 5430 C C . PRO A 1 681 ? 44.858 3.948 -18.292 1.00 37.34 681 PRO A C 1
ATOM 5432 O O . PRO A 1 681 ? 43.883 3.223 -18.103 1.00 37.34 681 PRO A O 1
ATOM 5435 N N . GLN A 1 682 ? 46.026 3.451 -18.712 1.00 38.38 682 GLN A N 1
ATOM 5436 C CA . GLN A 1 682 ? 46.219 2.042 -19.045 1.00 38.38 682 GLN A CA 1
ATOM 5437 C C . GLN A 1 682 ? 46.446 1.123 -17.834 1.00 38.38 682 GLN A C 1
ATOM 5439 O O . GLN A 1 682 ? 46.394 -0.092 -18.008 1.00 38.38 682 GLN A O 1
ATOM 5444 N N . LYS A 1 683 ? 46.668 1.644 -16.614 1.00 37.06 683 LYS A N 1
ATOM 5445 C CA . LYS A 1 683 ? 47.086 0.806 -15.464 1.00 37.06 683 LYS A CA 1
ATOM 5446 C C . LYS A 1 683 ? 46.098 0.653 -14.298 1.00 37.06 683 LYS A C 1
ATOM 5448 O O . LYS A 1 683 ? 46.420 -0.075 -13.367 1.00 37.06 683 LYS A O 1
ATOM 5453 N N . SER A 1 684 ? 44.903 1.257 -14.331 1.00 41.53 684 SER A N 1
ATOM 5454 C CA . SER A 1 684 ? 43.959 1.230 -13.187 1.00 41.53 684 SER A CA 1
ATOM 5455 C C . SER A 1 684 ? 42.546 0.683 -13.482 1.00 41.53 684 SER A C 1
ATOM 5457 O O . SER A 1 684 ? 41.686 0.749 -12.607 1.00 41.53 684 SER A O 1
ATOM 5459 N N . ASN A 1 685 ? 42.280 0.115 -14.662 1.00 48.19 685 ASN A N 1
ATOM 5460 C CA . ASN A 1 685 ? 40.968 -0.458 -15.015 1.00 48.19 685 ASN A CA 1
ATOM 5461 C C . ASN A 1 685 ? 40.961 -1.989 -14.895 1.00 48.19 685 ASN A C 1
ATOM 5463 O O . ASN A 1 685 ? 40.798 -2.700 -15.882 1.00 48.19 685 ASN A O 1
ATOM 5467 N N . THR A 1 686 ? 41.153 -2.521 -13.688 1.00 58.97 686 THR A N 1
ATOM 5468 C CA . THR A 1 686 ? 40.840 -3.942 -13.452 1.00 58.97 686 THR A CA 1
ATOM 5469 C C . THR A 1 686 ? 39.381 -4.045 -13.029 1.00 58.97 686 THR A C 1
ATOM 5471 O O . THR A 1 686 ? 38.997 -3.436 -12.032 1.00 58.97 686 THR A O 1
ATOM 5474 N N . ALA A 1 687 ? 38.561 -4.758 -13.808 1.00 68.94 687 ALA A N 1
ATOM 5475 C CA . ALA A 1 687 ? 37.193 -5.081 -13.419 1.00 68.94 687 ALA A CA 1
ATOM 5476 C C . ALA A 1 687 ? 37.218 -5.817 -12.069 1.00 68.94 687 ALA A C 1
ATOM 5478 O O . ALA A 1 687 ? 37.984 -6.767 -11.894 1.00 68.94 687 ALA A O 1
ATOM 5479 N N . GLN A 1 688 ? 36.412 -5.360 -11.111 1.00 73.12 688 GLN A N 1
ATOM 5480 C CA . GLN A 1 688 ? 36.304 -5.970 -9.786 1.00 73.12 688 GLN A CA 1
ATOM 5481 C C . GLN A 1 688 ? 34.924 -6.613 -9.611 1.00 73.12 688 GLN A C 1
ATOM 5483 O O . GLN A 1 688 ? 33.937 -6.079 -10.129 1.00 73.12 688 GLN A O 1
ATOM 5488 N N . PRO A 1 689 ? 34.829 -7.744 -8.889 1.00 78.75 689 PRO A N 1
ATOM 5489 C CA . PRO A 1 689 ? 33.540 -8.314 -8.526 1.00 78.75 689 PRO A CA 1
ATOM 5490 C C . PRO A 1 689 ? 32.762 -7.351 -7.618 1.00 78.75 689 PRO A C 1
ATOM 5492 O O . PRO A 1 689 ? 33.343 -6.602 -6.833 1.00 78.75 689 PRO A O 1
ATOM 5495 N N . LEU A 1 690 ? 31.434 -7.381 -7.733 1.00 85.81 690 LEU A N 1
ATOM 5496 C CA . LEU A 1 690 ? 30.543 -6.619 -6.859 1.00 85.81 690 LEU A CA 1
ATOM 5497 C C . LEU A 1 690 ? 30.586 -7.184 -5.430 1.00 85.81 690 LEU A C 1
ATOM 5499 O O . LEU A 1 690 ? 30.816 -8.375 -5.239 1.00 85.81 690 LEU A O 1
ATOM 5503 N N . SER A 1 691 ? 30.305 -6.353 -4.421 1.00 87.94 691 SER A N 1
ATOM 5504 C CA . SER A 1 691 ? 29.942 -6.867 -3.092 1.00 87.94 691 SER A CA 1
ATOM 5505 C C . SER A 1 691 ? 28.619 -7.642 -3.181 1.00 87.94 691 SER A C 1
ATOM 5507 O O . SER A 1 691 ? 27.820 -7.403 -4.091 1.00 87.94 691 SER A O 1
ATOM 5509 N N . ASP A 1 692 ? 28.325 -8.547 -2.241 1.00 92.31 692 ASP A N 1
ATOM 5510 C CA . ASP A 1 692 ? 27.026 -9.234 -2.256 1.00 92.31 692 ASP A CA 1
ATOM 5511 C C . ASP A 1 692 ? 25.840 -8.258 -2.093 1.00 92.31 692 ASP A C 1
ATOM 5513 O O . ASP A 1 692 ? 24.771 -8.490 -2.657 1.00 92.31 692 ASP A O 1
ATOM 5517 N N . TYR A 1 693 ? 26.013 -7.132 -1.387 1.00 91.94 693 TYR A N 1
ATOM 5518 C CA . TYR A 1 693 ? 24.985 -6.084 -1.293 1.00 91.94 693 TYR A CA 1
ATOM 5519 C C . TYR A 1 693 ? 24.796 -5.340 -2.617 1.00 91.94 693 TYR A C 1
ATOM 5521 O O . TYR A 1 693 ? 23.658 -5.128 -3.048 1.00 91.94 693 TYR A O 1
ATOM 5529 N N . ALA A 1 694 ? 25.887 -5.011 -3.312 1.00 90.25 694 ALA A N 1
ATOM 5530 C CA . ALA A 1 694 ? 25.822 -4.425 -4.645 1.00 90.25 694 ALA A CA 1
ATOM 5531 C C . ALA A 1 694 ? 25.203 -5.405 -5.660 1.00 90.25 694 ALA A C 1
ATOM 5533 O O . ALA A 1 694 ? 24.378 -4.999 -6.479 1.00 90.25 694 ALA A O 1
ATOM 5534 N N . LEU A 1 695 ? 25.510 -6.704 -5.566 1.00 92.44 695 LEU A N 1
ATOM 5535 C CA . LEU A 1 695 ? 24.887 -7.750 -6.381 1.00 92.44 695 LEU A CA 1
ATOM 5536 C C . LEU A 1 695 ? 23.383 -7.879 -6.089 1.00 92.44 695 LEU A C 1
ATOM 5538 O O . LEU A 1 695 ? 22.583 -7.924 -7.025 1.00 92.44 695 LEU A O 1
ATOM 5542 N N . ALA A 1 696 ? 22.982 -7.871 -4.814 1.00 94.94 696 ALA A N 1
ATOM 5543 C CA . ALA A 1 696 ? 21.579 -7.874 -4.403 1.00 94.94 696 ALA A CA 1
ATOM 5544 C C . ALA A 1 696 ? 20.819 -6.666 -4.965 1.00 94.94 696 ALA A C 1
ATOM 5546 O O . ALA A 1 696 ? 19.757 -6.832 -5.567 1.00 94.94 696 ALA A O 1
ATOM 5547 N N . SER A 1 697 ? 21.379 -5.462 -4.806 1.00 93.62 697 SER A N 1
ATOM 5548 C CA . SER A 1 697 ? 20.825 -4.216 -5.346 1.00 93.62 697 SER A CA 1
ATOM 5549 C C . SER A 1 697 ? 20.718 -4.275 -6.872 1.00 93.62 697 SER A C 1
ATOM 5551 O O . SER A 1 697 ? 19.671 -3.983 -7.451 1.00 93.62 697 SER A O 1
ATOM 5553 N N . ARG A 1 698 ? 21.762 -4.744 -7.562 1.00 92.19 698 ARG A N 1
ATOM 5554 C CA . ARG A 1 698 ? 21.742 -4.865 -9.022 1.00 92.19 698 ARG A CA 1
ATOM 5555 C C . ARG A 1 698 ? 20.672 -5.840 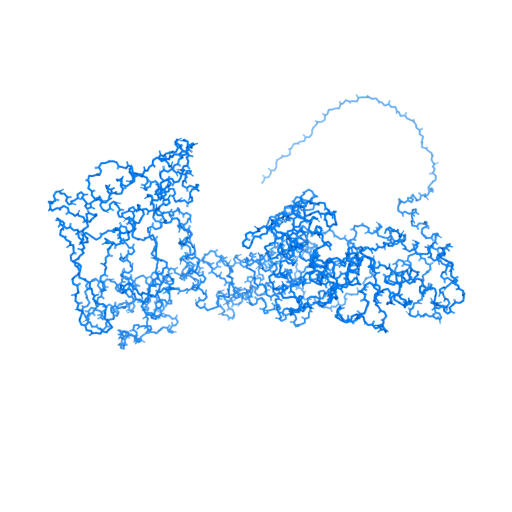-9.506 1.00 92.19 698 ARG A C 1
ATOM 5557 O O . ARG A 1 698 ? 19.958 -5.505 -10.450 1.00 92.19 698 ARG A O 1
ATOM 5564 N N . LEU A 1 699 ? 20.524 -6.988 -8.845 1.00 95.19 699 LEU A N 1
ATOM 5565 C CA . LEU A 1 699 ? 19.497 -7.979 -9.161 1.00 95.19 699 LEU A CA 1
ATOM 5566 C C . LEU A 1 699 ? 18.079 -7.449 -8.898 1.00 95.19 699 LEU A C 1
ATOM 5568 O O . LEU A 1 699 ? 17.193 -7.630 -9.733 1.00 95.19 699 LEU A O 1
ATOM 5572 N N . SER A 1 700 ? 17.851 -6.777 -7.766 1.00 96.62 700 SER A N 1
ATOM 5573 C CA . SER A 1 700 ? 16.522 -6.270 -7.406 1.00 96.62 700 SER A CA 1
ATOM 5574 C C . SER A 1 700 ? 16.051 -5.157 -8.331 1.00 96.62 700 SER A C 1
ATOM 5576 O O . SER A 1 700 ? 14.912 -5.188 -8.779 1.00 96.62 700 SER A O 1
ATOM 5578 N N . TYR A 1 701 ? 16.918 -4.215 -8.695 1.00 94.81 701 TYR A N 1
ATOM 5579 C CA . TYR A 1 701 ? 16.548 -3.153 -9.629 1.00 94.81 701 TYR A CA 1
ATOM 5580 C C . TYR A 1 701 ? 16.413 -3.662 -11.066 1.00 94.81 701 TYR A C 1
ATOM 5582 O O . TYR A 1 701 ? 15.640 -3.103 -11.837 1.00 94.81 701 TYR A O 1
ATOM 5590 N N . PHE A 1 702 ? 17.119 -4.735 -11.428 1.00 93.94 702 PHE A N 1
ATOM 5591 C CA . PHE A 1 702 ? 16.914 -5.387 -12.717 1.00 93.94 702 PHE A CA 1
ATOM 5592 C C . PHE A 1 702 ? 15.533 -6.057 -12.808 1.00 93.94 702 PHE A C 1
ATOM 5594 O O . PHE A 1 702 ? 14.833 -5.861 -13.793 1.00 93.94 702 PHE A O 1
ATOM 5601 N N . LEU A 1 703 ? 15.116 -6.811 -11.783 1.00 96.81 703 LEU A N 1
ATOM 5602 C CA . LEU A 1 703 ? 13.871 -7.597 -11.826 1.00 96.81 703 LEU A CA 1
ATOM 5603 C C . LEU A 1 703 ? 12.624 -6.853 -11.327 1.00 96.81 703 LEU A C 1
ATOM 5605 O O . LEU A 1 703 ? 11.511 -7.152 -11.755 1.00 96.81 703 LEU A O 1
ATOM 5609 N N . TRP A 1 704 ? 12.784 -5.938 -10.376 1.00 97.62 704 TRP A N 1
ATOM 5610 C CA . TRP A 1 704 ? 11.686 -5.258 -9.680 1.00 97.62 704 TRP A CA 1
ATOM 5611 C C . TRP A 1 704 ? 11.748 -3.737 -9.786 1.00 97.62 704 TRP A C 1
ATOM 5613 O O . TRP A 1 704 ? 10.844 -3.076 -9.277 1.00 97.62 704 TRP A O 1
ATOM 5623 N N . SER A 1 705 ? 12.813 -3.183 -10.380 1.00 96.56 705 SER A N 1
ATOM 5624 C CA . SER A 1 705 ? 13.059 -1.734 -10.441 1.00 96.56 705 SER A CA 1
ATOM 5625 C C . SER A 1 705 ? 12.962 -1.058 -9.068 1.00 96.56 705 SER A C 1
ATOM 5627 O O . SER A 1 705 ? 12.549 0.085 -8.950 1.00 96.56 705 SER A O 1
ATOM 5629 N N . SER A 1 706 ? 13.311 -1.793 -8.012 1.00 96.56 706 SER A N 1
ATOM 5630 C CA . SER A 1 706 ? 13.185 -1.373 -6.620 1.00 96.56 706 SER A CA 1
ATOM 5631 C C . SER A 1 706 ? 14.236 -2.076 -5.759 1.00 96.56 706 SER A C 1
ATOM 5633 O O . SER A 1 706 ? 14.967 -2.962 -6.220 1.00 96.56 706 SER A O 1
ATOM 5635 N N . MET A 1 707 ? 14.324 -1.681 -4.493 1.00 95.06 707 MET A N 1
ATOM 5636 C CA . MET A 1 707 ? 15.292 -2.197 -3.529 1.00 95.06 707 MET A CA 1
ATOM 5637 C C . MET A 1 707 ? 15.154 -3.708 -3.237 1.00 95.06 707 MET A C 1
ATOM 5639 O O . MET A 1 707 ? 14.068 -4.284 -3.380 1.00 95.06 707 MET A O 1
ATOM 5643 N N . PRO A 1 708 ? 16.240 -4.360 -2.774 1.00 96.69 708 PRO A N 1
ATOM 5644 C CA . PRO A 1 708 ? 16.207 -5.740 -2.298 1.00 96.69 708 PRO A CA 1
ATOM 5645 C C . PRO A 1 708 ? 15.210 -5.937 -1.151 1.00 96.69 708 PRO A C 1
ATOM 5647 O O . PRO A 1 708 ? 15.023 -5.054 -0.312 1.00 96.69 708 PRO A O 1
ATOM 5650 N N . ASP A 1 709 ? 14.600 -7.120 -1.072 1.00 96.38 709 ASP A N 1
ATOM 5651 C CA . ASP A 1 709 ? 13.843 -7.509 0.117 1.00 96.38 709 ASP A CA 1
ATOM 5652 C C . ASP A 1 709 ? 14.754 -8.085 1.212 1.00 96.38 709 ASP A C 1
ATOM 5654 O O . ASP A 1 709 ? 15.924 -8.395 0.977 1.00 96.38 709 ASP A O 1
ATOM 5658 N N . ASP A 1 710 ? 14.222 -8.251 2.427 1.00 94.88 710 ASP A N 1
ATOM 5659 C CA . ASP A 1 710 ? 15.028 -8.704 3.568 1.00 94.88 710 ASP A CA 1
ATOM 5660 C C . ASP A 1 710 ? 15.633 -10.100 3.348 1.00 94.88 710 ASP A C 1
ATOM 5662 O O . ASP A 1 710 ? 16.724 -10.378 3.846 1.00 94.88 710 ASP A O 1
ATOM 5666 N N . LYS A 1 711 ? 14.979 -10.972 2.567 1.00 96.88 711 LYS A N 1
ATOM 5667 C CA . LYS A 1 711 ? 15.524 -12.296 2.234 1.00 96.88 711 LYS A CA 1
ATOM 5668 C C . LYS A 1 711 ? 16.753 -12.186 1.331 1.00 96.88 711 LYS A C 1
ATOM 5670 O O . LYS A 1 711 ? 17.741 -12.866 1.593 1.00 96.88 711 LYS A O 1
ATOM 5675 N N . LEU A 1 712 ? 16.718 -11.338 0.301 1.00 97.06 712 LEU A N 1
ATOM 5676 C CA . LEU A 1 712 ? 17.876 -11.118 -0.566 1.00 97.06 712 LEU A CA 1
ATOM 5677 C C . LEU A 1 712 ? 19.019 -10.424 0.192 1.00 97.06 712 LEU A C 1
ATOM 5679 O O . LEU A 1 712 ? 20.167 -10.841 0.069 1.00 97.06 712 LEU A O 1
ATOM 5683 N N . LEU A 1 713 ? 18.703 -9.440 1.044 1.00 94.69 713 LEU A N 1
ATOM 5684 C CA . LEU A 1 713 ? 19.691 -8.804 1.926 1.00 94.69 713 LEU A CA 1
ATOM 5685 C C . LEU A 1 713 ? 20.292 -9.782 2.942 1.00 94.69 713 LEU A C 1
ATOM 5687 O O . LEU A 1 713 ? 21.455 -9.638 3.294 1.00 94.69 713 LEU A O 1
ATOM 5691 N N . SER A 1 714 ? 19.534 -10.781 3.399 1.00 95.50 714 SER A N 1
ATOM 5692 C CA . SER A 1 714 ? 20.057 -11.813 4.304 1.00 95.50 714 SER A CA 1
ATOM 5693 C C . SER A 1 714 ? 21.088 -12.708 3.613 1.00 95.50 714 SER A C 1
ATOM 5695 O O . SER A 1 714 ? 22.105 -13.012 4.223 1.00 95.50 714 SER A O 1
ATOM 5697 N N . HIS A 1 715 ? 20.871 -13.071 2.341 1.00 97.44 715 HIS A N 1
ATOM 5698 C CA . HIS A 1 715 ? 21.880 -13.780 1.538 1.00 97.44 715 HIS A CA 1
ATOM 5699 C C . HIS A 1 715 ? 23.124 -12.925 1.289 1.00 97.44 715 HIS A C 1
ATOM 5701 O O . HIS A 1 715 ? 24.255 -13.403 1.375 1.00 97.44 715 HIS A O 1
ATOM 5707 N N . ALA A 1 716 ? 22.919 -11.628 1.043 1.00 94.44 716 ALA A N 1
ATOM 5708 C CA . ALA A 1 716 ? 24.036 -10.704 0.939 1.00 94.44 716 ALA A CA 1
ATOM 5709 C C . ALA A 1 716 ? 24.835 -10.613 2.247 1.00 94.44 716 ALA A C 1
ATOM 5711 O O . ALA A 1 716 ? 26.061 -10.637 2.227 1.00 94.44 716 ALA A O 1
ATOM 5712 N N . ALA A 1 717 ? 24.151 -10.597 3.392 1.00 93.06 717 ALA A N 1
ATOM 5713 C CA . ALA A 1 717 ? 24.785 -10.601 4.704 1.00 93.06 717 ALA A CA 1
ATOM 5714 C C . ALA A 1 717 ? 25.574 -11.885 4.999 1.00 93.06 717 ALA A C 1
ATOM 5716 O O . ALA A 1 717 ? 26.592 -11.817 5.684 1.00 93.06 717 ALA A O 1
ATOM 5717 N N . SER A 1 718 ? 25.129 -13.044 4.499 1.00 95.75 718 SER A N 1
ATOM 5718 C CA . SER A 1 718 ? 25.851 -14.313 4.653 1.00 95.75 718 SER A CA 1
ATOM 5719 C C . SER A 1 718 ? 27.019 -14.498 3.684 1.00 95.75 718 SER A C 1
ATOM 5721 O O . SER A 1 718 ? 27.760 -15.468 3.835 1.00 95.75 718 SER A O 1
ATOM 5723 N N . GLY A 1 719 ? 27.193 -13.607 2.704 1.00 95.19 719 GLY A N 1
ATOM 5724 C CA . GLY A 1 719 ? 28.261 -13.703 1.706 1.00 95.19 719 GLY A CA 1
ATOM 5725 C C . GLY A 1 719 ? 28.104 -14.878 0.732 1.00 95.19 719 GLY A C 1
ATOM 5726 O O . GLY A 1 719 ? 29.088 -15.355 0.171 1.00 95.19 719 GLY A O 1
ATOM 5727 N N . ASP A 1 720 ? 26.885 -15.411 0.576 1.00 96.50 720 ASP A N 1
ATOM 5728 C CA . ASP A 1 720 ? 26.614 -16.591 -0.254 1.00 96.50 720 ASP A CA 1
ATOM 5729 C C . ASP A 1 720 ? 25.906 -16.265 -1.576 1.00 96.50 720 ASP A C 1
ATOM 5731 O O . ASP A 1 720 ? 25.642 -17.176 -2.364 1.00 96.50 720 ASP A O 1
ATOM 5735 N N . LEU A 1 721 ? 25.625 -14.987 -1.859 1.00 95.56 721 LEU A N 1
ATOM 5736 C CA . LEU A 1 721 ? 24.843 -14.584 -3.028 1.00 95.56 721 LEU A CA 1
ATOM 5737 C C . LEU A 1 721 ? 25.604 -14.772 -4.349 1.00 95.56 721 LEU A C 1
ATOM 5739 O O . LEU A 1 721 ? 24.975 -15.002 -5.380 1.00 95.56 721 LEU A O 1
ATOM 5743 N N . HIS A 1 722 ? 26.938 -14.758 -4.325 1.00 94.31 722 HIS A N 1
ATOM 5744 C CA . HIS A 1 722 ? 27.767 -15.116 -5.482 1.00 94.31 722 HIS A CA 1
ATOM 5745 C C . HIS A 1 722 ? 27.707 -16.603 -5.862 1.00 94.31 722 HIS A C 1
ATOM 5747 O O . HIS A 1 722 ? 28.149 -16.971 -6.953 1.00 94.31 722 HIS A O 1
ATOM 5753 N N . ARG A 1 723 ? 27.168 -17.481 -5.001 1.00 97.00 723 ARG A N 1
ATOM 5754 C CA . ARG A 1 723 ? 27.044 -18.905 -5.329 1.00 97.00 723 ARG A CA 1
ATOM 5755 C C . ARG A 1 723 ? 25.968 -19.095 -6.410 1.00 97.00 723 ARG A C 1
ATOM 5757 O O . ARG A 1 723 ? 24.822 -18.689 -6.184 1.00 97.00 723 ARG A O 1
ATOM 5764 N N . PRO A 1 724 ? 26.279 -19.719 -7.565 1.00 96.75 724 PRO A N 1
ATOM 5765 C CA . PRO A 1 724 ? 25.357 -19.794 -8.701 1.00 96.75 724 PRO A CA 1
ATOM 5766 C C . PRO A 1 724 ? 23.977 -20.367 -8.360 1.00 96.75 724 PRO A C 1
ATOM 5768 O O . PRO A 1 724 ? 22.957 -19.873 -8.840 1.00 96.75 724 PRO A O 1
ATOM 5771 N N . GLU A 1 725 ? 23.917 -21.381 -7.500 1.00 97.94 725 GLU A N 1
ATOM 5772 C CA . GLU A 1 725 ? 22.668 -22.007 -7.076 1.00 97.94 725 GLU A CA 1
ATOM 5773 C C . GLU A 1 725 ? 21.820 -21.099 -6.174 1.00 97.94 725 GLU A C 1
ATOM 5775 O O . GLU A 1 725 ? 20.592 -21.105 -6.290 1.00 97.94 725 GLU A O 1
ATOM 5780 N N . VAL A 1 726 ? 22.453 -20.272 -5.331 1.00 98.06 726 VAL A N 1
ATOM 5781 C CA . VAL A 1 726 ? 21.762 -19.283 -4.487 1.00 98.06 726 VAL A CA 1
ATOM 5782 C C . VAL A 1 726 ? 21.224 -18.160 -5.359 1.00 98.06 726 VAL A C 1
ATOM 5784 O O . VAL A 1 726 ? 20.034 -17.846 -5.285 1.00 98.06 726 VAL A O 1
ATOM 5787 N N . LEU A 1 727 ? 22.062 -17.606 -6.239 1.00 97.38 727 LEU A N 1
ATOM 5788 C CA . LEU A 1 727 ? 21.672 -16.541 -7.158 1.00 97.38 727 LEU A CA 1
ATOM 5789 C C . LEU A 1 727 ? 20.509 -16.973 -8.060 1.00 97.38 727 LEU A C 1
ATOM 5791 O O . LEU A 1 727 ? 19.522 -16.245 -8.201 1.00 97.38 727 LEU A O 1
ATOM 5795 N N . ALA A 1 728 ? 20.575 -18.185 -8.619 1.00 97.81 728 ALA A N 1
ATOM 5796 C CA . ALA A 1 728 ? 19.510 -18.745 -9.444 1.00 97.81 728 ALA A CA 1
ATOM 5797 C C . ALA A 1 728 ? 18.221 -18.982 -8.640 1.00 97.81 728 ALA A C 1
ATOM 5799 O O . ALA A 1 728 ? 17.130 -18.656 -9.114 1.00 97.81 728 ALA A O 1
ATOM 5800 N N . ALA A 1 729 ? 18.317 -19.514 -7.416 1.00 98.12 729 ALA A N 1
ATOM 5801 C CA . ALA A 1 729 ? 17.156 -19.716 -6.552 1.00 98.12 729 ALA A CA 1
ATOM 5802 C C . ALA A 1 729 ? 16.480 -18.388 -6.170 1.00 98.12 729 ALA A C 1
ATOM 5804 O O . ALA A 1 729 ? 15.251 -18.287 -6.219 1.00 98.12 729 ALA A O 1
ATOM 5805 N N . GLN A 1 730 ? 17.262 -17.353 -5.842 1.00 98.19 730 GLN A N 1
ATOM 5806 C CA . GLN A 1 730 ? 16.733 -16.021 -5.545 1.00 98.19 730 GLN A CA 1
ATOM 5807 C C . GLN A 1 730 ? 16.103 -15.371 -6.774 1.00 98.19 730 GLN A C 1
ATOM 5809 O O . GLN A 1 730 ? 14.980 -14.885 -6.678 1.00 98.19 730 GLN A O 1
ATOM 5814 N N . SER A 1 731 ? 16.755 -15.444 -7.935 1.00 97.69 731 SER A N 1
ATOM 5815 C CA . SER A 1 731 ? 16.213 -14.910 -9.190 1.00 97.69 731 SER A CA 1
ATOM 5816 C C . SER A 1 731 ? 14.863 -15.552 -9.528 1.00 97.69 731 SER A C 1
ATOM 5818 O O . SER A 1 731 ? 13.872 -14.850 -9.721 1.00 97.69 731 SER A O 1
ATOM 5820 N N . ARG A 1 732 ? 14.772 -16.891 -9.480 1.00 97.19 732 ARG A N 1
ATOM 5821 C CA . ARG A 1 732 ? 13.513 -17.624 -9.712 1.00 97.19 732 ARG A CA 1
ATOM 5822 C C . ARG A 1 732 ? 12.430 -17.249 -8.707 1.00 97.19 732 ARG A C 1
ATOM 5824 O O . ARG A 1 732 ? 11.289 -17.037 -9.103 1.00 97.19 732 ARG A O 1
ATOM 5831 N N . ARG A 1 733 ? 12.766 -17.132 -7.418 1.00 97.50 733 ARG A N 1
ATOM 5832 C CA . ARG A 1 733 ? 11.824 -16.669 -6.385 1.00 97.50 733 ARG A CA 1
ATOM 5833 C C . ARG A 1 733 ? 11.282 -15.283 -6.723 1.00 97.50 733 ARG A C 1
ATOM 5835 O O . ARG A 1 733 ? 10.080 -15.063 -6.624 1.00 97.50 733 ARG A O 1
ATOM 5842 N N . MET A 1 734 ? 12.163 -14.359 -7.096 1.00 97.94 734 MET A N 1
ATOM 5843 C CA . MET A 1 734 ? 11.804 -12.967 -7.347 1.00 97.94 734 MET A CA 1
ATOM 5844 C C . MET A 1 734 ? 10.890 -12.817 -8.565 1.00 97.94 734 MET A C 1
ATOM 5846 O O . MET A 1 734 ? 9.923 -12.052 -8.497 1.00 97.94 734 MET A O 1
ATOM 5850 N N . LEU A 1 735 ? 11.134 -13.604 -9.619 1.00 97.50 735 LEU A N 1
ATOM 5851 C CA . LEU A 1 735 ? 10.301 -13.657 -10.825 1.00 97.50 735 LEU A CA 1
ATOM 5852 C C . LEU A 1 735 ? 8.864 -14.102 -10.532 1.00 97.50 735 LEU A C 1
ATOM 5854 O O . LEU A 1 735 ? 7.947 -13.628 -11.184 1.00 97.50 735 LEU A O 1
ATOM 5858 N N . LYS A 1 736 ? 8.634 -14.955 -9.524 1.00 97.25 736 LYS A N 1
ATOM 5859 C CA . LYS A 1 736 ? 7.284 -15.429 -9.152 1.00 97.25 736 LYS A CA 1
ATOM 5860 C C . LYS A 1 736 ? 6.453 -14.399 -8.378 1.00 97.25 736 LYS A C 1
ATOM 5862 O O . LYS A 1 736 ? 5.288 -14.655 -8.091 1.00 97.25 736 LYS A O 1
ATOM 5867 N N . THR A 1 737 ? 7.030 -13.261 -7.990 1.00 96.44 737 THR A N 1
ATOM 5868 C CA . THR A 1 737 ? 6.306 -12.247 -7.207 1.00 96.44 737 THR A CA 1
ATOM 5869 C C . THR A 1 737 ? 5.552 -11.266 -8.114 1.00 96.44 737 THR A C 1
ATOM 5871 O O . THR A 1 737 ? 5.981 -11.029 -9.244 1.00 96.44 737 THR A O 1
ATOM 5874 N N . PRO A 1 738 ? 4.481 -10.608 -7.628 1.00 95.88 738 PRO A N 1
ATOM 5875 C CA . PRO A 1 738 ? 3.795 -9.549 -8.379 1.00 95.88 738 PRO A CA 1
ATOM 5876 C C . PRO A 1 738 ? 4.703 -8.373 -8.782 1.00 95.88 738 PRO A C 1
ATOM 5878 O O . PRO A 1 738 ? 4.406 -7.666 -9.741 1.00 95.88 738 PRO A O 1
ATOM 5881 N N . ARG A 1 739 ? 5.837 -8.175 -8.090 1.00 96.06 739 ARG A N 1
ATOM 5882 C CA . ARG A 1 739 ? 6.809 -7.112 -8.394 1.00 96.06 739 ARG A CA 1
ATOM 5883 C C . ARG A 1 739 ? 7.490 -7.278 -9.754 1.00 96.06 739 ARG A C 1
ATOM 5885 O O . ARG A 1 739 ? 7.945 -6.283 -10.306 1.00 96.06 739 ARG A O 1
ATOM 5892 N N . VAL A 1 740 ? 7.505 -8.487 -10.332 1.00 96.75 740 VAL A N 1
ATOM 5893 C CA . VAL A 1 740 ? 8.050 -8.737 -11.685 1.00 96.75 740 VAL A CA 1
ATOM 5894 C C . VAL A 1 740 ? 7.316 -7.954 -12.778 1.00 96.75 740 VAL A C 1
ATOM 5896 O O . VAL A 1 740 ? 7.837 -7.769 -13.873 1.00 96.75 740 VAL A O 1
ATOM 5899 N N . ARG A 1 741 ? 6.120 -7.432 -12.481 1.00 97.00 741 ARG A N 1
ATOM 5900 C CA . ARG A 1 741 ? 5.425 -6.491 -13.360 1.00 97.00 741 ARG A CA 1
ATOM 5901 C C . ARG A 1 741 ? 6.297 -5.285 -13.735 1.00 97.00 741 ARG A C 1
ATOM 5903 O O . ARG A 1 741 ? 6.191 -4.812 -14.860 1.00 97.00 741 ARG A O 1
ATOM 5910 N N . ALA A 1 742 ? 7.180 -4.831 -12.841 1.00 96.38 742 ALA A N 1
ATOM 5911 C CA . ALA A 1 742 ? 8.130 -3.768 -13.153 1.00 96.38 742 ALA A CA 1
ATOM 5912 C C . ALA A 1 742 ? 9.102 -4.177 -14.272 1.00 96.38 742 ALA A C 1
ATOM 5914 O O . ALA A 1 742 ? 9.331 -3.390 -15.176 1.00 96.38 742 ALA A O 1
ATOM 5915 N N . LEU A 1 743 ? 9.590 -5.423 -14.308 1.00 97.12 743 LEU A N 1
ATOM 5916 C CA . LEU A 1 743 ? 10.391 -5.913 -15.437 1.00 97.12 743 LEU A CA 1
ATOM 5917 C C . LEU A 1 743 ? 9.591 -5.884 -16.750 1.00 97.12 743 LEU A C 1
ATOM 5919 O O . LEU A 1 743 ? 10.090 -5.416 -17.770 1.00 97.12 743 LEU A O 1
ATOM 5923 N N . ALA A 1 744 ? 8.332 -6.329 -16.736 1.00 96.88 744 ALA A N 1
ATOM 5924 C CA . ALA A 1 744 ? 7.480 -6.283 -17.928 1.00 96.88 744 ALA A CA 1
ATOM 5925 C C . ALA A 1 744 ? 7.270 -4.849 -18.445 1.00 96.88 744 ALA A C 1
ATOM 5927 O O . ALA A 1 744 ? 7.302 -4.625 -19.654 1.00 96.88 744 ALA A O 1
ATOM 5928 N N . LEU A 1 745 ? 7.107 -3.877 -17.545 1.00 96.38 745 LEU A N 1
ATOM 5929 C CA . LEU A 1 745 ? 6.874 -2.482 -17.908 1.00 96.38 745 LEU A CA 1
ATOM 5930 C C . LEU A 1 745 ? 8.163 -1.724 -18.254 1.00 96.38 745 LEU A C 1
ATOM 5932 O O . LEU A 1 745 ? 8.254 -1.132 -19.325 1.00 96.38 745 LEU A O 1
ATOM 5936 N N . GLU A 1 746 ? 9.167 -1.750 -17.382 1.00 95.19 746 GLU A N 1
ATOM 5937 C CA . GLU A 1 746 ? 10.387 -0.950 -17.530 1.00 95.19 746 GLU A CA 1
ATOM 5938 C C . GLU A 1 746 ? 11.347 -1.535 -18.570 1.00 95.19 746 GLU A C 1
ATOM 5940 O O . GLU A 1 746 ? 11.987 -0.781 -19.301 1.00 95.19 746 GLU A O 1
ATOM 5945 N N . PHE A 1 747 ? 11.443 -2.864 -18.680 1.00 94.75 747 PHE A N 1
ATOM 5946 C CA . PHE A 1 747 ? 12.220 -3.498 -19.747 1.00 94.75 747 PHE A CA 1
ATOM 5947 C C . PHE A 1 747 ? 11.352 -3.738 -20.982 1.00 94.75 747 PHE A C 1
ATOM 5949 O O . PHE A 1 747 ? 11.642 -3.187 -22.042 1.00 94.75 747 PHE A O 1
ATOM 5956 N N . GLY A 1 748 ? 10.265 -4.504 -20.849 1.00 95.00 748 GLY A N 1
ATOM 5957 C CA . GLY A 1 748 ? 9.408 -4.863 -21.986 1.00 95.00 748 GLY A CA 1
ATOM 5958 C C . GLY A 1 748 ? 8.731 -3.656 -22.636 1.00 95.00 748 GLY A C 1
ATOM 5959 O O . GLY A 1 748 ? 8.732 -3.531 -23.860 1.00 95.00 748 GLY A O 1
ATOM 5960 N N . GLY A 1 749 ? 8.219 -2.726 -21.829 1.00 95.19 749 GLY A N 1
ATOM 5961 C CA . GLY A 1 749 ? 7.572 -1.503 -22.304 1.00 95.19 749 GLY A CA 1
ATOM 5962 C C . GLY A 1 749 ? 8.505 -0.531 -23.020 1.00 95.19 749 GLY A C 1
ATOM 5963 O O . GLY A 1 749 ? 8.067 0.096 -23.986 1.00 95.19 749 GLY A O 1
ATOM 5964 N N . ASN A 1 750 ? 9.763 -0.399 -22.590 1.00 92.88 750 ASN A N 1
ATOM 5965 C CA . ASN A 1 750 ? 10.760 0.414 -23.300 1.00 92.88 750 ASN A CA 1
ATOM 5966 C C . ASN A 1 750 ? 11.271 -0.308 -24.557 1.00 92.88 750 ASN A C 1
ATOM 5968 O O . ASN A 1 750 ? 11.313 0.292 -25.632 1.00 92.88 750 ASN A O 1
ATOM 5972 N N . TRP A 1 751 ? 11.579 -1.607 -24.451 1.00 92.69 751 TRP A N 1
ATOM 5973 C CA . TRP A 1 751 ? 12.040 -2.431 -25.574 1.00 92.69 751 TRP A CA 1
ATOM 5974 C C . TRP A 1 751 ? 11.047 -2.407 -26.739 1.00 92.69 751 TRP A C 1
ATOM 5976 O O . TRP A 1 751 ? 11.411 -2.074 -27.867 1.00 92.69 751 TRP A O 1
ATOM 5986 N N . LEU A 1 752 ? 9.782 -2.714 -26.465 1.00 93.81 752 LEU A N 1
ATOM 5987 C CA . LEU A 1 752 ? 8.736 -2.811 -27.482 1.00 93.81 752 LEU A CA 1
ATOM 5988 C C . LEU A 1 752 ? 8.036 -1.470 -27.739 1.00 93.81 752 LEU A C 1
ATOM 5990 O O . LEU A 1 752 ? 7.112 -1.405 -28.549 1.00 93.81 752 LEU A O 1
ATOM 5994 N N . ASP A 1 753 ? 8.490 -0.408 -27.069 1.00 92.38 753 ASP A N 1
ATOM 5995 C CA . ASP A 1 753 ? 7.963 0.948 -27.154 1.00 92.38 753 ASP A CA 1
ATOM 5996 C C . ASP A 1 753 ? 6.444 1.000 -26.920 1.00 92.38 753 ASP A C 1
ATOM 5998 O O . ASP A 1 753 ? 5.701 1.494 -27.752 1.00 92.38 753 ASP A O 1
ATOM 6002 N N . PHE A 1 754 ? 5.942 0.526 -25.780 1.00 94.25 754 PHE A N 1
ATOM 6003 C CA . PHE A 1 754 ? 4.538 0.710 -25.363 1.00 94.25 754 PHE A CA 1
ATOM 6004 C C . PHE A 1 754 ? 4.383 1.297 -23.955 1.00 94.25 754 PHE A C 1
ATOM 6006 O O . PHE A 1 754 ? 3.268 1.618 -23.557 1.00 94.25 754 PHE A O 1
ATOM 6013 N N . ARG A 1 755 ? 5.482 1.516 -23.220 1.00 93.19 755 ARG A N 1
ATOM 6014 C CA . ARG A 1 755 ? 5.468 1.982 -21.819 1.00 93.19 755 ARG A CA 1
ATOM 6015 C C . ARG A 1 755 ? 4.614 3.230 -21.563 1.00 93.19 755 ARG A C 1
ATOM 6017 O O . ARG A 1 755 ? 4.022 3.346 -20.504 1.00 93.19 755 ARG A O 1
ATOM 6024 N N . ARG A 1 756 ? 4.524 4.136 -22.541 1.00 89.81 756 ARG A N 1
ATOM 6025 C CA . ARG A 1 756 ? 3.734 5.382 -22.471 1.00 89.81 756 ARG A CA 1
ATOM 6026 C C . ARG A 1 756 ? 2.446 5.342 -23.301 1.00 89.81 756 ARG A C 1
ATOM 6028 O O . ARG A 1 756 ? 1.976 6.374 -23.770 1.00 89.81 756 ARG A O 1
ATOM 6035 N N . PHE A 1 757 ? 1.908 4.156 -23.582 1.00 94.62 757 PHE A N 1
ATOM 6036 C CA . PHE A 1 757 ? 0.728 4.022 -24.441 1.00 94.62 757 PHE A CA 1
ATOM 6037 C C . PHE A 1 757 ? -0.526 4.669 -23.841 1.00 94.62 757 PHE A C 1
ATOM 6039 O O . PHE A 1 757 ? -1.348 5.197 -24.582 1.00 94.62 757 PHE A O 1
ATOM 6046 N N . GLU A 1 758 ? -0.652 4.715 -22.518 1.00 91.38 758 GLU A N 1
ATOM 6047 C CA . GLU A 1 758 ? -1.778 5.382 -21.852 1.00 91.38 758 GLU A CA 1
ATOM 6048 C C . GLU A 1 758 ? -1.826 6.895 -22.133 1.00 91.38 758 GLU A C 1
ATOM 6050 O O . GLU A 1 758 ? -2.893 7.498 -22.124 1.00 91.38 758 GLU A O 1
ATOM 6055 N N . GLU A 1 759 ? -0.692 7.509 -22.480 1.00 89.50 759 GLU A N 1
ATOM 6056 C CA . GLU A 1 759 ? -0.606 8.917 -22.887 1.00 89.50 759 GLU A CA 1
ATOM 6057 C C . GLU A 1 759 ? -0.903 9.123 -24.388 1.00 89.50 759 GLU A C 1
ATOM 6059 O O . GLU A 1 759 ? -0.911 10.251 -24.890 1.00 89.50 759 GLU A O 1
ATOM 6064 N N . HIS A 1 760 ? -1.129 8.042 -25.144 1.00 86.88 760 HIS A N 1
ATOM 6065 C CA . HIS A 1 760 ? -1.354 8.104 -26.582 1.00 86.88 760 HIS A CA 1
ATOM 6066 C C . HIS A 1 760 ? -2.738 8.691 -26.897 1.00 86.88 760 HIS A C 1
ATOM 6068 O O . HIS A 1 760 ? -3.771 8.071 -26.642 1.00 86.88 760 HIS A O 1
ATOM 6074 N N . ASN A 1 761 ? -2.740 9.888 -27.489 1.00 84.38 761 ASN A N 1
ATOM 6075 C CA . ASN A 1 761 ? -3.942 10.647 -27.860 1.00 84.38 761 ASN A CA 1
ATOM 6076 C C . ASN A 1 761 ? -4.026 10.935 -29.372 1.00 84.38 761 ASN A C 1
ATOM 6078 O O . ASN A 1 761 ? -4.725 11.852 -29.787 1.00 84.38 761 ASN A O 1
ATOM 6082 N N . ALA A 1 762 ? -3.292 10.192 -30.211 1.00 84.56 762 ALA A N 1
ATOM 6083 C CA . ALA A 1 762 ? -3.279 10.439 -31.658 1.00 84.56 762 ALA A CA 1
ATOM 6084 C C . ALA A 1 762 ? -4.524 9.899 -32.389 1.00 84.56 762 ALA A C 1
ATOM 6086 O O . ALA A 1 762 ? -4.719 10.226 -33.559 1.00 84.56 762 ALA A O 1
ATOM 6087 N N . VAL A 1 763 ? -5.329 9.058 -31.727 1.00 88.12 763 VAL A N 1
ATOM 6088 C CA . VAL A 1 763 ? -6.573 8.481 -32.260 1.00 88.12 763 VAL A CA 1
ATOM 6089 C C . VAL A 1 763 ? -7.692 9.514 -32.240 1.00 88.12 763 VAL A C 1
ATOM 6091 O O . VAL A 1 763 ? -7.967 10.128 -31.209 1.00 88.12 763 VAL A O 1
ATOM 6094 N N . ASP A 1 764 ? -8.369 9.672 -33.375 1.00 86.06 764 ASP A N 1
ATOM 6095 C CA . ASP A 1 764 ? -9.546 10.529 -33.473 1.00 86.06 764 ASP A CA 1
ATOM 6096 C C . ASP A 1 764 ? -10.758 9.848 -32.816 1.00 86.06 764 ASP A C 1
ATOM 6098 O O . ASP A 1 764 ? -11.342 8.910 -33.363 1.00 86.06 764 ASP A O 1
ATOM 6102 N N . LYS A 1 765 ? -11.148 10.335 -31.633 1.00 88.19 765 LYS A N 1
ATOM 6103 C CA . LYS A 1 765 ? -12.275 9.790 -30.860 1.00 88.19 765 LYS A CA 1
ATOM 6104 C C . LYS A 1 765 ? -13.648 10.056 -31.501 1.00 88.19 765 LYS A C 1
ATOM 6106 O O . LYS A 1 765 ? -14.605 9.378 -31.143 1.00 88.19 765 LYS A O 1
ATOM 6111 N N . GLN A 1 766 ? -13.778 11.001 -32.442 1.00 87.12 766 GLN A N 1
ATOM 6112 C CA . GLN A 1 766 ? -15.033 11.195 -33.186 1.00 87.12 766 GLN A CA 1
ATOM 6113 C C . GLN A 1 766 ? -15.203 10.108 -34.248 1.00 87.12 766 GLN A C 1
ATOM 6115 O O . GLN A 1 766 ? -16.297 9.573 -34.417 1.00 87.12 766 GLN A O 1
ATOM 6120 N N . LYS A 1 767 ? -14.112 9.751 -34.937 1.00 85.94 767 LYS A N 1
ATOM 6121 C CA . LYS A 1 767 ? -14.109 8.683 -35.947 1.00 85.94 767 LYS A CA 1
ATOM 6122 C C . LYS A 1 767 ? -14.093 7.284 -35.322 1.00 85.94 767 LYS A C 1
ATOM 6124 O O . LYS A 1 767 ? -14.700 6.368 -35.873 1.00 85.94 767 LYS A O 1
ATOM 6129 N N . PHE A 1 768 ? -13.447 7.129 -34.165 1.00 90.31 768 PHE A N 1
ATOM 6130 C CA . PHE A 1 768 ? -13.321 5.868 -33.427 1.00 90.31 768 PHE A CA 1
ATOM 6131 C C . PHE A 1 768 ? -13.860 6.001 -31.992 1.00 90.31 768 PHE A C 1
ATOM 6133 O O . PHE A 1 768 ? -13.085 5.947 -31.035 1.00 90.31 768 PHE A O 1
ATOM 6140 N N . PRO A 1 769 ? -15.186 6.140 -31.801 1.00 91.19 769 PRO A N 1
ATOM 6141 C CA . PRO A 1 769 ? -15.782 6.369 -30.479 1.00 91.19 769 PRO A CA 1
ATOM 6142 C C . PRO A 1 769 ? -15.606 5.192 -29.512 1.00 91.19 769 PRO A C 1
ATOM 6144 O O . PRO A 1 769 ? -15.739 5.359 -28.305 1.00 91.19 769 PRO A O 1
ATOM 6147 N N . THR A 1 770 ? -15.296 3.997 -30.021 1.00 91.62 770 THR A N 1
ATOM 6148 C CA . THR A 1 770 ? -14.981 2.824 -29.196 1.00 91.62 770 THR A CA 1
ATOM 6149 C C . THR A 1 770 ? -13.585 2.879 -28.576 1.00 91.62 770 THR A C 1
ATOM 6151 O O . THR A 1 770 ? -13.304 2.076 -27.693 1.00 91.62 770 THR A O 1
ATOM 6154 N N . PHE A 1 771 ? -12.701 3.774 -29.036 1.00 93.88 771 PHE A N 1
ATOM 6155 C CA . PHE A 1 771 ? -11.401 4.025 -28.412 1.00 93.88 771 PHE A CA 1
ATOM 6156 C C . PHE A 1 771 ? -11.565 4.998 -27.237 1.00 93.88 771 PHE A C 1
ATOM 6158 O O . PHE A 1 771 ? -11.248 6.189 -27.316 1.00 93.88 771 PHE A O 1
ATOM 6165 N N . ASP A 1 772 ? -12.126 4.477 -26.150 1.00 92.94 772 ASP A N 1
ATOM 6166 C CA . ASP A 1 772 ? -12.251 5.170 -24.874 1.00 92.94 772 ASP A CA 1
ATOM 6167 C C . ASP A 1 772 ? -11.063 4.866 -23.944 1.00 92.94 772 ASP A C 1
ATOM 6169 O O . ASP A 1 772 ? -10.137 4.121 -24.283 1.00 92.94 772 ASP A O 1
ATOM 6173 N N . ASP A 1 773 ? -11.065 5.486 -22.764 1.00 93.31 773 ASP A N 1
ATOM 6174 C CA . ASP A 1 773 ? -9.959 5.346 -21.818 1.00 93.31 773 ASP A CA 1
ATOM 6175 C C . ASP A 1 773 ? -9.885 3.918 -21.238 1.00 93.31 773 ASP A C 1
ATOM 6177 O O . ASP A 1 773 ? -8.781 3.410 -21.041 1.00 93.31 773 ASP A O 1
ATOM 6181 N N . ASN A 1 774 ? -11.025 3.226 -21.094 1.00 93.69 774 ASN A N 1
ATOM 6182 C CA . ASN A 1 774 ? -11.083 1.830 -20.643 1.00 93.69 774 ASN A CA 1
ATOM 6183 C C . ASN A 1 774 ? -10.419 0.885 -21.651 1.00 93.69 774 ASN A C 1
ATOM 6185 O O . ASN A 1 774 ? -9.661 -0.013 -21.275 1.00 93.69 774 ASN A O 1
ATOM 6189 N N . LEU A 1 775 ? -10.697 1.060 -22.946 1.00 95.31 775 LEU A N 1
ATOM 6190 C CA . LEU A 1 775 ? -10.077 0.254 -23.989 1.00 95.31 775 LEU A CA 1
ATOM 6191 C C . LEU A 1 775 ? -8.576 0.547 -24.083 1.00 95.31 775 LEU A C 1
ATOM 6193 O O . LEU A 1 775 ? -7.791 -0.390 -24.222 1.00 95.31 775 LEU A O 1
ATOM 6197 N N . ARG A 1 776 ? -8.164 1.814 -23.964 1.00 95.94 776 ARG A N 1
ATOM 6198 C CA . ARG A 1 776 ? -6.743 2.191 -23.981 1.00 95.94 776 ARG A CA 1
ATOM 6199 C C . ARG A 1 776 ? -5.963 1.567 -22.821 1.00 95.94 776 ARG A C 1
ATOM 6201 O O . ARG A 1 776 ? -4.894 1.009 -23.064 1.00 95.94 776 ARG A O 1
ATOM 6208 N N . GLU A 1 777 ? -6.503 1.606 -21.603 1.00 95.94 777 GLU A N 1
ATOM 6209 C CA . GLU A 1 777 ? -5.926 0.917 -20.437 1.00 95.94 777 GLU A CA 1
ATOM 6210 C C . GLU A 1 777 ? -5.853 -0.599 -20.681 1.00 95.94 777 GLU A C 1
ATOM 6212 O O . GLU A 1 777 ? -4.825 -1.236 -20.459 1.00 95.94 777 GLU A O 1
ATOM 6217 N N . SER A 1 778 ? -6.912 -1.186 -21.244 1.00 96.81 778 SER A N 1
ATOM 6218 C CA . SER A 1 778 ? -6.949 -2.624 -21.541 1.00 96.81 778 SER A CA 1
ATOM 6219 C C . SER A 1 778 ? -5.904 -3.038 -22.587 1.00 96.81 778 SER A C 1
ATOM 6221 O O . SER A 1 778 ? -5.235 -4.057 -22.432 1.00 96.81 778 SER A O 1
ATOM 6223 N N . MET A 1 779 ? -5.710 -2.239 -23.638 1.00 97.62 779 MET A N 1
ATOM 6224 C CA . MET A 1 779 ? -4.649 -2.462 -24.627 1.00 97.62 779 MET A CA 1
ATOM 6225 C C . MET A 1 779 ? -3.254 -2.370 -23.996 1.00 97.62 779 MET A C 1
ATOM 6227 O O . MET A 1 779 ? -2.373 -3.144 -24.355 1.00 97.62 779 MET A O 1
ATOM 6231 N N . PHE A 1 780 ? -3.040 -1.444 -23.057 1.00 97.81 780 PHE A N 1
ATOM 6232 C CA . PHE A 1 780 ? -1.772 -1.312 -22.334 1.00 97.81 780 PHE A CA 1
ATOM 6233 C C . PHE A 1 780 ? -1.490 -2.508 -21.407 1.00 97.81 780 PHE A C 1
ATOM 6235 O O . PHE A 1 780 ? -0.358 -2.987 -21.334 1.00 97.81 780 PHE A O 1
ATOM 6242 N N . GLU A 1 781 ? -2.516 -3.026 -20.732 1.00 97.81 781 GLU A N 1
ATOM 6243 C CA . GLU A 1 781 ? -2.406 -4.163 -19.813 1.00 97.81 781 GLU A CA 1
ATOM 6244 C C . GLU A 1 781 ? -2.134 -5.508 -20.504 1.00 97.81 781 GLU A C 1
ATOM 6246 O O . GLU A 1 781 ? -1.480 -6.371 -19.915 1.00 97.81 781 GLU A O 1
ATOM 6251 N N . GLU A 1 782 ? -2.617 -5.707 -21.733 1.00 97.94 782 GLU A N 1
ATOM 6252 C CA . GLU A 1 782 ? -2.454 -6.960 -22.486 1.00 97.94 782 GLU A CA 1
ATOM 6253 C C . GLU A 1 782 ? -0.982 -7.421 -22.607 1.00 97.94 782 GLU A C 1
ATOM 6255 O O . GLU A 1 782 ? -0.670 -8.515 -22.116 1.00 97.94 782 GLU A O 1
ATOM 6260 N N . PRO A 1 783 ? -0.045 -6.632 -23.181 1.00 97.69 783 PRO A N 1
ATOM 6261 C CA . PRO A 1 783 ? 1.355 -7.041 -23.294 1.00 97.69 783 PRO A CA 1
ATOM 6262 C C . PRO A 1 783 ? 2.031 -7.177 -21.925 1.00 97.69 783 PRO A C 1
ATOM 6264 O O . PRO A 1 783 ? 2.891 -8.040 -21.754 1.00 97.69 783 PRO A O 1
ATOM 6267 N N . LEU A 1 784 ? 1.640 -6.375 -20.925 1.00 97.44 784 LEU A N 1
ATOM 6268 C CA . LEU A 1 784 ? 2.188 -6.491 -19.570 1.00 97.44 784 LEU A CA 1
ATOM 6269 C C . LEU A 1 784 ? 1.831 -7.829 -18.942 1.00 97.44 784 LEU A C 1
ATOM 6271 O O . LEU A 1 784 ? 2.697 -8.500 -18.387 1.00 97.44 784 LEU A O 1
ATOM 6275 N N . ARG A 1 785 ? 0.566 -8.235 -19.040 1.00 97.56 785 ARG A N 1
ATOM 6276 C CA . ARG A 1 785 ? 0.089 -9.517 -18.511 1.00 97.56 785 ARG A CA 1
ATOM 6277 C C . ARG A 1 785 ? 0.701 -10.689 -19.254 1.00 97.56 785 ARG A C 1
ATOM 6279 O O . ARG A 1 785 ? 1.089 -11.657 -18.607 1.00 97.56 785 ARG A O 1
ATOM 6286 N N . PHE A 1 786 ? 0.849 -10.566 -20.571 1.00 98.00 786 PHE A N 1
ATOM 6287 C CA . PHE A 1 786 ? 1.551 -11.548 -21.387 1.00 98.00 786 PHE A CA 1
ATOM 6288 C C . PHE A 1 786 ? 2.993 -11.754 -20.904 1.00 98.00 786 PHE A C 1
ATOM 6290 O O . PHE A 1 786 ? 3.364 -12.865 -20.537 1.00 98.00 786 PHE A O 1
ATOM 6297 N N . LEU A 1 787 ? 3.779 -10.678 -20.800 1.00 97.44 787 LEU A N 1
ATOM 6298 C CA . LEU A 1 787 ? 5.172 -10.748 -20.347 1.00 97.44 787 LEU A CA 1
ATOM 6299 C C . LEU A 1 787 ? 5.298 -11.212 -18.888 1.00 97.44 787 LEU A C 1
ATOM 6301 O O . LEU A 1 787 ? 6.195 -11.984 -18.562 1.00 97.44 787 LEU A O 1
ATOM 6305 N N . VAL A 1 788 ? 4.395 -10.787 -17.999 1.00 97.88 788 VAL A N 1
ATOM 6306 C CA . VAL A 1 788 ? 4.369 -11.280 -16.613 1.00 97.88 788 VAL A CA 1
ATOM 6307 C C . VAL A 1 788 ? 4.115 -12.786 -16.572 1.00 97.88 788 VAL A C 1
ATOM 6309 O O . VAL A 1 788 ? 4.794 -13.477 -15.816 1.00 97.88 788 VAL A O 1
ATOM 6312 N N . ASP A 1 789 ? 3.180 -13.308 -17.369 1.00 96.94 789 ASP A N 1
ATOM 6313 C CA . ASP A 1 789 ? 2.905 -14.747 -17.439 1.00 96.94 789 ASP A CA 1
ATOM 6314 C C . ASP A 1 789 ? 4.104 -15.524 -17.997 1.00 96.94 789 ASP A C 1
ATOM 6316 O O . ASP A 1 789 ? 4.456 -16.563 -17.441 1.00 96.94 789 ASP A O 1
ATOM 6320 N N . GLU A 1 790 ? 4.774 -14.994 -19.024 1.00 95.44 790 GLU A N 1
ATOM 6321 C CA . GLU A 1 790 ? 6.023 -15.544 -19.567 1.00 95.44 790 GLU A CA 1
ATOM 6322 C C . GLU A 1 790 ? 7.100 -15.669 -18.479 1.00 95.44 790 GLU A C 1
ATOM 6324 O O . GLU A 1 790 ? 7.604 -16.765 -18.214 1.00 95.44 790 GLU A O 1
ATOM 6329 N N . PHE A 1 791 ? 7.391 -14.573 -17.770 1.00 95.44 791 PHE A N 1
ATOM 6330 C CA . PHE A 1 791 ? 8.397 -14.544 -16.706 1.00 95.44 791 PHE A CA 1
ATOM 6331 C C . PHE A 1 791 ? 8.023 -15.429 -15.514 1.00 95.44 791 PHE A C 1
ATOM 6333 O O . PHE A 1 791 ? 8.868 -16.124 -14.945 1.00 95.44 791 PHE A O 1
ATOM 6340 N N . GLN A 1 792 ? 6.753 -15.412 -15.110 1.00 96.50 792 GLN A N 1
ATOM 6341 C CA . GLN A 1 792 ? 6.282 -16.168 -13.956 1.00 96.50 792 GLN A CA 1
ATOM 6342 C C . GLN A 1 792 ? 6.127 -17.649 -14.246 1.00 96.50 792 GLN A C 1
ATOM 6344 O O . GLN A 1 792 ? 6.183 -18.427 -13.299 1.00 96.50 792 GLN A O 1
ATOM 6349 N N . LYS A 1 793 ? 5.921 -18.078 -15.491 1.00 95.94 793 LYS A N 1
ATOM 6350 C CA . LYS A 1 793 ? 5.752 -19.498 -15.830 1.00 95.94 793 LYS A CA 1
ATOM 6351 C C . LYS A 1 793 ? 6.938 -20.108 -16.563 1.00 95.94 793 LYS A C 1
ATOM 6353 O O . LYS A 1 793 ? 6.881 -21.306 -16.808 1.00 95.94 793 LYS A O 1
ATOM 6358 N N . ASP A 1 794 ? 8.006 -19.339 -16.789 1.00 94.50 794 ASP A N 1
ATOM 6359 C CA . ASP A 1 794 ? 9.202 -19.794 -17.514 1.00 94.50 794 ASP A CA 1
ATOM 6360 C C . ASP A 1 794 ? 8.819 -20.353 -18.891 1.00 94.50 794 ASP A C 1
ATOM 6362 O O . ASP A 1 794 ? 9.128 -21.487 -19.254 1.00 94.50 794 ASP A O 1
ATOM 6366 N N . ARG A 1 795 ? 8.003 -19.576 -19.608 1.00 94.44 795 ARG A N 1
ATOM 6367 C CA . ARG A 1 795 ? 7.507 -19.958 -20.929 1.00 94.44 795 ARG A CA 1
ATOM 6368 C C . ARG A 1 795 ? 8.583 -19.780 -21.991 1.00 94.44 795 ARG A C 1
ATOM 6370 O O . ARG A 1 795 ? 9.650 -19.212 -21.760 1.00 94.44 795 ARG A O 1
ATOM 6377 N N . SER A 1 796 ? 8.300 -20.320 -23.171 1.00 95.69 796 SER A N 1
ATOM 6378 C CA . SER A 1 796 ? 9.212 -20.204 -24.295 1.00 95.69 796 SER A CA 1
ATOM 6379 C C . SER A 1 796 ? 9.204 -18.776 -24.814 1.00 95.69 796 SER A C 1
ATOM 6381 O O . SER A 1 796 ? 8.165 -18.291 -25.238 1.00 95.69 796 SER A O 1
ATOM 6383 N N . VAL A 1 797 ? 10.379 -18.156 -24.944 1.00 92.88 797 VAL A N 1
ATOM 6384 C CA . VAL A 1 797 ? 10.522 -16.847 -25.608 1.00 92.88 797 VAL A CA 1
ATOM 6385 C C . VAL A 1 797 ? 9.932 -16.828 -27.029 1.00 92.88 797 VAL A C 1
ATOM 6387 O O . VAL A 1 797 ? 9.584 -15.772 -27.550 1.00 92.88 797 VAL A O 1
ATOM 6390 N N . LEU A 1 798 ? 9.781 -17.999 -27.660 1.00 95.19 798 LEU A N 1
ATOM 6391 C CA . LEU A 1 798 ? 9.126 -18.148 -28.959 1.00 95.19 798 LEU A CA 1
ATOM 6392 C C . LEU A 1 798 ? 7.625 -17.822 -28.919 1.00 95.19 798 LEU A C 1
ATOM 6394 O O . LEU A 1 798 ? 7.076 -17.456 -29.958 1.00 95.19 798 LEU A O 1
ATOM 6398 N N . ASP A 1 799 ? 6.973 -17.890 -27.756 1.00 94.81 799 ASP A N 1
ATOM 6399 C CA . ASP A 1 799 ? 5.555 -17.555 -27.585 1.00 94.81 799 ASP A CA 1
ATOM 6400 C C . ASP A 1 799 ? 5.285 -16.070 -27.880 1.00 94.81 799 ASP A C 1
ATOM 6402 O O . ASP A 1 799 ? 4.188 -15.717 -28.311 1.00 94.81 799 ASP A O 1
ATOM 6406 N N . ILE A 1 800 ? 6.297 -15.199 -27.777 1.00 92.62 800 ILE A N 1
ATOM 6407 C CA . ILE A 1 800 ? 6.210 -13.797 -28.219 1.00 92.62 800 ILE A CA 1
ATOM 6408 C C . ILE A 1 800 ? 5.788 -13.687 -29.695 1.00 92.62 800 ILE A C 1
ATOM 6410 O O . ILE A 1 800 ? 5.058 -12.762 -30.058 1.00 92.62 800 ILE A O 1
ATOM 6414 N N . LEU A 1 801 ? 6.231 -14.622 -30.542 1.00 90.94 801 LEU A N 1
ATOM 6415 C CA . LEU A 1 801 ? 5.950 -14.629 -31.981 1.00 90.94 801 LEU A CA 1
ATOM 6416 C C . LEU A 1 801 ? 4.890 -15.662 -32.367 1.00 90.94 801 LEU A C 1
ATOM 6418 O O . LEU A 1 801 ? 4.020 -15.372 -33.184 1.00 90.94 801 LEU A O 1
ATOM 6422 N N . TYR A 1 802 ? 4.971 -16.861 -31.792 1.00 93.56 802 TYR A N 1
ATOM 6423 C CA . TYR A 1 802 ? 4.171 -18.022 -32.187 1.00 93.56 802 TYR A CA 1
ATOM 6424 C C . TYR A 1 802 ? 3.110 -18.414 -31.157 1.00 93.56 802 TYR A C 1
ATOM 6426 O O . TYR A 1 802 ? 2.364 -19.371 -31.377 1.00 93.56 802 TYR A O 1
ATOM 6434 N N . GLY A 1 803 ? 3.033 -17.696 -30.036 1.00 95.00 803 GLY A N 1
ATOM 6435 C CA . GLY A 1 803 ? 2.058 -17.953 -28.991 1.00 95.00 803 GLY A CA 1
ATOM 6436 C C . GLY A 1 803 ? 0.648 -17.815 -29.547 1.00 95.00 803 GLY A C 1
ATOM 6437 O O . GLY A 1 803 ? 0.306 -16.832 -30.196 1.00 95.00 803 GLY A O 1
ATOM 6438 N N . LYS A 1 804 ? -0.202 -18.802 -29.279 1.00 96.38 804 LYS A N 1
ATOM 6439 C CA . LYS A 1 804 ? -1.600 -18.794 -29.735 1.00 96.38 804 LYS A CA 1
ATOM 6440 C C . LYS A 1 804 ? -2.562 -18.180 -28.731 1.00 96.38 804 LYS A C 1
ATOM 6442 O O . LYS A 1 804 ? -3.767 -18.246 -28.927 1.00 96.38 804 LYS A O 1
ATOM 6447 N N . TYR A 1 805 ? -2.043 -17.576 -27.667 1.00 97.25 805 TYR A N 1
ATOM 6448 C CA . TYR A 1 805 ? -2.834 -17.120 -26.537 1.00 97.25 805 TYR A CA 1
ATOM 6449 C C . TYR A 1 805 ? -2.684 -15.621 -26.271 1.00 97.25 805 TYR A C 1
ATOM 6451 O O . TYR A 1 805 ? -1.683 -15.014 -26.647 1.00 97.25 805 TYR A O 1
ATOM 6459 N N . THR A 1 806 ? -3.674 -15.035 -25.595 1.00 97.38 806 THR A N 1
ATOM 6460 C CA . THR A 1 806 ? -3.610 -13.657 -25.078 1.00 97.38 806 THR A CA 1
ATOM 6461 C C . THR A 1 806 ? -4.385 -13.508 -23.759 1.00 97.38 806 THR A C 1
ATOM 6463 O O . THR A 1 806 ? -4.998 -14.468 -23.282 1.00 97.38 806 THR A O 1
ATOM 6466 N N . PHE A 1 807 ? -4.348 -12.318 -23.159 1.00 97.75 807 PHE A N 1
ATOM 6467 C CA . PHE A 1 807 ? -5.102 -11.931 -21.972 1.00 97.75 807 PHE A CA 1
ATOM 6468 C C . PHE A 1 807 ? -6.091 -10.822 -22.312 1.00 97.75 807 PHE A C 1
ATOM 6470 O O . PHE A 1 807 ? -5.710 -9.811 -22.891 1.00 97.75 807 PHE A O 1
ATOM 6477 N N . VAL A 1 808 ? -7.350 -10.986 -21.912 1.00 97.94 808 VAL A N 1
ATOM 6478 C CA . VAL A 1 808 ? -8.403 -9.995 -22.160 1.00 97.94 808 VAL A CA 1
ATOM 6479 C C . VAL A 1 808 ? -9.254 -9.768 -20.917 1.00 97.94 808 VAL A C 1
ATOM 6481 O O . VAL A 1 808 ? -9.523 -10.692 -20.151 1.00 97.94 808 VAL A O 1
ATOM 6484 N N . ASN A 1 809 ? -9.704 -8.534 -20.736 1.00 97.25 809 ASN A N 1
ATOM 6485 C CA . ASN A 1 809 ? -10.849 -8.177 -19.902 1.00 97.25 809 ASN A CA 1
ATOM 6486 C C . ASN A 1 809 ? -12.075 -7.913 -20.802 1.00 97.25 809 ASN A C 1
ATOM 6488 O O . ASN A 1 809 ? -12.001 -8.055 -22.026 1.00 97.25 809 ASN A O 1
ATOM 6492 N N . ALA A 1 810 ? -13.215 -7.535 -20.219 1.00 95.56 810 ALA A N 1
ATOM 6493 C CA . ALA A 1 810 ? -14.450 -7.341 -20.985 1.00 95.56 810 ALA A CA 1
ATOM 6494 C C . ALA A 1 810 ? -14.336 -6.299 -22.133 1.00 95.56 810 ALA A C 1
ATOM 6496 O O . ALA A 1 810 ? -14.751 -6.628 -23.251 1.00 95.56 810 ALA A O 1
ATOM 6497 N N . PRO A 1 811 ? -13.745 -5.095 -21.942 1.00 95.50 811 PRO A N 1
ATOM 6498 C CA . PRO A 1 811 ? -13.514 -4.145 -23.036 1.00 95.50 811 PRO A CA 1
ATOM 6499 C C . PRO A 1 811 ? -12.676 -4.715 -24.187 1.00 95.50 811 PRO A C 1
ATOM 6501 O O . PRO A 1 811 ? -13.067 -4.595 -25.351 1.00 95.50 811 PRO A O 1
ATOM 6504 N N . LEU A 1 812 ? -11.554 -5.376 -23.879 1.00 97.00 812 LEU A N 1
ATOM 6505 C CA . LEU A 1 812 ? -10.645 -5.890 -24.903 1.00 97.00 812 LEU A CA 1
ATOM 6506 C C . LEU A 1 812 ? -11.221 -7.106 -25.640 1.00 97.00 812 LEU A C 1
ATOM 6508 O O . LEU A 1 812 ? -11.110 -7.191 -26.861 1.00 97.00 812 LEU A O 1
ATOM 6512 N N . ALA A 1 813 ? -11.916 -8.003 -24.931 1.00 96.69 813 ALA A N 1
ATOM 6513 C CA . ALA A 1 813 ? -12.613 -9.139 -25.536 1.00 96.69 813 ALA A CA 1
ATOM 6514 C C . ALA A 1 813 ? -13.663 -8.672 -26.558 1.00 96.69 813 ALA A C 1
ATOM 6516 O O . ALA A 1 813 ? -13.730 -9.195 -27.674 1.00 96.69 813 ALA A O 1
ATOM 6517 N N . LYS A 1 814 ? -14.433 -7.628 -26.213 1.00 95.50 814 LYS A N 1
ATOM 6518 C CA . LYS A 1 814 ? -15.388 -6.988 -27.127 1.00 95.50 814 LYS A CA 1
ATOM 6519 C C . LYS A 1 814 ? -14.681 -6.380 -28.337 1.00 95.50 814 LYS A C 1
ATOM 6521 O O . LYS A 1 814 ? -15.120 -6.604 -29.463 1.00 95.50 814 LYS A O 1
ATOM 6526 N N . HIS A 1 815 ? -13.592 -5.644 -28.119 1.00 96.62 815 HIS A N 1
ATOM 6527 C CA . HIS A 1 815 ? -12.808 -5.034 -29.193 1.00 96.62 815 HIS A CA 1
ATOM 6528 C C . HIS A 1 815 ? -12.210 -6.076 -30.159 1.00 96.62 815 HIS A C 1
ATOM 6530 O O . HIS A 1 815 ? -12.147 -5.847 -31.365 1.00 96.62 815 HIS A O 1
ATOM 6536 N N . TYR A 1 816 ? -11.838 -7.255 -29.656 1.00 97.06 816 TYR A N 1
ATOM 6537 C CA . TYR A 1 816 ? -11.334 -8.370 -30.462 1.00 97.06 816 TYR A CA 1
ATOM 6538 C C . TYR A 1 816 ? -12.417 -9.265 -31.074 1.00 97.06 816 TYR A C 1
ATOM 6540 O O . TYR A 1 816 ? -12.081 -10.189 -31.811 1.00 97.06 816 TYR A O 1
ATOM 6548 N N . GLY A 1 817 ? -13.702 -9.003 -30.816 1.00 95.31 817 GLY A N 1
ATOM 6549 C CA . GLY A 1 817 ? -14.800 -9.816 -31.346 1.00 95.31 817 GLY A CA 1
ATOM 6550 C C . GLY A 1 817 ? -14.913 -11.207 -30.707 1.00 95.31 817 GLY A C 1
ATOM 6551 O O . GLY A 1 817 ? -15.486 -12.117 -31.308 1.00 95.31 817 GLY A O 1
ATOM 6552 N N . MET A 1 818 ? -14.391 -11.388 -29.489 1.00 95.75 818 MET A N 1
ATOM 6553 C CA . MET A 1 818 ? -14.418 -12.654 -28.746 1.00 95.75 818 MET A CA 1
ATOM 6554 C C . MET A 1 818 ? -15.785 -12.878 -28.081 1.00 95.75 818 MET A C 1
ATOM 6556 O O . MET A 1 818 ? -15.947 -12.728 -26.874 1.00 95.75 818 MET A O 1
ATOM 6560 N N . THR A 1 819 ? -16.802 -13.203 -28.882 1.00 91.06 819 THR A N 1
ATOM 6561 C CA . THR A 1 819 ? -18.209 -13.299 -28.427 1.00 91.06 819 THR A CA 1
ATOM 6562 C C . THR A 1 819 ? -18.493 -14.416 -27.412 1.00 91.06 819 THR A C 1
ATOM 6564 O O . THR A 1 819 ? -19.473 -14.333 -26.667 1.00 91.06 819 THR A O 1
ATOM 6567 N N . ASP A 1 820 ? -17.647 -15.446 -27.356 1.00 92.94 820 ASP A N 1
ATOM 6568 C CA . ASP A 1 820 ? -17.723 -16.564 -26.407 1.00 92.94 820 ASP A CA 1
ATOM 6569 C C . ASP A 1 820 ? -16.926 -16.326 -25.109 1.00 92.94 820 ASP A C 1
ATOM 6571 O O . ASP A 1 820 ? -17.081 -17.087 -24.154 1.00 92.94 820 ASP A O 1
ATOM 6575 N N . VAL A 1 821 ? -16.132 -15.252 -25.029 1.00 93.69 821 VAL A N 1
ATOM 6576 C CA . VAL A 1 821 ? -15.342 -14.888 -23.846 1.00 93.69 821 VAL A CA 1
ATOM 6577 C C . VAL A 1 821 ? -16.075 -13.798 -23.062 1.00 93.69 821 VAL A C 1
ATOM 6579 O O . VAL A 1 821 ? -16.238 -12.676 -23.537 1.00 93.69 821 VAL A O 1
ATOM 6582 N N . LYS A 1 822 ? -16.521 -14.117 -21.840 1.00 91.69 822 LYS A N 1
ATOM 6583 C CA . LYS A 1 822 ? -17.293 -13.206 -20.972 1.00 91.69 822 LYS A CA 1
ATOM 6584 C C . LYS A 1 822 ? -16.640 -13.067 -19.589 1.00 91.69 822 LYS A C 1
ATOM 6586 O O . LYS A 1 822 ? -17.101 -13.717 -18.652 1.00 91.69 822 LYS A O 1
ATOM 6591 N N . PRO A 1 823 ? -15.563 -12.271 -19.456 1.00 91.88 823 PRO A N 1
ATOM 6592 C CA . PRO A 1 823 ? -14.937 -12.001 -18.161 1.00 91.88 823 PRO A CA 1
ATOM 6593 C C . PRO A 1 823 ? -15.919 -11.277 -17.235 1.00 91.88 823 PRO A C 1
ATOM 6595 O O . PRO A 1 823 ? -16.721 -10.468 -17.716 1.00 91.88 823 PRO A O 1
ATOM 6598 N N . ALA A 1 824 ? -15.854 -11.531 -15.926 1.00 89.56 824 ALA A N 1
ATOM 6599 C CA . ALA A 1 824 ? -16.590 -10.719 -14.962 1.00 89.56 824 ALA A CA 1
ATOM 6600 C C . ALA A 1 824 ? -16.064 -9.269 -14.934 1.00 89.56 824 ALA A C 1
ATOM 6602 O O . ALA A 1 824 ? -14.995 -8.948 -15.462 1.00 89.56 824 ALA A O 1
ATOM 6603 N N . GLU A 1 825 ? -16.822 -8.369 -14.309 1.00 82.81 825 GLU A N 1
ATOM 6604 C CA . GLU A 1 825 ? -16.402 -6.979 -14.127 1.00 82.81 825 GLU A CA 1
ATOM 6605 C C . GLU A 1 825 ? -15.065 -6.921 -13.360 1.00 82.81 825 GLU A C 1
ATOM 6607 O O . GLU A 1 825 ? -14.919 -7.536 -12.304 1.00 82.81 825 GLU A O 1
ATOM 6612 N N . ASN A 1 826 ? -14.080 -6.202 -13.911 1.00 83.06 826 ASN A N 1
ATOM 6613 C CA . ASN A 1 826 ? -12.693 -6.112 -13.420 1.00 83.06 826 ASN A CA 1
ATOM 6614 C C . ASN A 1 826 ? -11.865 -7.417 -13.460 1.00 83.06 826 ASN A C 1
ATOM 6616 O O . ASN A 1 826 ? -10.765 -7.466 -12.904 1.00 83.06 826 ASN A O 1
ATOM 6620 N N . GLU A 1 827 ? -12.338 -8.462 -14.143 1.00 94.06 827 GLU A N 1
ATOM 6621 C CA . GLU A 1 827 ? -11.601 -9.715 -14.315 1.00 94.06 827 GLU A CA 1
ATOM 6622 C C . GLU A 1 827 ? -10.776 -9.734 -15.613 1.00 94.06 827 GLU A C 1
ATOM 6624 O O . GLU A 1 827 ? -11.172 -9.196 -16.650 1.00 94.06 827 GLU A O 1
ATOM 6629 N N . TRP A 1 828 ? -9.625 -10.409 -15.556 1.00 96.75 828 TRP A N 1
ATOM 6630 C CA . TRP A 1 828 ? -8.780 -10.720 -16.707 1.00 96.75 828 TRP A CA 1
ATOM 6631 C C . TRP A 1 828 ? -8.708 -12.226 -16.913 1.00 96.75 828 TRP A C 1
ATOM 6633 O O . TRP A 1 828 ? -8.374 -12.961 -15.984 1.00 96.75 828 TRP A O 1
ATOM 6643 N N . VAL A 1 829 ? -8.935 -12.674 -18.144 1.00 97.06 829 VAL A N 1
ATOM 6644 C CA . VAL A 1 829 ? -8.900 -14.093 -18.508 1.00 97.06 829 VAL A CA 1
ATOM 6645 C C . VAL A 1 829 ? -7.842 -14.356 -19.570 1.00 97.06 829 VAL A C 1
ATOM 6647 O O . VAL A 1 829 ? -7.604 -13.531 -20.453 1.00 97.06 829 VAL A O 1
ATOM 6650 N N . ARG A 1 830 ? -7.208 -15.529 -19.490 1.00 96.81 830 ARG A N 1
ATOM 6651 C CA . ARG A 1 830 ? -6.311 -16.034 -20.534 1.00 96.81 830 ARG A CA 1
ATOM 6652 C C . ARG A 1 830 ? -7.118 -16.817 -21.567 1.00 96.81 830 ARG A C 1
ATOM 6654 O O . ARG A 1 830 ? -7.912 -17.675 -21.195 1.00 96.81 830 ARG A O 1
ATOM 6661 N N . VAL A 1 831 ? -6.870 -16.566 -22.847 1.00 97.44 831 VAL A N 1
ATOM 6662 C CA . VAL A 1 831 ? -7.536 -17.231 -23.977 1.00 97.44 831 VAL A CA 1
ATOM 6663 C C . VAL A 1 831 ? -6.488 -18.001 -24.774 1.00 97.44 831 VAL A C 1
ATOM 6665 O O . VAL A 1 831 ? -5.649 -17.373 -25.402 1.00 97.44 831 VAL A O 1
ATOM 6668 N N . ASP A 1 832 ? -6.517 -19.338 -24.738 1.00 95.38 832 ASP A N 1
ATOM 6669 C CA . ASP A 1 832 ? -5.494 -20.221 -25.338 1.00 95.38 832 ASP A CA 1
ATOM 6670 C C . ASP A 1 832 ? -5.498 -20.305 -26.868 1.00 95.38 832 ASP A C 1
ATOM 6672 O O . ASP A 1 832 ? -4.445 -20.512 -27.460 1.00 95.38 832 ASP A O 1
ATOM 6676 N N . ASN A 1 833 ? -6.670 -20.173 -27.493 1.00 95.00 833 ASN A N 1
ATOM 6677 C CA . ASN A 1 833 ? -6.864 -20.284 -28.943 1.00 95.00 833 ASN A CA 1
ATOM 6678 C C . ASN A 1 833 ? -7.250 -18.920 -29.518 1.00 95.00 833 ASN A C 1
ATOM 6680 O O . ASN A 1 833 ? -8.298 -18.761 -30.140 1.00 95.00 833 ASN A O 1
ATOM 6684 N N . ALA A 1 834 ? -6.462 -17.900 -29.199 1.00 96.38 834 ALA A N 1
ATOM 6685 C CA . ALA A 1 834 ? -6.687 -16.528 -29.626 1.00 96.38 834 ALA A CA 1
ATOM 6686 C C . ALA A 1 834 ? -6.487 -16.349 -31.147 1.00 96.38 834 ALA A C 1
ATOM 6688 O O . ALA A 1 834 ? -7.034 -15.413 -31.730 1.00 96.38 834 ALA A O 1
ATOM 6689 N N . ASP A 1 835 ? -5.792 -17.277 -31.812 1.00 94.88 835 ASP A N 1
ATOM 6690 C CA . ASP A 1 835 ? -5.530 -17.276 -33.258 1.00 94.88 835 ASP A CA 1
ATOM 6691 C C . ASP A 1 835 ? -6.804 -17.353 -34.105 1.00 94.88 835 ASP A C 1
ATOM 6693 O O . ASP A 1 835 ? -6.878 -16.715 -35.156 1.00 94.88 835 ASP A O 1
ATOM 6697 N N . ARG A 1 836 ? -7.866 -18.006 -33.613 1.00 95.00 836 ARG A N 1
ATOM 6698 C CA . ARG A 1 836 ? -9.193 -17.980 -34.266 1.00 95.00 836 ARG A CA 1
ATOM 6699 C C . ARG A 1 836 ? -9.804 -16.574 -34.363 1.00 95.00 836 ARG A C 1
ATOM 6701 O O . ARG A 1 836 ? -10.713 -16.361 -35.159 1.00 95.00 836 ARG A O 1
ATOM 6708 N N . TYR A 1 837 ? -9.325 -15.644 -33.536 1.00 95.12 837 TYR A N 1
ATOM 6709 C CA . TYR A 1 837 ? -9.713 -14.233 -33.513 1.00 95.12 837 TYR A CA 1
ATOM 6710 C C . TYR A 1 837 ? -8.670 -13.335 -34.184 1.00 95.12 837 TYR A C 1
ATOM 6712 O O . TYR A 1 837 ? -8.718 -12.119 -34.016 1.00 95.12 837 TYR A O 1
ATOM 6720 N N . GLY A 1 838 ? -7.695 -13.912 -34.897 1.00 93.88 838 GLY A N 1
ATOM 6721 C CA . GLY A 1 838 ? -6.555 -13.167 -35.429 1.00 93.88 838 GLY A CA 1
ATOM 6722 C C . GLY A 1 838 ? -5.677 -12.570 -34.326 1.00 93.88 838 GLY A C 1
ATOM 6723 O O . GLY A 1 838 ? -5.096 -11.512 -34.519 1.00 93.88 838 GLY A O 1
ATOM 6724 N N . ARG A 1 839 ? -5.622 -13.191 -33.143 1.00 95.88 839 ARG A N 1
ATOM 6725 C CA . ARG A 1 839 ? -4.798 -12.745 -32.010 1.00 95.88 839 ARG A CA 1
ATOM 6726 C C . ARG A 1 839 ? -3.789 -13.822 -31.614 1.00 95.88 839 ARG A C 1
ATOM 6728 O O . ARG A 1 839 ? -3.889 -14.961 -32.050 1.00 95.88 839 ARG A O 1
ATOM 6735 N N . GLY A 1 840 ? -2.827 -13.475 -30.772 1.00 93.94 840 GLY A N 1
ATOM 6736 C CA . GLY A 1 840 ? -1.778 -14.389 -30.320 1.00 93.94 840 GLY A CA 1
ATOM 6737 C C . GLY A 1 840 ? -0.391 -13.796 -30.532 1.00 93.94 840 GLY A C 1
ATOM 6738 O O . GLY A 1 840 ? -0.148 -13.076 -31.510 1.00 93.94 840 GLY A O 1
ATOM 6739 N N . GLY A 1 841 ? 0.491 -14.063 -29.569 1.00 94.50 841 GLY A N 1
ATOM 6740 C CA . GLY A 1 841 ? 1.788 -13.409 -29.465 1.00 94.50 841 GLY A CA 1
ATOM 6741 C C . GLY A 1 841 ? 1.634 -11.893 -29.336 1.00 94.50 841 GLY A C 1
ATOM 6742 O O . GLY A 1 841 ? 0.537 -11.367 -29.144 1.00 94.50 841 GLY A O 1
ATOM 6743 N N . LEU A 1 842 ? 2.739 -11.165 -29.466 1.00 94.06 842 LEU A N 1
ATOM 6744 C CA . LEU A 1 842 ? 2.732 -9.707 -29.330 1.00 94.06 842 LEU A CA 1
ATOM 6745 C C . LEU A 1 842 ? 2.286 -8.999 -30.614 1.00 94.06 842 LEU A C 1
ATOM 6747 O O . LEU A 1 842 ? 1.624 -7.970 -30.558 1.00 94.06 842 LEU A O 1
ATOM 6751 N N . LEU A 1 843 ? 2.617 -9.543 -31.787 1.00 92.94 843 LEU A N 1
ATOM 6752 C CA . LEU A 1 843 ? 2.530 -8.818 -33.064 1.00 92.94 843 LEU A CA 1
ATOM 6753 C C . LEU A 1 843 ? 1.111 -8.387 -33.458 1.00 92.94 843 LEU A C 1
ATOM 6755 O O . LEU A 1 843 ? 0.939 -7.406 -34.178 1.00 92.94 843 LEU A O 1
ATOM 6759 N N . THR A 1 844 ? 0.104 -9.131 -33.006 1.00 94.69 844 THR A N 1
ATOM 6760 C CA . THR A 1 844 ? -1.309 -8.901 -33.334 1.00 94.69 844 THR A CA 1
ATOM 6761 C C . THR A 1 844 ? -2.062 -8.131 -32.248 1.00 94.69 844 THR A C 1
ATOM 6763 O O . THR A 1 844 ? -3.260 -7.884 -32.400 1.00 94.69 844 THR A O 1
ATOM 6766 N N . MET A 1 845 ? -1.389 -7.728 -31.164 1.00 97.44 845 MET A N 1
ATOM 6767 C CA . MET A 1 845 ? -2.001 -6.947 -30.088 1.00 97.44 845 MET A CA 1
ATOM 6768 C C . MET A 1 845 ? -2.298 -5.520 -30.555 1.00 97.44 845 MET A C 1
ATOM 6770 O O . MET A 1 845 ? -1.469 -4.859 -31.194 1.00 97.44 845 MET A O 1
ATOM 6774 N N . ALA A 1 846 ? -3.475 -5.004 -30.204 1.00 96.75 846 ALA A N 1
ATOM 6775 C CA . ALA A 1 846 ? -3.925 -3.699 -30.672 1.00 96.75 846 ALA A CA 1
ATOM 6776 C C . ALA A 1 846 ? -3.048 -2.537 -30.194 1.00 96.75 846 ALA A C 1
ATOM 6778 O O . ALA A 1 846 ? -2.935 -1.540 -30.907 1.00 96.75 846 ALA A O 1
ATOM 6779 N N . VAL A 1 847 ? -2.366 -2.670 -29.056 1.00 96.81 847 VAL A N 1
ATOM 6780 C CA . VAL A 1 847 ? -1.425 -1.665 -28.536 1.00 96.81 847 VAL A CA 1
ATOM 6781 C C . VAL A 1 847 ? -0.330 -1.302 -29.546 1.00 96.81 847 VAL A C 1
ATOM 6783 O O . VAL A 1 847 ? -0.112 -0.122 -29.831 1.00 96.81 847 VAL A O 1
ATOM 6786 N N . PHE A 1 848 ? 0.312 -2.298 -30.169 1.00 95.94 848 PHE A N 1
ATOM 6787 C CA . PHE A 1 848 ? 1.391 -2.074 -31.136 1.00 95.94 848 PHE A CA 1
ATOM 6788 C C . PHE A 1 848 ? 0.854 -1.590 -32.478 1.00 95.94 848 PHE A C 1
ATOM 6790 O O . PHE A 1 848 ? 1.447 -0.708 -33.105 1.00 95.94 848 PHE A O 1
ATOM 6797 N N . LEU A 1 849 ? -0.287 -2.133 -32.905 1.00 95.38 849 LEU A N 1
ATOM 6798 C CA . LEU A 1 849 ? -0.945 -1.761 -34.157 1.00 95.38 849 LEU A CA 1
ATOM 6799 C C . LEU A 1 849 ? -1.414 -0.300 -34.127 1.00 95.38 849 LEU A C 1
ATOM 6801 O O . LEU A 1 849 ? -1.197 0.439 -35.094 1.00 95.38 849 LEU A O 1
ATOM 6805 N N . THR A 1 850 ? -1.996 0.122 -33.004 1.00 95.31 850 THR A N 1
ATOM 6806 C CA . THR A 1 850 ? -2.513 1.478 -32.779 1.00 95.31 850 THR A CA 1
ATOM 6807 C C . THR A 1 850 ? -1.378 2.475 -32.619 1.00 95.31 850 THR A C 1
ATOM 6809 O O . THR A 1 850 ? -1.323 3.463 -33.349 1.00 95.31 850 THR A O 1
ATOM 6812 N N . LYS A 1 851 ? -0.408 2.194 -31.734 1.00 93.94 851 LYS A N 1
ATOM 6813 C CA . LYS A 1 851 ? 0.711 3.113 -31.477 1.00 93.94 851 LYS A CA 1
ATOM 6814 C C . LYS A 1 851 ? 1.507 3.441 -32.739 1.00 93.94 851 LYS A C 1
ATOM 6816 O O . LYS A 1 851 ? 1.962 4.571 -32.920 1.00 93.94 851 LYS A O 1
ATOM 6821 N N . ASN A 1 852 ? 1.641 2.464 -33.630 1.00 92.69 852 ASN A N 1
ATOM 6822 C CA . ASN A 1 852 ? 2.352 2.608 -34.894 1.00 92.69 852 ASN A CA 1
ATOM 6823 C C . ASN A 1 852 ? 1.436 3.038 -36.055 1.00 92.69 852 ASN A C 1
ATOM 6825 O O . ASN A 1 852 ? 1.706 2.715 -37.209 1.00 92.69 852 ASN A O 1
ATOM 6829 N N . SER A 1 853 ? 0.372 3.796 -35.776 1.00 88.31 853 SER A N 1
ATOM 6830 C CA . SER A 1 853 ? -0.548 4.347 -36.778 1.00 88.31 853 SER A CA 1
ATOM 6831 C C . SER A 1 853 ? -0.792 5.850 -36.545 1.00 88.31 853 SER A C 1
ATOM 6833 O O . SER A 1 853 ? -0.789 6.313 -35.406 1.00 88.31 853 SER A O 1
ATOM 6835 N N . PRO A 1 854 ? -0.954 6.677 -37.594 1.00 76.12 854 PRO A N 1
ATOM 6836 C CA . PRO A 1 854 ? -1.482 8.030 -37.448 1.00 76.12 854 PRO A CA 1
ATOM 6837 C C . PRO A 1 854 ? -2.995 7.914 -37.274 1.00 76.12 854 PRO A C 1
ATOM 6839 O O . PRO A 1 854 ? -3.651 7.499 -38.213 1.00 76.12 854 PRO A O 1
ATOM 6842 N N . GLY A 1 855 ? -3.547 8.238 -36.105 1.00 79.19 855 GLY A N 1
ATOM 6843 C CA . GLY A 1 855 ? -4.849 7.746 -35.622 1.00 79.19 855 GLY A CA 1
ATOM 6844 C C . GLY A 1 855 ? -6.141 8.061 -36.404 1.00 79.19 855 GLY A C 1
ATOM 6845 O O . GLY A 1 855 ? -7.225 7.818 -35.884 1.00 79.19 855 GLY A O 1
ATOM 6846 N N . LEU A 1 856 ? -6.045 8.543 -37.647 1.00 83.00 856 LEU A N 1
ATOM 6847 C CA . LEU A 1 856 ? -7.109 8.575 -38.662 1.00 83.00 856 LEU A CA 1
ATOM 6848 C C . LEU A 1 856 ? -6.943 7.526 -39.786 1.00 83.00 856 LEU A C 1
ATOM 6850 O O . LEU A 1 856 ? -7.817 7.431 -40.651 1.00 83.00 856 LEU A O 1
ATOM 6854 N N . ARG A 1 857 ? -5.837 6.768 -39.809 1.00 83.00 857 ARG A N 1
ATOM 6855 C CA . ARG A 1 857 ? -5.506 5.735 -40.806 1.00 83.00 857 ARG A CA 1
ATOM 6856 C C . ARG A 1 857 ? -4.509 4.705 -40.265 1.00 83.00 857 ARG A C 1
ATOM 6858 O O . ARG A 1 857 ? -3.861 4.931 -39.249 1.00 83.00 857 ARG A O 1
ATOM 6865 N N . THR A 1 858 ? -4.310 3.597 -40.971 1.00 86.81 858 THR A N 1
ATOM 6866 C CA . THR A 1 858 ? -3.193 2.680 -40.688 1.00 86.81 858 THR A CA 1
ATOM 6867 C C . THR A 1 858 ? -1.874 3.205 -41.272 1.00 86.81 858 THR A C 1
ATOM 6869 O O . THR A 1 858 ? -1.827 4.169 -42.052 1.00 86.81 858 THR A O 1
ATOM 6872 N N . SER A 1 859 ? -0.752 2.597 -40.877 1.00 89.56 859 SER A N 1
ATOM 6873 C CA . SER A 1 859 ? 0.548 2.874 -41.493 1.00 89.56 859 SER A CA 1
ATOM 6874 C C . SER A 1 859 ? 1.424 1.620 -41.577 1.00 89.56 859 SER A C 1
ATOM 6876 O O . SER A 1 859 ? 2.134 1.313 -40.619 1.00 89.56 859 SER A O 1
ATOM 6878 N N . PRO A 1 860 ? 1.464 0.957 -42.750 1.00 89.19 860 PRO A N 1
ATOM 6879 C CA . PRO A 1 860 ? 2.417 -0.113 -43.036 1.00 89.19 860 PRO A CA 1
ATOM 6880 C C . PRO A 1 860 ? 3.855 0.321 -42.750 1.00 89.19 860 PRO A C 1
ATOM 6882 O O . PRO A 1 860 ? 4.602 -0.386 -42.091 1.00 89.19 860 PRO A O 1
ATOM 6885 N N . VAL A 1 861 ? 4.213 1.542 -43.149 1.00 87.56 861 VAL A N 1
ATOM 6886 C CA . VAL A 1 861 ? 5.546 2.121 -42.934 1.00 87.56 861 VAL A CA 1
ATOM 6887 C C . VAL A 1 861 ? 5.928 2.138 -41.451 1.00 87.56 861 VAL A C 1
ATOM 6889 O O . VAL A 1 861 ? 6.971 1.606 -41.087 1.00 87.56 861 VAL A O 1
ATOM 6892 N N . LYS A 1 862 ? 5.088 2.707 -40.574 1.00 89.62 862 LYS A N 1
ATOM 6893 C CA . LYS A 1 862 ? 5.387 2.792 -39.134 1.00 89.62 862 LYS A CA 1
ATOM 6894 C C . LYS A 1 862 ? 5.348 1.422 -38.452 1.00 89.62 862 LYS A C 1
ATOM 6896 O O . LYS A 1 862 ? 6.238 1.128 -37.660 1.00 89.62 862 LYS A O 1
ATOM 6901 N N . ARG A 1 863 ? 4.364 0.573 -38.776 1.00 93.31 863 ARG A N 1
ATOM 6902 C CA . ARG A 1 863 ? 4.249 -0.792 -38.222 1.00 93.31 863 ARG A CA 1
ATOM 6903 C C . ARG A 1 863 ? 5.434 -1.672 -38.633 1.00 93.31 863 ARG A C 1
ATOM 6905 O O . ARG A 1 863 ? 6.029 -2.338 -37.791 1.00 93.31 863 ARG A O 1
ATOM 6912 N N . GLY A 1 864 ? 5.819 -1.625 -39.906 1.00 91.75 864 GLY A N 1
ATOM 6913 C CA . GLY A 1 864 ? 6.980 -2.337 -40.436 1.00 91.75 864 GLY A CA 1
ATOM 6914 C C . GLY A 1 864 ? 8.293 -1.814 -39.856 1.00 91.75 864 GLY A C 1
ATOM 6915 O O . GLY A 1 864 ? 9.147 -2.602 -39.460 1.00 91.75 864 GLY A O 1
ATOM 6916 N N . TYR A 1 865 ? 8.444 -0.491 -39.742 1.00 89.50 865 TYR A N 1
ATOM 6917 C CA . TYR A 1 865 ? 9.610 0.117 -39.099 1.00 89.50 865 TYR A CA 1
ATOM 6918 C C . TYR A 1 865 ? 9.754 -0.327 -37.640 1.00 89.50 865 TYR A C 1
ATOM 6920 O O . TYR A 1 865 ? 10.851 -0.687 -37.218 1.00 89.50 865 TYR A O 1
ATOM 6928 N N . TRP A 1 866 ? 8.653 -0.351 -36.881 1.00 92.12 866 TRP A N 1
ATOM 6929 C CA . TRP A 1 866 ? 8.644 -0.868 -35.513 1.00 92.12 866 TRP A CA 1
ATOM 6930 C C . TRP A 1 866 ? 9.092 -2.332 -35.455 1.00 92.12 866 TRP A C 1
ATOM 6932 O O . TRP A 1 866 ? 9.975 -2.646 -34.664 1.00 92.12 866 TRP A O 1
ATOM 6942 N N . MET A 1 867 ? 8.571 -3.200 -36.330 1.00 91.62 867 MET A N 1
ATOM 6943 C CA . MET A 1 867 ? 8.986 -4.607 -36.412 1.00 91.62 867 MET A CA 1
ATOM 6944 C C . MET A 1 867 ? 10.497 -4.735 -36.635 1.00 91.62 867 MET A C 1
ATOM 6946 O O . MET A 1 867 ? 11.210 -5.366 -35.858 1.00 91.62 867 MET A O 1
ATOM 6950 N N . VAL A 1 868 ? 11.000 -4.099 -37.689 1.00 89.75 868 VAL A N 1
ATOM 6951 C CA . VAL A 1 868 ? 12.396 -4.237 -38.106 1.00 89.75 868 VAL A CA 1
ATOM 6952 C C . VAL A 1 868 ? 13.350 -3.637 -37.067 1.00 89.75 868 VAL A C 1
ATOM 6954 O O . VAL A 1 868 ? 14.381 -4.231 -36.763 1.00 89.75 868 VAL A O 1
ATOM 6957 N N . ARG A 1 869 ? 12.981 -2.510 -36.446 1.00 87.38 869 ARG A N 1
ATOM 6958 C CA . ARG A 1 869 ? 13.818 -1.843 -35.441 1.00 87.38 869 ARG A CA 1
ATOM 6959 C C . ARG A 1 869 ? 13.740 -2.482 -34.054 1.00 87.38 869 ARG A C 1
ATOM 6961 O O . ARG A 1 869 ? 14.772 -2.643 -33.415 1.00 87.38 869 ARG A O 1
ATOM 6968 N N . ARG A 1 870 ? 12.540 -2.787 -33.548 1.00 88.62 870 ARG A N 1
ATOM 6969 C CA . ARG A 1 870 ? 12.336 -3.245 -32.158 1.00 88.62 870 ARG A CA 1
ATOM 6970 C C . ARG A 1 870 ? 12.383 -4.760 -32.008 1.00 88.62 870 ARG A C 1
ATOM 6972 O O . ARG A 1 870 ? 12.857 -5.236 -30.981 1.00 88.62 870 ARG A O 1
ATOM 6979 N N . VAL A 1 871 ? 11.915 -5.507 -33.008 1.00 88.25 871 VAL A N 1
ATOM 6980 C CA . VAL A 1 871 ? 11.845 -6.976 -32.946 1.00 88.25 871 VAL A CA 1
ATOM 6981 C C . VAL A 1 871 ? 13.054 -7.613 -33.629 1.00 88.25 871 VAL A C 1
ATOM 6983 O O . VAL A 1 871 ? 13.699 -8.466 -33.030 1.00 88.25 871 VAL A O 1
ATOM 6986 N N . LEU A 1 872 ? 13.406 -7.178 -34.847 1.00 87.56 872 LEU A N 1
ATOM 6987 C CA . LEU A 1 872 ? 14.561 -7.727 -35.582 1.00 87.56 872 LEU A CA 1
ATOM 6988 C C . LEU A 1 872 ? 15.900 -7.055 -35.228 1.00 87.56 872 LEU A C 1
ATOM 6990 O O . LEU A 1 872 ? 16.954 -7.578 -35.581 1.00 87.56 872 LEU A O 1
ATOM 6994 N N . GLY A 1 873 ? 15.872 -5.914 -34.530 1.00 83.94 873 GLY A N 1
ATOM 6995 C CA . GLY A 1 873 ? 17.076 -5.206 -34.081 1.00 83.94 873 GLY A CA 1
ATOM 6996 C C . GLY A 1 873 ? 17.884 -4.552 -35.206 1.00 83.94 873 GLY A C 1
ATOM 6997 O O . GLY A 1 873 ? 19.081 -4.314 -35.051 1.00 83.94 873 GLY A O 1
ATOM 6998 N N . GLU A 1 874 ? 17.271 -4.270 -36.358 1.00 82.19 874 GLU A N 1
ATOM 6999 C CA . GLU A 1 874 ? 17.967 -3.617 -37.463 1.00 82.19 874 GLU A CA 1
ATOM 7000 C C . GLU A 1 874 ? 17.986 -2.090 -37.310 1.00 82.19 874 GLU A C 1
ATOM 7002 O O . GLU A 1 874 ? 16.964 -1.444 -37.064 1.00 82.19 874 GLU A O 1
ATOM 7007 N N . ASN A 1 875 ? 19.146 -1.481 -37.574 1.00 74.94 875 ASN A N 1
ATOM 7008 C CA . ASN A 1 875 ? 19.256 -0.030 -37.679 1.00 74.94 875 ASN A CA 1
ATOM 7009 C C . ASN A 1 875 ? 18.772 0.457 -39.061 1.00 74.94 875 ASN A C 1
ATOM 7011 O O . ASN A 1 875 ? 19.259 0.015 -40.115 1.00 74.94 875 ASN A O 1
ATOM 7015 N N . ILE A 1 876 ? 17.815 1.387 -39.050 1.00 74.69 876 ILE A N 1
ATOM 7016 C CA . ILE A 1 876 ? 17.273 2.062 -40.232 1.00 74.69 876 ILE A CA 1
ATOM 7017 C C . ILE A 1 876 ? 17.583 3.563 -40.100 1.00 74.69 876 ILE A C 1
ATOM 7019 O O . ILE A 1 876 ? 17.089 4.189 -39.155 1.00 74.69 876 ILE A O 1
ATOM 7023 N N . PRO A 1 877 ? 18.368 4.158 -41.021 1.00 67.00 877 PRO A N 1
ATOM 7024 C CA . PRO A 1 877 ? 18.722 5.573 -40.947 1.00 67.00 877 PRO A CA 1
ATOM 7025 C C . PRO A 1 877 ? 17.483 6.475 -41.097 1.00 67.00 877 PRO A C 1
ATOM 7027 O O . PRO A 1 877 ? 16.492 6.062 -41.708 1.00 67.00 877 PRO A O 1
ATOM 7030 N N . PRO A 1 878 ? 17.523 7.712 -40.565 1.00 66.56 878 PRO A N 1
ATOM 7031 C CA . PRO A 1 878 ? 16.416 8.655 -40.699 1.00 66.56 878 PRO A CA 1
ATOM 7032 C C . PRO A 1 878 ? 16.128 8.992 -42.175 1.00 66.56 878 PRO A C 1
ATOM 7034 O O . PRO A 1 878 ? 17.042 8.948 -43.007 1.00 66.56 878 PRO A O 1
ATOM 7037 N N . PRO A 1 879 ? 14.870 9.336 -42.518 1.00 65.12 879 PRO A N 1
ATOM 7038 C CA . PRO A 1 879 ? 14.497 9.676 -43.888 1.00 65.12 879 PRO A CA 1
ATOM 7039 C C . PRO A 1 879 ? 15.161 10.989 -44.356 1.00 65.12 879 PRO A C 1
ATOM 7041 O O . PRO A 1 879 ? 15.468 11.851 -43.528 1.00 65.12 879 PRO A O 1
ATOM 7044 N N . PRO A 1 880 ? 15.354 11.190 -45.675 1.00 63.72 880 PRO A N 1
ATOM 7045 C CA . PRO A 1 880 ? 15.810 12.467 -46.229 1.00 63.72 880 PRO A CA 1
ATOM 7046 C C . PRO A 1 880 ? 14.827 13.613 -45.926 1.00 63.72 880 PRO A C 1
ATOM 7048 O O . PRO A 1 880 ? 13.615 13.414 -45.960 1.00 63.72 880 PRO A O 1
ATOM 7051 N N . ALA A 1 881 ? 15.332 14.830 -45.697 1.00 55.19 881 ALA A N 1
ATOM 7052 C CA . ALA A 1 881 ? 14.533 15.976 -45.234 1.00 55.19 881 ALA A CA 1
ATOM 7053 C C . ALA A 1 881 ? 13.454 16.491 -46.220 1.00 55.19 881 ALA A C 1
ATOM 7055 O O . ALA A 1 881 ? 12.559 17.219 -45.804 1.00 55.19 881 ALA A O 1
ATOM 7056 N N . ASN A 1 882 ? 13.509 16.111 -47.503 1.00 59.94 882 ASN A N 1
ATOM 7057 C CA . ASN A 1 882 ? 12.725 16.732 -48.584 1.00 59.94 882 ASN A CA 1
ATOM 7058 C C . ASN A 1 882 ? 11.651 15.814 -49.210 1.00 59.94 882 ASN A C 1
ATOM 7060 O O . ASN A 1 882 ? 11.315 15.980 -50.382 1.00 59.94 882 ASN A O 1
ATOM 7064 N N . VAL A 1 883 ? 11.123 14.827 -48.478 1.00 57.62 883 VAL A N 1
ATOM 7065 C CA . VAL A 1 883 ? 10.118 13.888 -49.019 1.00 57.62 883 VAL A CA 1
ATOM 7066 C C . VAL A 1 883 ? 8.693 14.269 -48.568 1.00 57.62 883 VAL A C 1
ATOM 7068 O O . VAL A 1 883 ? 8.449 14.339 -47.362 1.00 57.62 883 VAL A O 1
ATOM 7071 N N . PRO A 1 884 ? 7.727 14.480 -49.489 1.00 58.97 884 PRO A N 1
ATOM 7072 C CA . PRO A 1 884 ? 6.332 14.764 -49.141 1.00 58.97 884 PRO A CA 1
ATOM 7073 C C . PRO A 1 884 ? 5.661 13.591 -48.410 1.00 58.97 884 PRO A C 1
ATOM 7075 O O . PRO A 1 884 ? 5.775 12.438 -48.828 1.00 58.97 884 PRO A O 1
ATOM 7078 N N . ALA A 1 885 ? 4.923 13.882 -47.336 1.00 64.38 885 ALA A N 1
ATOM 7079 C CA . ALA A 1 885 ? 4.174 12.874 -46.588 1.00 64.38 885 ALA A CA 1
ATOM 7080 C C . ALA A 1 885 ? 2.907 12.415 -47.338 1.00 64.38 885 ALA A C 1
ATOM 7082 O O . ALA A 1 885 ? 2.254 13.204 -48.020 1.00 64.38 885 ALA A O 1
ATOM 7083 N N . LEU A 1 886 ? 2.513 11.149 -47.152 1.00 65.69 886 LEU A N 1
ATOM 7084 C CA . LEU A 1 886 ? 1.184 10.664 -47.555 1.00 65.69 886 LEU A CA 1
ATOM 7085 C C . LEU A 1 886 ? 0.073 11.418 -46.788 1.00 65.69 886 LEU A C 1
ATOM 7087 O O . LEU A 1 886 ? 0.296 11.759 -45.619 1.00 65.69 886 LEU A O 1
ATOM 7091 N N . PRO A 1 887 ? -1.132 11.610 -47.374 1.00 63.16 887 PRO A N 1
ATOM 7092 C CA . PRO A 1 887 ? -2.262 12.263 -46.707 1.00 63.16 887 PRO A CA 1
ATOM 7093 C C . PRO A 1 887 ? -2.545 11.708 -45.299 1.00 63.16 887 PRO A C 1
ATOM 7095 O O . PRO A 1 887 ? -2.392 10.512 -45.033 1.00 63.16 887 PRO A O 1
ATOM 7098 N N . ALA A 1 888 ? -2.950 12.579 -44.371 1.00 61.38 888 ALA A N 1
ATOM 7099 C CA . ALA A 1 888 ? -3.172 12.211 -42.967 1.00 61.38 888 ALA A CA 1
ATOM 7100 C C . ALA A 1 888 ? -4.442 11.363 -42.733 1.00 61.38 888 ALA A C 1
ATOM 7102 O O . ALA A 1 888 ? -4.527 10.668 -41.725 1.00 61.38 888 ALA A O 1
ATOM 7103 N N . ASP A 1 889 ? -5.394 11.389 -43.668 1.00 62.62 889 ASP A N 1
ATOM 7104 C CA . ASP A 1 889 ? -6.680 10.683 -43.605 1.00 62.62 889 ASP A CA 1
ATOM 7105 C C . ASP A 1 889 ? -6.795 9.691 -44.772 1.00 62.62 889 ASP A C 1
ATOM 7107 O O . ASP A 1 889 ? -6.604 10.074 -45.928 1.00 62.62 889 ASP A O 1
ATOM 7111 N N . GLU A 1 890 ? -7.108 8.424 -44.470 1.00 66.94 890 GLU A N 1
ATOM 7112 C CA . GLU A 1 890 ? -7.233 7.338 -45.459 1.00 66.94 890 GLU A CA 1
ATOM 7113 C C . GLU A 1 890 ? -8.336 7.624 -46.491 1.00 66.94 890 GLU A C 1
ATOM 7115 O O . GLU A 1 890 ? -8.196 7.256 -47.654 1.00 66.94 890 GLU A O 1
ATOM 7120 N N . SER A 1 891 ? -9.392 8.356 -46.108 1.00 63.25 891 SER A N 1
ATOM 7121 C CA . SER A 1 891 ? -10.495 8.711 -47.019 1.00 63.25 891 SER A CA 1
ATOM 7122 C C . SER A 1 891 ? -10.083 9.688 -48.128 1.00 63.25 891 SER A C 1
ATOM 7124 O O . SER A 1 891 ? -10.764 9.814 -49.143 1.00 63.25 891 SER A O 1
ATOM 7126 N N . LYS A 1 892 ? -8.940 10.366 -47.959 1.00 67.19 892 LYS A N 1
ATOM 7127 C CA . LYS A 1 892 ? -8.417 11.380 -48.886 1.00 67.19 892 LYS A CA 1
ATOM 7128 C C . LYS A 1 892 ? -7.395 10.818 -49.878 1.00 67.19 892 LYS A C 1
ATOM 7130 O O . LYS A 1 892 ? -6.740 11.589 -50.571 1.00 67.19 892 LYS A O 1
ATOM 7135 N N . LEU A 1 893 ? -7.248 9.493 -49.952 1.00 66.94 893 LEU A N 1
ATOM 7136 C CA . LEU A 1 893 ? -6.377 8.814 -50.923 1.00 66.94 893 LEU A CA 1
ATOM 7137 C C . LEU A 1 893 ? -6.971 8.755 -52.347 1.00 66.94 893 LEU A C 1
ATOM 7139 O O . LEU A 1 893 ? -6.314 8.259 -53.262 1.00 66.94 893 LEU A O 1
ATOM 7143 N N . GLY A 1 894 ? -8.193 9.264 -52.551 1.00 70.81 894 GLY A N 1
ATOM 7144 C CA . GLY A 1 894 ? -8.880 9.230 -53.843 1.00 70.81 894 GLY A CA 1
ATOM 7145 C C . GLY A 1 894 ? -9.155 7.793 -54.296 1.00 70.81 894 GLY A C 1
ATOM 7146 O O . GLY A 1 894 ? -9.630 6.963 -53.518 1.00 70.81 894 GLY A O 1
ATOM 7147 N N . ASP A 1 895 ? -8.813 7.474 -55.545 1.00 72.31 895 ASP A N 1
ATOM 7148 C CA . ASP A 1 895 ? -9.029 6.142 -56.129 1.00 72.31 895 ASP A CA 1
ATOM 7149 C C . ASP A 1 895 ? -7.976 5.104 -55.716 1.00 72.31 895 ASP A C 1
ATOM 7151 O O . ASP A 1 895 ? -8.204 3.903 -55.869 1.00 72.31 895 ASP A O 1
ATOM 7155 N N . LEU A 1 896 ? -6.892 5.515 -55.056 1.00 77.81 896 LEU A N 1
ATOM 7156 C CA . LEU A 1 896 ? -5.841 4.604 -54.602 1.00 77.81 896 LEU A CA 1
ATOM 7157 C C . LEU A 1 896 ? -6.202 3.912 -53.278 1.00 77.81 896 LEU A C 1
ATOM 7159 O O . LEU A 1 896 ? -6.890 4.463 -52.419 1.00 77.81 896 LEU A O 1
ATOM 7163 N N . THR A 1 897 ? -5.724 2.683 -53.113 1.00 80.12 897 THR A N 1
ATOM 7164 C CA . THR A 1 897 ? -5.577 2.002 -51.815 1.00 80.12 897 THR A CA 1
ATOM 7165 C C . THR A 1 897 ? -4.274 2.439 -51.143 1.00 80.12 897 THR A C 1
ATOM 7167 O O . THR A 1 897 ? -3.351 2.912 -51.813 1.00 80.12 897 THR A O 1
ATOM 7170 N N . LEU A 1 898 ? -4.129 2.220 -49.831 1.00 78.25 898 LEU A N 1
ATOM 7171 C CA . LEU A 1 898 ? -2.880 2.540 -49.124 1.00 78.25 898 LEU A CA 1
ATOM 7172 C C . LEU A 1 898 ? -1.664 1.796 -49.709 1.00 78.25 898 LEU A C 1
ATOM 7174 O O . LEU A 1 898 ? -0.576 2.364 -49.805 1.00 78.25 898 LEU A O 1
ATOM 7178 N N . ARG A 1 899 ? -1.863 0.554 -50.173 1.00 82.88 899 ARG A N 1
ATOM 7179 C CA . ARG A 1 899 ? -0.849 -0.237 -50.886 1.00 82.88 899 ARG A CA 1
ATOM 7180 C C . ARG A 1 899 ? -0.417 0.428 -52.191 1.00 82.88 899 ARG A C 1
ATOM 7182 O O . ARG A 1 899 ? 0.779 0.528 -52.445 1.00 82.88 899 ARG A O 1
ATOM 7189 N N . GLN A 1 900 ? -1.368 0.885 -53.006 1.00 83.19 900 GLN A N 1
ATOM 7190 C CA . GLN A 1 900 ? -1.065 1.557 -54.275 1.00 83.19 900 GLN A CA 1
ATOM 7191 C C . GLN A 1 900 ? -0.376 2.907 -54.044 1.00 83.19 900 GLN A C 1
ATOM 7193 O O . GLN A 1 900 ? 0.615 3.202 -54.705 1.00 83.19 900 GLN A O 1
ATOM 7198 N N . ALA A 1 901 ? -0.828 3.680 -53.053 1.00 80.56 901 ALA A N 1
ATOM 7199 C CA . ALA A 1 901 ? -0.190 4.939 -52.675 1.00 80.56 901 ALA A CA 1
ATOM 7200 C C . ALA A 1 901 ? 1.257 4.732 -52.186 1.00 80.56 901 ALA A C 1
ATOM 7202 O O . ALA A 1 901 ? 2.153 5.497 -52.540 1.00 80.56 901 ALA A O 1
ATOM 7203 N N . LEU A 1 902 ? 1.512 3.672 -51.410 1.00 81.00 902 LEU A N 1
ATOM 7204 C CA . LEU A 1 902 ? 2.861 3.307 -50.974 1.00 81.00 902 LEU A CA 1
ATOM 7205 C C . LEU A 1 902 ? 3.733 2.810 -52.138 1.00 81.00 902 LEU A C 1
ATOM 7207 O O . LEU A 1 902 ? 4.905 3.169 -52.211 1.00 81.00 902 LEU A O 1
ATOM 7211 N N . ALA A 1 903 ? 3.176 2.019 -53.060 1.00 82.12 903 ALA A N 1
ATOM 7212 C CA . ALA A 1 903 ? 3.888 1.567 -54.256 1.00 82.12 903 ALA A CA 1
ATOM 7213 C C . ALA A 1 903 ? 4.342 2.756 -55.116 1.00 82.12 903 ALA A C 1
ATOM 7215 O O . ALA A 1 903 ? 5.515 2.823 -55.473 1.00 82.12 903 ALA A O 1
ATOM 7216 N N . GLN A 1 904 ? 3.458 3.733 -55.337 1.00 79.19 904 GLN A N 1
ATOM 7217 C CA . GLN A 1 904 ? 3.786 4.976 -56.035 1.00 79.19 904 GLN A CA 1
ATOM 7218 C C . GLN A 1 904 ? 4.860 5.785 -55.287 1.00 79.19 904 GLN A C 1
ATOM 7220 O O . GLN A 1 904 ? 5.799 6.294 -55.890 1.00 79.19 904 GLN A O 1
ATOM 7225 N N . HIS A 1 905 ? 4.787 5.858 -53.953 1.00 76.56 905 HIS A N 1
ATOM 7226 C CA . HIS A 1 905 ? 5.800 6.542 -53.141 1.00 76.56 905 HIS A CA 1
ATOM 7227 C C . HIS A 1 905 ? 7.205 5.929 -53.288 1.00 76.56 905 HIS A C 1
ATOM 7229 O O . HIS A 1 905 ? 8.214 6.638 -53.275 1.00 76.56 905 HIS A O 1
ATOM 7235 N N . ARG A 1 906 ? 7.281 4.606 -53.465 1.00 76.31 906 ARG A N 1
ATOM 7236 C CA . ARG A 1 906 ? 8.535 3.864 -53.655 1.00 76.31 906 ARG A CA 1
ATOM 7237 C C . ARG A 1 906 ? 9.144 4.015 -55.046 1.00 76.31 906 ARG A C 1
ATOM 7239 O O . ARG A 1 906 ? 10.282 3.593 -55.219 1.00 76.31 906 ARG A O 1
ATOM 7246 N N . GLU A 1 907 ? 8.447 4.606 -56.015 1.00 77.25 907 GLU A N 1
ATOM 7247 C CA . GLU A 1 907 ? 9.037 4.912 -57.326 1.00 77.25 907 GLU A CA 1
ATOM 7248 C C . GLU A 1 907 ? 10.178 5.932 -57.208 1.00 77.25 907 GLU A C 1
ATOM 7250 O O . GLU A 1 907 ? 11.073 5.960 -58.049 1.00 77.25 907 GLU A O 1
ATOM 7255 N N . ASN A 1 908 ? 10.205 6.730 -56.131 1.00 71.44 908 ASN A N 1
ATOM 7256 C CA . ASN A 1 908 ? 11.322 7.617 -55.838 1.00 71.44 908 ASN A CA 1
ATOM 7257 C C . ASN A 1 908 ? 12.562 6.808 -55.386 1.00 71.44 908 ASN A C 1
ATOM 7259 O O . ASN A 1 908 ? 12.527 6.194 -54.310 1.00 71.44 908 ASN A O 1
ATOM 7263 N N . PRO A 1 909 ? 13.695 6.863 -56.120 1.00 69.44 909 PRO A N 1
ATOM 7264 C CA . PRO A 1 909 ? 14.912 6.126 -55.771 1.00 69.44 909 PRO A CA 1
ATOM 7265 C C . PRO A 1 909 ? 15.452 6.434 -54.368 1.00 69.44 909 PRO A C 1
ATOM 7267 O O . PRO A 1 909 ? 16.032 5.557 -53.727 1.00 69.44 909 PRO A O 1
ATOM 7270 N N . ALA A 1 910 ? 15.225 7.651 -53.857 1.00 66.06 910 ALA A N 1
ATOM 7271 C CA . ALA A 1 910 ? 15.635 8.050 -52.510 1.00 66.06 910 ALA A CA 1
ATOM 7272 C C . ALA A 1 910 ? 14.824 7.353 -51.399 1.00 66.06 910 ALA A C 1
ATOM 7274 O O . ALA A 1 910 ? 15.292 7.254 -50.266 1.00 66.06 910 ALA A O 1
ATOM 7275 N N . CYS A 1 911 ? 13.620 6.866 -51.713 1.00 70.00 911 CYS A N 1
ATOM 7276 C CA . CYS A 1 911 ? 12.710 6.213 -50.767 1.00 70.00 911 CYS A CA 1
ATOM 7277 C C . CYS A 1 911 ? 12.754 4.683 -50.905 1.00 70.00 911 CYS A C 1
ATOM 7279 O O . CYS A 1 911 ? 12.728 3.966 -49.902 1.00 70.00 911 CYS A O 1
ATOM 7281 N N . ALA A 1 912 ? 12.894 4.173 -52.134 1.00 72.62 912 ALA A N 1
ATOM 7282 C CA . ALA A 1 912 ? 12.840 2.746 -52.457 1.00 72.62 912 ALA A CA 1
ATOM 7283 C C . ALA A 1 912 ? 13.782 1.876 -51.604 1.00 72.62 912 ALA A C 1
ATOM 7285 O O . ALA A 1 912 ? 13.381 0.810 -51.132 1.00 72.62 912 ALA A O 1
ATOM 7286 N N . GLY A 1 913 ? 15.019 2.338 -51.382 1.00 70.69 913 GLY A N 1
ATOM 7287 C CA . GLY A 1 913 ? 16.056 1.573 -50.682 1.00 70.69 913 GLY A CA 1
ATOM 7288 C C . GLY A 1 913 ? 15.731 1.280 -49.214 1.00 70.69 913 GLY A C 1
ATOM 7289 O O . GLY A 1 913 ? 15.928 0.156 -48.756 1.00 70.69 913 GLY A O 1
ATOM 7290 N N . CYS A 1 914 ? 15.194 2.258 -48.479 1.00 70.50 914 CYS A N 1
ATOM 7291 C CA . CYS A 1 914 ? 14.789 2.055 -47.085 1.00 70.50 914 CYS A CA 1
ATOM 7292 C C . CYS A 1 914 ? 13.482 1.257 -46.998 1.00 70.50 914 CYS A C 1
ATOM 7294 O O . CYS A 1 914 ? 13.397 0.298 -46.236 1.00 70.50 914 CYS A O 1
ATOM 7296 N N . HIS A 1 915 ? 12.494 1.605 -47.823 1.00 79.12 915 HIS A N 1
ATOM 7297 C CA . HIS A 1 915 ? 11.171 0.980 -47.830 1.00 79.12 915 HIS A CA 1
ATOM 7298 C C . HIS A 1 915 ? 11.197 -0.516 -48.179 1.00 79.12 915 HIS A C 1
ATOM 7300 O O . HIS A 1 915 ? 10.439 -1.298 -47.604 1.00 79.12 915 HIS A O 1
ATOM 7306 N N . ALA A 1 916 ? 12.128 -0.949 -49.038 1.00 77.44 916 ALA A N 1
ATOM 7307 C CA . ALA A 1 916 ? 12.333 -2.365 -49.353 1.00 77.44 916 ALA A CA 1
ATOM 7308 C C . ALA A 1 916 ? 12.654 -3.237 -48.123 1.00 77.44 916 ALA A C 1
ATOM 7310 O O . ALA A 1 916 ? 12.471 -4.451 -48.178 1.00 77.44 916 ALA A O 1
ATOM 7311 N N . ARG A 1 917 ? 13.124 -2.638 -47.020 1.00 77.12 917 ARG A N 1
ATOM 7312 C CA . ARG A 1 917 ? 13.519 -3.363 -45.805 1.00 77.12 917 ARG A CA 1
ATOM 7313 C C . ARG A 1 917 ? 12.362 -3.623 -44.848 1.00 77.12 917 ARG A C 1
ATOM 7315 O O . ARG A 1 917 ? 12.418 -4.606 -44.123 1.00 77.12 917 ARG A O 1
ATOM 7322 N N . PHE A 1 918 ? 11.337 -2.769 -44.821 1.00 84.38 918 PHE A N 1
ATOM 7323 C CA . PHE A 1 918 ? 10.296 -2.836 -43.787 1.00 84.38 918 PHE A CA 1
ATOM 7324 C C . PHE A 1 918 ? 8.849 -2.842 -44.300 1.00 84.38 918 PHE A C 1
ATOM 7326 O O . PHE A 1 918 ? 7.964 -3.286 -43.571 1.00 84.38 918 PHE A O 1
ATOM 7333 N N . ASP A 1 919 ? 8.576 -2.408 -45.535 1.00 85.12 919 ASP A N 1
ATOM 7334 C CA . ASP A 1 919 ? 7.193 -2.272 -46.018 1.00 85.12 919 ASP A CA 1
ATOM 7335 C C . ASP A 1 919 ? 6.436 -3.600 -46.041 1.00 85.12 919 ASP A C 1
ATOM 7337 O O . ASP A 1 919 ? 5.265 -3.637 -45.666 1.00 85.12 919 ASP A O 1
ATOM 7341 N N . SER A 1 920 ? 7.096 -4.697 -46.429 1.00 87.25 920 SER A N 1
ATOM 7342 C CA . SER A 1 920 ? 6.473 -6.026 -46.450 1.00 87.25 920 SER A CA 1
ATOM 7343 C C . SER A 1 920 ? 5.987 -6.450 -45.063 1.00 87.25 920 SER A C 1
ATOM 7345 O O . SER A 1 920 ? 4.862 -6.923 -44.930 1.00 87.25 920 SER A O 1
ATOM 7347 N N . TYR A 1 921 ? 6.781 -6.190 -44.018 1.00 89.50 921 TYR A N 1
ATOM 7348 C CA . TYR A 1 921 ? 6.388 -6.444 -42.628 1.00 89.50 921 TYR A CA 1
ATOM 7349 C C . TYR A 1 921 ? 5.228 -5.551 -42.178 1.00 89.50 921 TYR A C 1
ATOM 7351 O O . TYR A 1 921 ? 4.437 -5.942 -41.331 1.00 89.50 921 TYR A O 1
ATOM 7359 N N . GLY A 1 922 ? 5.109 -4.348 -42.735 1.00 90.50 922 GLY A N 1
ATOM 7360 C CA . GLY A 1 922 ? 3.995 -3.448 -42.464 1.00 90.50 922 GLY A CA 1
ATOM 7361 C C . GLY A 1 922 ? 2.688 -3.864 -43.129 1.00 90.50 922 GLY A C 1
ATOM 7362 O O . GLY A 1 922 ? 1.629 -3.811 -42.509 1.00 90.50 922 GLY A O 1
ATOM 7363 N N . LEU A 1 923 ? 2.763 -4.261 -44.402 1.00 90.31 923 LEU A N 1
ATOM 7364 C CA . LEU A 1 923 ? 1.605 -4.580 -45.240 1.00 90.31 923 LEU A CA 1
ATOM 7365 C C . LEU A 1 923 ? 0.827 -5.799 -44.733 1.00 90.31 923 LEU A C 1
ATOM 7367 O O . LEU A 1 923 ? -0.392 -5.838 -44.882 1.00 90.31 923 LEU A O 1
ATOM 7371 N N . VAL A 1 924 ? 1.496 -6.758 -44.085 1.00 91.38 924 VAL A N 1
ATOM 7372 C CA . VAL A 1 924 ? 0.819 -7.914 -43.470 1.00 91.38 924 VAL A CA 1
ATOM 7373 C C . VAL A 1 924 ? -0.104 -7.527 -42.313 1.00 91.38 924 VAL A C 1
ATOM 7375 O O . VAL A 1 924 ? -1.046 -8.255 -42.006 1.00 91.38 924 VAL A O 1
ATOM 7378 N N . PHE A 1 925 ? 0.096 -6.350 -41.712 1.00 93.56 925 PHE A N 1
ATOM 7379 C CA . PHE A 1 925 ? -0.776 -5.825 -40.662 1.00 93.56 925 PHE A CA 1
ATOM 7380 C C . PHE A 1 925 ? -1.976 -5.038 -41.192 1.00 93.56 925 PHE A C 1
ATOM 7382 O O . PHE A 1 925 ? -2.754 -4.524 -40.391 1.00 93.56 925 PHE A O 1
ATOM 7389 N N . GLU A 1 926 ? -2.163 -4.917 -42.508 1.00 91.62 926 GLU A N 1
ATOM 7390 C CA . GLU A 1 926 ? -3.271 -4.123 -43.054 1.00 91.62 926 GLU A CA 1
ATOM 7391 C C . GLU A 1 926 ? -4.649 -4.729 -42.773 1.00 91.62 926 GLU A C 1
ATOM 7393 O O . GLU A 1 926 ? -5.634 -3.992 -42.754 1.00 91.62 926 GLU A O 1
ATOM 7398 N N . GLY A 1 927 ? -4.714 -6.025 -42.441 1.00 92.81 927 GLY A N 1
ATOM 7399 C CA . GLY A 1 927 ? -5.916 -6.672 -41.901 1.00 92.81 927 GLY A CA 1
ATOM 7400 C C . GLY A 1 927 ? -6.376 -6.128 -40.539 1.00 92.81 927 GLY A C 1
ATOM 7401 O O . GLY A 1 927 ? -7.446 -6.510 -40.069 1.00 92.81 927 GLY A O 1
ATOM 7402 N N . TYR A 1 928 ? -5.612 -5.220 -39.920 1.00 94.38 928 TYR A N 1
ATOM 7403 C CA . TYR A 1 928 ? -5.986 -4.514 -38.697 1.00 94.38 928 TYR A CA 1
ATOM 7404 C C . TYR A 1 928 ? -6.133 -3.012 -38.935 1.00 94.38 928 TYR A C 1
ATOM 7406 O O . TYR A 1 928 ? -5.256 -2.380 -39.531 1.00 94.38 928 TYR A O 1
ATOM 7414 N N . GLY A 1 929 ? -7.215 -2.429 -38.426 1.00 92.25 929 GLY A N 1
ATOM 7415 C CA . GLY A 1 929 ? -7.540 -1.015 -38.538 1.00 92.25 929 GLY A CA 1
ATOM 7416 C C . GLY A 1 929 ? -6.701 -0.103 -37.642 1.00 92.25 929 GLY A C 1
ATOM 7417 O O . GLY A 1 929 ? -5.726 -0.549 -37.021 1.00 92.25 929 GLY A O 1
ATOM 7418 N N . PRO A 1 930 ? -7.006 1.208 -37.631 1.00 91.12 930 PRO A N 1
ATOM 7419 C CA . PRO A 1 930 ? -6.211 2.213 -36.926 1.00 91.12 930 PRO A CA 1
ATOM 7420 C C . PRO A 1 930 ? -6.169 2.034 -35.409 1.00 91.12 930 PRO A C 1
ATOM 7422 O O . PRO A 1 930 ? -5.179 2.445 -34.808 1.00 91.12 930 PRO A O 1
ATOM 7425 N N . ILE A 1 931 ? -7.187 1.403 -34.812 1.00 94.19 931 ILE A N 1
ATOM 7426 C CA . ILE A 1 931 ? -7.235 1.088 -33.377 1.00 94.19 931 ILE A CA 1
ATOM 7427 C C . ILE A 1 931 ? -6.978 -0.404 -33.100 1.00 94.19 931 ILE A C 1
ATOM 7429 O O . ILE A 1 931 ? -7.270 -0.891 -32.015 1.00 94.19 931 ILE A O 1
ATOM 7433 N N . GLY A 1 932 ? -6.422 -1.140 -34.072 1.00 94.25 932 GLY A N 1
ATOM 7434 C CA . GLY A 1 932 ? -6.040 -2.549 -33.934 1.00 94.25 932 GLY A CA 1
ATOM 7435 C C . GLY A 1 932 ? -7.185 -3.557 -34.082 1.00 94.25 932 GLY A C 1
ATOM 7436 O O . GLY A 1 932 ? -6.960 -4.761 -33.934 1.00 94.25 932 GLY A O 1
ATOM 7437 N N . GLU A 1 933 ? -8.390 -3.102 -34.416 1.00 93.88 933 GLU A N 1
ATOM 7438 C CA . GLU A 1 933 ? -9.559 -3.917 -34.743 1.00 93.88 933 GLU A CA 1
ATOM 7439 C C . GLU A 1 933 ? -9.350 -4.707 -36.043 1.00 93.88 933 GLU A C 1
ATOM 7441 O O . GLU A 1 933 ? -8.648 -4.250 -36.939 1.00 93.88 933 GLU A O 1
ATOM 7446 N N . LEU A 1 934 ? -9.960 -5.884 -36.191 1.00 93.38 934 LEU A N 1
ATOM 7447 C CA . LEU A 1 934 ? -9.906 -6.611 -37.466 1.00 93.38 934 LEU A CA 1
ATOM 7448 C C . LEU A 1 934 ? -10.739 -5.902 -38.543 1.00 93.38 934 LEU A C 1
ATOM 7450 O O . LEU A 1 934 ? -11.857 -5.459 -38.277 1.00 93.38 934 LEU A O 1
ATOM 7454 N N . ARG A 1 935 ? -10.226 -5.853 -39.778 1.00 90.88 935 ARG A N 1
ATOM 7455 C CA . ARG A 1 935 ? -10.916 -5.261 -40.932 1.00 90.88 935 ARG A CA 1
ATOM 7456 C C . ARG A 1 935 ? -10.685 -6.043 -42.228 1.00 90.88 935 ARG A C 1
ATOM 7458 O O . ARG A 1 935 ? -9.618 -6.599 -42.458 1.00 90.88 935 ARG A O 1
ATOM 7465 N N . LEU A 1 936 ? -11.695 -6.041 -43.102 1.00 89.75 936 LEU A N 1
ATOM 7466 C CA . LEU A 1 936 ? -11.624 -6.598 -44.467 1.00 89.75 936 LEU A CA 1
ATOM 7467 C C . LEU A 1 936 ? -11.615 -5.515 -45.555 1.00 89.75 936 LEU A C 1
ATOM 7469 O O . LEU A 1 936 ? -11.283 -5.788 -46.709 1.00 89.75 936 LEU A O 1
ATOM 7473 N N . LYS A 1 937 ? -12.008 -4.293 -45.189 1.00 88.56 937 LYS A N 1
ATOM 7474 C CA . LYS A 1 937 ? -12.075 -3.125 -46.064 1.00 88.56 937 LYS A CA 1
ATOM 7475 C C . LYS A 1 937 ? -11.374 -1.940 -45.408 1.00 88.56 937 LYS A C 1
ATOM 7477 O O . LYS A 1 937 ? -11.373 -1.844 -44.180 1.00 88.56 937 LYS A O 1
ATOM 7482 N N . ASP A 1 938 ? -10.780 -1.070 -46.215 1.00 84.31 938 ASP A N 1
ATOM 7483 C CA . ASP A 1 938 ? -10.224 0.203 -45.754 1.00 84.31 938 ASP A CA 1
ATOM 7484 C C . ASP A 1 938 ? -11.338 1.199 -45.370 1.00 84.31 938 ASP A C 1
ATOM 7486 O O . ASP A 1 938 ? -12.528 0.932 -45.572 1.00 84.31 938 ASP A O 1
ATOM 7490 N N . LEU A 1 939 ? -10.978 2.359 -44.805 1.00 78.94 939 LEU A N 1
ATOM 7491 C CA . LEU A 1 939 ? -11.963 3.387 -44.430 1.00 78.94 939 LEU A CA 1
ATOM 7492 C C . LEU A 1 939 ? -12.687 4.017 -45.638 1.00 78.94 939 LEU A C 1
ATOM 7494 O O . LEU A 1 939 ? -13.684 4.709 -45.445 1.00 78.94 939 LEU A O 1
ATOM 7498 N N . GLY A 1 940 ? -12.206 3.785 -46.864 1.00 78.12 940 GLY A N 1
ATOM 7499 C CA . GLY A 1 940 ? -12.865 4.153 -48.121 1.00 78.12 940 GLY A CA 1
ATOM 7500 C C . GLY A 1 940 ? -13.780 3.056 -48.686 1.00 78.12 940 GLY A C 1
ATOM 7501 O O . GLY A 1 940 ? -14.373 3.244 -49.746 1.00 78.12 940 GLY A O 1
ATOM 7502 N N . GLY A 1 941 ? -13.911 1.912 -48.002 1.00 81.88 941 GLY A N 1
ATOM 7503 C CA . GLY A 1 941 ? -14.766 0.791 -48.395 1.00 81.88 941 GLY A CA 1
ATOM 7504 C C . GLY A 1 941 ? -14.146 -0.191 -49.398 1.00 81.88 941 GLY A C 1
ATOM 7505 O O . GLY A 1 941 ? -14.846 -1.106 -49.849 1.00 81.88 941 GLY A O 1
ATOM 7506 N N . LYS A 1 942 ? -12.859 -0.051 -49.738 1.00 84.56 942 LYS A N 1
ATOM 7507 C CA . LYS A 1 942 ? -12.160 -0.919 -50.701 1.00 84.56 942 LYS A CA 1
ATOM 7508 C C . LYS A 1 942 ? -11.595 -2.167 -50.005 1.00 84.56 942 LYS A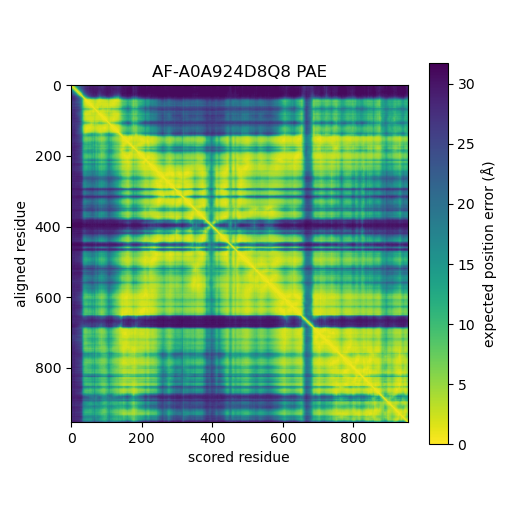 C 1
ATOM 7510 O O . LYS A 1 942 ? -11.168 -2.064 -48.858 1.00 84.56 942 LYS A O 1
ATOM 7515 N N . PRO A 1 943 ? -11.575 -3.348 -50.653 1.00 88.19 943 PRO A N 1
ATOM 7516 C CA . PRO A 1 943 ? -10.986 -4.560 -50.076 1.00 88.19 943 PRO A CA 1
ATOM 7517 C C . PRO A 1 943 ? -9.497 -4.404 -49.747 1.00 88.19 943 PRO A C 1
ATOM 7519 O O . PRO A 1 943 ? -8.745 -3.805 -50.516 1.00 88.19 943 PRO A O 1
ATOM 7522 N N . ILE A 1 944 ? -9.068 -4.991 -48.631 1.00 88.25 944 ILE A N 1
ATOM 7523 C CA . ILE A 1 944 ? -7.668 -4.967 -48.193 1.00 88.25 944 ILE A CA 1
ATOM 7524 C C . ILE A 1 944 ? -6.900 -6.164 -48.758 1.00 88.25 944 ILE A C 1
ATOM 7526 O O . ILE A 1 944 ? -7.368 -7.299 -48.704 1.00 88.25 944 ILE A O 1
ATOM 7530 N N . ASP A 1 945 ? -5.675 -5.912 -49.224 1.00 85.19 945 ASP A N 1
ATOM 7531 C CA . ASP A 1 945 ? -4.678 -6.943 -49.516 1.00 85.19 945 ASP A CA 1
ATOM 7532 C C . ASP A 1 945 ? -3.558 -6.898 -48.465 1.00 85.19 945 ASP A C 1
ATOM 7534 O O . ASP A 1 945 ? -2.755 -5.960 -48.434 1.00 85.19 945 ASP A O 1
ATOM 7538 N N . ALA A 1 946 ? -3.505 -7.928 -47.618 1.00 86.06 946 ALA A N 1
ATOM 7539 C CA . ALA A 1 946 ? -2.495 -8.104 -46.574 1.00 86.06 946 ALA A CA 1
ATOM 7540 C C . ALA A 1 946 ? -1.372 -9.087 -46.968 1.00 86.06 946 ALA A C 1
ATOM 7542 O O . ALA A 1 946 ? -0.551 -9.449 -46.132 1.00 86.06 946 ALA A O 1
ATOM 7543 N N . LYS A 1 947 ? -1.294 -9.548 -48.226 1.00 86.25 947 LYS A N 1
ATOM 7544 C CA . LYS A 1 947 ? -0.205 -10.435 -48.673 1.00 86.25 947 LYS A CA 1
ATOM 7545 C C . LYS A 1 947 ? 1.007 -9.617 -49.101 1.00 86.25 947 LYS A C 1
ATOM 7547 O O . LYS A 1 947 ? 0.870 -8.678 -49.884 1.00 86.25 947 LYS A O 1
ATOM 7552 N N . ALA A 1 948 ? 2.200 -9.955 -48.634 1.00 85.12 948 ALA A N 1
ATOM 7553 C CA . ALA A 1 948 ? 3.426 -9.290 -49.064 1.00 85.12 948 ALA A CA 1
ATOM 7554 C C . ALA A 1 948 ? 4.575 -10.301 -49.174 1.00 85.12 948 ALA A C 1
ATOM 7556 O O . ALA A 1 948 ? 4.690 -11.145 -48.289 1.00 85.12 948 ALA A O 1
ATOM 7557 N N . PRO A 1 949 ? 5.421 -10.220 -50.218 1.00 80.62 949 PRO A N 1
ATOM 7558 C CA . PRO A 1 949 ? 6.640 -11.016 -50.289 1.00 80.62 949 PRO A CA 1
ATOM 7559 C C . PRO A 1 949 ? 7.674 -10.456 -49.309 1.00 80.62 949 PRO A C 1
ATOM 7561 O O . PRO A 1 949 ? 7.933 -9.244 -49.298 1.00 80.62 949 PRO A O 1
ATOM 7564 N N . PHE A 1 950 ? 8.280 -11.312 -48.494 1.00 77.94 950 PHE A N 1
ATOM 7565 C CA . PHE A 1 950 ? 9.372 -10.905 -47.615 1.00 77.94 950 PHE A CA 1
ATOM 7566 C C . PHE A 1 950 ? 10.690 -10.754 -48.393 1.00 77.94 950 PHE A C 1
ATOM 7568 O O . PHE A 1 950 ? 10.852 -11.318 -49.483 1.00 77.94 950 PHE A O 1
ATOM 7575 N N . PRO A 1 951 ? 11.659 -9.979 -47.864 1.00 65.88 951 PRO A N 1
ATOM 7576 C CA . PRO A 1 951 ? 13.003 -9.921 -48.431 1.00 65.88 951 PRO A CA 1
ATOM 7577 C C . PRO A 1 951 ? 13.577 -11.336 -48.630 1.00 65.88 951 PRO A C 1
ATOM 7579 O O . PRO A 1 951 ? 13.682 -12.099 -47.676 1.00 65.88 951 PRO A O 1
ATOM 7582 N N . GLY A 1 952 ? 13.920 -11.692 -49.874 1.00 60.03 952 GLY A N 1
ATOM 7583 C CA . GLY A 1 952 ? 14.346 -13.051 -50.250 1.00 60.03 952 GLY A CA 1
ATOM 7584 C C . GLY A 1 952 ? 13.327 -13.854 -51.071 1.00 60.03 952 GLY A C 1
ATOM 7585 O O . GLY A 1 952 ? 13.684 -14.912 -51.579 1.00 60.03 952 GLY A O 1
ATOM 7586 N N . GLY A 1 953 ? 12.108 -13.337 -51.273 1.00 56.34 953 GLY A N 1
ATOM 7587 C CA . GLY A 1 953 ? 11.114 -13.913 -52.191 1.00 56.34 953 GLY A CA 1
ATOM 7588 C C . GLY A 1 953 ? 10.203 -14.987 -51.588 1.00 56.34 953 GLY A C 1
ATOM 7589 O O . GLY A 1 953 ? 9.600 -15.740 -52.350 1.00 56.34 953 GLY A O 1
ATOM 7590 N N . VAL A 1 954 ? 10.119 -15.056 -50.253 1.00 47.34 954 VAL A N 1
ATOM 7591 C CA . VAL A 1 954 ? 9.244 -15.976 -49.499 1.00 47.34 954 VAL A CA 1
ATOM 7592 C C . VAL A 1 954 ? 7.914 -15.316 -49.161 1.00 47.34 954 VAL A C 1
ATOM 7594 O O . VAL A 1 954 ? 7.930 -14.108 -48.817 1.00 47.34 954 VAL A O 1
#

pLDDT: mean 84.23, std 18.31, range [22.7, 98.62]

Sequence (954 aa):
MIYPKFKSSSGAWSVFASISAFLSVLVWTGASGATALDKPRTELEQRFVSIVRPYMQTYCVGCHGKDNPQAQLDLTAYSDMASVVRGYPHWSLLMERLVAKQMPPSEITKRPSVKQSEAVILWIRDVRQYEAQRNAGDPGPVLARRLSNAEYDYTIRDLTGQDLRPTREFPVDPANQEGFDNSGESLTLSPALMKKYVQAAKEIADHVVLTSAGLEFASHPVLAETDRDKYCILRIVDFYKKQPTDYADYFRTAWRYRHRVALGVPNATLQTLATEAKVSPRYLELVWKTLTTTGEKVGPLVGLQSQWNALPAPDKAHPEVARAGCDAMRNWVLGLRKKVAWHFDNLQVPRGFSTGGQCFVLWKDREYASHRRQFDPKNLQIGGTPPTRVVPTRRNGNQKKAEVTITDAVNSDLYLPQEEGGRTPYLKAFDQFSSVFPDAFYIAERGRMFVDDPGDKGRLLTAGLHNSMGYFRDDTPLMELILDEKRQKELNRLWLDFNTVAFVPERMHLEFFVYERAESGTINDAEFNFVRAEDKDATSDAKIKRLADLYLAKAQKNGGEPLALKAIEDHFKWVSTTVRATERARLASEPSHKKGLLTFARRAYRHPLTEAEQSGIMAFYNTLRQKEGLTHEDAIRDSIIGILMSPKFLFRLDLEETAVADRPTSGVKTVSLEKRTLADPQKSNTAQPLSDYALASRLSYFLWSSMPDDKLLSHAASGDLHRPEVLAAQSRRMLKTPRVRALALEFGGNWLDFRRFEEHNAVDKQKFPTFDDNLRESMFEEPLRFLVDEFQKDRSVLDILYGKYTFVNAPLAKHYGMTDVKPAENEWVRVDNADRYGRGGLLTMAVFLTKNSPGLRTSPVKRGYWMVRRVLGENIPPPPANVPALPADESKLGDLTLRQALAQHRENPACAGCHARFDSYGLVFEGYGPIGELRLKDLGGKPIDAKAPFPGGV

Secondary structure (DSSP, 8-state):
-----------------------------------TTHHHHHHHHHHIIIIIHHHHHHHTTTTEETTEEGGG--STT--SHHHHHHTHHHHHHHHHHHHTT-SS-TT-SS---HHHHHHHHHHHHHHHHHHHHHTTT-------EEPPHHHHHHHHHHHHSS---GGGGSPPPPP-TTS-SS-TTT----HHHHHHHHHHHHHHHHTEEEETTEEEE-SS---SHHHHHHHHHHHHHHHHHTS---HHHHHHHHHHHHTTTTTT-TT--HHHHHHHHT--HHHHHHHHHHHH-----SSHHHHHHHHHHTSPPP-SS-TTTTHHHHHHHHHHHHHHHHHHS---PPP--TTT--TT-HHHHHHHHHHHHHHTT---GGGSEETTPPPEEEEEPP-SSSSPPPEEEEEPPP-GGGEEPSSHHHHHHHHHHHHHHHHHS-S-S---B--SSSSS-------BSB---TTS--B----HHIIIII--HHHHHHHHHHHHHHHHHH-HHHHHHHHHHHHHHHTS-TT-SGGGTT--TT-TTTT-HHHHHHHHHHHHHHHHHTT--HHHHHHHHHHHHHHHHHHHHHHHHHHHHHHHHHHHHHHHHHHHHTSPPPHHHHHHHHHHHHHHHHTS---HHHHHHHHHHHHHTSHHHHEE-TTSGGGTTT------------------TTSS----PPPHHHHHHHHHHHHHSSPPPHHHHHHHHHT-TTSHHHHHHHHHHHHTSGGGHHIIIIIIHHHTT-TTGGG---S-TTT-TT--HHHHHHHHHHHHHHHHHHHHHT--TTHHHH---EEE-HHHHHHTT-TT--PPTT--EEETTGGGGT--TTTT-HHHHHHTS-TTS--HHHHHHHIIIIIS----PPPPTTPPPPPSSGGGSTT--HHHHHHHHTTSHHHHHHHHHHHHHHHGGGGB-TTS-B-SB-TTSPBP----PPTT--

Radius of gyration: 41.25 Å; Cα contacts (8 Å, |Δi|>4): 1203; chains: 1; bounding box: 121×87×107 Å

Foldseek 3Di:
DDDDDDDDDDDDDDDDDDDDDDDDDDDDDDDPDDDPLRVLVVVLQVLCVVAVVVCCVQFPCVQCDPVHNVVVHHPVQCPTLVSCVVVVVVLVVVLVCLVLVPPPHPPDPDDDDPVSSVSNNVSSVSSVVSVCVVCPPPPPDAAWAFFALVLQQLFLCVLAVENQSLCPVPPHQDADPLQFRGGNVRHDDDPVNLVSLLVSLLQQLQQWFQALQAIHGHNHGDDDLVSLLVRLLVVLVVLVVLAPQQQLLLLQLLLCVVQVVVVVNVPDDLVNSCVVSVFFSQLSVLVNCLLPDPDQDAAVSVVLNVLSVPQDHDDPVCNPSRNVSSVVSRVVLLVVQVQFQDDDDQFDQQPLFDSQQLLRLVVRVVVNLVRQLDGHLLSAAEPQQFRFDFDFDDDPDDDDTDTDGDRDHRDPNRYAYNDPVRRVSHNVSRSSSSNSRGNDQWAQWDDQGPDPPRVDTDHTQARHHRPQGHGDTRRVNVLVNTDDPVSNVVSVSSVLRSCQRSVRLLSNQLSSQVCSVPPSVNQVDPQNVPAHSPDPCNLPPVNLVSCLVVSLVSSVVSRGDPVSSVSSVVVSVCSNVSSVVNVVSNVSSLVSHLVNLLVSLCQLLLHRDDPVRSVVLVVQLVCCCPVVVDDSSVSSSVSSSVSSSDCSRRILPQPPPVVPVPDDDDDDDDDDPDDPDPDDPPPPDDDDDTQLSSVQQVLCCQQQSYHHDPVSNVCSVVRNCPPPVNVVVVSLVSLQDPSSLCNCQSVVCSLLVLNCQLVDDLADCVVVVLPDSVLSVFLSVWSSVVVSCCSNVVDDPCQLPVQQKTKGDPSVCVLLVVPVDHADVVDIDMDRRCVVSVDGHNLLRLSLQQVQQRNQWGDLPSSQCSCCCRVVVDDQDDADPPQDDDDSHQLPPPPDHPVRVVVVSLVPVSNVSRCLQGSLVSLLQNCAINRSGGDQAGPNRHGGDNHGQHPPRD

Mean predicted aligned error: 13.16 Å